Protein 4L8F (pdb70)

Structure (mmCIF, N/CA/C/O backbone):
data_4L8F
#
_entry.id   4L8F
#
_cell.length_a   53.3960
_cell.length_b   198.0980
_cell.length_c   65.1120
_cell.angle_alpha   90.0000
_cell.angle_beta   113.8160
_cell.angle_gamma   90.0000
#
_symmetry.space_group_name_H-M   'P 1 21 1'
#
loop_
_entity.id
_entity.type
_entity.pdbx_description
1 polymer 'Gamma-glutamyl hydrolase'
2 non-polymer METHOTREXATE
3 water water
#
loop_
_atom_site.group_PDB
_atom_site.id
_atom_site.type_symbol
_atom_site.label_atom_id
_atom_site.label_alt_id
_atom_site.label_comp_id
_atom_site.label_asym_id
_atom_site.label_entity_id
_atom_site.label_seq_id
_atom_site.pdbx_PDB_ins_code
_atom_site.Cartn_x
_atom_site.Cartn_y
_atom_site.Cartn_z
_atom_site.occupancy
_atom_site.B_iso_or_equiv
_atom_site.auth_seq_id
_atom_site.auth_comp_id
_atom_site.auth_asym_id
_atom_site.auth_atom_id
_atom_site.pdbx_PDB_model_num
ATOM 1 N N . LYS A 1 26 ? -1.465 11.094 22.953 1.00 36.87 5 LYS C N 1
ATOM 2 C CA . LYS A 1 26 ? -0.166 11.843 23.126 1.00 36.90 5 LYS C CA 1
ATOM 3 C C . LYS A 1 26 ? 1.070 10.910 23.152 1.00 34.86 5 LYS C C 1
ATOM 4 O O . LYS A 1 26 ? 1.102 9.926 23.905 1.00 35.17 5 LYS C O 1
ATOM 10 N N . THR A 1 27 ? 2.072 11.237 22.331 1.00 31.52 6 THR C N 1
ATOM 11 C CA . THR A 1 27 ? 3.218 10.330 22.029 1.00 29.04 6 THR C CA 1
ATOM 12 C C . THR A 1 27 ? 4.591 11.084 22.063 1.00 26.29 6 THR C C 1
ATOM 13 O O . THR A 1 27 ? 4.653 12.273 21.798 1.00 26.60 6 THR C O 1
ATOM 17 N N . ASN A 1 28 ? 5.655 10.407 22.442 1.00 21.41 7 ASN C N 1
ATOM 18 C CA . ASN A 1 28 ? 6.954 11.039 22.502 1.00 20.91 7 ASN C CA 1
ATOM 19 C C . ASN A 1 28 ? 7.786 10.550 21.308 1.00 20.00 7 ASN C C 1
ATOM 20 O O . ASN A 1 28 ? 8.206 9.377 21.257 1.00 19.78 7 ASN C O 1
ATOM 25 N N . GLU A 1 29 ? 8.029 11.428 20.334 1.00 20.66 8 GLU C N 1
ATOM 26 C CA . GLU A 1 29 ? 8.799 11.007 19.147 1.00 19.88 8 GLU C CA 1
ATOM 27 C C . GLU A 1 29 ? 10.292 11.299 19.263 1.00 18.79 8 GLU C C 1
ATOM 28 O O . GLU A 1 29 ? 11.021 11.150 18.305 1.00 19.77 8 GLU C O 1
ATOM 34 N N . ARG A 1 30 ? 10.760 11.628 20.459 1.00 16.85 9 ARG C N 1
ATOM 35 C CA . ARG A 1 30 ? 12.185 11.705 20.700 1.00 17.77 9 ARG C CA 1
ATOM 36 C C . ARG A 1 30 ? 12.603 10.852 21.932 1.00 15.80 9 ARG C C 1
ATOM 37 O O . ARG A 1 30 ? 13.243 11.345 22.818 1.00 17.03 9 ARG C O 1
ATOM 45 N N . PRO A 1 31 ? 12.286 9.544 21.939 1.00 14.50 10 PRO C N 1
ATOM 46 C CA . PRO A 1 31 ? 12.482 8.687 23.111 1.00 13.03 10 PRO C CA 1
ATOM 47 C C . PRO A 1 31 ? 13.971 8.523 23.391 1.00 12.79 10 PRO C C 1
ATOM 48 O O . PRO A 1 31 ? 14.764 8.486 22.444 1.00 13.63 10 PRO C O 1
ATOM 52 N N . ILE A 1 32 ? 14.331 8.530 24.683 1.00 10.92 11 ILE C N 1
ATOM 53 C CA . ILE A 1 32 ? 15.669 8.253 25.120 1.00 12.76 11 ILE C CA 1
ATOM 54 C C . ILE A 1 32 ? 15.581 7.088 26.104 1.00 12.10 11 ILE C C 1
ATOM 55 O O . ILE A 1 32 ? 14.759 7.101 27.036 1.00 14.81 11 ILE C O 1
ATOM 60 N N . ILE A 1 33 ? 16.367 6.055 25.857 1.00 11.44 12 ILE C N 1
ATOM 61 C CA . ILE A 1 33 ? 16.256 4.839 26.659 1.00 10.59 12 ILE C CA 1
ATOM 62 C C . ILE A 1 33 ? 17.608 4.623 27.360 1.00 12.51 12 ILE C C 1
ATOM 63 O O . ILE A 1 33 ? 18.644 4.795 26.733 1.00 11.28 12 ILE C O 1
ATOM 68 N N . GLY A 1 34 ? 17.572 4.261 28.647 1.00 11.75 13 GLY C N 1
ATOM 69 C CA . GLY A 1 34 ? 18.786 3.896 29.378 1.00 12.47 13 GLY C CA 1
ATOM 70 C C . GLY A 1 34 ? 19.252 2.461 29.122 1.00 13.54 13 GLY C C 1
ATOM 71 O O . GLY A 1 34 ? 18.455 1.550 28.991 1.00 12.26 13 GLY C O 1
ATOM 72 N N . VAL A 1 35 ? 20.574 2.257 29.087 1.00 12.44 14 VAL C N 1
ATOM 73 C CA . VAL A 1 35 ? 21.132 0.908 29.039 1.00 12.38 14 VAL C CA 1
ATOM 74 C C . VAL A 1 35 ? 22.089 0.827 30.214 1.00 13.53 14 VAL C C 1
ATOM 75 O O . VAL A 1 35 ? 23.029 1.666 30.359 1.00 12.50 14 VAL C O 1
ATOM 79 N N . LEU A 1 36 ? 21.874 -0.175 31.052 1.00 15.18 15 LEU C N 1
ATOM 80 C CA . LEU A 1 36 ? 22.715 -0.391 32.240 1.00 16.77 15 LEU C CA 1
ATOM 81 C C . LEU A 1 36 ? 24.092 -0.901 31.931 1.00 15.13 15 LEU C C 1
ATOM 82 O O . LEU A 1 36 ? 24.242 -1.897 31.271 1.00 14.72 15 LEU C O 1
ATOM 87 N N . ALA A 1 37 ? 25.091 -0.209 32.455 1.00 15.15 16 ALA C N 1
ATOM 88 C CA . ALA A 1 37 ? 26.494 -0.706 32.424 1.00 15.60 16 ALA C CA 1
ATOM 89 C C . ALA A 1 37 ? 26.645 -1.773 33.459 1.00 16.63 16 ALA C C 1
ATOM 90 O O . ALA A 1 37 ? 25.856 -1.868 34.450 1.00 16.35 16 ALA C O 1
ATOM 92 N N . GLN A 1 38 ? 27.641 -2.604 33.261 1.00 16.75 17 GLN C N 1
ATOM 93 C CA . GLN A 1 38 ? 27.918 -3.630 34.231 1.00 18.78 17 GLN C CA 1
ATOM 94 C C . GLN A 1 38 ? 29.382 -3.764 34.598 1.00 18.64 17 GLN C C 1
ATOM 95 O O . GLN A 1 38 ? 30.261 -3.438 33.806 1.00 17.96 17 GLN C O 1
ATOM 101 N N . ASP A 1 39 ? 29.586 -4.312 35.791 1.00 19.65 18 ASP C N 1
ATOM 102 C CA . ASP A 1 39 ? 30.862 -4.403 36.488 1.00 20.97 18 ASP C CA 1
ATOM 103 C C . ASP A 1 39 ? 31.890 -5.064 35.602 1.00 21.19 18 ASP C C 1
ATOM 104 O O . ASP A 1 39 ? 31.623 -6.149 35.072 1.00 22.55 18 ASP C O 1
ATOM 109 N N . VAL A 1 40 ? 33.058 -4.444 35.422 1.00 21.63 19 VAL C N 1
ATOM 110 C CA . VAL A 1 40 ? 34.124 -5.123 34.686 1.00 23.34 19 VAL C CA 1
ATOM 111 C C . VAL A 1 40 ? 34.821 -6.149 35.621 1.00 26.16 19 VAL C C 1
ATOM 112 O O . VAL A 1 40 ? 35.134 -5.827 36.790 1.00 26.81 19 VAL C O 1
ATOM 116 N N . PHE A 1 41 ? 35.054 -7.359 35.120 1.00 28.79 20 PHE C N 1
ATOM 117 C CA . PHE A 1 41 ? 35.662 -8.417 35.928 1.00 31.23 20 PHE C CA 1
ATOM 118 C C . PHE A 1 41 ? 36.959 -8.039 36.665 1.00 32.60 20 PHE C C 1
ATOM 119 O O . PHE A 1 41 ? 37.113 -8.330 37.861 1.00 35.38 20 PHE C O 1
ATOM 127 N N . ASP A 1 42 ? 37.896 -7.436 35.967 1.00 31.86 21 ASP C N 1
ATOM 128 C CA . ASP A 1 42 ? 39.168 -7.100 36.610 1.00 32.33 21 ASP C CA 1
ATOM 129 C C . ASP A 1 42 ? 39.255 -5.553 36.556 1.00 29.49 21 ASP C C 1
ATOM 130 O O . ASP A 1 42 ? 39.969 -5.016 35.704 1.00 28.32 21 ASP C O 1
ATOM 135 N N . PRO A 1 43 ? 38.508 -4.842 37.443 1.00 26.79 22 PRO C N 1
ATOM 136 C CA . PRO A 1 43 ? 38.250 -3.428 37.149 1.00 26.57 22 PRO C CA 1
ATOM 137 C C . PRO A 1 43 ? 39.462 -2.527 37.352 1.00 26.62 22 PRO C C 1
ATOM 138 O O . PRO A 1 43 ? 40.279 -2.790 38.235 1.00 26.74 22 PRO C O 1
ATOM 142 N N . LYS A 1 44 ? 39.555 -1.488 36.535 1.00 25.44 23 LYS C N 1
ATOM 143 C CA . LYS A 1 44 ? 40.523 -0.422 36.709 1.00 26.28 23 LYS C CA 1
ATOM 144 C C . LYS A 1 44 ? 39.850 0.951 36.625 1.00 25.52 23 LYS C C 1
ATOM 145 O O . LYS A 1 44 ? 38.707 1.062 36.143 1.00 24.86 23 LYS C O 1
ATOM 151 N N . PRO A 1 45 ? 40.568 2.024 37.029 1.00 25.28 24 PRO C N 1
ATOM 152 C CA . PRO A 1 45 ? 40.063 3.353 36.695 1.00 25.39 24 PRO C CA 1
ATOM 153 C C . PRO A 1 45 ? 39.840 3.521 35.183 1.00 26.10 24 PRO C C 1
ATOM 154 O O . PRO A 1 45 ? 40.607 2.965 34.361 1.00 25.05 24 PRO C O 1
ATOM 158 N N . ASP A 1 46 ? 38.774 4.252 34.836 1.00 26.12 25 ASP C N 1
ATOM 159 C CA . ASP A 1 46 ? 38.207 4.310 33.465 1.00 26.96 25 ASP C CA 1
ATOM 160 C C . ASP A 1 46 ? 37.852 2.966 32.849 1.00 26.18 25 ASP C C 1
ATOM 161 O O . ASP A 1 46 ? 37.660 2.845 31.633 1.00 27.00 25 ASP C O 1
ATOM 166 N N . ARG A 1 47 ? 37.784 1.939 33.676 1.00 25.49 26 ARG C N 1
ATOM 167 C CA . ARG A 1 47 ? 37.431 0.609 33.238 1.00 24.59 26 ARG C CA 1
ATOM 168 C C . ARG A 1 47 ? 36.751 -0.168 34.372 1.00 21.88 26 ARG C C 1
ATOM 169 O O . ARG A 1 47 ? 37.089 -1.314 34.652 1.00 21.70 26 ARG C O 1
ATOM 177 N N . ASN A 1 48 ? 35.798 0.477 35.015 1.00 20.42 27 ASN C N 1
ATOM 178 C CA . ASN A 1 48 ? 35.031 -0.096 36.134 1.00 19.95 27 ASN C CA 1
ATOM 179 C C . ASN A 1 48 ? 33.754 -0.838 35.690 1.00 20.05 27 ASN C C 1
ATOM 180 O O . ASN A 1 48 ? 33.281 -1.743 36.370 1.00 19.99 27 ASN C O 1
ATOM 185 N N . SER A 1 49 ? 33.204 -0.455 34.538 1.00 19.45 28 SER C N 1
ATOM 186 C CA . SER A 1 49 ? 31.954 -1.076 34.018 1.00 18.56 28 SER C CA 1
ATOM 187 C C . SER A 1 49 ? 32.030 -0.931 32.488 1.00 19.42 28 SER C C 1
ATOM 188 O O . SER A 1 49 ? 32.905 -0.205 31.965 1.00 18.81 28 SER C O 1
ATOM 191 N N . TYR A 1 50 ? 31.143 -1.635 31.780 1.00 18.27 29 TYR C N 1
ATOM 192 C CA . TYR A 1 50 ? 31.114 -1.608 30.322 1.00 16.83 29 TYR C CA 1
ATOM 193 C C . TYR A 1 50 ? 29.684 -1.808 29.807 1.00 16.18 29 TYR C C 1
ATOM 194 O O . TYR A 1 50 ? 28.799 -2.368 30.520 1.00 15.87 29 TYR C O 1
ATOM 203 N N . ILE A 1 51 ? 29.471 -1.397 28.571 1.00 14.75 30 ILE C N 1
ATOM 204 C CA . ILE A 1 51 ? 28.336 -1.738 27.743 1.00 14.42 30 ILE C CA 1
ATOM 205 C C . ILE A 1 51 ? 28.782 -2.169 26.318 1.00 13.21 30 ILE C C 1
ATOM 206 O O . ILE A 1 51 ? 29.441 -1.418 25.636 1.00 14.47 30 ILE C O 1
ATOM 211 N N . ALA A 1 52 ? 28.391 -3.357 25.896 1.00 12.83 31 ALA C N 1
ATOM 212 C CA . ALA A 1 52 ? 28.621 -3.787 24.553 1.00 12.88 31 ALA C CA 1
ATOM 213 C C . ALA A 1 52 ? 27.874 -2.900 23.613 1.00 13.87 31 ALA C C 1
ATOM 214 O O . ALA A 1 52 ? 26.679 -2.644 23.811 1.00 14.28 31 ALA C O 1
ATOM 216 N N . ALA A 1 53 ? 28.557 -2.426 22.581 1.00 14.40 32 ALA C N 1
ATOM 217 C CA . ALA A 1 53 ? 27.943 -1.437 21.659 1.00 14.19 32 ALA C CA 1
ATOM 218 C C . ALA A 1 53 ? 26.704 -1.990 20.902 1.00 13.30 32 ALA C C 1
ATOM 219 O O . ALA A 1 53 ? 25.832 -1.218 20.526 1.00 11.63 32 ALA C O 1
ATOM 221 N N . SER A 1 54 ? 26.622 -3.295 20.706 1.00 12.62 33 SER C N 1
ATOM 222 C CA . SER A 1 54 ? 25.484 -3.839 19.998 1.00 13.02 33 SER C CA 1
ATOM 223 C C . SER A 1 54 ? 24.130 -3.508 20.685 1.00 13.54 33 SER C C 1
ATOM 224 O O . SER A 1 54 ? 23.074 -3.435 20.004 1.00 13.24 33 SER C O 1
ATOM 227 N N . TYR A 1 55 ? 24.143 -3.304 22.005 1.00 11.64 34 TYR C N 1
ATOM 228 C CA . TYR A 1 55 ? 22.862 -2.938 22.708 1.00 13.41 34 TYR C CA 1
ATOM 229 C C . TYR A 1 55 ? 22.466 -1.490 22.402 1.00 13.50 34 TYR C C 1
ATOM 230 O O . TYR A 1 55 ? 21.239 -1.146 22.346 1.00 13.33 34 TYR C O 1
ATOM 239 N N . VAL A 1 56 ? 23.489 -0.640 22.199 1.00 13.84 35 VAL C N 1
ATOM 240 C CA . VAL A 1 56 ? 23.291 0.750 21.815 1.00 12.89 35 VAL C CA 1
ATOM 241 C C . VAL A 1 56 ? 22.737 0.732 20.396 1.00 14.63 35 VAL C C 1
ATOM 242 O O . VAL A 1 56 ? 21.701 1.382 20.127 1.00 13.90 35 VAL C O 1
ATOM 246 N N . LYS A 1 57 ? 23.401 -0.022 19.489 1.00 12.73 36 LYS C N 1
ATOM 247 C CA . LYS A 1 57 ? 22.970 -0.035 18.082 1.00 13.29 36 LYS C CA 1
ATOM 248 C C . LYS A 1 57 ? 21.532 -0.606 17.913 1.00 12.27 36 LYS C C 1
ATOM 249 O O . LYS A 1 57 ? 20.735 -0.143 17.076 1.00 11.69 36 LYS C O 1
ATOM 255 N N . PHE A 1 58 ? 21.242 -1.573 18.750 1.00 11.76 37 PHE C N 1
ATOM 256 C CA . PHE A 1 58 ? 19.909 -2.233 18.830 1.00 12.61 37 PHE C CA 1
ATOM 257 C C . PHE A 1 58 ? 18.799 -1.175 18.947 1.00 12.10 37 PHE C C 1
ATOM 258 O O . PHE A 1 58 ? 17.808 -1.095 18.170 1.00 11.99 37 PHE C O 1
ATOM 266 N N . LEU A 1 59 ? 18.992 -0.311 19.899 1.00 11.57 38 LEU C N 1
ATOM 267 C CA . LEU A 1 59 ? 17.989 0.713 20.209 1.00 12.20 38 LEU C CA 1
ATOM 268 C C . LEU A 1 59 ? 17.967 1.889 19.255 1.00 12.45 38 LEU C C 1
ATOM 269 O O . LEU A 1 59 ? 16.858 2.407 18.933 1.00 12.91 38 LEU C O 1
ATOM 274 N N . GLU A 1 60 ? 19.164 2.320 18.821 1.00 11.60 39 GLU C N 1
ATOM 275 C CA . GLU A 1 60 ? 19.289 3.442 17.871 1.00 11.03 39 GLU C CA 1
ATOM 276 C C . GLU A 1 60 ? 18.628 3.156 16.568 1.00 12.57 39 GLU C C 1
ATOM 277 O O . GLU A 1 60 ? 18.044 4.049 15.964 1.00 12.20 39 GLU C O 1
ATOM 283 N N . SER A 1 61 ? 18.735 1.911 16.112 1.00 12.09 40 SER C N 1
ATOM 284 C CA . SER A 1 61 ? 18.214 1.497 14.802 1.00 13.42 40 SER C CA 1
ATOM 285 C C . SER A 1 61 ? 16.689 1.600 14.758 1.00 11.81 40 SER C C 1
ATOM 286 O O . SER A 1 61 ? 16.086 1.793 13.710 1.00 12.42 40 SER C O 1
ATOM 289 N N . ALA A 1 62 ? 16.060 1.488 15.916 1.00 11.92 41 ALA C N 1
ATOM 290 C CA . ALA A 1 62 ? 14.600 1.624 15.996 1.00 13.53 41 ALA C CA 1
ATOM 291 C C . ALA A 1 62 ? 14.190 3.038 16.367 1.00 13.52 41 ALA C C 1
ATOM 292 O O . ALA A 1 62 ? 13.018 3.257 16.731 1.00 14.19 41 ALA C O 1
ATOM 294 N N . GLY A 1 63 ? 15.109 3.998 16.261 1.00 11.48 42 GLY C N 1
ATOM 295 C CA . GLY A 1 63 ? 14.710 5.396 16.382 1.00 12.10 42 GLY C CA 1
ATOM 296 C C . GLY A 1 63 ? 14.672 5.899 17.823 1.00 13.02 42 GLY C C 1
ATOM 297 O O . GLY A 1 63 ? 13.785 6.639 18.214 1.00 13.07 42 GLY C O 1
ATOM 298 N N . ALA A 1 64 ? 15.603 5.426 18.642 1.00 13.19 43 ALA C N 1
ATOM 299 C CA . ALA A 1 64 ? 15.763 5.960 19.967 1.00 12.35 43 ALA C CA 1
ATOM 300 C C . ALA A 1 64 ? 17.166 6.501 20.137 1.00 13.19 43 ALA C C 1
ATOM 301 O O . ALA A 1 64 ? 18.077 6.083 19.433 1.00 13.78 43 ALA C O 1
ATOM 303 N N . ARG A 1 65 ? 17.337 7.403 21.108 1.00 13.43 44 ARG C N 1
ATOM 304 C CA . ARG A 1 65 ? 18.671 7.732 21.600 1.00 13.27 44 ARG C CA 1
ATOM 305 C C . ARG A 1 65 ? 18.933 6.989 22.884 1.00 13.41 44 ARG C C 1
ATOM 306 O O . ARG A 1 65 ? 18.002 6.485 23.496 1.00 13.85 44 ARG C O 1
ATOM 314 N N . VAL A 1 66 ? 20.201 6.961 23.313 1.00 13.47 45 VAL C N 1
ATOM 315 C CA . VAL A 1 66 ? 20.613 6.079 24.376 1.00 13.02 45 VAL C CA 1
ATOM 316 C C . VAL A 1 66 ? 21.436 6.863 25.382 1.00 14.02 45 VAL C C 1
ATOM 317 O O . VAL A 1 66 ? 22.265 7.773 24.974 1.00 12.88 45 VAL C O 1
ATOM 321 N N . VAL A 1 67 ? 21.114 6.598 26.661 1.00 13.34 46 VAL C N 1
ATOM 322 C CA . VAL A 1 67 ? 21.944 7.107 27.792 1.00 15.60 46 VAL C CA 1
ATOM 323 C C . VAL A 1 67 ? 22.568 5.884 28.523 1.00 15.22 46 VAL C C 1
ATOM 324 O O . VAL A 1 67 ? 21.845 4.988 28.911 1.00 16.33 46 VAL C O 1
ATOM 328 N N . PRO A 1 68 ? 23.917 5.857 28.729 1.00 16.17 47 PRO C N 1
ATOM 329 C CA . PRO A 1 68 ? 24.447 4.785 29.557 1.00 15.55 47 PRO C CA 1
ATOM 330 C C . PRO A 1 68 ? 24.070 4.996 31.021 1.00 15.66 47 PRO C C 1
ATOM 331 O O . PRO A 1 68 ? 24.132 6.135 31.516 1.00 16.34 47 PRO C O 1
ATOM 335 N N . VAL A 1 69 ? 23.633 3.946 31.719 1.00 15.04 48 VAL C N 1
ATOM 336 C CA . VAL A 1 69 ? 23.370 4.093 33.142 1.00 15.50 48 VAL C CA 1
ATOM 337 C C . VAL A 1 69 ? 24.563 3.544 33.896 1.00 15.99 48 VAL C C 1
ATOM 338 O O . VAL A 1 69 ? 24.829 2.364 33.849 1.00 14.19 48 VAL C O 1
ATOM 342 N N . MET A 1 70 ? 25.227 4.420 34.630 1.00 16.97 49 MET C N 1
ATOM 343 C CA . MET A 1 70 ? 26.361 4.046 35.431 1.00 19.30 49 MET C CA 1
ATOM 344 C C . MET A 1 70 ? 26.058 3.197 36.649 1.00 19.82 49 MET C C 1
ATOM 345 O O . MET A 1 70 ? 25.049 3.302 37.290 1.00 20.30 49 MET C O 1
ATOM 350 N N . ILE A 1 71 ? 27.045 2.423 37.001 1.00 20.97 50 ILE C N 1
ATOM 351 C CA . ILE A 1 71 ? 27.002 1.552 38.121 1.00 25.40 50 ILE C CA 1
ATOM 352 C C . ILE A 1 71 ? 27.078 2.020 39.559 1.00 27.14 50 ILE C C 1
ATOM 353 O O . ILE A 1 71 ? 26.477 1.425 40.468 1.00 30.64 50 ILE C O 1
ATOM 358 N N . ASN A 1 72 ? 27.866 2.960 39.936 1.00 27.63 51 ASN C N 1
ATOM 359 C CA . ASN A 1 72 ? 27.828 2.860 41.463 1.00 28.13 51 ASN C CA 1
ATOM 360 C C . ASN A 1 72 ? 27.261 4.129 42.046 1.00 27.38 51 ASN C C 1
ATOM 361 O O . ASN A 1 72 ? 27.905 4.733 42.894 1.00 27.14 51 ASN C O 1
ATOM 366 N N . LYS A 1 73 ? 26.090 4.532 41.531 1.00 24.95 52 LYS C N 1
ATOM 367 C CA . LYS A 1 73 ? 25.458 5.825 41.829 1.00 24.64 52 LYS C CA 1
ATOM 368 C C . LYS A 1 73 ? 24.437 5.716 42.961 1.00 23.94 52 LYS C C 1
ATOM 369 O O . LYS A 1 73 ? 24.091 4.627 43.397 1.00 22.94 52 LYS C O 1
ATOM 375 N N . SER A 1 74 ? 23.961 6.870 43.411 1.00 24.22 53 SER C N 1
ATOM 376 C CA . SER A 1 74 ? 23.014 6.927 44.492 1.00 25.57 53 SER C CA 1
ATOM 377 C C . SER A 1 74 ? 21.574 6.813 44.014 1.00 25.73 53 SER C C 1
ATOM 378 O O . SER A 1 74 ? 21.253 7.114 42.860 1.00 24.42 53 SER C O 1
ATOM 381 N N . GLU A 1 75 ? 20.713 6.377 44.924 1.00 26.59 54 GLU C N 1
ATOM 382 C CA . GLU A 1 75 ? 19.289 6.370 44.697 1.00 27.99 54 GLU C CA 1
ATOM 383 C C . GLU A 1 75 ? 18.752 7.689 44.075 1.00 26.82 54 GLU C C 1
ATOM 384 O O . GLU A 1 75 ? 17.900 7.642 43.180 1.00 26.01 54 GLU C O 1
ATOM 390 N N . ASP A 1 76 ? 19.221 8.847 44.555 1.00 26.81 55 ASP C N 1
ATOM 391 C CA . ASP A 1 76 ? 18.712 10.146 44.021 1.00 27.81 55 ASP C CA 1
ATOM 392 C C . ASP A 1 76 ? 19.156 10.393 42.585 1.00 27.19 55 ASP C C 1
ATOM 393 O O . ASP A 1 76 ? 18.401 10.899 41.769 1.00 26.80 55 ASP C O 1
ATOM 398 N N . GLU A 1 77 ? 20.410 10.048 42.294 1.00 26.01 56 GLU C N 1
ATOM 399 C CA . GLU A 1 77 ? 20.960 10.232 40.970 1.00 25.33 56 GLU C CA 1
ATOM 400 C C . GLU A 1 77 ? 20.134 9.327 39.995 1.00 22.73 56 GLU C C 1
ATOM 401 O O . GLU A 1 77 ? 19.697 9.759 38.907 1.00 21.28 56 GLU C O 1
ATOM 407 N N . TYR A 1 78 ? 19.896 8.081 40.395 1.00 20.60 57 TYR C N 1
ATOM 408 C CA . TYR A 1 78 ? 19.093 7.197 39.510 1.00 19.83 57 TYR C CA 1
ATOM 409 C C . TYR A 1 78 ? 17.694 7.704 39.398 1.00 19.66 57 TYR C C 1
ATOM 410 O O . TYR A 1 78 ? 17.108 7.632 38.341 1.00 18.44 57 TYR C O 1
ATOM 419 N N . SER A 1 79 ? 17.134 8.187 40.503 1.00 21.33 58 SER C N 1
ATOM 420 C CA . SER A 1 79 ? 15.780 8.715 40.434 1.00 21.88 58 SER C CA 1
ATOM 421 C C . SER A 1 79 ? 15.670 9.909 39.445 1.00 21.62 58 SER C C 1
ATOM 422 O O . SER A 1 79 ? 14.700 9.964 38.620 1.00 21.06 58 SER C O 1
ATOM 425 N N . ARG A 1 80 ? 16.678 10.814 39.460 1.00 21.28 59 ARG C N 1
ATOM 426 C CA . ARG A 1 80 ? 16.701 11.982 38.526 1.00 21.54 59 ARG C CA 1
ATOM 427 C C . ARG A 1 80 ? 16.760 11.471 37.095 1.00 20.26 59 ARG C C 1
ATOM 428 O O . ARG A 1 80 ? 16.007 11.929 36.255 1.00 18.04 59 ARG C O 1
ATOM 436 N N . LEU A 1 81 ? 17.657 10.522 36.825 1.00 18.62 60 LEU C N 1
ATOM 437 C CA . LEU A 1 81 ? 17.792 9.965 35.459 1.00 18.09 60 LEU C CA 1
ATOM 438 C C . LEU A 1 81 ? 16.516 9.214 35.054 1.00 17.26 60 LEU C C 1
ATOM 439 O O . LEU A 1 81 ? 15.956 9.493 34.009 1.00 16.38 60 LEU C O 1
ATOM 444 N N . PHE A 1 82 ? 16.035 8.298 35.910 1.00 15.60 61 PHE C N 1
ATOM 445 C CA . PHE A 1 82 ? 14.746 7.649 35.653 1.00 15.42 61 PHE C CA 1
ATOM 446 C C . PHE A 1 82 ? 13.641 8.629 35.207 1.00 15.64 61 PHE C C 1
ATOM 447 O O . PHE A 1 82 ? 12.912 8.381 34.204 1.00 16.65 61 PHE C O 1
ATOM 455 N N . LYS A 1 83 ? 13.490 9.747 35.915 1.00 17.06 62 LYS C N 1
ATOM 456 C CA . LYS A 1 83 ? 12.433 10.711 35.565 1.00 18.31 62 LYS C CA 1
ATOM 457 C C . LYS A 1 83 ? 12.691 11.506 34.288 1.00 18.80 62 LYS C C 1
ATOM 458 O O . LYS A 1 83 ? 11.785 12.233 33.821 1.00 18.40 62 LYS C O 1
ATOM 464 N N . SER A 1 84 ? 13.906 11.353 33.728 1.00 17.28 63 SER C N 1
ATOM 465 C CA . SER A 1 84 ? 14.318 12.023 32.501 1.00 17.39 63 SER C CA 1
ATOM 466 C C . SER A 1 84 ? 14.177 11.141 31.238 1.00 17.08 63 SER C C 1
ATOM 467 O O . SER A 1 84 ? 14.037 11.678 30.162 1.00 17.56 63 SER C O 1
ATOM 470 N N . ILE A 1 85 ? 14.303 9.821 31.381 1.00 15.69 64 ILE C N 1
ATOM 471 C CA . ILE A 1 85 ? 14.381 8.935 30.216 1.00 14.69 64 ILE C CA 1
ATOM 472 C C . ILE A 1 85 ? 13.099 8.152 30.071 1.00 13.61 64 ILE C C 1
ATOM 473 O O . ILE A 1 85 ? 12.205 8.166 30.979 1.00 12.90 64 ILE C O 1
ATOM 478 N N . ASN A 1 86 ? 12.998 7.443 28.931 1.00 13.37 65 ASN C N 1
ATOM 479 C CA . ASN A 1 86 ? 11.714 6.906 28.528 1.00 12.84 65 ASN C CA 1
ATOM 480 C C . ASN A 1 86 ? 11.595 5.394 28.588 1.00 13.03 65 ASN C C 1
ATOM 481 O O . ASN A 1 86 ? 10.565 4.869 28.155 1.00 13.58 65 ASN C O 1
ATOM 486 N N . GLY A 1 87 ? 12.635 4.669 29.031 1.00 11.69 66 GLY C N 1
ATOM 487 C CA . GLY A 1 87 ? 12.555 3.230 29.059 1.00 12.31 66 GLY C CA 1
ATOM 488 C C . GLY A 1 87 ? 13.939 2.830 29.548 1.00 13.89 66 GLY C C 1
ATOM 489 O O . GLY A 1 87 ? 14.829 3.690 29.561 1.00 12.58 66 GLY C O 1
ATOM 490 N N . VAL A 1 88 ? 14.144 1.563 29.895 1.00 12.00 67 VAL C N 1
ATOM 491 C CA . VAL A 1 88 ? 15.468 1.098 30.310 1.00 13.41 67 VAL C CA 1
ATOM 492 C C . VAL A 1 88 ? 15.713 -0.356 29.911 1.00 13.01 67 VAL C C 1
ATOM 493 O O . VAL A 1 88 ? 14.821 -1.195 30.030 1.00 12.94 67 VAL C O 1
ATOM 497 N N . LEU A 1 89 ? 16.923 -0.655 29.440 1.00 12.51 68 LEU C N 1
ATOM 498 C CA . LEU A 1 89 ? 17.255 -2.010 29.067 1.00 11.07 68 LEU C CA 1
ATOM 499 C C . LEU A 1 89 ? 18.328 -2.546 30.005 1.00 12.41 68 LEU C C 1
ATOM 500 O O . LEU A 1 89 ? 19.334 -1.825 30.337 1.00 11.84 68 LEU C O 1
ATOM 505 N N . PHE A 1 90 ? 18.117 -3.793 30.440 1.00 11.82 69 PHE C N 1
ATOM 506 C CA . PHE A 1 90 ? 19.104 -4.548 31.213 1.00 13.19 69 PHE C CA 1
ATOM 507 C C . PHE A 1 90 ? 19.810 -5.575 30.299 1.00 13.85 69 PHE C C 1
ATOM 508 O O . PHE A 1 90 ? 19.205 -6.602 29.872 1.00 15.12 69 PHE C O 1
ATOM 516 N N . PRO A 1 91 ? 21.071 -5.314 29.969 1.00 13.34 70 PRO C N 1
ATOM 517 C CA . PRO A 1 91 ? 21.692 -6.144 28.949 1.00 14.97 70 PRO C CA 1
ATOM 518 C C . PRO A 1 91 ? 22.258 -7.467 29.497 1.00 16.04 70 PRO C C 1
ATOM 519 O O . PRO A 1 91 ? 22.306 -7.685 30.734 1.00 16.66 70 PRO C O 1
ATOM 523 N N . GLY A 1 92 ? 22.745 -8.310 28.598 1.00 15.76 71 GLY C N 1
ATOM 524 C CA . GLY A 1 92 ? 23.340 -9.588 28.998 1.00 17.87 71 GLY C CA 1
ATOM 525 C C . GLY A 1 92 ? 24.677 -9.292 29.638 1.00 18.90 71 GLY C C 1
ATOM 526 O O . GLY A 1 92 ? 25.118 -8.123 29.685 1.00 17.92 71 GLY C O 1
ATOM 527 N N . GLY A 1 93 ? 25.342 -10.366 30.050 1.00 20.09 72 GLY C N 1
ATOM 528 C CA . GLY A 1 93 ? 26.711 -10.323 30.538 1.00 22.18 72 GLY C CA 1
ATOM 529 C C . GLY A 1 93 ? 26.992 -11.417 31.548 1.00 23.90 72 GLY C C 1
ATOM 530 O O . GLY A 1 93 ? 26.206 -12.373 31.689 1.00 22.12 72 GLY C O 1
ATOM 531 N N . GLY A 1 94 ? 28.094 -11.264 32.279 1.00 25.65 73 GLY C N 1
ATOM 532 C CA . GLY A 1 94 ? 28.502 -12.310 33.215 1.00 28.24 73 GLY C CA 1
ATOM 533 C C . GLY A 1 94 ? 28.728 -11.911 34.662 1.00 30.10 73 GLY C C 1
ATOM 534 O O . GLY A 1 94 ? 29.529 -12.548 35.330 1.00 31.29 73 GLY C O 1
ATOM 535 N N . VAL A 1 95 ? 28.026 -10.893 35.177 1.00 29.41 74 VAL C N 1
ATOM 536 C CA . VAL A 1 95 ? 28.223 -10.476 36.575 1.00 28.89 74 VAL C CA 1
ATOM 537 C C . VAL A 1 95 ? 27.235 -11.179 37.520 1.00 29.17 74 VAL C C 1
ATOM 538 O O . VAL A 1 95 ? 26.329 -11.846 37.054 1.00 28.68 74 VAL C O 1
ATOM 542 N N . SER A 1 96 ? 27.429 -11.051 38.834 1.00 30.07 75 SER C N 1
ATOM 543 C CA . SER A 1 96 ? 26.500 -11.663 39.819 1.00 30.57 75 SER C CA 1
ATOM 544 C C . SER A 1 96 ? 25.081 -11.023 39.763 1.00 29.90 75 SER C C 1
ATOM 545 O O . SER A 1 96 ? 24.924 -9.802 39.695 1.00 29.02 75 SER C O 1
ATOM 548 N N . LEU A 1 97 ? 24.041 -11.839 39.755 1.00 30.47 76 LEU C N 1
ATOM 549 C CA . LEU A 1 97 ? 22.660 -11.277 39.906 1.00 31.15 76 LEU C CA 1
ATOM 550 C C . LEU A 1 97 ? 22.390 -10.736 41.323 1.00 31.76 76 LEU C C 1
ATOM 551 O O . LEU A 1 97 ? 21.390 -10.057 41.577 1.00 31.09 76 LEU C O 1
ATOM 556 N N . GLU A 1 98 ? 23.295 -11.029 42.252 1.00 32.53 77 GLU C N 1
ATOM 557 C CA . GLU A 1 98 ? 23.026 -10.699 43.645 1.00 34.15 77 GLU C CA 1
ATOM 558 C C . GLU A 1 98 ? 23.867 -9.561 44.158 1.00 33.38 77 GLU C C 1
ATOM 559 O O . GLU A 1 98 ? 23.366 -8.694 44.873 1.00 34.88 77 GLU C O 1
ATOM 565 N N . SER A 1 99 ? 25.137 -9.541 43.812 1.00 32.37 78 SER C N 1
ATOM 566 C CA . SER A 1 99 ? 26.037 -8.696 44.603 1.00 32.35 78 SER C CA 1
ATOM 567 C C . SER A 1 99 ? 26.757 -7.604 43.828 1.00 31.00 78 SER C C 1
ATOM 568 O O . SER A 1 99 ? 27.668 -6.964 44.373 1.00 31.14 78 SER C O 1
ATOM 571 N N . SER A 1 100 ? 26.332 -7.375 42.585 1.00 27.05 79 SER C N 1
ATOM 572 C CA . SER A 1 100 ? 27.077 -6.532 41.680 1.00 23.28 79 SER C CA 1
ATOM 573 C C . SER A 1 100 ? 26.448 -5.121 41.656 1.00 21.84 79 SER C C 1
ATOM 574 O O . SER A 1 100 ? 25.291 -4.945 42.039 1.00 20.70 79 SER C O 1
ATOM 577 N N . GLY A 1 101 ? 27.237 -4.102 41.314 1.00 19.56 80 GLY C N 1
ATOM 578 C CA . GLY A 1 101 ? 26.700 -2.764 41.042 1.00 17.47 80 GLY C CA 1
ATOM 579 C C . GLY A 1 101 ? 25.571 -2.867 39.981 1.00 17.47 80 GLY C C 1
ATOM 580 O O . GLY A 1 101 ? 24.557 -2.184 40.033 1.00 15.79 80 GLY C O 1
ATOM 581 N N . TYR A 1 102 ? 25.743 -3.739 39.012 1.00 16.82 81 TYR C N 1
ATOM 582 C CA . TYR A 1 102 ? 24.701 -3.889 37.977 1.00 16.81 81 TYR C CA 1
ATOM 583 C C . TYR A 1 102 ? 23.394 -4.354 38.602 1.00 17.59 81 TYR C C 1
ATOM 584 O O . TYR A 1 102 ? 22.328 -3.780 38.295 1.00 17.52 81 TYR C O 1
ATOM 593 N N . SER A 1 103 ? 23.453 -5.372 39.463 1.00 16.62 82 SER C N 1
ATOM 594 C CA . SER A 1 103 ? 22.197 -5.915 40.009 1.00 19.75 82 SER C CA 1
ATOM 595 C C . SER A 1 103 ? 21.519 -4.893 40.907 1.00 19.82 82 SER C C 1
ATOM 596 O O . SER A 1 103 ? 20.283 -4.755 40.938 1.00 17.08 82 SER C O 1
ATOM 599 N N . LYS A 1 104 ? 22.340 -4.122 41.595 1.00 19.68 83 LYS C N 1
ATOM 600 C CA . LYS A 1 104 ? 21.772 -3.154 42.509 1.00 20.55 83 LYS C CA 1
ATOM 601 C C . LYS A 1 104 ? 21.103 -2.035 41.716 1.00 20.26 83 LYS C C 1
ATOM 602 O O . LYS A 1 104 ? 19.958 -1.629 42.024 1.00 18.83 83 LYS C O 1
ATOM 608 N N . ALA A 1 105 ? 21.787 -1.540 40.681 1.00 19.19 84 ALA C N 1
ATOM 609 C CA . ALA A 1 105 ? 21.157 -0.462 39.882 1.00 18.23 84 ALA C CA 1
ATOM 610 C C . ALA A 1 105 ? 19.889 -0.951 39.141 1.00 17.63 84 ALA C C 1
ATOM 611 O O . ALA A 1 105 ? 18.905 -0.189 38.994 1.00 16.09 84 ALA C O 1
ATOM 613 N N . ALA A 1 106 ? 19.886 -2.208 38.716 1.00 16.88 85 ALA C N 1
ATOM 614 C CA . ALA A 1 106 ? 18.721 -2.751 38.008 1.00 18.24 85 ALA C CA 1
ATOM 615 C C . ALA A 1 106 ? 17.521 -2.867 38.964 1.00 17.58 85 ALA C C 1
ATOM 616 O O . ALA A 1 106 ? 16.361 -2.581 38.593 1.00 18.48 85 ALA C O 1
ATOM 618 N N . GLY A 1 107 ? 17.790 -3.237 40.214 1.00 16.70 86 GLY C N 1
ATOM 619 C CA . GLY A 1 107 ? 16.722 -3.343 41.222 1.00 16.57 86 GLY C CA 1
ATOM 620 C C . GLY A 1 107 ? 16.117 -1.988 41.503 1.00 15.63 86 GLY C C 1
ATOM 621 O O . GLY A 1 107 ? 14.924 -1.873 41.608 1.00 15.65 86 GLY C O 1
ATOM 622 N N . ILE A 1 108 ? 16.951 -0.947 41.607 1.00 15.28 87 ILE C N 1
ATOM 623 C CA . ILE A 1 108 ? 16.470 0.434 41.725 1.00 14.06 87 ILE C CA 1
ATOM 624 C C . ILE A 1 108 ? 15.574 0.838 40.536 1.00 14.74 87 ILE C C 1
ATOM 625 O O . ILE A 1 108 ? 14.417 1.275 40.764 1.00 14.28 87 ILE C O 1
ATOM 630 N N . PHE A 1 109 ? 16.030 0.623 39.288 1.00 11.34 88 PHE C N 1
ATOM 631 C CA . PHE A 1 109 ? 15.127 0.898 38.111 1.00 13.36 88 PHE C CA 1
ATOM 632 C C . PHE A 1 109 ? 13.842 0.104 38.062 1.00 12.64 88 PHE C C 1
ATOM 633 O O . PHE A 1 109 ? 12.804 0.633 37.655 1.00 14.53 88 PHE C O 1
ATOM 641 N N . TYR A 1 110 ? 13.926 -1.162 38.463 1.00 12.56 89 TYR C N 1
ATOM 642 C CA . TYR A 1 110 ? 12.780 -2.066 38.486 1.00 12.52 89 TYR C CA 1
ATOM 643 C C . TYR A 1 110 ? 11.730 -1.541 39.475 1.00 13.50 89 TYR C C 1
ATOM 644 O O . TYR A 1 110 ? 10.573 -1.429 39.104 1.00 12.22 89 TYR C O 1
ATOM 653 N N . ARG A 1 111 ? 12.128 -1.151 40.695 1.00 14.98 90 ARG C N 1
ATOM 654 C CA . ARG A 1 111 ? 11.084 -0.596 41.629 1.00 17.23 90 ARG C CA 1
ATOM 655 C C . ARG A 1 111 ? 10.551 0.728 41.142 1.00 15.58 90 ARG C C 1
ATOM 656 O O . ARG A 1 111 ? 9.378 1.043 41.375 1.00 14.15 90 ARG C O 1
ATOM 664 N N . LEU A 1 112 ? 11.429 1.587 40.599 1.00 15.78 91 LEU C N 1
ATOM 665 C CA . LEU A 1 112 ? 10.944 2.860 40.053 1.00 14.26 91 LEU C CA 1
ATOM 666 C C . LEU A 1 112 ? 9.944 2.641 38.952 1.00 13.89 91 LEU C C 1
ATOM 667 O O . LEU A 1 112 ? 8.971 3.380 38.832 1.00 15.04 91 LEU C O 1
ATOM 672 N N . ALA A 1 113 ? 10.188 1.659 38.104 1.00 13.38 92 ALA C N 1
ATOM 673 C CA . ALA A 1 113 ? 9.287 1.393 36.981 1.00 14.05 92 ALA C CA 1
ATOM 674 C C . ALA A 1 113 ? 7.923 0.860 37.440 1.00 14.01 92 ALA C C 1
ATOM 675 O O . ALA A 1 113 ? 6.867 1.246 36.893 1.00 15.66 92 ALA C O 1
ATOM 677 N N . LEU A 1 114 ? 7.945 -0.062 38.404 1.00 14.40 93 LEU C N 1
ATOM 678 C CA . LEU A 1 114 ? 6.681 -0.567 38.999 1.00 13.87 93 LEU C CA 1
ATOM 679 C C . LEU A 1 114 ? 5.890 0.573 39.653 1.00 14.60 93 LEU C C 1
ATOM 680 O O . LEU A 1 114 ? 4.664 0.647 39.485 1.00 14.76 93 LEU C O 1
ATOM 685 N N . GLU A 1 115 ? 6.591 1.464 40.395 1.00 14.49 94 GLU C N 1
ATOM 686 C CA . GLU A 1 115 ? 5.935 2.656 40.980 1.00 15.73 94 GLU C CA 1
ATOM 687 C C . GLU A 1 115 ? 5.223 3.495 39.885 1.00 15.96 94 GLU C C 1
ATOM 688 O O . GLU A 1 115 ? 3.997 3.751 39.980 1.00 16.13 94 GLU C O 1
ATOM 694 N N . ALA A 1 116 ? 5.979 3.912 38.867 1.00 16.11 95 ALA C N 1
ATOM 695 C CA . ALA A 1 116 ? 5.468 4.791 37.819 1.00 16.45 95 ALA C CA 1
ATOM 696 C C . ALA A 1 116 ? 4.304 4.147 37.096 1.00 16.72 95 ALA C C 1
ATOM 697 O O . ALA A 1 116 ? 3.269 4.815 36.826 1.00 16.82 95 ALA C O 1
ATOM 699 N N . ASN A 1 117 ? 4.462 2.870 36.749 1.00 16.29 96 ASN C N 1
ATOM 700 C CA . ASN A 1 117 ? 3.409 2.196 35.963 1.00 16.20 96 ASN C CA 1
ATOM 701 C C . ASN A 1 117 ? 2.168 2.076 36.811 1.00 17.09 96 ASN C C 1
ATOM 702 O O . ASN A 1 117 ? 1.053 2.255 36.368 1.00 16.86 96 ASN C O 1
ATOM 707 N N . SER A 1 118 ? 2.380 1.763 38.085 1.00 18.06 97 SER C N 1
ATOM 708 C CA . SER A 1 118 ? 1.278 1.602 39.027 1.00 20.29 97 SER C CA 1
ATOM 709 C C . SER A 1 118 ? 0.495 2.900 39.206 1.00 19.82 97 SER C C 1
ATOM 710 O O . SER A 1 118 ? -0.731 2.886 39.315 1.00 17.56 97 SER C O 1
ATOM 713 N N . ASN A 1 119 ? 1.212 4.018 39.237 1.00 19.82 98 ASN C N 1
ATOM 714 C CA . ASN A 1 119 ? 0.592 5.332 39.421 1.00 20.18 98 ASN C CA 1
ATOM 715 C C . ASN A 1 119 ? -0.133 5.743 38.148 1.00 21.50 98 ASN C C 1
ATOM 716 O O . ASN A 1 119 ? -0.987 6.632 38.165 1.00 22.00 98 ASN C O 1
ATOM 721 N N . GLY A 1 120 ? 0.229 5.126 37.020 1.00 22.28 99 GLY C N 1
ATOM 722 C CA . GLY A 1 120 ? -0.335 5.508 35.732 1.00 23.37 99 GLY C CA 1
ATOM 723 C C . GLY A 1 120 ? 0.577 6.169 34.720 1.00 23.09 99 GLY C C 1
ATOM 724 O O . GLY A 1 120 ? 0.102 6.632 33.700 1.00 22.90 99 GLY C O 1
ATOM 725 N N . ASP A 1 121 ? 1.863 6.220 34.988 1.00 23.70 100 ASP C N 1
ATOM 726 C CA . ASP A 1 121 ? 2.842 6.602 33.997 1.00 25.58 100 ASP C CA 1
ATOM 727 C C . ASP A 1 121 ? 3.498 5.376 33.322 1.00 25.71 100 ASP C C 1
ATOM 728 O O . ASP A 1 121 ? 4.080 4.550 33.978 1.00 27.41 100 ASP C O 1
ATOM 733 N N . TYR A 1 122 ? 3.431 5.298 32.015 1.00 22.49 101 TYR C N 1
ATOM 734 C CA . TYR A 1 122 ? 3.879 4.110 31.280 1.00 19.66 101 TYR C CA 1
ATOM 735 C C . TYR A 1 122 ? 5.401 4.155 31.139 1.00 18.71 101 TYR C C 1
ATOM 736 O O . TYR A 1 122 ? 5.929 5.132 30.632 1.00 18.05 101 TYR C O 1
ATOM 745 N N . PHE A 1 123 ? 6.097 3.111 31.587 1.00 17.45 102 PHE C N 1
ATOM 746 C CA . PHE A 1 123 ? 7.574 3.085 31.536 1.00 16.64 102 PHE C CA 1
ATOM 747 C C . PHE A 1 123 ? 8.036 1.653 31.326 1.00 15.70 102 PHE C C 1
ATOM 748 O O . PHE A 1 123 ? 7.839 0.812 32.212 1.00 16.38 102 PHE C O 1
ATOM 756 N N . PRO A 1 124 ? 8.631 1.364 30.154 1.00 14.63 103 PRO C N 1
ATOM 757 C CA . PRO A 1 124 ? 8.939 0.004 29.759 1.00 13.20 103 PRO C CA 1
ATOM 758 C C . PRO A 1 124 ? 10.350 -0.434 30.179 1.00 13.30 103 PRO C C 1
ATOM 759 O O . PRO A 1 124 ? 11.255 0.404 30.332 1.00 13.64 103 PRO C O 1
ATOM 763 N N . VAL A 1 125 ? 10.509 -1.724 30.384 1.00 12.65 104 VAL C N 1
ATOM 764 C CA . VAL A 1 125 ? 11.748 -2.312 30.857 1.00 12.62 104 VAL C CA 1
ATOM 765 C C . VAL A 1 125 ? 12.007 -3.535 29.969 1.00 14.46 104 VAL C C 1
ATOM 766 O O . VAL A 1 125 ? 11.072 -4.345 29.741 1.00 12.76 104 VAL C O 1
ATOM 770 N N . TRP A 1 126 ? 13.241 -3.677 29.460 1.00 13.50 105 TRP C N 1
ATOM 771 C CA . TRP A 1 126 ? 13.614 -4.835 28.686 1.00 14.10 105 TRP C CA 1
ATOM 772 C C . TRP A 1 126 ? 14.789 -5.557 29.351 1.00 15.40 105 TRP C C 1
ATOM 773 O O . TRP A 1 126 ? 15.772 -4.898 29.684 1.00 14.73 105 TRP C O 1
ATOM 784 N N . GLY A 1 127 ? 14.725 -6.897 29.450 1.00 14.04 106 GLY C N 1
ATOM 785 C CA . GLY A 1 127 ? 15.833 -7.680 29.996 1.00 15.27 106 GLY C CA 1
ATOM 786 C C . GLY A 1 127 ? 16.382 -8.635 28.956 1.00 16.79 106 GLY C C 1
ATOM 787 O O . GLY A 1 127 ? 15.607 -9.309 28.298 1.00 17.25 106 GLY C O 1
ATOM 788 N N . THR A 1 128 ? 17.711 -8.678 28.754 1.00 15.17 107 THR C N 1
ATOM 789 C CA . THR A 1 128 ? 18.273 -9.598 27.762 1.00 14.11 107 THR C CA 1
ATOM 790 C C . THR A 1 128 ? 19.282 -10.506 28.466 1.00 15.17 107 THR C C 1
ATOM 791 O O . THR A 1 128 ? 20.219 -10.000 29.095 1.00 15.40 107 THR C O 1
ATOM 795 N N . ALA A 1 129 ? 19.051 -11.826 28.394 1.00 16.27 108 ALA C N 1
ATOM 796 C CA . ALA A 1 129 ? 19.976 -12.843 28.928 1.00 17.56 108 ALA C CA 1
ATOM 797 C C . ALA A 1 129 ? 20.181 -12.636 30.412 1.00 17.87 108 ALA C C 1
ATOM 798 O O . ALA A 1 129 ? 19.255 -12.861 31.187 1.00 17.78 108 ALA C O 1
ATOM 800 N N . LEU A 1 130 ? 21.363 -12.164 30.825 1.00 18.45 109 LEU C N 1
ATOM 801 C CA . LEU A 1 130 ? 21.546 -11.804 32.238 1.00 19.55 109 LEU C CA 1
ATOM 802 C C . LEU A 1 130 ? 20.392 -10.939 32.730 1.00 17.48 109 LEU C C 1
ATOM 803 O O . LEU A 1 130 ? 19.936 -11.088 33.866 1.00 18.22 109 LEU C O 1
ATOM 808 N N . GLY A 1 131 ? 19.942 -10.018 31.896 1.00 17.43 110 GLY C N 1
ATOM 809 C CA . GLY A 1 131 ? 18.869 -9.101 32.285 1.00 15.03 110 GLY C CA 1
ATOM 810 C C . GLY A 1 131 ? 17.561 -9.867 32.492 1.00 15.06 110 GLY C C 1
ATOM 811 O O . GLY A 1 131 ? 16.748 -9.478 33.335 1.00 14.73 110 GLY C O 1
ATOM 812 N N . PHE A 1 132 ? 17.303 -10.866 31.645 1.00 16.08 111 PHE C N 1
ATOM 813 C CA . PHE A 1 132 ? 16.132 -11.779 31.826 1.00 15.89 111 PHE C CA 1
ATOM 814 C C . PHE A 1 132 ? 16.245 -12.532 33.156 1.00 16.20 111 PHE C C 1
ATOM 815 O O . PHE A 1 132 ? 15.301 -12.599 33.951 1.00 16.01 111 PHE C O 1
ATOM 823 N N . GLU A 1 133 ? 17.421 -13.108 33.413 1.00 17.23 112 GLU C N 1
ATOM 824 C CA . GLU A 1 133 ? 17.655 -13.812 34.663 1.00 16.72 112 GLU C CA 1
ATOM 825 C C . GLU A 1 133 ? 17.377 -12.927 35.868 1.00 18.26 112 GLU C C 1
ATOM 826 O O . GLU A 1 133 ? 16.635 -13.318 36.813 1.00 16.41 112 GLU C O 1
ATOM 832 N N . LEU A 1 134 ? 17.925 -11.709 35.829 1.00 17.46 113 LEU C N 1
ATOM 833 C CA . LEU A 1 134 ? 17.701 -10.732 36.881 1.00 19.11 113 LEU C CA 1
ATOM 834 C C . LEU A 1 134 ? 16.227 -10.487 37.160 1.00 17.91 113 LEU C C 1
ATOM 835 O O . LEU A 1 134 ? 15.794 -10.467 38.326 1.00 17.29 113 LEU C O 1
ATOM 840 N N . LEU A 1 135 ? 15.460 -10.244 36.104 1.00 16.44 114 LEU C N 1
ATOM 841 C CA . LEU A 1 135 ? 14.020 -10.080 36.294 1.00 14.30 114 LEU C CA 1
ATOM 842 C C . LEU A 1 135 ? 13.335 -11.282 36.979 1.00 15.08 114 LEU C C 1
ATOM 843 O O . LEU A 1 135 ? 12.439 -11.067 37.817 1.00 15.85 114 LEU C O 1
ATOM 848 N N . THR A 1 136 ? 13.718 -12.515 36.684 0.50 12.96 115 THR C N 1
ATOM 849 C CA . THR A 1 136 ? 13.101 -13.597 37.425 0.50 13.62 115 THR C CA 1
ATOM 850 C C . THR A 1 136 ? 13.383 -13.513 38.922 0.50 12.88 115 THR C C 1
ATOM 851 O O . THR A 1 136 ? 12.505 -13.750 39.726 0.50 10.84 115 THR C O 1
ATOM 855 N N . LEU A 1 137 ? 14.598 -13.086 39.272 1.00 14.74 116 LEU C N 1
ATOM 856 C CA . LEU A 1 137 ? 15.041 -12.894 40.659 1.00 16.04 116 LEU C CA 1
ATOM 857 C C . LEU A 1 137 ? 14.389 -11.668 41.301 1.00 16.86 116 LEU C C 1
ATOM 858 O O . LEU A 1 137 ? 13.927 -11.718 42.436 1.00 18.71 116 LEU C O 1
ATOM 863 N N . LEU A 1 138 ? 14.340 -10.552 40.580 1.00 17.96 117 LEU C N 1
ATOM 864 C CA . LEU A 1 138 ? 13.626 -9.374 41.069 1.00 18.89 117 LEU C CA 1
ATOM 865 C C . LEU A 1 138 ? 12.143 -9.565 41.290 1.00 20.50 117 LEU C C 1
ATOM 866 O O . LEU A 1 138 ? 11.570 -9.007 42.249 1.00 21.77 117 LEU C O 1
ATOM 871 N N . THR A 1 139 ? 11.474 -10.306 40.417 1.00 21.22 118 THR C N 1
ATOM 872 C CA . THR A 1 139 ? 10.064 -10.493 40.719 1.00 20.41 118 THR C CA 1
ATOM 873 C C . THR A 1 139 ? 9.689 -11.622 41.674 1.00 22.27 118 THR C C 1
ATOM 874 O O . THR A 1 139 ? 8.769 -11.439 42.489 1.00 20.87 118 THR C O 1
ATOM 878 N N . SER A 1 140 ? 10.400 -12.751 41.627 1.00 20.68 119 SER C N 1
ATOM 879 C CA . SER A 1 140 ? 10.036 -13.832 42.522 1.00 21.08 119 SER C CA 1
ATOM 880 C C . SER A 1 140 ? 10.700 -13.747 43.897 1.00 21.77 119 SER C C 1
ATOM 881 O O . SER A 1 140 ? 10.233 -14.402 44.821 1.00 23.26 119 SER C O 1
ATOM 884 N N . GLY A 1 141 ? 11.809 -13.039 44.036 1.00 21.31 120 GLY C N 1
ATOM 885 C CA . GLY A 1 141 ? 12.584 -13.145 45.287 1.00 22.53 120 GLY C CA 1
ATOM 886 C C . GLY A 1 141 ? 13.576 -14.297 45.355 1.00 23.30 120 GLY C C 1
ATOM 887 O O . GLY A 1 141 ? 14.367 -14.372 46.270 1.00 23.31 120 GLY C O 1
ATOM 888 N N . GLU A 1 142 ? 13.590 -15.180 44.369 1.00 23.50 121 GLU C N 1
ATOM 889 C CA . GLU A 1 142 ? 14.434 -16.382 44.471 1.00 25.44 121 GLU C CA 1
ATOM 890 C C . GLU A 1 142 ? 15.335 -16.576 43.242 1.00 25.23 121 GLU C C 1
ATOM 891 O O . GLU A 1 142 ? 14.972 -16.167 42.120 1.00 23.81 121 GLU C O 1
ATOM 897 N N . LEU A 1 143 ? 16.469 -17.236 43.461 1.00 26.01 122 LEU C N 1
ATOM 898 C CA . LEU A 1 143 ? 17.377 -17.630 42.362 1.00 28.03 122 LEU C CA 1
ATOM 899 C C . LEU A 1 143 ? 16.983 -19.056 41.915 1.00 27.87 122 LEU C C 1
ATOM 900 O O . LEU A 1 143 ? 17.183 -20.022 42.668 1.00 27.66 122 LEU C O 1
ATOM 905 N N . LEU A 1 144 ? 16.375 -19.154 40.727 1.00 25.83 123 LEU C N 1
ATOM 906 C CA . LEU A 1 144 ? 15.717 -20.383 40.267 1.00 25.83 123 LEU C CA 1
ATOM 907 C C . LEU A 1 144 ? 16.419 -21.005 39.022 1.00 24.90 123 LEU C C 1
ATOM 908 O O . LEU A 1 144 ? 15.800 -21.713 38.252 1.00 25.18 123 LEU C O 1
ATOM 913 N N . LEU A 1 145 ? 17.687 -20.679 38.817 1.00 23.71 124 LEU C N 1
ATOM 914 C CA . LEU A 1 145 ? 18.374 -20.951 37.551 1.00 24.19 124 LEU C CA 1
ATOM 915 C C . LEU A 1 145 ? 19.049 -22.306 37.644 1.00 24.92 124 LEU C C 1
ATOM 916 O O . LEU A 1 145 ? 19.494 -22.715 38.734 1.00 25.13 124 LEU C O 1
ATOM 921 N N . SER A 1 146 ? 19.078 -23.021 36.531 1.00 23.75 125 SER C N 1
ATOM 922 C CA . SER A 1 146 ? 19.788 -24.302 36.451 1.00 24.65 125 SER C CA 1
ATOM 923 C C . SER A 1 146 ? 20.560 -24.393 35.121 1.00 24.88 125 SER C C 1
ATOM 924 O O . SER A 1 146 ? 20.267 -23.637 34.189 1.00 23.42 125 SER C O 1
ATOM 927 N N . HIS A 1 147 ? 21.491 -25.352 35.032 1.00 24.85 126 HIS C N 1
ATOM 928 C CA . HIS A 1 147 ? 22.420 -25.437 33.921 1.00 25.34 126 HIS C CA 1
ATOM 929 C C . HIS A 1 147 ? 21.777 -25.956 32.651 1.00 24.18 126 HIS C C 1
ATOM 930 O O . HIS A 1 147 ? 21.016 -26.924 32.684 1.00 24.42 126 HIS C O 1
ATOM 937 N N . THR A 1 148 ? 22.046 -25.286 31.526 1.00 23.14 127 THR C N 1
ATOM 938 C CA . THR A 1 148 ? 21.581 -25.732 30.233 1.00 22.26 127 THR C CA 1
ATOM 939 C C . THR A 1 148 ? 22.753 -25.640 29.285 1.00 22.21 127 THR C C 1
ATOM 940 O O . THR A 1 148 ? 23.649 -24.836 29.492 1.00 21.31 127 THR C O 1
ATOM 944 N N . ASN A 1 149 ? 22.760 -26.515 28.282 1.00 21.68 128 ASN C N 1
ATOM 945 C CA . ASN A 1 149 ? 23.843 -26.543 27.294 1.00 22.42 128 ASN C CA 1
ATOM 946 C C . ASN A 1 149 ? 23.594 -25.525 26.171 1.00 20.68 128 ASN C C 1
ATOM 947 O O . ASN A 1 149 ? 23.244 -25.881 25.044 1.00 19.67 128 ASN C O 1
ATOM 952 N N . THR A 1 150 ? 23.733 -24.234 26.500 1.00 19.49 129 THR C N 1
ATOM 953 C CA . THR A 1 150 ? 23.225 -23.174 25.614 1.00 19.73 129 THR C CA 1
ATOM 954 C C . THR A 1 150 ? 24.255 -22.066 25.470 1.00 18.50 129 THR C C 1
ATOM 955 O O . THR A 1 150 ? 23.937 -20.871 25.208 1.00 17.35 129 THR C O 1
ATOM 959 N N . SER A 1 151 ? 25.505 -22.473 25.628 1.00 17.27 130 SER C N 1
ATOM 960 C CA . SER A 1 151 ? 26.630 -21.553 25.580 1.00 18.14 130 SER C CA 1
ATOM 961 C C . SER A 1 151 ? 27.180 -21.414 24.150 1.00 18.09 130 SER C C 1
ATOM 962 O O . SER A 1 151 ? 28.218 -22.007 23.832 1.00 18.50 130 SER C O 1
ATOM 965 N N . GLY A 1 152 ? 26.477 -20.650 23.298 1.00 17.16 131 GLY C N 1
ATOM 966 C CA . GLY A 1 152 ? 26.835 -20.499 21.881 1.00 17.38 131 GLY C CA 1
ATOM 967 C C . GLY A 1 152 ? 26.109 -21.409 20.871 1.00 16.60 131 GLY C C 1
ATOM 968 O O . GLY A 1 152 ? 26.738 -22.195 20.155 1.00 16.74 131 GLY C O 1
ATOM 969 N N . ILE A 1 153 ? 24.797 -21.284 20.800 1.00 16.23 132 ILE C N 1
ATOM 970 C CA . ILE A 1 153 ? 23.982 -22.123 19.950 1.00 17.73 132 ILE C CA 1
ATOM 971 C C . ILE A 1 153 ? 22.870 -21.213 19.369 1.00 16.84 132 ILE C C 1
ATOM 972 O O . ILE A 1 153 ? 22.464 -20.242 20.025 1.00 18.21 132 ILE C O 1
ATOM 977 N N . ALA A 1 154 ? 22.423 -21.469 18.155 1.00 15.87 133 ALA C N 1
ATOM 978 C CA . ALA A 1 154 ? 21.340 -20.662 17.554 1.00 16.89 133 ALA C CA 1
ATOM 979 C C . ALA A 1 154 ? 20.088 -21.542 17.562 1.00 17.10 133 ALA C C 1
ATOM 980 O O . ALA A 1 154 ? 20.197 -22.708 17.273 1.00 13.73 133 ALA C O 1
ATOM 982 N N . LEU A 1 155 ? 18.927 -21.007 17.937 1.00 15.24 134 LEU C N 1
ATOM 983 C CA . LEU A 1 155 ? 17.705 -21.849 18.057 1.00 17.09 134 LEU C CA 1
ATOM 984 C C . LEU A 1 155 ? 16.530 -21.165 17.398 1.00 17.53 134 LEU C C 1
ATOM 985 O O . LEU A 1 155 ? 16.531 -19.942 17.237 1.00 18.14 134 LEU C O 1
ATOM 990 N N . PRO A 1 156 ? 15.508 -21.928 17.041 1.00 18.14 135 PRO C N 1
ATOM 991 C CA . PRO A 1 156 ? 14.256 -21.301 16.679 1.00 18.14 135 PRO C CA 1
ATOM 992 C C . PRO A 1 156 ? 13.537 -20.952 17.968 1.00 18.08 135 PRO C C 1
ATOM 993 O O . PRO A 1 156 ? 14.096 -21.172 19.016 1.00 18.02 135 PRO C O 1
ATOM 997 N N . LEU A 1 157 ? 12.349 -20.372 17.910 1.00 17.32 136 LEU C N 1
ATOM 998 C CA . LEU A 1 157 ? 11.566 -20.174 19.141 1.00 18.99 136 LEU C CA 1
ATOM 999 C C . LEU A 1 157 ? 10.424 -21.195 19.115 1.00 19.63 136 LEU C C 1
ATOM 1000 O O . LEU A 1 157 ? 9.711 -21.265 18.099 1.00 20.57 136 LEU C O 1
ATOM 1005 N N . ASP A 1 158 ? 10.197 -21.877 20.233 1.00 20.03 137 ASP C N 1
ATOM 1006 C CA . ASP A 1 158 ? 9.044 -22.764 20.335 1.00 21.12 137 ASP C CA 1
ATOM 1007 C C . ASP A 1 158 ? 7.973 -21.969 21.071 1.00 21.21 137 ASP C C 1
ATOM 1008 O O . ASP A 1 158 ? 7.958 -21.858 22.292 1.00 21.44 137 ASP C O 1
ATOM 1013 N N . PHE A 1 159 ? 7.107 -21.397 20.291 1.00 21.07 138 PHE C N 1
ATOM 1014 C CA . PHE A 1 159 ? 6.186 -20.455 20.800 1.00 23.36 138 PHE C CA 1
ATOM 1015 C C . PHE A 1 159 ? 5.185 -21.211 21.649 1.00 24.55 138 PHE C C 1
ATOM 1016 O O . PHE A 1 159 ? 4.846 -22.392 21.362 1.00 25.14 138 PHE C O 1
ATOM 1024 N N . THR A 1 160 ? 4.722 -20.529 22.684 1.00 24.75 139 THR C N 1
ATOM 1025 C CA . THR A 1 160 ? 3.702 -21.098 23.536 1.00 24.99 139 THR C CA 1
ATOM 1026 C C . THR A 1 160 ? 2.330 -20.837 22.962 1.00 26.00 139 THR C C 1
ATOM 1027 O O . THR A 1 160 ? 2.155 -20.098 22.004 1.00 24.64 139 THR C O 1
ATOM 1031 N N . GLU A 1 161 ? 1.340 -21.436 23.631 1.00 28.25 140 GLU C N 1
ATOM 1032 C CA . GLU A 1 161 ? -0.056 -21.225 23.323 1.00 30.12 140 GLU C CA 1
ATOM 1033 C C . GLU A 1 161 ? -0.531 -19.765 23.519 1.00 30.72 140 GLU C C 1
ATOM 1034 O O . GLU A 1 161 ? -1.467 -19.330 22.847 1.00 31.80 140 GLU C O 1
ATOM 1040 N N . ASP A 1 162 ? 0.176 -18.999 24.375 1.00 30.74 141 ASP C N 1
ATOM 1041 C CA . ASP A 1 162 ? -0.138 -17.573 24.621 1.00 30.44 141 ASP C CA 1
ATOM 1042 C C . ASP A 1 162 ? 0.492 -16.546 23.649 1.00 29.73 141 ASP C C 1
ATOM 1043 O O . ASP A 1 162 ? 0.191 -15.336 23.770 1.00 27.96 141 ASP C O 1
ATOM 1048 N N . VAL A 1 163 ? 1.322 -16.981 22.691 1.00 29.20 142 VAL C N 1
ATOM 1049 C CA . VAL A 1 163 ? 1.864 -16.019 21.684 1.00 29.72 142 VAL C CA 1
ATOM 1050 C C . VAL A 1 163 ? 0.781 -15.303 20.888 1.00 30.00 142 VAL C C 1
ATOM 1051 O O . VAL A 1 163 ? 0.968 -14.171 20.453 1.00 27.90 142 VAL C O 1
ATOM 1055 N N . LYS A 1 164 ? -0.364 -15.969 20.719 1.00 30.67 143 LYS C N 1
ATOM 1056 C CA . LYS A 1 164 ? -1.463 -15.440 19.894 1.00 32.56 143 LYS C CA 1
ATOM 1057 C C . LYS A 1 164 ? -1.860 -13.987 20.133 1.00 31.78 143 LYS C C 1
ATOM 1058 O O . LYS A 1 164 ? -1.837 -13.125 19.208 1.00 32.86 143 LYS C O 1
ATOM 1064 N N . GLY A 1 165 ? -2.265 -13.695 21.353 1.00 30.14 144 GLY C N 1
ATOM 1065 C CA . GLY A 1 165 ? -2.684 -12.315 21.600 1.00 28.32 144 GLY C CA 1
ATOM 1066 C C . GLY A 1 165 ? -1.606 -11.467 22.250 1.00 26.86 144 GLY C C 1
ATOM 1067 O O . GLY A 1 165 ? -1.921 -10.431 22.783 1.00 26.58 144 GLY C O 1
ATOM 1068 N N . SER A 1 166 ? -0.337 -11.889 22.172 1.00 24.56 145 SER C N 1
ATOM 1069 C CA . SER A 1 166 ? 0.738 -11.249 22.957 1.00 22.27 145 SER C CA 1
ATOM 1070 C C . SER A 1 166 ? 0.877 -9.753 22.599 1.00 20.71 145 SER C C 1
ATOM 1071 O O . SER A 1 166 ? 0.412 -9.284 21.559 1.00 20.50 145 SER C O 1
ATOM 1074 N N . ARG A 1 167 ? 1.580 -9.002 23.422 1.00 18.10 146 ARG C N 1
ATOM 1075 C CA . ARG A 1 167 ? 1.878 -7.626 23.008 1.00 17.54 146 ARG C CA 1
ATOM 1076 C C . ARG A 1 167 ? 3.177 -7.592 22.155 1.00 17.71 146 ARG C C 1
ATOM 1077 O O . ARG A 1 167 ? 3.256 -6.902 21.134 1.00 17.86 146 ARG C O 1
ATOM 1085 N N . LEU A 1 168 ? 4.190 -8.330 22.599 1.00 17.11 147 LEU C N 1
ATOM 1086 C CA . LEU A 1 168 ? 5.532 -8.212 22.005 1.00 17.06 147 LEU C CA 1
ATOM 1087 C C . LEU A 1 168 ? 5.441 -8.470 20.527 1.00 16.39 147 LEU C C 1
ATOM 1088 O O . LEU A 1 168 ? 5.889 -7.682 19.732 1.00 14.51 147 LEU C O 1
ATOM 1093 N N . PHE A 1 169 ? 4.807 -9.576 20.142 1.00 17.36 148 PHE C N 1
ATOM 1094 C CA . PHE A 1 169 ? 4.849 -10.006 18.737 1.00 18.13 148 PHE C CA 1
ATOM 1095 C C . PHE A 1 169 ? 3.659 -9.527 17.895 1.00 19.23 148 PHE C C 1
ATOM 1096 O O . PHE A 1 169 ? 3.517 -9.890 16.725 1.00 19.51 148 PHE C O 1
ATOM 1104 N N . LYS A 1 170 ? 2.807 -8.690 18.477 1.00 20.84 149 LYS C N 1
ATOM 1105 C CA . LYS A 1 170 ? 1.600 -8.223 17.788 1.00 22.82 149 LYS C CA 1
ATOM 1106 C C . LYS A 1 170 ? 1.850 -7.540 16.434 1.00 24.03 149 LYS C C 1
ATOM 1107 O O . LYS A 1 170 ? 1.012 -7.605 15.534 1.00 24.41 149 LYS C O 1
ATOM 1113 N N . GLU A 1 171 ? 3.002 -6.889 16.303 1.00 23.80 150 GLU C N 1
ATOM 1114 C CA . GLU A 1 171 ? 3.310 -6.114 15.104 1.00 24.12 150 GLU C CA 1
ATOM 1115 C C . GLU A 1 171 ? 4.373 -6.754 14.209 1.00 23.06 150 GLU C C 1
ATOM 1116 O O . GLU A 1 171 ? 4.954 -6.084 13.356 1.00 22.96 150 GLU C O 1
ATOM 1122 N N . PHE A 1 172 ? 4.622 -8.045 14.400 1.00 20.81 151 PHE C N 1
ATOM 1123 C CA . PHE A 1 172 ? 5.576 -8.756 13.569 1.00 19.25 151 PHE C CA 1
ATOM 1124 C C . PHE A 1 172 ? 4.840 -9.261 12.338 1.00 19.37 151 PHE C C 1
ATOM 1125 O O . PHE A 1 172 ? 3.727 -9.756 12.488 1.00 17.96 151 PHE C O 1
ATOM 1133 N N . PRO A 1 173 ? 5.474 -9.183 11.144 1.00 18.88 152 PRO C N 1
ATOM 1134 C CA . PRO A 1 173 ? 4.890 -9.838 9.956 1.00 19.74 152 PRO C CA 1
ATOM 1135 C C . PRO A 1 173 ? 4.731 -11.327 10.183 1.00 19.79 152 PRO C C 1
ATOM 1136 O O . PRO A 1 173 ? 5.582 -11.984 10.787 1.00 17.54 152 PRO C O 1
ATOM 1140 N N . GLU A 1 174 ? 3.641 -11.860 9.641 1.00 19.58 153 GLU C N 1
ATOM 1141 C CA . GLU A 1 174 ? 3.359 -13.276 9.645 1.00 20.45 153 GLU C CA 1
ATOM 1142 C C . GLU A 1 174 ? 4.533 -14.129 9.159 1.00 20.20 153 GLU C C 1
ATOM 1143 O O . GLU A 1 174 ? 4.949 -15.112 9.843 1.00 19.02 153 GLU C O 1
ATOM 1149 N N . GLU A 1 175 ? 5.111 -13.756 8.012 1.00 19.59 154 GLU C N 1
ATOM 1150 C CA . GLU A 1 175 ? 6.209 -14.534 7.481 1.00 21.81 154 GLU C CA 1
ATOM 1151 C C . GLU A 1 175 ? 7.385 -14.589 8.460 1.00 20.47 154 GLU C C 1
ATOM 1152 O O . GLU A 1 175 ? 8.067 -15.601 8.553 1.00 20.06 154 GLU C O 1
ATOM 1158 N N . LEU A 1 176 ? 7.613 -13.487 9.175 1.00 19.82 155 LEU C N 1
ATOM 1159 C CA . LEU A 1 176 ? 8.707 -13.449 10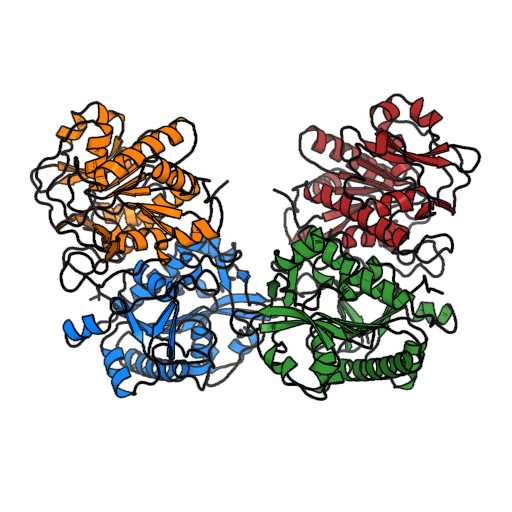.180 1.00 18.98 155 LEU C CA 1
ATOM 1160 C C . LEU A 1 176 ? 8.383 -14.354 11.366 1.00 18.62 155 LEU C C 1
ATOM 1161 O O . LEU A 1 176 ? 9.250 -15.088 11.828 1.00 19.00 155 LEU C O 1
ATOM 1166 N N . MET A 1 177 ? 7.131 -14.339 11.838 1.00 19.05 156 MET C N 1
ATOM 1167 C CA . MET A 1 177 ? 6.685 -15.265 12.871 1.00 19.22 156 MET C CA 1
ATOM 1168 C C . MET A 1 177 ? 6.915 -16.756 12.463 1.00 18.81 156 MET C C 1
ATOM 1169 O O . MET A 1 177 ? 7.367 -17.586 13.267 1.00 17.15 156 MET C O 1
ATOM 1174 N N . LYS A 1 178 ? 6.635 -17.075 11.211 1.00 20.29 157 LYS C N 1
ATOM 1175 C CA . LYS A 1 178 ? 6.809 -18.449 10.745 1.00 21.54 157 LYS C CA 1
ATOM 1176 C C . LYS A 1 178 ? 8.303 -18.732 10.666 1.00 20.50 157 LYS C C 1
ATOM 1177 O O . LYS A 1 178 ? 8.741 -19.818 11.035 1.00 19.43 157 LYS C O 1
ATOM 1183 N N . SER A 1 179 ? 9.106 -17.765 10.228 1.00 19.60 158 SER C N 1
ATOM 1184 C CA . SER A 1 179 ? 10.587 -18.028 10.218 1.00 19.56 158 SER C CA 1
ATOM 1185 C C . SER A 1 179 ? 11.160 -18.222 11.598 1.00 17.83 158 SER C C 1
ATOM 1186 O O . SER A 1 179 ? 11.987 -19.082 11.786 1.00 17.51 158 SER C O 1
ATOM 1189 N N . LEU A 1 180 ? 10.676 -17.470 12.578 1.00 17.24 159 LEU C N 1
ATOM 1190 C CA . LEU A 1 180 ? 11.173 -17.593 13.975 1.00 16.96 159 LEU C CA 1
ATOM 1191 C C . LEU A 1 180 ? 10.900 -18.977 14.591 1.00 17.41 159 LEU C C 1
ATOM 1192 O O . LEU A 1 180 ? 11.756 -19.543 15.290 1.00 17.77 159 LEU C O 1
ATOM 1197 N N . ALA A 1 181 ? 9.700 -19.516 14.293 1.00 17.98 160 ALA C N 1
ATOM 1198 C CA . ALA A 1 181 ? 9.287 -20.857 14.729 1.00 18.45 160 ALA C CA 1
ATOM 1199 C C . ALA A 1 181 ? 10.108 -21.976 14.094 1.00 19.19 160 ALA C C 1
ATOM 1200 O O . ALA A 1 181 ? 10.225 -23.050 14.688 1.00 18.87 160 ALA C O 1
ATOM 1202 N N . THR A 1 182 ? 10.621 -21.767 12.878 1.00 19.41 161 THR C N 1
ATOM 1203 C CA . THR A 1 182 ? 11.239 -22.897 12.167 1.00 20.58 161 THR C CA 1
ATOM 1204 C C . THR A 1 182 ? 12.715 -22.743 11.783 1.00 20.71 161 THR C C 1
ATOM 1205 O O . THR A 1 182 ? 13.327 -23.721 11.325 1.00 21.11 161 THR C O 1
ATOM 1209 N N . GLU A 1 183 ? 13.286 -21.559 11.958 1.00 19.18 162 GLU C N 1
ATOM 1210 C CA . GLU A 1 183 ? 14.698 -21.339 11.574 1.00 20.14 162 GLU C CA 1
ATOM 1211 C C . GLU A 1 183 ? 15.544 -20.938 12.789 1.00 19.49 162 GLU C C 1
ATOM 1212 O O . GLU A 1 183 ? 15.015 -20.324 13.708 1.00 18.46 162 GLU C O 1
ATOM 1218 N N . PRO A 1 184 ? 16.851 -21.269 12.784 1.00 19.75 163 PRO C N 1
ATOM 1219 C CA . PRO A 1 184 ? 17.639 -21.012 13.979 1.00 19.03 163 PRO C CA 1
ATOM 1220 C C . PRO A 1 184 ? 17.992 -19.513 14.014 1.00 18.43 163 PRO C C 1
ATOM 1221 O O . PRO A 1 184 ? 19.104 -19.136 13.634 1.00 17.66 163 PRO C O 1
ATOM 1225 N N . LEU A 1 185 ? 17.040 -18.653 14.427 1.00 15.68 164 LEU C N 1
ATOM 1226 C CA . LEU A 1 185 ? 17.240 -17.212 14.343 1.00 15.95 164 LEU C CA 1
ATOM 1227 C C . LEU A 1 185 ? 17.692 -16.541 15.626 1.00 15.91 164 LEU C C 1
ATOM 1228 O O . LEU A 1 185 ? 17.965 -15.327 15.598 1.00 16.43 164 LEU C O 1
ATOM 1233 N N . THR A 1 186 ? 17.721 -17.287 16.755 1.00 16.04 165 THR C N 1
ATOM 1234 C CA . THR A 1 186 ? 17.990 -16.658 18.064 1.00 14.63 165 THR C CA 1
ATOM 1235 C C . THR A 1 186 ? 19.284 -17.171 18.651 1.00 15.29 165 THR C C 1
ATOM 1236 O O . THR A 1 186 ? 19.475 -18.381 18.726 1.00 15.16 165 THR C O 1
ATOM 1240 N N . GLU A 1 187 ? 20.164 -16.243 19.036 1.00 14.71 166 GLU C N 1
ATOM 1241 C CA . GLU A 1 187 ? 21.485 -16.550 19.625 1.00 15.64 166 GLU C CA 1
ATOM 1242 C C . GLU A 1 187 ? 21.349 -16.733 21.111 1.00 15.69 166 GLU C C 1
ATOM 1243 O O . GLU A 1 187 ? 20.829 -15.836 21.815 1.00 15.87 166 GLU C O 1
ATOM 1249 N N . ASN A 1 188 ? 21.811 -17.885 21.586 1.00 15.07 167 ASN C N 1
ATOM 1250 C CA . ASN A 1 188 ? 21.858 -18.261 22.983 1.00 15.11 167 ASN C CA 1
ATOM 1251 C C . ASN A 1 188 ? 23.327 -18.359 23.394 1.00 16.34 167 ASN C C 1
ATOM 1252 O O . ASN A 1 188 ? 24.114 -19.105 22.749 1.00 15.53 167 ASN C O 1
ATOM 1257 N N . SER A 1 189 ? 23.710 -17.593 24.408 1.00 16.94 168 SER C N 1
ATOM 1258 C CA . SER A 1 189 ? 24.991 -17.781 25.102 1.00 20.27 168 SER C CA 1
ATOM 1259 C C . SER A 1 189 ? 24.843 -17.609 26.594 1.00 19.13 168 SER C C 1
ATOM 1260 O O . SER A 1 189 ? 25.171 -16.584 27.171 1.00 20.47 168 SER C O 1
ATOM 1263 N N . HIS A 1 190 ? 24.299 -18.615 27.216 1.00 18.70 169 HIS C N 1
ATOM 1264 C CA . HIS A 1 190 ? 23.980 -18.548 28.617 1.00 18.28 169 HIS C CA 1
ATOM 1265 C C . HIS A 1 190 ? 24.200 -19.941 29.168 1.00 19.29 169 HIS C C 1
ATOM 1266 O O . HIS A 1 190 ? 23.786 -20.924 28.530 1.00 19.22 169 HIS C O 1
ATOM 1273 N N . GLN A 1 191 ? 24.915 -20.020 30.291 1.00 19.47 170 GLN C N 1
ATOM 1274 C CA . GLN A 1 191 ? 25.151 -21.287 30.962 1.00 22.32 170 GLN C CA 1
ATOM 1275 C C . GLN A 1 191 ? 23.985 -21.642 31.903 1.00 22.71 170 GLN C C 1
ATOM 1276 O O . GLN A 1 191 ? 23.874 -22.774 32.328 1.00 23.57 170 GLN C O 1
ATOM 1282 N N . TRP A 1 192 ? 23.137 -20.668 32.233 1.00 23.39 171 TRP C N 1
ATOM 1283 C CA . TRP A 1 192 ? 21.959 -20.851 33.086 1.00 24.49 171 TRP C CA 1
ATOM 1284 C C . TRP A 1 192 ? 20.655 -20.602 32.342 1.00 23.96 171 TRP C C 1
ATOM 1285 O O . TRP A 1 192 ? 20.639 -19.823 31.394 1.00 23.45 171 TRP C O 1
ATOM 1296 N N . SER A 1 193 ? 19.586 -21.278 32.749 1.00 21.97 172 SER C N 1
ATOM 1297 C CA . SER A 1 193 ? 18.216 -20.926 32.326 1.00 22.44 172 SER C CA 1
ATOM 1298 C C . SER A 1 193 ? 17.239 -21.136 33.512 1.00 21.56 172 SER C C 1
ATOM 1299 O O . SER A 1 193 ? 17.657 -21.580 34.576 1.00 21.44 172 SER C O 1
ATOM 1302 N N . ILE A 1 194 ? 15.966 -20.825 33.291 1.00 21.47 173 ILE C N 1
ATOM 1303 C CA . ILE A 1 194 ? 14.891 -21.137 34.208 1.00 21.56 173 ILE C CA 1
ATOM 1304 C C . ILE A 1 194 ? 14.047 -22.122 33.435 1.00 20.19 173 ILE C C 1
ATOM 1305 O O . ILE A 1 194 ? 13.446 -21.764 32.412 1.00 17.25 173 ILE C O 1
ATOM 1310 N N . THR A 1 195 ? 14.014 -23.377 33.901 1.00 19.74 174 THR C N 1
ATOM 1311 C CA . THR A 1 195 ? 13.190 -24.364 33.248 1.00 19.82 174 THR C CA 1
ATOM 1312 C C . THR A 1 195 ? 11.760 -23.959 33.328 1.00 19.99 174 THR C C 1
ATOM 1313 O O . THR A 1 195 ? 11.383 -23.208 34.231 1.00 19.08 174 THR C O 1
ATOM 1317 N N . THR A 1 196 ? 10.959 -24.420 32.376 1.00 20.42 175 THR C N 1
ATOM 1318 C CA . THR A 1 196 ? 9.533 -24.204 32.446 1.00 21.62 175 THR C CA 1
ATOM 1319 C C . THR A 1 196 ? 8.923 -24.830 33.697 1.00 23.32 175 THR C C 1
ATOM 1320 O O . THR A 1 196 ? 7.894 -24.356 34.224 1.00 23.32 175 THR C O 1
ATOM 1324 N N . GLU A 1 197 ? 9.530 -25.910 34.152 1.00 24.34 176 GLU C N 1
ATOM 1325 C CA . GLU A 1 197 ? 9.052 -26.577 35.375 1.00 26.66 176 GLU C CA 1
ATOM 1326 C C . GLU A 1 197 ? 9.313 -25.701 36.595 1.00 24.59 176 GLU C C 1
ATOM 1327 O O . GLU A 1 197 ? 8.429 -25.529 37.449 1.00 24.09 176 GLU C O 1
ATOM 1333 N N . ASN A 1 198 ? 10.520 -25.161 36.709 1.00 23.00 177 ASN C N 1
ATOM 1334 C CA . ASN A 1 198 ? 10.787 -24.307 37.844 1.00 22.28 177 ASN C CA 1
ATOM 1335 C C . ASN A 1 198 ? 9.959 -23.032 37.763 1.00 22.63 177 ASN C C 1
ATOM 1336 O O . ASN A 1 198 ? 9.522 -22.523 38.783 1.00 22.45 177 ASN C O 1
ATOM 1341 N N . PHE A 1 199 ? 9.748 -22.510 36.553 1.00 22.21 178 PHE C N 1
ATOM 1342 C CA . PHE A 1 199 ? 8.965 -21.289 36.376 1.00 22.58 178 PHE C CA 1
ATOM 1343 C C . PHE A 1 199 ? 7.531 -21.551 36.836 1.00 22.21 178 PHE C C 1
ATOM 1344 O O . PHE A 1 199 ? 6.989 -20.773 37.648 1.00 23.26 178 PHE C O 1
ATOM 1352 N N . THR A 1 200 ? 6.920 -22.610 36.324 0.50 20.46 179 THR C N 1
ATOM 1353 C CA . THR A 1 200 ? 5.520 -22.898 36.622 0.50 20.99 179 THR C CA 1
ATOM 1354 C C . THR A 1 200 ? 5.242 -23.251 38.068 0.50 20.18 179 THR C C 1
ATOM 1355 O O . THR A 1 200 ? 4.166 -23.010 38.550 0.50 20.18 179 THR C O 1
ATOM 1359 N N . ALA A 1 201 ? 6.232 -23.796 38.757 1.00 21.00 180 ALA C N 1
ATOM 1360 C CA . ALA A 1 201 ? 6.140 -24.146 40.180 1.00 21.96 180 ALA C CA 1
ATOM 1361 C C . ALA A 1 201 ? 6.219 -22.844 41.025 1.00 23.16 180 ALA C C 1
ATOM 1362 O O . ALA A 1 201 ? 5.755 -22.800 42.141 1.00 23.34 180 ALA C O 1
ATOM 1364 N N . ASN A 1 202 ? 6.801 -21.783 40.476 1.00 22.42 181 ASN C N 1
ATOM 1365 C CA . ASN A 1 202 ? 6.864 -20.545 41.224 1.00 22.34 181 ASN C CA 1
ATOM 1366 C C . ASN A 1 202 ? 5.604 -19.680 41.093 1.00 23.13 181 ASN C C 1
ATOM 1367 O O . ASN A 1 202 ? 5.289 -19.141 40.003 1.00 23.06 181 ASN C O 1
ATOM 1372 N N . LYS A 1 203 ? 4.853 -19.570 42.204 1.00 22.09 182 LYS C N 1
ATOM 1373 C CA . LYS A 1 203 ? 3.570 -18.859 42.155 1.00 23.10 182 LYS C CA 1
ATOM 1374 C C . LYS A 1 203 ? 3.758 -17.417 41.682 1.00 21.07 182 LYS C C 1
ATOM 1375 O O . LYS A 1 203 ? 2.991 -16.892 40.885 1.00 21.24 182 LYS C O 1
ATOM 1381 N N . LYS A 1 204 ? 4.783 -16.759 42.196 1.00 19.89 183 LYS C N 1
ATOM 1382 C CA . LYS A 1 204 ? 4.923 -15.349 41.857 1.00 19.16 183 LYS C CA 1
ATOM 1383 C C . LYS A 1 204 ? 5.204 -15.140 40.364 1.00 18.25 183 LYS C C 1
ATOM 1384 O O . LYS A 1 204 ? 4.599 -14.278 39.751 1.00 18.20 183 LYS C O 1
ATOM 1390 N N . LEU A 1 205 ? 6.132 -15.900 39.791 1.00 18.80 184 LEU C N 1
ATOM 1391 C CA . LEU A 1 205 ? 6.434 -15.714 38.370 1.00 18.59 184 LEU C CA 1
ATOM 1392 C C . LEU A 1 205 ? 5.269 -16.139 37.485 1.00 18.61 184 LEU C C 1
ATOM 1393 O O . LEU A 1 205 ? 4.941 -15.468 36.530 1.00 19.40 184 LEU C O 1
ATOM 1398 N N . LYS A 1 206 ? 4.649 -17.275 37.789 1.00 19.16 185 LYS C N 1
ATOM 1399 C CA . LYS A 1 206 ? 3.493 -17.728 37.002 1.00 19.79 185 LYS C CA 1
ATOM 1400 C C . LYS A 1 206 ? 2.426 -16.635 36.959 1.00 19.99 185 LYS C C 1
ATOM 1401 O O . LYS A 1 206 ? 1.790 -16.408 35.920 1.00 21.36 185 LYS C O 1
ATOM 1407 N N . LYS A 1 207 ? 2.216 -15.917 38.059 1.00 19.17 186 LYS C N 1
ATOM 1408 C CA . LYS A 1 207 ? 1.159 -14.884 38.028 1.00 20.15 186 LYS C CA 1
ATOM 1409 C C . LYS A 1 207 ? 1.606 -13.598 37.311 1.00 19.53 186 LYS C C 1
ATOM 1410 O O . LYS A 1 207 ? 0.790 -12.867 36.715 1.00 19.43 186 LYS C O 1
ATOM 1416 N N . PHE A 1 208 ? 2.889 -13.283 37.455 1.00 18.72 187 PHE C N 1
ATOM 1417 C CA . PHE A 1 208 ? 3.444 -11.996 36.942 1.00 17.72 187 PHE C CA 1
ATOM 1418 C C . PHE A 1 208 ? 3.739 -11.968 35.414 1.00 16.89 187 PHE C C 1
ATOM 1419 O O . PHE A 1 208 ? 3.542 -10.939 34.743 1.00 17.15 187 PHE C O 1
ATOM 1427 N N . TYR A 1 209 ? 4.227 -13.091 34.877 1.00 16.55 188 TYR C N 1
ATOM 1428 C CA . TYR A 1 209 ? 4.716 -13.170 33.515 1.00 16.86 188 TYR C CA 1
ATOM 1429 C C . TYR A 1 209 ? 3.976 -14.159 32.622 1.00 17.58 188 TYR C C 1
ATOM 1430 O O . TYR A 1 209 ? 3.815 -15.338 32.973 1.00 18.68 188 TYR C O 1
ATOM 1439 N N . ARG A 1 210 ? 3.577 -13.682 31.443 1.00 18.66 189 ARG C N 1
ATOM 1440 C CA . ARG A 1 210 ? 3.109 -14.533 30.353 1.00 18.10 189 ARG C CA 1
ATOM 1441 C C . ARG A 1 210 ? 4.350 -15.068 29.569 1.00 17.88 189 ARG C C 1
ATOM 1442 O O . ARG A 1 210 ? 5.124 -14.280 28.990 1.00 15.61 189 ARG C O 1
ATOM 1450 N N . VAL A 1 211 ? 4.532 -16.385 29.546 1.00 16.58 190 VAL C N 1
ATOM 1451 C CA . VAL A 1 211 ? 5.676 -16.983 28.780 1.00 18.04 190 VAL C CA 1
ATOM 1452 C C . VAL A 1 211 ? 5.260 -17.019 27.309 1.00 18.36 190 VAL C C 1
ATOM 1453 O O . VAL A 1 211 ? 4.163 -17.517 27.012 1.00 17.12 190 VAL C O 1
ATOM 1457 N N . LEU A 1 212 ? 6.082 -16.457 26.404 1.00 15.71 191 LEU C N 1
ATOM 1458 C CA . LEU A 1 212 ? 5.744 -16.419 24.997 1.00 16.30 191 LEU C CA 1
ATOM 1459 C C . LEU A 1 212 ? 6.489 -17.506 24.199 1.00 17.10 191 LEU C C 1
ATOM 1460 O O . LEU A 1 212 ? 5.972 -18.019 23.212 1.00 18.16 191 LEU C O 1
ATOM 1465 N N . SER A 1 213 ? 7.697 -17.881 24.624 1.00 16.38 192 SER C N 1
ATOM 1466 C CA . SER A 1 213 ? 8.374 -18.990 23.972 1.00 16.87 192 SER C CA 1
ATOM 1467 C C . SER A 1 213 ? 9.239 -19.772 24.958 1.00 15.82 192 SER C C 1
ATOM 1468 O O . SER A 1 213 ? 9.673 -19.253 26.018 1.00 14.14 192 SER C O 1
ATOM 1471 N N . THR A 1 214 ? 9.495 -21.021 24.585 1.00 16.90 193 THR C N 1
ATOM 1472 C CA . THR A 1 214 ? 10.332 -21.894 25.364 1.00 18.72 193 THR C CA 1
ATOM 1473 C C . THR A 1 214 ? 11.357 -22.472 24.397 1.00 18.50 193 THR C C 1
ATOM 1474 O O . THR A 1 214 ? 11.299 -22.242 23.203 1.00 18.75 193 THR C O 1
ATOM 1478 N N . ASN A 1 215 ? 12.314 -23.212 24.920 1.00 19.72 194 ASN C N 1
ATOM 1479 C CA . ASN A 1 215 ? 13.306 -23.866 24.084 1.00 21.30 194 ASN C CA 1
ATOM 1480 C C . ASN A 1 215 ? 13.847 -25.041 24.900 1.00 22.05 194 ASN C C 1
ATOM 1481 O O . ASN A 1 215 ? 13.578 -25.160 26.115 1.00 21.99 194 ASN C O 1
ATOM 1486 N N . THR A 1 216 ? 14.615 -25.917 24.251 1.00 23.46 195 THR C N 1
ATOM 1487 C CA . THR A 1 216 ? 15.232 -27.036 24.935 1.00 23.34 195 THR C CA 1
ATOM 1488 C C . THR A 1 216 ? 16.679 -27.253 24.531 1.00 23.98 195 THR C C 1
ATOM 1489 O O . THR A 1 216 ? 17.048 -27.051 23.390 1.00 23.78 195 THR C O 1
ATOM 1493 N N . ASP A 1 217 ? 17.512 -27.649 25.457 1.00 25.49 196 ASP C N 1
ATOM 1494 C CA . ASP A 1 217 ? 18.853 -28.075 25.046 1.00 26.97 196 ASP C CA 1
ATOM 1495 C C . ASP A 1 217 ? 18.885 -29.603 24.807 1.00 28.94 196 ASP C C 1
ATOM 1496 O O . ASP A 1 217 ? 19.968 -30.201 24.673 1.00 28.57 196 ASP C O 1
ATOM 1501 N N . GLY A 1 218 ? 17.703 -30.233 24.805 1.00 30.14 197 GLY C N 1
ATOM 1502 C CA . GLY A 1 218 ? 17.615 -31.705 24.633 1.00 31.77 197 GLY C CA 1
ATOM 1503 C C . GLY A 1 218 ? 17.360 -32.453 25.932 1.00 32.30 197 GLY C C 1
ATOM 1504 O O . GLY A 1 218 ? 16.965 -33.619 25.928 1.00 33.00 197 GLY C O 1
ATOM 1505 N N . TYR A 1 219 ? 17.613 -31.773 27.046 1.00 32.19 198 TYR C N 1
ATOM 1506 C CA . TYR A 1 219 ? 17.506 -32.351 28.359 1.00 32.07 198 TYR C CA 1
ATOM 1507 C C . TYR A 1 219 ? 16.533 -31.569 29.241 1.00 31.78 198 TYR C C 1
ATOM 1508 O O . TYR A 1 219 ? 15.815 -32.173 30.019 1.00 31.31 198 TYR C O 1
ATOM 1517 N N . ASN A 1 220 ? 16.532 -30.232 29.119 1.00 29.95 199 ASN C N 1
ATOM 1518 C CA . ASN A 1 220 ? 15.698 -29.363 29.950 1.00 29.13 199 ASN C CA 1
ATOM 1519 C C . ASN A 1 220 ? 15.008 -28.271 29.145 1.00 26.58 199 ASN C C 1
ATOM 1520 O O . ASN A 1 220 ? 15.645 -27.572 28.375 1.00 26.74 199 ASN C O 1
ATOM 1525 N N . LYS A 1 221 ? 13.701 -28.186 29.277 1.00 24.58 200 LYS C N 1
ATOM 1526 C CA . LYS A 1 221 ? 12.931 -27.211 28.562 1.00 24.01 200 LYS C CA 1
ATOM 1527 C C . LYS A 1 221 ? 12.899 -25.925 29.422 1.00 23.64 200 LYS C C 1
ATOM 1528 O O . LYS A 1 221 ? 12.493 -25.992 30.601 1.00 23.65 200 LYS C O 1
ATOM 1534 N N . PHE A 1 222 ? 13.297 -24.773 28.839 1.00 21.45 201 PHE C N 1
ATOM 1535 C CA . PHE A 1 222 ? 13.468 -23.506 29.601 1.00 18.25 201 PHE C CA 1
ATOM 1536 C C . PHE A 1 222 ? 12.655 -22.330 29.000 1.00 17.14 201 PHE C C 1
ATOM 1537 O O . PHE A 1 222 ? 12.195 -22.426 27.874 1.00 16.93 201 PHE C O 1
ATOM 1545 N N . VAL A 1 223 ? 12.444 -21.269 29.754 0.50 14.51 202 VAL C N 1
ATOM 1546 C CA . VAL A 1 223 ? 11.723 -20.127 29.230 0.50 13.19 202 VAL C CA 1
ATOM 1547 C C . VAL A 1 223 ? 12.690 -19.311 28.412 0.50 11.79 202 VAL C C 1
ATOM 1548 O O . VAL A 1 223 ? 13.784 -19.031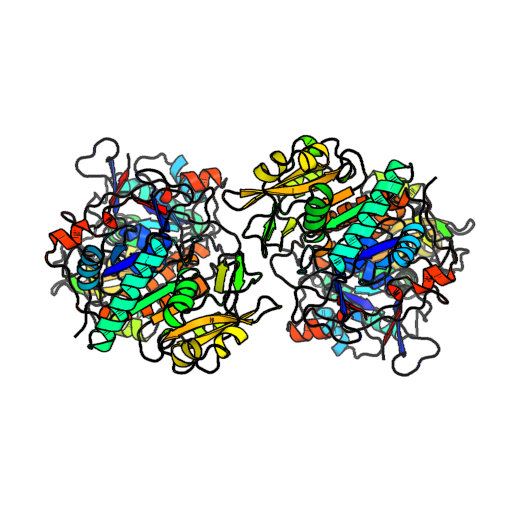 28.846 0.50 6.02 202 VAL C O 1
ATOM 1552 N N . SER A 1 224 ? 12.281 -18.951 27.207 1.00 14.30 203 SER C N 1
ATOM 1553 C CA . SER A 1 224 ? 13.187 -18.142 26.320 1.00 16.54 203 SER C CA 1
ATOM 1554 C C . SER A 1 224 ? 12.672 -16.701 26.049 1.00 17.44 203 SER C C 1
ATOM 1555 O O . SER A 1 224 ? 13.498 -15.773 25.839 1.00 17.36 203 SER C O 1
ATOM 1558 N N . THR A 1 225 ? 11.339 -16.493 26.056 1.00 16.12 204 THR C N 1
ATOM 1559 C CA . THR A 1 225 ? 10.782 -15.128 25.844 1.00 16.07 204 THR C CA 1
ATOM 1560 C C . THR A 1 225 ? 9.562 -14.947 26.750 1.00 16.87 204 THR C C 1
ATOM 1561 O O . THR A 1 225 ? 8.719 -15.868 26.831 1.00 16.90 204 THR C O 1
ATOM 1565 N N . MET A 1 226 ? 9.432 -13.803 27.424 1.00 16.18 205 MET C N 1
ATOM 1566 C CA . MET A 1 226 ? 8.278 -13.583 28.335 1.00 15.19 205 MET C CA 1
ATOM 1567 C C . MET A 1 226 ? 7.917 -12.095 28.404 1.00 16.25 205 MET C C 1
ATOM 1568 O O . MET A 1 226 ? 8.728 -11.201 28.029 1.00 16.16 205 MET C O 1
ATOM 1573 N N . GLU A 1 227 ? 6.688 -11.810 28.824 1.00 15.43 206 GLU C N 1
ATOM 1574 C CA . GLU A 1 227 ? 6.302 -10.430 29.022 1.00 15.04 206 GLU C CA 1
ATOM 1575 C C . GLU A 1 227 ? 5.381 -10.363 30.244 1.00 16.07 206 GLU C C 1
ATOM 1576 O O . GLU A 1 227 ? 4.582 -11.307 30.474 1.00 15.16 206 GLU C O 1
ATOM 1582 N N . ALA A 1 228 ? 5.458 -9.274 31.031 1.00 15.07 207 ALA C N 1
ATOM 1583 C CA . ALA A 1 228 ? 4.534 -9.168 32.198 1.00 15.18 207 ALA C CA 1
ATOM 1584 C C . ALA A 1 228 ? 3.065 -9.015 31.741 1.00 15.67 207 ALA C C 1
ATOM 1585 O O . ALA A 1 228 ? 2.785 -8.322 30.796 1.00 15.00 207 ALA C O 1
ATOM 1587 N N . TYR A 1 229 ? 2.143 -9.688 32.422 1.00 17.38 208 TYR C N 1
ATOM 1588 C CA . TYR A 1 229 ? 0.721 -9.469 32.160 1.00 18.50 208 TYR C CA 1
ATOM 1589 C C . TYR A 1 229 ? 0.330 -8.038 32.355 1.00 18.72 208 TYR C C 1
ATOM 1590 O O . TYR A 1 229 ? -0.384 -7.498 31.511 1.00 18.52 208 TYR C O 1
ATOM 1599 N N . ASP A 1 230 ? 0.774 -7.431 33.462 1.00 18.26 209 ASP C N 1
ATOM 1600 C CA . ASP A 1 230 ? 0.147 -6.163 33.889 1.00 19.98 209 ASP C CA 1
ATOM 1601 C C . ASP A 1 230 ? 1.090 -4.961 33.805 1.00 19.70 209 ASP C C 1
ATOM 1602 O O . ASP A 1 230 ? 0.711 -3.861 34.238 1.00 20.18 209 ASP C O 1
ATOM 1607 N N . PHE A 1 231 ? 2.312 -5.196 33.305 1.00 18.04 210 PHE C N 1
ATOM 1608 C CA . PHE A 1 231 ? 3.342 -4.171 33.168 1.00 16.73 210 PHE C CA 1
ATOM 1609 C C . PHE A 1 231 ? 4.068 -4.267 31.815 1.00 15.58 210 PHE C C 1
ATOM 1610 O O . PHE A 1 231 ? 4.109 -5.361 31.233 1.00 14.96 210 PHE C O 1
ATOM 1618 N N . PRO A 1 232 ? 4.641 -3.144 31.333 1.00 14.94 211 PRO C N 1
ATOM 1619 C CA . PRO A 1 232 ? 5.415 -3.206 30.073 1.00 14.76 211 PRO C CA 1
ATOM 1620 C C . PRO A 1 232 ? 6.853 -3.643 30.330 1.00 15.10 211 PRO C C 1
ATOM 1621 O O . PRO A 1 232 ? 7.795 -2.861 30.217 1.00 14.21 211 PRO C O 1
ATOM 1625 N N . ILE A 1 233 ? 6.967 -4.901 30.747 1.00 14.84 212 ILE C N 1
ATOM 1626 C CA . ILE A 1 233 ? 8.219 -5.513 31.087 1.00 15.61 212 ILE C CA 1
ATOM 1627 C C . ILE A 1 233 ? 8.368 -6.698 30.145 1.00 15.83 212 ILE C C 1
ATOM 1628 O O . ILE A 1 233 ? 7.497 -7.599 30.121 1.00 14.43 212 ILE C O 1
ATOM 1633 N N . TYR A 1 234 ? 9.455 -6.688 29.365 1.00 14.21 213 TYR C N 1
ATOM 1634 C CA . TYR A 1 234 ? 9.720 -7.685 28.280 1.00 14.40 213 TYR C CA 1
ATOM 1635 C C . TYR A 1 234 ? 11.088 -8.300 28.489 1.00 15.07 213 TYR C C 1
ATOM 1636 O O . TYR A 1 234 ? 12.018 -7.617 28.921 1.00 14.47 213 TYR C O 1
ATOM 1645 N N . ALA A 1 235 ? 11.213 -9.616 28.240 1.00 13.92 214 ALA C N 1
ATOM 1646 C CA . ALA A 1 235 ? 12.534 -10.243 28.457 1.00 12.80 214 ALA C CA 1
ATOM 1647 C C . ALA A 1 235 ? 12.751 -11.472 27.526 1.00 14.30 214 ALA C C 1
ATOM 1648 O O . ALA A 1 235 ? 11.790 -12.235 27.227 1.00 12.07 214 ALA C O 1
ATOM 1650 N N . THR A 1 236 ? 13.997 -11.618 27.067 1.00 14.52 215 THR C N 1
ATOM 1651 C CA . THR A 1 236 ? 14.455 -12.709 26.216 1.00 13.80 215 THR C CA 1
ATOM 1652 C C . THR A 1 236 ? 15.691 -13.334 26.877 1.00 14.22 215 THR C C 1
ATOM 1653 O O . THR A 1 236 ? 16.617 -12.623 27.360 1.00 13.53 215 THR C O 1
ATOM 1657 N N . GLN A 1 237 ? 15.726 -14.669 26.917 1.00 13.97 216 GLN C N 1
ATOM 1658 C CA . GLN A 1 237 ? 16.945 -15.381 27.346 1.00 13.68 216 GLN C CA 1
ATOM 1659 C C . GLN A 1 237 ? 18.070 -15.323 26.283 1.00 13.33 216 GLN C C 1
ATOM 1660 O O . GLN A 1 237 ? 19.272 -15.470 26.600 1.00 15.29 216 GLN C O 1
ATOM 1666 N N . TRP A 1 238 ? 17.659 -15.104 25.041 1.00 14.30 217 TRP C N 1
ATOM 1667 C CA . TRP A 1 238 ? 18.501 -15.024 23.857 1.00 14.00 217 TRP C CA 1
ATOM 1668 C C . TRP A 1 238 ? 18.821 -13.535 23.584 1.00 14.19 217 TRP C C 1
ATOM 1669 O O . TRP A 1 238 ? 18.289 -12.652 24.286 1.00 15.56 217 TRP C O 1
ATOM 1680 N N . HIS A 1 239 ? 19.645 -13.287 22.562 1.00 12.44 218 HIS C N 1
ATOM 1681 C CA . HIS A 1 239 ? 20.232 -11.980 22.244 1.00 13.84 218 HIS C CA 1
ATOM 1682 C C . HIS A 1 239 ? 19.776 -11.401 20.925 1.00 13.46 218 HIS C C 1
ATOM 1683 O O . HIS A 1 239 ? 20.516 -11.526 19.909 1.00 15.07 218 HIS C O 1
ATOM 1690 N N . PRO A 1 240 ? 18.603 -10.713 20.898 1.00 13.67 219 PRO C N 1
ATOM 1691 C CA . PRO A 1 240 ? 18.151 -10.191 19.599 1.00 14.30 219 PRO C CA 1
ATOM 1692 C C . PRO A 1 240 ? 19.185 -9.225 18.932 1.00 15.30 219 PRO C C 1
ATOM 1693 O O . PRO A 1 240 ? 19.266 -9.176 17.705 1.00 17.26 219 PRO C O 1
ATOM 1697 N N . GLU A 1 241 ? 19.993 -8.522 19.723 1.00 13.80 220 GLU C N 1
ATOM 1698 C CA . GLU A 1 241 ? 20.844 -7.444 19.201 1.00 13.28 220 GLU C CA 1
ATOM 1699 C C . GLU A 1 241 ? 22.050 -7.981 18.426 1.00 12.88 220 GLU C C 1
ATOM 1700 O O . GLU A 1 241 ? 22.691 -7.244 17.611 1.00 13.85 220 GLU C O 1
ATOM 1706 N N . LYS A 1 242 ? 22.369 -9.264 18.629 1.00 12.06 221 LYS C N 1
ATOM 1707 C CA . LYS A 1 242 ? 23.563 -9.883 17.926 1.00 12.39 221 LYS C CA 1
ATOM 1708 C C . LYS A 1 242 ? 23.474 -10.069 16.427 1.00 11.82 221 LYS C C 1
ATOM 1709 O O . LYS A 1 242 ? 24.478 -9.918 15.686 1.00 12.07 221 LYS C O 1
ATOM 1715 N N . ASN A 1 243 ? 22.259 -10.336 15.934 1.00 12.44 222 ASN C N 1
ATOM 1716 C CA . ASN A 1 243 ? 22.162 -10.799 14.542 1.00 12.44 222 ASN C CA 1
ATOM 1717 C C . ASN A 1 243 ? 22.650 -9.748 13.577 1.00 12.43 222 ASN C C 1
ATOM 1718 O O . ASN A 1 243 ? 23.295 -10.070 12.571 1.00 13.01 222 ASN C O 1
ATOM 1723 N N . ALA A 1 244 ? 22.290 -8.484 13.828 1.00 12.13 223 ALA C N 1
ATOM 1724 C CA . ALA A 1 244 ? 22.673 -7.446 12.875 1.00 12.49 223 ALA C CA 1
ATOM 1725 C C . ALA A 1 244 ? 24.067 -6.877 13.137 1.00 12.26 223 ALA C C 1
ATOM 1726 O O . ALA A 1 244 ? 24.647 -6.213 12.262 1.00 12.43 223 ALA C O 1
ATOM 1728 N N . PHE A 1 245 ? 24.528 -7.024 14.371 1.00 12.46 224 PHE C N 1
ATOM 1729 C CA . PHE A 1 245 ? 25.597 -6.130 14.875 1.00 14.25 224 PHE C CA 1
ATOM 1730 C C . PHE A 1 245 ? 26.854 -6.810 15.353 1.00 14.23 224 PHE C C 1
ATOM 1731 O O . PHE A 1 245 ? 27.832 -6.122 15.512 1.00 15.97 224 PHE C O 1
ATOM 1739 N N . GLU A 1 246 ? 26.815 -8.125 15.602 1.00 14.12 225 GLU C N 1
ATOM 1740 C CA . GLU A 1 246 ? 27.995 -8.869 16.090 1.00 14.61 225 GLU C CA 1
ATOM 1741 C C . GLU A 1 246 ? 28.440 -9.912 15.079 1.00 15.43 225 GLU C C 1
ATOM 1742 O O . GLU A 1 246 ? 27.629 -10.674 14.566 1.00 15.96 225 GLU C O 1
ATOM 1748 N N . TRP A 1 247 ? 29.740 -9.925 14.770 1.00 15.09 226 TRP C N 1
ATOM 1749 C CA . TRP A 1 247 ? 30.241 -10.765 13.700 1.00 15.77 226 TRP C CA 1
ATOM 1750 C C . TRP A 1 247 ? 31.438 -11.607 14.191 1.00 16.18 226 TRP C C 1
ATOM 1751 O O . TRP A 1 247 ? 32.271 -11.997 13.396 1.00 16.23 226 TRP C O 1
ATOM 1762 N N . THR A 1 248 ? 31.486 -11.871 15.484 1.00 16.82 227 THR C N 1
ATOM 1763 C CA . THR A 1 248 ? 32.696 -12.385 16.143 1.00 17.42 227 THR C CA 1
ATOM 1764 C C . THR A 1 248 ? 32.678 -13.949 16.211 1.00 18.88 227 THR C C 1
ATOM 1765 O O . THR A 1 248 ? 33.714 -14.580 16.497 1.00 18.63 227 THR C O 1
ATOM 1769 N N . ARG A 1 249 ? 31.497 -14.560 16.036 1.00 17.32 228 ARG C N 1
ATOM 1770 C CA . ARG A 1 249 ? 31.318 -15.984 16.391 1.00 16.85 228 ARG C CA 1
ATOM 1771 C C . ARG A 1 249 ? 30.459 -16.634 15.308 1.00 17.38 228 ARG C C 1
ATOM 1772 O O . ARG A 1 249 ? 29.538 -15.998 14.772 1.00 16.64 228 ARG C O 1
ATOM 1780 N N . PRO A 1 250 ? 30.771 -17.891 14.961 1.00 18.79 229 PRO C N 1
ATOM 1781 C CA . PRO A 1 250 ? 30.116 -18.624 13.864 1.00 19.58 229 PRO C CA 1
ATOM 1782 C C . PRO A 1 250 ? 28.705 -19.053 14.165 1.00 20.61 229 PRO C C 1
ATOM 1783 O O . PRO A 1 250 ? 27.985 -19.439 13.255 1.00 23.42 229 PRO C O 1
ATOM 1787 N N . TYR A 1 251 ? 28.270 -18.992 15.408 1.00 20.26 230 TYR C N 1
ATOM 1788 C CA . TYR A 1 251 ? 26.892 -19.400 15.663 1.00 19.70 230 TYR C CA 1
ATOM 1789 C C . TYR A 1 251 ? 25.896 -18.209 15.720 1.00 19.54 230 TYR C C 1
ATOM 1790 O O . TYR A 1 251 ? 24.713 -18.392 16.012 1.00 22.03 230 TYR C O 1
ATOM 1799 N N . ILE A 1 252 ? 26.341 -16.996 15.419 1.00 17.48 231 ILE C N 1
ATOM 1800 C CA . ILE A 1 252 ? 25.404 -15.869 15.404 1.00 14.79 231 ILE C CA 1
ATOM 1801 C C . ILE A 1 252 ? 24.571 -15.876 14.118 1.00 15.19 231 ILE C C 1
ATOM 1802 O O . ILE A 1 252 ? 25.137 -15.860 13.025 1.00 15.90 231 ILE C O 1
ATOM 1807 N N . PRO A 1 253 ? 23.240 -15.904 14.226 1.00 14.38 232 PRO C N 1
ATOM 1808 C CA . PRO A 1 253 ? 22.428 -15.949 12.993 1.00 16.10 232 PRO C CA 1
ATOM 1809 C C . PRO A 1 253 ? 22.591 -14.671 12.163 1.00 16.15 232 PRO C C 1
ATOM 1810 O O . PRO A 1 253 ? 22.465 -13.568 12.719 1.00 17.16 232 PRO C O 1
ATOM 1814 N N . HIS A 1 254 ? 22.796 -14.805 10.861 1.00 14.51 233 HIS C N 1
ATOM 1815 C CA . HIS A 1 254 ? 22.865 -13.603 10.032 1.00 15.57 233 HIS C CA 1
ATOM 1816 C C . HIS A 1 254 ? 22.063 -13.697 8.743 1.00 14.15 233 HIS C C 1
ATOM 1817 O O . HIS A 1 254 ? 22.314 -12.929 7.809 1.00 13.89 233 HIS C O 1
ATOM 1824 N N . THR A 1 255 ? 21.111 -14.626 8.663 1.00 14.95 234 THR C N 1
ATOM 1825 C CA . THR A 1 255 ? 20.241 -14.694 7.500 1.00 15.19 234 THR C CA 1
ATOM 1826 C C . THR A 1 255 ? 19.355 -13.448 7.413 1.00 15.66 234 THR C C 1
ATOM 1827 O O . THR A 1 255 ? 19.183 -12.731 8.394 1.00 14.34 234 THR C O 1
ATOM 1831 N N . PRO A 1 256 ? 18.763 -13.189 6.233 1.00 14.76 235 PRO C N 1
ATOM 1832 C CA . PRO A 1 256 ? 17.887 -12.049 6.176 1.00 15.29 235 PRO C CA 1
ATOM 1833 C C . PRO A 1 256 ? 16.780 -11.986 7.206 1.00 13.46 235 PRO C C 1
ATOM 1834 O O . PRO A 1 256 ? 16.530 -10.882 7.734 1.00 12.31 235 PRO C O 1
ATOM 1838 N N . SER A 1 257 ? 16.152 -13.101 7.570 1.00 13.42 236 SER C N 1
ATOM 1839 C CA . SER A 1 257 ? 15.112 -13.009 8.598 1.00 14.45 236 SER C CA 1
ATOM 1840 C C . SER A 1 257 ? 15.703 -12.853 9.985 1.00 14.06 236 SER C C 1
ATOM 1841 O O . SER A 1 257 ? 15.083 -12.226 10.811 1.00 12.86 236 SER C O 1
ATOM 1844 N N . ALA A 1 258 ? 16.886 -13.391 10.251 1.00 11.77 237 ALA C N 1
ATOM 1845 C CA . ALA A 1 258 ? 17.587 -13.011 11.492 1.00 13.38 237 ALA C CA 1
ATOM 1846 C C . ALA A 1 258 ? 17.790 -11.477 11.653 1.00 12.93 237 ALA C C 1
ATOM 1847 O O . ALA A 1 258 ? 17.630 -10.917 12.764 1.00 14.06 237 ALA C O 1
ATOM 1849 N N . ILE A 1 259 ? 18.131 -10.812 10.562 1.00 13.33 238 ILE C N 1
ATOM 1850 C CA . ILE A 1 259 ? 18.270 -9.346 10.544 1.00 14.39 238 ILE C CA 1
ATOM 1851 C C . ILE A 1 259 ? 16.932 -8.645 10.854 1.00 13.44 238 ILE C C 1
ATOM 1852 O O . ILE A 1 259 ? 16.855 -7.710 11.677 1.00 11.08 238 ILE C O 1
ATOM 1857 N N . LYS A 1 260 ? 15.863 -9.051 10.176 1.00 13.73 239 LYS C N 1
ATOM 1858 C CA . LYS A 1 260 ? 14.564 -8.462 10.495 1.00 14.33 239 LYS C CA 1
ATOM 1859 C C . LYS A 1 260 ? 14.117 -8.778 11.923 1.00 14.09 239 LYS C C 1
ATOM 1860 O O . LYS A 1 260 ? 13.537 -7.940 12.590 1.00 13.51 239 LYS C O 1
ATOM 1866 N N . THR A 1 261 ? 14.397 -9.975 12.431 1.00 14.76 240 THR C N 1
ATOM 1867 C CA . THR A 1 261 ? 14.175 -10.213 13.865 1.00 14.23 240 THR C CA 1
ATOM 1868 C C . THR A 1 261 ? 14.778 -9.096 14.752 1.00 14.57 240 THR C C 1
ATOM 1869 O O . THR A 1 261 ? 14.079 -8.515 15.619 1.00 13.72 240 THR C O 1
ATOM 1873 N N . THR A 1 262 ? 16.035 -8.746 14.545 1.00 14.56 241 THR C N 1
ATOM 1874 C CA . THR A 1 262 ? 16.597 -7.711 15.456 1.00 15.33 241 THR C CA 1
ATOM 1875 C C . THR A 1 262 ? 15.890 -6.354 15.276 1.00 14.99 241 THR C C 1
ATOM 1876 O O . THR A 1 262 ? 15.578 -5.653 16.285 1.00 13.79 241 THR C O 1
ATOM 1880 N N . PHE A 1 263 ? 15.514 -6.039 14.043 1.00 12.74 242 PHE C N 1
ATOM 1881 C CA . PHE A 1 263 ? 14.786 -4.770 13.862 1.00 13.56 242 PHE C CA 1
ATOM 1882 C C . PHE A 1 263 ? 13.402 -4.797 14.530 1.00 12.84 242 PHE C C 1
ATOM 1883 O O . PHE A 1 263 ? 13.081 -3.883 15.259 1.00 14.29 242 PHE C O 1
ATOM 1891 N N . TYR A 1 264 ? 12.604 -5.828 14.274 1.00 13.82 243 TYR C N 1
ATOM 1892 C CA . TYR A 1 264 ? 11.237 -5.939 14.865 1.00 12.75 243 TYR C CA 1
ATOM 1893 C C . TYR A 1 264 ? 11.213 -6.024 16.390 1.00 12.07 243 TYR C C 1
ATOM 1894 O O . TYR A 1 264 ? 10.298 -5.474 17.063 1.00 13.03 243 TYR C O 1
ATOM 1903 N N . MET A 1 265 ? 12.202 -6.695 16.979 1.00 12.39 244 MET C N 1
ATOM 1904 C CA . MET A 1 265 ? 12.292 -6.762 18.465 1.00 12.07 244 MET C CA 1
ATOM 1905 C C . MET A 1 265 ? 12.517 -5.357 18.990 1.00 13.00 244 MET C C 1
ATOM 1906 O O . MET A 1 265 ? 11.793 -4.887 19.910 1.00 13.58 244 MET C O 1
ATOM 1911 N N . ALA A 1 266 ? 13.472 -4.651 18.404 1.00 10.98 245 ALA C N 1
ATOM 1912 C CA . ALA A 1 266 ? 13.770 -3.294 18.957 1.00 10.88 245 ALA C CA 1
ATOM 1913 C C . ALA A 1 266 ? 12.639 -2.327 18.621 1.00 10.87 245 ALA C C 1
ATOM 1914 O O . ALA A 1 266 ? 12.302 -1.462 19.413 1.00 11.02 245 ALA C O 1
ATOM 1916 N N . ASN A 1 267 ? 12.060 -2.471 17.445 1.00 10.69 246 ASN C N 1
ATOM 1917 C CA . ASN A 1 267 ? 10.924 -1.617 17.059 1.00 12.91 246 ASN C CA 1
ATOM 1918 C C . ASN A 1 267 ? 9.766 -1.679 18.047 1.00 11.75 246 ASN C C 1
ATOM 1919 O O . ASN A 1 267 ? 9.159 -0.655 18.400 1.00 13.19 246 ASN C O 1
ATOM 1924 N N . PHE A 1 268 ? 9.439 -2.858 18.508 1.00 12.57 247 PHE C N 1
ATOM 1925 C CA . PHE A 1 268 ? 8.412 -2.977 19.498 1.00 12.94 247 PHE C CA 1
ATOM 1926 C C . PHE A 1 268 ? 8.788 -2.210 20.760 1.00 14.12 247 PHE C C 1
ATOM 1927 O O . PHE A 1 268 ? 7.989 -1.418 21.289 1.00 15.01 247 PHE C O 1
ATOM 1935 N N . PHE A 1 269 ? 9.980 -2.471 21.288 1.00 12.86 248 PHE C N 1
ATOM 1936 C CA . PHE A 1 269 ? 10.363 -1.854 22.549 1.00 13.25 248 PHE C CA 1
ATOM 1937 C C . PHE A 1 269 ? 10.391 -0.327 22.449 1.00 12.25 248 PHE C C 1
ATOM 1938 O O . PHE A 1 269 ? 9.968 0.374 23.365 1.00 13.45 248 PHE C O 1
ATOM 1946 N N . VAL A 1 270 ? 10.961 0.219 21.385 1.00 11.93 249 VAL C N 1
ATOM 1947 C CA . VAL A 1 270 ? 11.065 1.689 21.293 1.00 10.37 249 VAL C CA 1
ATOM 1948 C C . VAL A 1 270 ? 9.667 2.272 21.126 1.00 10.31 249 VAL C C 1
ATOM 1949 O O . VAL A 1 270 ? 9.379 3.408 21.632 1.00 9.36 249 VAL C O 1
ATOM 1953 N N . ASN A 1 271 ? 8.777 1.544 20.449 0.50 6.26 250 ASN C N 1
ATOM 1954 C CA . ASN A 1 271 ? 7.405 2.019 20.353 0.50 6.06 250 ASN C CA 1
ATOM 1955 C C . ASN A 1 271 ? 6.763 2.001 21.744 0.50 6.42 250 ASN C C 1
ATOM 1956 O O . ASN A 1 271 ? 5.896 2.783 22.072 0.50 4.18 250 ASN C O 1
ATOM 1961 N N . GLU A 1 272 ? 7.239 1.124 22.614 1.00 10.03 251 GLU C N 1
ATOM 1962 C CA . GLU A 1 272 ? 6.806 1.208 24.039 1.00 11.84 251 GLU C CA 1
ATOM 1963 C C . GLU A 1 272 ? 7.263 2.485 24.724 1.00 12.07 251 GLU C C 1
ATOM 1964 O O . GLU A 1 272 ? 6.487 3.107 25.501 1.00 12.94 251 GLU C O 1
ATOM 1970 N N . ALA A 1 273 ? 8.554 2.784 24.574 1.00 12.52 252 ALA C N 1
ATOM 1971 C CA . ALA A 1 273 ? 9.183 4.018 25.110 1.00 11.46 252 ALA C CA 1
ATOM 1972 C C . ALA A 1 273 ? 8.500 5.290 24.617 1.00 12.16 252 ALA C C 1
ATOM 1973 O O . ALA A 1 273 ? 8.437 6.302 25.345 1.00 13.19 252 ALA C O 1
ATOM 1975 N N . ARG A 1 274 ? 7.963 5.258 23.397 1.00 13.66 253 ARG C N 1
ATOM 1976 C CA . ARG A 1 274 ? 7.267 6.425 22.873 1.00 12.97 253 ARG C CA 1
ATOM 1977 C C . ARG A 1 274 ? 5.982 6.677 23.584 1.00 13.49 253 ARG C C 1
ATOM 1978 O O . ARG A 1 274 ? 5.360 7.749 23.375 1.00 15.47 253 ARG C O 1
ATOM 1986 N N . LYS A 1 275 ? 5.545 5.754 24.420 1.00 13.86 254 LYS C N 1
ATOM 1987 C CA . LYS A 1 275 ? 4.346 6.026 25.247 1.00 14.75 254 LYS C CA 1
ATOM 1988 C C . LYS A 1 275 ? 4.713 6.775 26.507 1.00 16.06 254 LYS C C 1
ATOM 1989 O O . LYS A 1 275 ? 3.829 7.221 27.250 1.00 15.83 254 LYS C O 1
ATOM 1995 N N . ASN A 1 276 ? 6.021 6.906 26.777 1.00 15.02 255 ASN C N 1
ATOM 1996 C CA . ASN A 1 276 ? 6.458 7.591 27.989 1.00 15.96 255 ASN C CA 1
ATOM 1997 C C . ASN A 1 276 ? 6.834 9.055 27.662 1.00 16.64 255 ASN C C 1
ATOM 1998 O O . ASN A 1 276 ? 7.505 9.305 26.673 1.00 15.97 255 ASN C O 1
ATOM 2003 N N . LEU A 1 277 ? 6.392 9.999 28.492 1.00 16.67 256 LEU C N 1
ATOM 2004 C CA . LEU A 1 277 ? 6.568 11.435 28.230 1.00 17.25 256 LEU C CA 1
ATOM 2005 C C . LEU A 1 277 ? 7.565 12.100 29.197 1.00 18.37 256 LEU C C 1
ATOM 2006 O O . LEU A 1 277 ? 7.595 13.304 29.271 1.00 19.96 256 LEU C O 1
ATOM 2011 N N . HIS A 1 278 ? 8.372 11.357 29.936 1.00 16.57 257 HIS C N 1
ATOM 2012 C CA . HIS A 1 278 ? 9.462 12.008 30.690 1.00 18.03 257 HIS C CA 1
ATOM 2013 C C . HIS A 1 278 ? 10.347 12.800 29.769 1.00 18.67 257 HIS C C 1
ATOM 2014 O O . HIS A 1 278 ? 10.553 12.413 28.591 1.00 18.44 257 HIS C O 1
ATOM 2021 N N . SER A 1 279 ? 10.919 13.901 30.263 1.00 19.56 258 SER C N 1
ATOM 2022 C CA . SER A 1 279 ? 12.051 14.522 29.545 1.00 20.64 258 SER C CA 1
ATOM 2023 C C . SER A 1 279 ? 13.085 15.030 30.546 1.00 20.26 258 SER C C 1
ATOM 2024 O O . SER A 1 279 ? 12.793 15.086 31.750 1.00 19.35 258 SER C O 1
ATOM 2027 N N . PHE A 1 280 ? 14.291 15.305 30.064 1.00 20.03 259 PHE C N 1
ATOM 2028 C CA . PHE A 1 280 ? 15.324 16.009 30.836 1.00 22.13 259 PHE C CA 1
ATOM 2029 C C . PHE A 1 280 ? 14.933 17.468 31.162 1.00 23.85 259 PHE C C 1
ATOM 2030 O O . PHE A 1 280 ? 14.133 18.094 30.446 1.00 24.45 259 PHE C O 1
ATOM 2038 N N . ALA A 1 281 ? 15.492 17.991 32.252 1.00 25.89 260 ALA C N 1
ATOM 2039 C CA . ALA A 1 281 ? 15.141 19.326 32.747 1.00 27.61 260 ALA C CA 1
ATOM 2040 C C . ALA A 1 281 ? 15.521 20.395 31.708 1.00 29.60 260 ALA C C 1
ATOM 2041 O O . ALA A 1 281 ? 14.786 21.374 31.499 1.00 29.02 260 ALA C O 1
ATOM 2043 N N . SER A 1 282 ? 16.665 20.167 31.044 1.00 29.99 261 SER C N 1
ATOM 2044 C CA . SER A 1 282 ? 17.230 21.078 30.050 1.00 30.18 261 SER C CA 1
ATOM 2045 C C . SER A 1 282 ? 17.916 20.279 28.931 1.00 30.17 261 SER C C 1
ATOM 2046 O O . SER A 1 282 ? 18.374 19.176 29.171 1.00 29.83 261 SER C O 1
ATOM 2049 N N . THR A 1 283 ? 17.966 20.847 27.722 1.00 30.66 262 THR C N 1
ATOM 2050 C CA . THR A 1 283 ? 18.685 20.253 26.585 1.00 31.56 262 THR C CA 1
ATOM 2051 C C . THR A 1 283 ? 20.151 20.074 26.902 1.00 30.76 262 THR C C 1
ATOM 2052 O O . THR A 1 283 ? 20.769 19.115 26.441 1.00 30.67 262 THR C O 1
ATOM 2056 N N . GLU A 1 284 ? 20.698 20.959 27.732 1.00 29.84 263 GLU C N 1
ATOM 2057 C CA . GLU A 1 284 ? 22.077 20.838 28.175 1.00 29.87 263 GLU C CA 1
ATOM 2058 C C . GLU A 1 284 ? 22.297 19.594 28.999 1.00 27.92 263 GLU C C 1
ATOM 2059 O O . GLU A 1 284 ? 23.252 18.874 28.810 1.00 25.46 263 GLU C O 1
ATOM 2065 N N . GLU A 1 285 ? 21.412 19.327 29.937 1.00 27.49 264 GLU C N 1
ATOM 2066 C CA . GLU A 1 285 ? 21.665 18.137 30.740 1.00 27.11 264 GLU C CA 1
ATOM 2067 C C . GLU A 1 285 ? 21.401 16.858 29.908 1.00 24.03 264 GLU C C 1
ATOM 2068 O O . GLU A 1 285 ? 22.165 15.883 30.002 1.00 21.41 264 GLU C O 1
ATOM 2074 N N . GLU A 1 286 ? 20.402 16.935 29.029 1.00 22.08 265 GLU C N 1
ATOM 2075 C CA . GLU A 1 286 ? 20.147 15.841 28.078 1.00 21.09 265 GLU C CA 1
ATOM 2076 C C . GLU A 1 286 ? 21.439 15.549 27.265 1.00 21.64 265 GLU C C 1
ATOM 2077 O O . GLU A 1 286 ? 21.906 14.405 27.205 1.00 19.79 265 GLU C O 1
ATOM 2083 N N . GLU A 1 287 ? 22.037 16.603 26.693 1.00 21.81 266 GLU C N 1
ATOM 2084 C CA . GLU A 1 287 ? 23.259 16.470 25.891 1.00 24.04 266 GLU C CA 1
ATOM 2085 C C . GLU A 1 287 ? 24.449 15.858 26.620 1.00 23.97 266 GLU C C 1
ATOM 2086 O O . GLU A 1 287 ? 25.169 15.063 26.029 1.00 25.14 266 GLU C O 1
ATOM 2092 N N . LYS A 1 288 ? 24.639 16.167 27.896 1.00 23.17 267 LYS C N 1
ATOM 2093 C CA . LYS A 1 288 ? 25.733 15.545 28.636 1.00 23.78 267 LYS C CA 1
ATOM 2094 C C . LYS A 1 288 ? 25.527 14.074 28.984 1.00 22.32 267 LYS C C 1
ATOM 2095 O O . LYS A 1 288 ? 26.487 13.343 29.249 1.00 21.85 267 LYS C O 1
ATOM 2101 N N . ALA A 1 289 ? 24.272 13.636 29.029 1.00 20.20 268 ALA C N 1
ATOM 2102 C CA . ALA A 1 289 ? 24.001 12.249 29.488 1.00 18.98 268 ALA C CA 1
ATOM 2103 C C . ALA A 1 289 ? 24.105 11.285 28.323 1.00 17.30 268 ALA C C 1
ATOM 2104 O O . ALA A 1 289 ? 24.231 10.083 28.544 1.00 17.03 268 ALA C O 1
ATOM 2106 N N . LEU A 1 290 ? 23.945 11.778 27.084 1.00 17.88 269 LEU C N 1
ATOM 2107 C CA . LEU A 1 290 ? 23.828 10.867 25.927 1.00 16.54 269 LEU C CA 1
ATOM 2108 C C . LEU A 1 290 ? 25.081 10.038 25.694 1.00 16.25 269 LEU C C 1
ATOM 2109 O O . LEU A 1 290 ? 26.187 10.502 25.958 1.00 16.42 269 LEU C O 1
ATOM 2114 N N . ILE A 1 291 ? 24.887 8.820 25.173 1.00 14.65 270 ILE C N 1
ATOM 2115 C CA . ILE A 1 291 ? 25.967 7.922 24.717 1.00 15.13 270 ILE C CA 1
ATOM 2116 C C . ILE A 1 291 ? 27.003 8.567 23.788 1.00 14.41 270 ILE C C 1
ATOM 2117 O O . ILE A 1 291 ? 28.146 8.142 23.776 1.00 14.19 270 ILE C O 1
ATOM 2122 N N . TYR A 1 292 ? 26.596 9.575 23.015 1.00 14.19 271 TYR C N 1
ATOM 2123 C CA . TYR A 1 292 ? 27.464 10.288 22.063 1.00 14.71 271 TYR C CA 1
ATOM 2124 C C . TYR A 1 292 ? 28.707 10.918 22.726 1.00 16.10 271 TYR C C 1
ATOM 2125 O O . TYR A 1 292 ? 29.678 11.190 22.040 1.00 16.73 271 TYR C O 1
ATOM 2134 N N . ASN A 1 293 ? 28.661 11.085 24.042 1.00 16.83 272 ASN C N 1
ATOM 2135 C CA . ASN A 1 293 ? 29.814 11.516 24.850 1.00 18.36 272 ASN C CA 1
ATOM 2136 C C . ASN A 1 293 ? 30.934 10.512 25.067 1.00 18.84 272 ASN C C 1
ATOM 2137 O O . ASN A 1 293 ? 31.985 10.905 25.590 1.00 20.17 272 ASN C O 1
ATOM 2142 N N . TYR A 1 294 ? 30.725 9.255 24.678 1.00 16.04 273 TYR C N 1
ATOM 2143 C CA . TYR A 1 294 ? 31.637 8.163 25.038 1.00 17.43 273 TYR C CA 1
ATOM 2144 C C . TYR A 1 294 ? 32.103 7.508 23.771 1.00 17.84 273 TYR C C 1
ATOM 2145 O O . TYR A 1 294 ? 31.323 7.512 22.788 1.00 17.83 273 TYR C O 1
ATOM 2154 N N . LYS A 1 295 ? 33.347 7.055 23.726 0.50 14.34 274 LYS C N 1
ATOM 2155 C CA . LYS A 1 295 ? 33.866 6.396 22.548 0.50 15.24 274 LYS C CA 1
ATOM 2156 C C . LYS A 1 295 ? 34.157 4.961 22.950 0.50 14.67 274 LYS C C 1
ATOM 2157 O O . LYS A 1 295 ? 34.798 4.750 23.978 0.50 12.34 274 LYS C O 1
ATOM 2163 N N . PRO A 1 296 ? 33.678 3.980 22.159 1.00 15.11 275 PRO C N 1
ATOM 2164 C CA . PRO A 1 296 ? 33.910 2.585 22.488 1.00 16.30 275 PRO C CA 1
ATOM 2165 C C . PRO A 1 296 ? 35.269 2.078 21.952 1.00 17.75 275 PRO C C 1
ATOM 2166 O O . PRO A 1 296 ? 35.860 2.725 21.084 1.00 21.83 275 PRO C O 1
ATOM 2170 N N . GLU A 1 297 ? 35.806 1.004 22.482 0.50 15.49 276 GLU C N 1
ATOM 2171 C CA . GLU A 1 297 ? 37.030 0.441 21.978 0.50 13.88 276 GLU C CA 1
ATOM 2172 C C . GLU A 1 297 ? 36.742 -0.680 21.017 0.50 12.00 276 GLU C C 1
ATOM 2173 O O . GLU A 1 297 ? 35.792 -1.370 21.172 0.50 7.61 276 GLU C O 1
ATOM 2179 N N . TYR A 1 298 ? 37.608 -0.851 20.060 1.00 12.96 277 TYR C N 1
ATOM 2180 C CA . TYR A 1 298 ? 37.573 -2.047 19.184 1.00 15.19 277 TYR C CA 1
ATOM 2181 C C . TYR A 1 298 ? 38.015 -3.318 19.891 1.00 17.13 277 TYR C C 1
ATOM 2182 O O . TYR A 1 298 ? 39.218 -3.528 20.083 1.00 17.58 277 TYR C O 1
ATOM 2191 N N . THR A 1 299 ? 37.063 -4.191 20.218 1.00 17.73 278 THR C N 1
ATOM 2192 C CA . THR A 1 299 ? 37.337 -5.380 21.059 1.00 17.55 278 THR C CA 1
ATOM 2193 C C . THR A 1 299 ? 37.119 -6.667 20.283 1.00 18.92 278 THR C C 1
ATOM 2194 O O . THR A 1 299 ? 37.398 -7.761 20.782 1.00 18.78 278 THR C O 1
ATOM 2198 N N . GLY A 1 300 ? 36.663 -6.540 19.044 1.00 19.90 279 GLY C N 1
ATOM 2199 C CA . GLY A 1 300 ? 36.263 -7.677 18.244 1.00 20.45 279 GLY C CA 1
ATOM 2200 C C . GLY A 1 300 ? 37.330 -8.646 17.747 1.00 22.31 279 GLY C C 1
ATOM 2201 O O . GLY A 1 300 ? 36.986 -9.703 17.272 1.00 21.64 279 GLY C O 1
ATOM 2202 N N . ILE A 1 301 ? 38.617 -8.307 17.815 0.50 22.34 280 ILE C N 1
ATOM 2203 C CA . ILE A 1 301 ? 39.623 -9.306 17.426 0.50 24.74 280 ILE C CA 1
ATOM 2204 C C . ILE A 1 301 ? 39.586 -10.517 18.361 0.50 23.34 280 ILE C C 1
ATOM 2205 O O . ILE A 1 301 ? 39.743 -11.635 17.925 0.50 22.24 280 ILE C O 1
ATOM 2210 N N . GLN A 1 302 ? 39.320 -10.283 19.637 1.00 23.32 281 GLN C N 1
ATOM 2211 C CA . GLN A 1 302 ? 39.222 -11.365 20.602 1.00 24.34 281 GLN C CA 1
ATOM 2212 C C . GLN A 1 302 ? 37.827 -11.545 21.274 1.00 24.83 281 GLN C C 1
ATOM 2213 O O . GLN A 1 302 ? 37.337 -12.664 21.392 1.00 26.81 281 GLN C O 1
ATOM 2219 N N . SER A 1 303 ? 37.232 -10.453 21.749 1.00 22.10 282 SER C N 1
ATOM 2220 C CA . SER A 1 303 ? 35.967 -10.466 22.508 1.00 21.03 282 SER C CA 1
ATOM 2221 C C . SER A 1 303 ? 34.767 -10.982 21.684 1.00 18.10 282 SER C C 1
ATOM 2222 O O . SER A 1 303 ? 34.798 -10.941 20.466 1.00 16.39 282 SER C O 1
ATOM 2225 N N . ALA A 1 304 ? 33.708 -11.400 22.360 0.50 16.40 283 ALA C N 1
ATOM 2226 C CA . ALA A 1 304 ? 32.446 -11.682 21.710 0.50 13.99 283 ALA C CA 1
ATOM 2227 C C . ALA A 1 304 ? 31.835 -10.388 21.167 0.50 13.47 283 ALA C C 1
ATOM 2228 O O . ALA A 1 304 ? 30.940 -10.414 20.354 0.50 8.43 283 ALA C O 1
ATOM 2230 N N . PHE A 1 305 ? 32.323 -9.245 21.641 1.00 14.36 284 PHE C N 1
ATOM 2231 C CA . PHE A 1 305 ? 31.746 -7.976 21.210 1.00 15.45 284 PHE C CA 1
ATOM 2232 C C . PHE A 1 305 ? 32.651 -7.237 20.256 1.00 15.51 284 PHE C C 1
ATOM 2233 O O . PHE A 1 305 ? 33.846 -6.977 20.585 1.00 14.93 284 PHE C O 1
ATOM 2241 N N . GLU A 1 306 ? 32.088 -6.801 19.122 1.00 13.02 285 GLU C N 1
ATOM 2242 C CA . GLU A 1 306 ? 32.920 -6.064 18.165 1.00 14.07 285 GLU C CA 1
ATOM 2243 C C . GLU A 1 306 ? 33.491 -4.807 18.807 1.00 14.94 285 GLU C C 1
ATOM 2244 O O . GLU A 1 306 ? 34.669 -4.463 18.607 1.00 15.29 285 GLU C O 1
ATOM 2250 N N . GLN A 1 307 ? 32.598 -4.089 19.487 1.00 13.63 286 GLN C N 1
ATOM 2251 C CA . GLN A 1 307 ? 32.906 -2.832 20.141 1.00 14.44 286 GLN C CA 1
ATOM 2252 C C . GLN A 1 307 ? 32.293 -2.757 21.511 1.00 15.63 286 GLN C C 1
ATOM 2253 O O . GLN A 1 307 ? 31.098 -3.185 21.749 1.00 14.96 286 GLN C O 1
ATOM 2259 N N . THR A 1 308 ? 33.090 -2.167 22.410 1.00 15.78 287 THR C N 1
ATOM 2260 C CA . THR A 1 308 ? 32.657 -2.037 23.806 1.00 15.61 287 THR C CA 1
ATOM 2261 C C . THR A 1 308 ? 32.989 -0.716 24.468 1.00 14.88 287 THR C C 1
ATOM 2262 O O . THR A 1 308 ? 34.133 -0.172 24.343 1.00 13.26 287 THR C O 1
ATOM 2266 N N . TYR A 1 309 ? 31.960 -0.138 25.090 1.00 12.80 288 TYR C N 1
ATOM 2267 C CA . TYR A 1 309 ? 32.105 1.103 25.815 1.00 13.84 288 TYR C CA 1
ATOM 2268 C C . TYR A 1 309 ? 32.579 0.748 27.231 1.00 15.39 288 TYR C C 1
ATOM 2269 O O . TYR A 1 309 ? 31.916 -0.053 27.920 1.00 14.11 288 TYR C O 1
ATOM 2278 N N . PHE A 1 310 ? 33.674 1.378 27.659 1.00 14.93 289 PHE C N 1
ATOM 2279 C CA . PHE A 1 310 ? 34.179 1.249 29.038 1.00 16.46 289 PHE C CA 1
ATOM 2280 C C . PHE A 1 310 ? 33.993 2.587 29.759 1.00 17.12 289 PHE C C 1
ATOM 2281 O O . PHE A 1 310 ? 34.201 3.672 29.177 1.00 16.57 289 PHE C O 1
ATOM 2289 N N . PHE A 1 311 ? 33.602 2.508 31.025 1.00 17.97 290 PHE C N 1
ATOM 2290 C CA . PHE A 1 311 ? 33.337 3.696 31.841 1.00 18.98 290 PHE C CA 1
ATOM 2291 C C . PHE A 1 311 ? 34.142 3.675 33.122 1.00 20.52 290 PHE C C 1
ATOM 2292 O O . PHE A 1 311 ? 34.336 2.619 33.676 1.00 21.27 290 PHE C O 1
ATOM 2300 N N . ASN A 1 312 ? 34.586 4.850 33.587 1.00 23.61 291 ASN C N 1
ATOM 2301 C CA . ASN A 1 312 ? 35.040 5.034 34.987 1.00 25.28 291 ASN C CA 1
ATOM 2302 C C . ASN A 1 312 ? 33.876 4.783 35.943 1.00 27.39 291 ASN C C 1
ATOM 2303 O O . ASN A 1 312 ? 34.068 4.264 37.051 1.00 27.93 291 ASN C O 1
ATOM 2309 N N . LYS B 1 26 ? 24.785 -19.295 -4.289 1.00 36.54 5 LYS D N 1
ATOM 2310 C CA . LYS B 1 26 ? 25.639 -18.781 -3.148 1.00 37.05 5 LYS D CA 1
ATOM 2311 C C . LYS B 1 26 ? 25.258 -17.320 -2.836 1.00 35.28 5 LYS D C 1
ATOM 2312 O O . LYS B 1 26 ? 25.142 -16.523 -3.764 1.00 35.91 5 LYS D O 1
ATOM 2318 N N . THR B 1 27 ? 25.025 -16.976 -1.565 1.00 32.69 6 THR D N 1
ATOM 2319 C CA . THR B 1 27 ? 25.045 -15.556 -1.146 1.00 29.92 6 THR D CA 1
ATOM 2320 C C . THR B 1 27 ? 26.161 -15.377 -0.121 1.00 27.13 6 THR D C 1
ATOM 2321 O O . THR B 1 27 ? 26.760 -16.349 0.376 1.00 26.67 6 THR D O 1
ATOM 2325 N N . ASN B 1 28 ? 26.437 -14.134 0.201 1.00 23.20 7 ASN D N 1
ATOM 2326 C CA . ASN B 1 28 ? 27.488 -13.784 1.132 1.00 21.37 7 ASN D CA 1
ATOM 2327 C C . ASN B 1 28 ? 26.741 -13.319 2.370 1.00 21.47 7 ASN D C 1
ATOM 2328 O O . ASN B 1 28 ? 26.088 -12.257 2.318 1.00 21.01 7 ASN D O 1
ATOM 2333 N N . GLU B 1 29 ? 26.887 -14.026 3.494 1.00 20.73 8 GLU D N 1
ATOM 2334 C CA . GLU B 1 29 ? 26.168 -13.617 4.746 1.00 21.20 8 GLU D CA 1
ATOM 2335 C C . GLU B 1 29 ? 26.972 -12.746 5.703 1.00 19.67 8 GLU D C 1
ATOM 2336 O O . GLU B 1 29 ? 26.513 -12.419 6.800 1.00 19.25 8 GLU D O 1
ATOM 2342 N N . ARG B 1 30 ? 28.139 -12.322 5.222 1.00 19.08 9 ARG D N 1
ATOM 2343 C CA . ARG B 1 30 ? 28.980 -11.403 5.928 1.00 17.80 9 ARG D CA 1
ATOM 2344 C C . ARG B 1 30 ? 29.310 -10.197 5.047 1.00 16.45 9 ARG D C 1
ATOM 2345 O O . ARG B 1 30 ? 30.457 -9.864 4.917 1.00 14.99 9 ARG D O 1
ATOM 2353 N N . PRO B 1 31 ? 28.288 -9.478 4.490 1.00 15.01 10 PRO D N 1
ATOM 2354 C CA . PRO B 1 31 ? 28.672 -8.359 3.611 1.00 13.54 10 PRO D CA 1
ATOM 2355 C C . PRO B 1 31 ? 29.392 -7.182 4.263 1.00 12.54 10 PRO D C 1
ATOM 2356 O O . PRO B 1 31 ? 29.103 -6.774 5.397 1.00 13.14 10 PRO D O 1
ATOM 2360 N N . ILE B 1 32 ? 30.338 -6.633 3.512 1.00 13.05 11 ILE D N 1
ATOM 2361 C CA . ILE B 1 32 ? 31.076 -5.449 3.918 1.00 12.58 11 ILE D CA 1
ATOM 2362 C C . ILE B 1 32 ? 30.891 -4.376 2.886 1.00 12.85 11 ILE D C 1
ATOM 2363 O O . ILE B 1 32 ? 31.161 -4.611 1.741 1.00 15.61 11 ILE D O 1
ATOM 2368 N N . ILE B 1 33 ? 30.432 -3.198 3.295 1.00 11.09 12 ILE D N 1
ATOM 2369 C CA . ILE B 1 33 ? 30.140 -2.133 2.336 1.00 12.05 12 ILE D CA 1
ATOM 2370 C C . ILE B 1 33 ? 31.046 -0.938 2.626 1.00 12.57 12 ILE D C 1
ATOM 2371 O O . ILE B 1 33 ? 31.243 -0.588 3.785 1.00 12.27 12 ILE D O 1
ATOM 2376 N N . GLY B 1 34 ? 31.583 -0.318 1.587 1.00 12.11 13 GLY D N 1
ATOM 2377 C CA . GLY B 1 34 ? 32.422 0.860 1.804 1.00 13.53 13 GLY D CA 1
ATOM 2378 C C . GLY B 1 34 ? 31.558 2.113 1.825 1.00 13.39 13 GLY D C 1
ATOM 2379 O O . GLY B 1 34 ? 30.485 2.198 1.112 1.00 11.84 13 GLY D O 1
ATOM 2380 N N . VAL B 1 35 ? 31.995 3.095 2.614 1.00 11.01 14 VAL D N 1
ATOM 2381 C CA . VAL B 1 35 ? 31.281 4.396 2.581 1.00 11.50 14 VAL D CA 1
ATOM 2382 C C . VAL B 1 35 ? 32.359 5.442 2.298 1.00 13.11 14 VAL D C 1
ATOM 2383 O O . VAL B 1 35 ? 33.375 5.466 2.993 1.00 11.53 14 VAL D O 1
ATOM 2387 N N . LEU B 1 36 ? 32.153 6.243 1.247 1.00 14.28 15 LEU D N 1
ATOM 2388 C CA . LEU B 1 36 ? 33.136 7.254 0.850 1.00 15.36 15 LEU D CA 1
ATOM 2389 C C . LEU B 1 36 ? 33.224 8.396 1.850 1.00 14.84 15 LEU D C 1
ATOM 2390 O O . LEU B 1 36 ? 32.184 9.032 2.164 1.00 14.29 15 LEU D O 1
ATOM 2395 N N . ALA B 1 37 ? 34.469 8.671 2.311 1.00 13.82 16 ALA D N 1
ATOM 2396 C CA . ALA B 1 37 ? 34.794 9.869 3.094 1.00 13.46 16 ALA D CA 1
ATOM 2397 C C . ALA B 1 37 ? 34.873 11.086 2.147 1.00 14.30 16 ALA D C 1
ATOM 2398 O O . ALA B 1 37 ? 35.032 10.904 0.930 1.00 13.97 16 ALA D O 1
ATOM 2400 N N . GLN B 1 38 ? 34.752 12.277 2.693 1.00 14.18 17 GLN D N 1
ATOM 2401 C CA . GLN B 1 38 ? 34.601 13.530 1.987 1.00 16.83 17 GLN D CA 1
ATOM 2402 C C . GLN B 1 38 ? 35.573 14.592 2.495 1.00 16.80 17 GLN D C 1
ATOM 2403 O O . GLN B 1 38 ? 35.770 14.679 3.658 1.00 14.75 17 GLN D O 1
ATOM 2409 N N . ASP B 1 39 ? 36.120 15.401 1.595 1.00 18.36 18 ASP D N 1
ATOM 2410 C CA . ASP B 1 39 ? 37.101 16.439 1.978 1.00 18.33 18 ASP D CA 1
ATOM 2411 C C . ASP B 1 39 ? 36.504 17.403 3.018 1.00 18.66 18 ASP D C 1
ATOM 2412 O O . ASP B 1 39 ? 35.397 17.916 2.805 1.00 17.59 18 ASP D O 1
ATOM 2417 N N . VAL B 1 40 ? 37.264 17.689 4.092 1.00 18.44 19 VAL D N 1
ATOM 2418 C CA . VAL B 1 40 ? 36.912 18.677 5.118 1.00 20.61 19 VAL D CA 1
ATOM 2419 C C . VAL B 1 40 ? 37.282 20.105 4.604 1.00 23.74 19 VAL D C 1
ATOM 2420 O O . VAL B 1 40 ? 38.378 20.307 4.055 1.00 23.90 19 VAL D O 1
ATOM 2424 N N . PHE B 1 41 ? 36.358 21.058 4.714 1.00 25.50 20 PHE D N 1
ATOM 2425 C CA . PHE B 1 41 ? 36.577 22.372 4.103 1.00 29.00 20 PHE D CA 1
ATOM 2426 C C . PHE B 1 41 ? 37.843 23.170 4.490 1.00 30.53 20 PHE D C 1
ATOM 2427 O O . PHE B 1 41 ? 38.408 23.900 3.675 1.00 32.67 20 PHE D O 1
ATOM 2435 N N . ASP B 1 42 ? 38.314 23.009 5.690 1.00 30.53 21 ASP D N 1
ATOM 2436 C CA . ASP B 1 42 ? 39.553 23.687 6.032 1.00 33.22 21 ASP D CA 1
ATOM 2437 C C . ASP B 1 42 ? 40.318 22.609 6.787 1.00 31.84 21 ASP D C 1
ATOM 2438 O O . ASP B 1 42 ? 40.255 22.540 8.012 1.00 31.84 21 ASP D O 1
ATOM 2443 N N . PRO B 1 43 ? 40.976 21.715 6.023 1.00 31.44 22 PRO D N 1
ATOM 2444 C CA . PRO B 1 43 ? 41.498 20.415 6.488 1.00 31.58 22 PRO D CA 1
ATOM 2445 C C . PRO B 1 43 ? 42.712 20.602 7.394 1.00 32.70 22 PRO D C 1
ATOM 2446 O O . PRO B 1 43 ? 43.495 21.544 7.174 1.00 32.65 22 PRO D O 1
ATOM 2450 N N . LYS B 1 44 ? 42.861 19.731 8.389 1.00 32.87 23 LYS D N 1
ATOM 2451 C CA . LYS B 1 44 ? 44.074 19.709 9.232 1.00 33.98 23 LYS D CA 1
ATOM 2452 C C . LYS B 1 44 ? 44.476 18.261 9.479 1.00 33.94 23 LYS D C 1
ATOM 2453 O O . LYS B 1 44 ? 43.643 17.354 9.254 1.00 32.71 23 LYS D O 1
ATOM 2459 N N . PRO B 1 45 ? 45.734 18.010 9.956 1.00 33.39 24 PRO D N 1
ATOM 2460 C CA . PRO B 1 45 ? 46.089 16.601 10.160 1.00 32.95 24 PRO D CA 1
ATOM 2461 C C . PRO B 1 45 ? 45.042 15.886 11.042 1.00 31.98 24 PRO D C 1
ATOM 2462 O O . PRO B 1 45 ? 44.452 16.515 11.926 1.00 31.60 24 PRO D O 1
ATOM 2466 N N . ASP B 1 46 ? 44.792 14.604 10.768 1.00 31.15 25 ASP D N 1
ATOM 2467 C CA . ASP B 1 46 ? 43.663 13.862 11.404 1.00 29.89 25 ASP D CA 1
ATOM 2468 C C . ASP B 1 46 ? 42.281 14.456 11.149 1.00 28.37 25 ASP D C 1
ATOM 2469 O O . ASP B 1 46 ? 41.269 14.014 11.753 1.00 27.26 25 ASP D O 1
ATOM 2474 N N . ARG B 1 47 ? 42.222 15.423 10.226 1.00 26.16 26 ARG D N 1
ATOM 2475 C CA . ARG B 1 47 ? 40.967 16.090 9.960 1.00 24.03 26 ARG D CA 1
ATOM 2476 C C . ARG B 1 47 ? 40.954 16.573 8.512 1.00 21.01 26 ARG D C 1
ATOM 2477 O O . ARG B 1 47 ? 40.580 17.692 8.236 1.00 20.21 26 ARG D O 1
ATOM 2485 N N . ASN B 1 48 ? 41.398 15.712 7.624 1.00 18.95 27 ASN D N 1
ATOM 2486 C CA . ASN B 1 48 ? 41.362 15.922 6.185 1.00 20.18 27 ASN D CA 1
ATOM 2487 C C . ASN B 1 48 ? 40.077 15.474 5.468 1.00 18.42 27 ASN D C 1
ATOM 2488 O O . ASN B 1 48 ? 39.691 16.009 4.385 1.00 18.00 27 ASN D O 1
ATOM 2493 N N . SER B 1 49 ? 39.405 14.482 6.044 1.00 18.13 28 SER D N 1
ATOM 2494 C CA . SER B 1 49 ? 38.114 14.060 5.451 1.00 16.69 28 SER D CA 1
ATOM 2495 C C . SER B 1 49 ? 37.170 13.596 6.541 1.00 16.98 28 SER D C 1
ATOM 2496 O O . SER B 1 49 ? 37.572 13.511 7.711 1.00 15.97 28 SER D O 1
ATOM 2499 N N . TYR B 1 50 ? 35.911 13.300 6.162 1.00 14.84 29 TYR D N 1
ATOM 2500 C CA . TYR B 1 50 ? 34.942 12.896 7.176 1.00 15.27 29 TYR D CA 1
ATOM 2501 C C . TYR B 1 50 ? 33.861 11.984 6.629 1.00 12.99 29 TYR D C 1
ATOM 2502 O O . TYR B 1 50 ? 33.610 11.970 5.449 1.00 13.19 29 TYR D O 1
ATOM 2511 N N . ILE B 1 51 ? 33.264 11.213 7.540 1.00 14.75 30 ILE D N 1
ATOM 2512 C CA . ILE B 1 51 ? 31.964 10.507 7.292 1.00 12.17 30 ILE D CA 1
ATOM 2513 C C . ILE B 1 51 ? 31.010 10.731 8.456 1.00 12.73 30 ILE D C 1
ATOM 2514 O O . ILE B 1 51 ? 31.376 10.529 9.632 1.00 11.11 30 ILE D O 1
ATOM 2519 N N . ALA B 1 52 ? 29.778 11.163 8.158 1.00 12.24 31 ALA D N 1
ATOM 2520 C CA . ALA B 1 52 ? 28.789 11.334 9.182 1.00 11.31 31 ALA D CA 1
ATOM 2521 C C . ALA B 1 52 ? 28.370 9.930 9.660 1.00 12.62 31 ALA D C 1
ATOM 2522 O O . ALA B 1 52 ? 28.126 9.065 8.810 1.00 12.66 31 ALA D O 1
ATOM 2524 N N . ALA B 1 53 ? 28.223 9.715 10.973 1.00 13.19 32 ALA D N 1
ATOM 2525 C CA . ALA B 1 53 ? 28.074 8.343 11.525 1.00 13.19 32 ALA D CA 1
ATOM 2526 C C . ALA B 1 53 ? 26.746 7.766 11.095 1.00 13.68 32 ALA D C 1
ATOM 2527 O O . ALA B 1 53 ? 26.622 6.580 11.054 1.00 14.74 32 ALA D O 1
ATOM 2529 N N . SER B 1 54 ? 25.788 8.594 10.732 1.00 12.49 33 SER D N 1
ATOM 2530 C CA . SER B 1 54 ? 24.427 8.073 10.377 1.00 13.69 33 SER D CA 1
ATOM 2531 C C . SER B 1 54 ? 24.506 7.181 9.160 1.00 13.35 33 SER D C 1
ATOM 2532 O O . SER B 1 54 ? 23.657 6.311 8.997 1.00 14.75 33 SER D O 1
ATOM 2535 N N . TYR B 1 55 ? 25.478 7.417 8.263 1.00 11.61 34 TYR D N 1
ATOM 2536 C CA . TYR B 1 55 ? 25.598 6.536 7.087 1.00 11.40 34 TYR D CA 1
ATOM 2537 C C . TYR B 1 55 ? 26.126 5.188 7.478 1.00 10.98 34 TYR D C 1
ATOM 2538 O O . TYR B 1 55 ? 25.813 4.170 6.825 1.00 11.85 34 TYR D O 1
ATOM 2547 N N . VAL B 1 56 ? 26.985 5.165 8.494 1.00 9.98 35 VAL D N 1
ATOM 2548 C CA . VAL B 1 56 ? 27.531 3.919 8.991 1.00 9.65 35 VAL D CA 1
ATOM 2549 C C . VAL B 1 56 ? 26.407 3.112 9.695 1.00 11.51 35 VAL D C 1
ATOM 2550 O O . VAL B 1 56 ? 26.196 1.867 9.449 1.00 11.93 35 VAL D O 1
ATOM 2554 N N . LYS B 1 57 ? 25.636 3.824 10.529 1.00 10.42 36 LYS D N 1
ATOM 2555 C CA . LYS B 1 57 ? 24.605 3.172 11.344 1.00 11.96 36 LYS D CA 1
ATOM 2556 C C . LYS B 1 57 ? 23.535 2.601 10.400 1.00 12.17 36 LYS D C 1
ATOM 2557 O O . LYS B 1 57 ? 23.038 1.500 10.617 1.00 15.01 36 LYS D O 1
ATOM 2563 N N . PHE B 1 58 ? 23.225 3.338 9.355 1.00 11.90 37 PHE D N 1
ATOM 2564 C CA . PHE B 1 58 ? 22.236 2.917 8.294 1.00 11.42 37 PHE D CA 1
ATOM 2565 C C . PHE B 1 58 ? 22.517 1.501 7.744 1.00 12.39 37 PHE D C 1
ATOM 2566 O O . PHE B 1 58 ? 21.649 0.637 7.693 1.00 12.70 37 PHE D O 1
ATOM 2574 N N . LEU B 1 59 ? 23.759 1.270 7.368 1.00 11.32 38 LEU D N 1
ATOM 2575 C CA . LEU B 1 59 ? 24.227 -0.011 6.826 1.00 12.63 38 LEU D CA 1
ATOM 2576 C C . LEU B 1 59 ? 24.320 -1.124 7.853 1.00 12.41 38 LEU D C 1
ATOM 2577 O O . LEU B 1 59 ? 23.914 -2.272 7.563 1.00 13.26 38 LEU D O 1
ATOM 2582 N N . GLU B 1 60 ? 24.856 -0.812 9.047 1.00 12.75 39 GLU D N 1
ATOM 2583 C CA . GLU B 1 60 ? 25.051 -1.813 10.068 1.00 11.68 39 GLU D CA 1
ATOM 2584 C C . GLU B 1 60 ? 23.728 -2.387 10.517 1.00 11.29 39 GLU D C 1
ATOM 2585 O O . GLU B 1 60 ? 23.587 -3.582 10.787 1.00 10.77 39 GLU D O 1
ATOM 2591 N N . SER B 1 61 ? 22.741 -1.527 10.581 1.00 12.12 40 SER D N 1
ATOM 2592 C CA . SER B 1 61 ? 21.434 -1.911 11.048 1.00 13.67 40 SER D CA 1
ATOM 2593 C C . SER B 1 61 ? 20.734 -2.929 10.116 1.00 12.85 40 SER D C 1
ATOM 2594 O O . SER B 1 61 ? 19.831 -3.664 10.538 1.00 14.82 40 SER D O 1
ATOM 2597 N N . ALA B 1 62 ? 21.120 -2.988 8.848 1.00 11.20 41 ALA D N 1
ATOM 2598 C CA . ALA B 1 62 ? 20.555 -4.020 7.943 1.00 11.35 41 ALA D CA 1
ATOM 2599 C C . ALA B 1 62 ? 21.495 -5.238 7.825 1.00 12.38 41 ALA D C 1
ATOM 2600 O O . ALA B 1 62 ? 21.314 -6.112 6.952 1.00 13.10 41 ALA D O 1
ATOM 2602 N N . GLY B 1 63 ? 22.516 -5.274 8.694 1.00 12.03 42 GLY D N 1
ATOM 2603 C CA . GLY B 1 63 ? 23.399 -6.433 8.879 1.00 11.56 42 GLY D CA 1
ATOM 2604 C C . GLY B 1 63 ? 24.573 -6.428 7.939 1.00 12.33 42 GLY D C 1
ATOM 2605 O O . GLY B 1 63 ? 24.893 -7.467 7.311 1.00 12.31 42 GLY D O 1
ATOM 2606 N N . ALA B 1 64 ? 25.200 -5.261 7.792 1.00 13.07 43 ALA D N 1
ATOM 2607 C CA . ALA B 1 64 ? 26.438 -5.184 7.028 1.00 13.34 43 ALA D CA 1
ATOM 2608 C C . ALA B 1 64 ? 27.518 -4.597 7.948 1.00 13.30 43 ALA D C 1
ATOM 2609 O O . ALA B 1 64 ? 27.198 -3.949 8.943 1.00 13.82 43 ALA D O 1
ATOM 2611 N N . ARG B 1 65 ? 28.786 -4.872 7.633 1.00 12.30 44 ARG D N 1
ATOM 2612 C CA . ARG B 1 65 ? 29.878 -4.157 8.287 1.00 12.79 44 ARG D CA 1
ATOM 2613 C C . ARG B 1 65 ? 30.272 -3.086 7.334 1.00 12.32 44 ARG D C 1
ATOM 2614 O O . ARG B 1 65 ? 29.951 -3.218 6.158 1.00 11.51 44 ARG D O 1
ATOM 2622 N N . VAL B 1 66 ? 31.008 -2.075 7.814 1.00 11.20 45 VAL D N 1
ATOM 2623 C CA . VAL B 1 66 ? 31.369 -0.948 6.988 1.00 12.31 45 VAL D CA 1
ATOM 2624 C C . VAL B 1 66 ? 32.872 -0.703 7.012 1.00 13.77 45 VAL D C 1
ATOM 2625 O O . VAL B 1 66 ? 33.549 -0.870 8.082 1.00 13.95 45 VAL D O 1
ATOM 2629 N N . VAL B 1 67 ? 33.402 -0.371 5.822 1.00 14.72 46 VAL D N 1
ATOM 2630 C CA . VAL B 1 67 ? 34.735 0.144 5.660 1.00 14.29 46 VAL D CA 1
ATOM 2631 C C . VAL B 1 67 ? 34.671 1.614 5.205 1.00 13.75 46 VAL D C 1
ATOM 2632 O O . VAL B 1 67 ? 33.972 1.925 4.222 1.00 14.22 46 VAL D O 1
ATOM 2636 N N . PRO B 1 68 ? 35.434 2.524 5.892 1.00 12.38 47 PRO D N 1
ATOM 2637 C CA . PRO B 1 68 ? 35.550 3.857 5.324 1.00 12.73 47 PRO D CA 1
ATOM 2638 C C . PRO B 1 68 ? 36.464 3.851 4.081 1.00 14.06 47 PRO D C 1
ATOM 2639 O O . PRO B 1 68 ? 37.521 3.214 4.112 1.00 15.41 47 PRO D O 1
ATOM 2643 N N . VAL B 1 69 ? 36.062 4.519 2.996 1.00 14.78 48 VAL D N 1
ATOM 2644 C CA . VAL B 1 69 ? 36.900 4.620 1.801 1.00 14.26 48 VAL D CA 1
ATOM 2645 C C . VAL B 1 69 ? 37.581 6.009 1.834 1.00 16.65 48 VAL D C 1
ATOM 2646 O O . VAL B 1 69 ? 36.930 7.065 1.694 1.00 14.03 48 VAL D O 1
ATOM 2650 N N . MET B 1 70 ? 38.894 5.996 2.071 1.00 16.92 49 MET D N 1
ATOM 2651 C CA . MET B 1 70 ? 39.624 7.266 2.248 1.00 17.86 49 MET D CA 1
ATOM 2652 C C . MET B 1 70 ? 39.673 8.026 0.970 1.00 17.88 49 MET D C 1
ATOM 2653 O O . MET B 1 70 ? 39.577 7.456 -0.078 1.00 18.28 49 MET D O 1
ATOM 2658 N N . ILE B 1 71 ? 39.845 9.324 1.081 1.00 18.52 50 ILE D N 1
ATOM 2659 C CA . ILE B 1 71 ? 39.979 10.165 -0.047 1.00 22.15 50 ILE D CA 1
ATOM 2660 C C . ILE B 1 71 ? 41.350 10.278 -0.700 1.00 24.12 50 ILE D C 1
ATOM 2661 O O . ILE B 1 71 ? 41.450 10.625 -1.918 1.00 25.90 50 ILE D O 1
ATOM 2666 N N . ASN B 1 72 ? 42.486 10.144 -0.091 1.00 24.06 51 ASN D N 1
ATOM 2667 C CA . ASN B 1 72 ? 43.409 10.602 -1.255 1.00 28.49 51 ASN D CA 1
ATOM 2668 C C . ASN B 1 72 ? 44.298 9.521 -1.812 1.00 28.02 51 ASN D C 1
ATOM 2669 O O . ASN B 1 72 ? 45.484 9.694 -1.931 1.00 29.04 51 ASN D O 1
ATOM 2674 N N . LYS B 1 73 ? 43.696 8.377 -2.118 1.00 27.77 52 LYS D N 1
ATOM 2675 C CA . LYS B 1 73 ? 44.481 7.162 -2.315 1.00 27.28 52 LYS D CA 1
ATOM 2676 C C . LYS B 1 73 ? 44.825 6.887 -3.771 1.00 26.62 52 LYS D C 1
ATOM 2677 O O . LYS B 1 73 ? 44.334 7.543 -4.663 1.00 24.95 52 LYS D O 1
ATOM 2683 N N . SER B 1 74 ? 45.655 5.882 -4.001 1.00 27.05 53 SER D N 1
ATOM 2684 C CA . SER B 1 74 ? 46.009 5.546 -5.342 1.00 28.30 53 SER D CA 1
ATOM 2685 C C . SER B 1 74 ? 44.933 4.690 -6.002 1.00 28.76 53 SER D C 1
ATOM 2686 O O . SER B 1 74 ? 44.103 4.078 -5.338 1.00 27.24 53 SER D O 1
ATOM 2689 N N . GLU B 1 75 ? 44.981 4.658 -7.328 1.00 29.58 54 GLU D N 1
ATOM 2690 C CA . GLU B 1 75 ? 44.134 3.807 -8.147 1.00 30.56 54 GLU D CA 1
ATOM 2691 C C . GLU B 1 75 ? 44.258 2.327 -7.794 1.00 30.59 54 GLU D C 1
ATOM 2692 O O . GLU B 1 75 ? 43.260 1.592 -7.802 1.00 30.24 54 GLU D O 1
ATOM 2698 N N . ASP B 1 76 ? 45.483 1.900 -7.493 1.00 29.61 55 ASP D N 1
ATOM 2699 C CA . ASP B 1 76 ? 45.768 0.507 -7.113 1.00 29.05 55 ASP D CA 1
ATOM 2700 C C . ASP B 1 76 ? 45.182 0.192 -5.725 1.00 27.00 55 ASP D C 1
ATOM 2701 O O . ASP B 1 76 ? 44.725 -0.910 -5.500 1.00 26.31 55 ASP D O 1
ATOM 2706 N N . GLU B 1 77 ? 45.245 1.142 -4.795 1.00 24.94 56 GLU D N 1
ATOM 2707 C CA . GLU B 1 77 ? 44.681 0.914 -3.475 1.00 25.01 56 GLU D CA 1
ATOM 2708 C C . GLU B 1 77 ? 43.140 0.801 -3.602 1.00 22.55 56 GLU D C 1
ATOM 2709 O O . GLU B 1 77 ? 42.516 -0.055 -2.969 1.00 22.76 56 GLU D O 1
ATOM 2715 N N . TYR B 1 78 ? 42.539 1.638 -4.430 1.00 20.27 57 TYR D N 1
ATOM 2716 C CA . TYR B 1 78 ? 41.069 1.560 -4.568 1.00 19.21 57 TYR D CA 1
ATOM 2717 C C . TYR B 1 78 ? 40.666 0.260 -5.240 1.00 19.27 57 TYR D C 1
ATOM 2718 O O . TYR B 1 78 ? 39.643 -0.337 -4.891 1.00 19.18 57 TYR D O 1
ATOM 2727 N N . SER B 1 79 ? 41.450 -0.172 -6.241 1.00 19.38 58 SER D N 1
ATOM 2728 C CA . SER B 1 79 ? 41.211 -1.450 -6.869 1.00 19.72 58 SER D CA 1
ATOM 2729 C C . SER B 1 79 ? 41.190 -2.607 -5.872 1.00 18.62 58 SER D C 1
ATOM 2730 O O . SER B 1 79 ? 40.304 -3.468 -5.928 1.00 16.47 58 SER D O 1
ATOM 2733 N N . ARG B 1 80 ? 42.213 -2.639 -5.007 1.00 19.79 59 ARG D N 1
ATOM 2734 C CA . ARG B 1 80 ? 42.389 -3.655 -3.994 1.00 20.50 59 ARG D CA 1
ATOM 2735 C C . ARG B 1 80 ? 41.250 -3.655 -2.982 1.00 20.34 59 ARG D C 1
ATOM 2736 O O . ARG B 1 80 ? 40.738 -4.755 -2.617 1.00 19.29 59 ARG D O 1
ATOM 2744 N N . LEU B 1 81 ? 40.834 -2.451 -2.558 1.00 18.95 60 LEU D N 1
ATOM 2745 C CA . LEU B 1 81 ? 39.678 -2.316 -1.638 1.00 18.98 60 LEU D CA 1
ATOM 2746 C C . LEU B 1 81 ? 38.400 -2.779 -2.369 1.00 17.49 60 LEU D C 1
ATOM 2747 O O . LEU B 1 81 ? 37.648 -3.582 -1.854 1.00 16.91 60 LEU D O 1
ATOM 2752 N N . PHE B 1 82 ? 38.148 -2.217 -3.543 1.00 18.30 61 PHE D N 1
ATOM 2753 C CA . PHE B 1 82 ? 36.955 -2.583 -4.348 1.00 18.32 61 PHE D CA 1
ATOM 2754 C C . PHE B 1 82 ? 36.801 -4.095 -4.478 1.00 19.27 61 PHE D C 1
ATOM 2755 O O . PHE B 1 82 ? 35.689 -4.630 -4.296 1.00 18.65 61 PHE D O 1
ATOM 2763 N N . LYS B 1 83 ? 37.906 -4.773 -4.815 1.00 18.25 62 LYS D N 1
ATOM 2764 C CA . LYS B 1 83 ? 37.932 -6.228 -4.953 1.00 19.36 62 LYS D CA 1
ATOM 2765 C C . LYS B 1 83 ? 37.768 -6.986 -3.612 1.00 19.48 62 LYS D C 1
ATOM 2766 O O . LYS B 1 83 ? 37.595 -8.181 -3.614 1.00 17.88 62 LYS D O 1
ATOM 2772 N N . SER B 1 84 ? 37.829 -6.282 -2.495 1.00 17.90 63 SER D N 1
ATOM 2773 C CA . SER B 1 84 ? 37.640 -6.906 -1.185 1.00 18.36 63 SER D CA 1
ATOM 2774 C C . SER B 1 84 ? 36.240 -6.746 -0.582 1.00 17.10 63 SER D C 1
ATOM 2775 O O . SER B 1 84 ? 35.831 -7.592 0.198 1.00 17.51 63 SER D O 1
ATOM 2778 N N . ILE B 1 85 ? 35.503 -5.718 -1.000 1.00 15.36 64 ILE D N 1
ATOM 2779 C CA . ILE B 1 85 ? 34.236 -5.335 -0.352 1.00 14.44 64 ILE D CA 1
ATOM 2780 C C . ILE B 1 85 ? 33.064 -5.639 -1.295 1.00 12.64 64 ILE D C 1
ATOM 2781 O O . ILE B 1 85 ? 33.255 -6.015 -2.431 1.00 12.17 64 ILE D O 1
ATOM 2786 N N . ASN B 1 86 ? 31.838 -5.514 -0.777 1.00 12.41 65 ASN D N 1
ATOM 2787 C CA . ASN B 1 86 ? 30.670 -6.125 -1.406 1.00 11.69 65 ASN D CA 1
ATOM 2788 C C . ASN B 1 86 ? 29.703 -5.060 -1.896 1.00 12.03 65 ASN D C 1
ATOM 2789 O O . ASN B 1 86 ? 28.690 -5.356 -2.497 1.00 12.78 65 ASN D O 1
ATOM 2794 N N . GLY B 1 87 ? 30.007 -3.777 -1.650 1.00 11.57 66 GLY D N 1
ATOM 2795 C CA . GLY B 1 87 ? 29.230 -2.702 -2.311 1.00 11.22 66 GLY D CA 1
ATOM 2796 C C . GLY B 1 87 ? 29.778 -1.366 -1.900 1.00 11.92 66 GLY D C 1
ATOM 2797 O O . GLY B 1 87 ? 30.780 -1.296 -1.108 1.00 11.79 66 GLY D O 1
ATOM 2798 N N . VAL B 1 88 ? 29.198 -0.287 -2.422 1.00 12.83 67 VAL D N 1
ATOM 2799 C CA . VAL B 1 88 ? 29.667 1.046 -1.938 1.00 11.90 67 VAL D CA 1
ATOM 2800 C C . VAL B 1 88 ? 28.548 2.032 -1.893 1.00 12.34 67 VAL D C 1
ATOM 2801 O O . VAL B 1 88 ? 27.623 2.003 -2.741 1.00 11.01 67 VAL D O 1
ATOM 2805 N N . LEU B 1 89 ? 28.685 2.947 -0.940 1.00 12.49 68 LEU D N 1
ATOM 2806 C CA . LEU B 1 89 ? 27.746 4.074 -0.842 1.00 12.45 68 LEU D CA 1
ATOM 2807 C C . LEU B 1 89 ? 28.446 5.431 -0.989 1.00 12.46 68 LEU D C 1
ATOM 2808 O O . LEU B 1 89 ? 29.510 5.674 -0.374 1.00 13.42 68 LEU D O 1
ATOM 2813 N N . PHE B 1 90 ? 27.820 6.329 -1.728 1.00 10.11 69 PHE D N 1
ATOM 2814 C CA . PHE B 1 90 ? 28.303 7.678 -1.895 1.00 11.90 69 PHE D CA 1
ATOM 2815 C C . PHE B 1 90 ? 27.360 8.594 -1.076 1.00 11.27 69 PHE D C 1
ATOM 2816 O O . PHE B 1 90 ? 26.192 8.818 -1.512 1.00 12.72 69 PHE D O 1
ATOM 2824 N N . PRO B 1 91 ? 27.817 9.078 0.082 1.00 10.70 70 PRO D N 1
ATOM 2825 C CA . PRO B 1 91 ? 26.958 9.882 0.981 1.00 11.21 70 PRO D CA 1
ATOM 2826 C C . PRO B 1 91 ? 26.648 11.322 0.514 1.00 11.13 70 PRO D C 1
ATOM 2827 O O . PRO B 1 91 ? 27.289 11.840 -0.404 1.00 13.00 70 PRO D O 1
ATOM 2831 N N . GLY B 1 92 ? 25.733 11.987 1.213 1.00 11.45 71 GLY D N 1
ATOM 2832 C CA . GLY B 1 92 ? 25.481 13.406 0.952 1.00 11.42 71 GLY D CA 1
ATOM 2833 C C . GLY B 1 92 ? 26.625 14.221 1.545 1.00 12.94 71 GLY D C 1
ATOM 2834 O O . GLY B 1 92 ? 27.589 13.662 2.116 1.00 12.86 71 GLY D O 1
ATOM 2835 N N . GLY B 1 93 ? 26.509 15.552 1.446 1.00 14.15 72 GLY D N 1
ATOM 2836 C CA . GLY B 1 93 ? 27.563 16.466 1.936 1.00 16.58 72 GLY D CA 1
ATOM 2837 C C . GLY B 1 93 ? 27.578 17.722 1.078 1.00 18.14 72 GLY D C 1
ATOM 2838 O O . GLY B 1 93 ? 26.606 18.015 0.394 1.00 18.00 72 GLY D O 1
ATOM 2839 N N . GLY B 1 94 ? 28.689 18.459 1.108 1.00 19.31 73 GLY D N 1
ATOM 2840 C CA . GLY B 1 94 ? 28.743 19.808 0.543 1.00 19.95 73 GLY D CA 1
ATOM 2841 C C . GLY B 1 94 ? 29.964 19.996 -0.340 1.00 20.67 73 GLY D C 1
ATOM 2842 O O . GLY B 1 94 ? 30.300 21.089 -0.719 1.00 22.32 73 GLY D O 1
ATOM 2843 N N . VAL B 1 95 ? 30.643 18.921 -0.652 1.00 19.80 74 VAL D N 1
ATOM 2844 C CA . VAL B 1 95 ? 31.931 18.966 -1.341 1.00 20.25 74 VAL D CA 1
ATOM 2845 C C . VAL B 1 95 ? 31.735 19.172 -2.880 1.00 21.10 74 VAL D C 1
ATOM 2846 O O . VAL B 1 95 ? 30.586 19.040 -3.381 1.00 19.10 74 VAL D O 1
ATOM 2850 N N . SER B 1 96 ? 32.797 19.494 -3.644 1.00 19.55 75 SER D N 1
ATOM 2851 C CA . SER B 1 96 ? 32.616 19.675 -5.087 1.00 21.53 75 SER D CA 1
ATOM 2852 C C . SER B 1 96 ? 32.285 18.330 -5.820 1.00 21.32 75 SER D C 1
ATOM 2853 O O . SER B 1 96 ? 32.896 17.286 -5.519 1.00 20.42 75 SER D O 1
ATOM 2856 N N . LEU B 1 97 ? 31.357 18.389 -6.777 1.00 20.72 76 LEU D N 1
ATOM 2857 C CA . LEU B 1 97 ? 30.995 17.244 -7.614 1.00 21.98 76 LEU D CA 1
ATOM 2858 C C . LEU B 1 97 ? 32.039 16.988 -8.678 1.00 23.04 76 LEU D C 1
ATOM 2859 O O . LEU B 1 97 ? 32.016 15.928 -9.324 1.00 23.01 76 LEU D O 1
ATOM 2864 N N . GLU B 1 98 ? 32.942 17.951 -8.875 1.00 23.71 77 GLU D N 1
ATOM 2865 C CA . GLU B 1 98 ? 33.872 17.894 -10.015 1.00 25.45 77 GLU D CA 1
ATOM 2866 C C . GLU B 1 98 ? 35.313 17.910 -9.606 1.00 25.99 77 GLU D C 1
ATOM 2867 O O . GLU B 1 98 ? 36.136 17.369 -10.298 1.00 28.06 77 GLU D O 1
ATOM 2873 N N . SER B 1 99 ? 35.670 18.548 -8.507 1.00 25.71 78 SER D N 1
ATOM 2874 C CA . SER B 1 99 ? 37.092 18.661 -8.250 1.00 26.43 78 SER D CA 1
ATOM 2875 C C . SER B 1 99 ? 37.579 18.155 -6.872 1.00 24.96 78 SER D C 1
ATOM 2876 O O . SER B 1 99 ? 38.736 18.336 -6.525 1.00 26.68 78 SER D O 1
ATOM 2879 N N . SER B 1 100 ? 36.728 17.473 -6.115 1.00 23.63 79 SER D N 1
ATOM 2880 C CA . SER B 1 100 ? 37.076 17.040 -4.749 1.00 21.04 79 SER D CA 1
ATOM 2881 C C . SER B 1 100 ? 37.717 15.657 -4.776 1.00 20.06 79 SER D C 1
ATOM 2882 O O . SER B 1 100 ? 37.585 14.908 -5.781 1.00 19.45 79 SER D O 1
ATOM 2885 N N . GLY B 1 101 ? 38.401 15.284 -3.688 1.00 17.61 80 GLY D N 1
ATOM 2886 C CA . GLY B 1 101 ? 38.906 13.923 -3.545 1.00 15.65 80 GLY D CA 1
ATOM 2887 C C . GLY B 1 101 ? 37.726 12.909 -3.550 1.00 16.63 80 GLY D C 1
ATOM 2888 O O . GLY B 1 101 ? 37.846 11.758 -4.057 1.00 15.02 80 GLY D O 1
ATOM 2889 N N . TYR B 1 102 ? 36.592 13.332 -2.980 1.00 16.12 81 TYR D N 1
ATOM 2890 C CA . TYR B 1 102 ? 35.394 12.500 -2.942 1.00 17.73 81 TYR D CA 1
ATOM 2891 C C . TYR B 1 102 ? 34.932 12.206 -4.367 1.00 18.46 81 TYR D C 1
ATOM 2892 O O . TYR B 1 102 ? 34.725 11.024 -4.723 1.00 17.85 81 TYR D O 1
ATOM 2901 N N . SER B 1 103 ? 34.774 13.259 -5.180 1.00 18.23 82 SER D N 1
ATOM 2902 C CA . SER B 1 103 ? 34.284 13.079 -6.555 1.00 19.03 82 SER D CA 1
ATOM 2903 C C . SER B 1 103 ? 35.247 12.164 -7.331 1.00 19.29 82 SER D C 1
ATOM 2904 O O . SER B 1 103 ? 34.791 11.294 -8.110 1.00 18.86 82 SER D O 1
ATOM 2907 N N . LYS B 1 104 ? 36.558 12.297 -7.080 1.00 18.65 83 LYS D N 1
ATOM 2908 C CA . LYS B 1 104 ? 37.554 11.435 -7.743 1.00 19.38 83 LYS D CA 1
ATOM 2909 C C . LYS B 1 104 ? 37.465 9.962 -7.370 1.00 17.86 83 LYS D C 1
ATOM 2910 O O . LYS B 1 104 ? 37.418 9.132 -8.239 1.00 16.42 83 LYS D O 1
ATOM 2916 N N . ALA B 1 105 ? 37.455 9.657 -6.071 1.00 17.79 84 ALA D N 1
ATOM 2917 C CA . ALA B 1 105 ? 37.279 8.310 -5.560 1.00 16.36 84 ALA D CA 1
ATOM 2918 C C . ALA B 1 105 ? 35.951 7.714 -6.084 1.00 16.84 84 ALA D C 1
ATOM 2919 O O . ALA B 1 105 ? 35.906 6.538 -6.466 1.00 17.40 84 ALA D O 1
ATOM 2921 N N . ALA B 1 106 ? 34.869 8.486 -5.991 1.00 16.71 85 ALA D N 1
ATOM 2922 C CA . ALA B 1 106 ? 33.565 8.008 -6.478 1.00 17.03 85 ALA D CA 1
ATOM 2923 C C . ALA B 1 106 ? 33.619 7.627 -7.950 1.00 17.27 85 ALA D C 1
ATOM 2924 O O . ALA B 1 106 ? 33.068 6.582 -8.349 1.00 18.34 85 ALA D O 1
ATOM 2926 N N . GLY B 1 107 ? 34.307 8.439 -8.764 1.00 17.32 86 GLY D N 1
ATOM 2927 C CA . GLY B 1 107 ? 34.421 8.137 -10.188 1.00 17.45 86 GLY D CA 1
ATOM 2928 C C . GLY B 1 107 ? 35.157 6.815 -10.401 1.00 17.42 86 GLY D C 1
ATOM 2929 O O . GLY B 1 107 ? 34.814 6.056 -11.305 1.00 17.35 86 GLY D O 1
ATOM 2930 N N . ILE B 1 108 ? 36.213 6.569 -9.610 1.00 15.23 87 ILE D N 1
ATOM 2931 C CA . ILE B 1 108 ? 36.954 5.318 -9.690 1.00 14.97 87 ILE D CA 1
ATOM 2932 C C . ILE B 1 108 ? 36.078 4.133 -9.301 1.00 15.60 87 ILE D C 1
ATOM 2933 O O . ILE B 1 108 ? 36.003 3.151 -10.041 1.00 16.24 87 ILE D O 1
ATOM 2938 N N . PHE B 1 109 ? 35.323 4.258 -8.204 1.00 14.16 88 PHE D N 1
ATOM 2939 C CA . PHE B 1 109 ? 34.432 3.153 -7.820 1.00 14.82 88 PHE D CA 1
ATOM 2940 C C . PHE B 1 109 ? 33.324 2.923 -8.864 1.00 13.51 88 PHE D C 1
ATOM 2941 O O . PHE B 1 109 ? 32.908 1.783 -9.151 1.00 13.92 88 PHE D O 1
ATOM 2949 N N . TYR B 1 110 ? 32.821 4.022 -9.397 1.00 13.73 89 TYR D N 1
ATOM 2950 C CA . TYR B 1 110 ? 31.749 3.952 -10.413 1.00 13.86 89 TYR D CA 1
ATOM 2951 C C . TYR B 1 110 ? 32.240 3.131 -11.614 1.00 14.71 89 TYR D C 1
ATOM 2952 O O . TYR B 1 110 ? 31.564 2.233 -12.085 1.00 15.07 89 TYR D O 1
ATOM 2961 N N . ARG B 1 111 ? 33.419 3.478 -12.115 1.00 12.69 90 ARG D N 1
ATOM 2962 C CA . ARG B 1 111 ? 33.983 2.790 -13.229 1.00 15.41 90 ARG D CA 1
ATOM 2963 C C . ARG B 1 111 ? 34.282 1.308 -12.888 1.00 15.46 90 ARG D C 1
ATOM 2964 O O . ARG B 1 111 ? 33.993 0.400 -13.719 1.00 15.22 90 ARG D O 1
ATOM 2972 N N . LEU B 1 112 ? 34.882 1.040 -11.706 1.00 13.29 91 LEU D N 1
ATOM 2973 C CA . LEU B 1 112 ? 35.110 -0.363 -11.256 1.00 12.74 91 LEU D CA 1
ATOM 2974 C C . LEU B 1 112 ? 33.787 -1.137 -11.150 1.00 12.46 91 LEU D C 1
ATOM 2975 O O . LEU B 1 112 ? 33.691 -2.299 -11.519 1.00 11.77 91 LEU D O 1
ATOM 2980 N N . ALA B 1 113 ? 32.772 -0.501 -10.591 1.00 12.84 92 ALA D N 1
ATOM 2981 C CA . ALA B 1 113 ? 31.407 -1.148 -10.529 1.00 13.11 92 ALA D CA 1
ATOM 2982 C C . ALA B 1 113 ? 30.826 -1.448 -11.895 1.00 13.53 92 ALA D C 1
ATOM 2983 O O . ALA B 1 113 ? 30.197 -2.515 -12.100 1.00 12.69 92 ALA D O 1
ATOM 2985 N N . LEU B 1 114 ? 30.977 -0.527 -12.840 1.00 14.83 93 LEU D N 1
ATOM 2986 C CA . LEU B 1 114 ? 30.364 -0.762 -14.194 1.00 15.79 93 LEU D CA 1
ATOM 2987 C C . LEU B 1 114 ? 31.077 -1.937 -14.880 1.00 16.18 93 LEU D C 1
ATOM 2988 O O . LEU B 1 114 ? 30.469 -2.768 -15.566 1.00 13.69 93 LEU D O 1
ATOM 2993 N N . GLU B 1 115 ? 32.389 -1.993 -14.666 1.00 15.23 94 GLU D N 1
ATOM 2994 C CA . GLU B 1 115 ? 33.200 -3.119 -15.190 1.00 15.38 94 GLU D CA 1
ATOM 2995 C C . GLU B 1 115 ? 32.811 -4.452 -14.595 1.00 15.16 94 GLU D C 1
ATOM 2996 O O . GLU B 1 115 ? 32.516 -5.462 -15.337 1.00 16.40 94 GLU D O 1
ATOM 3002 N N . ALA B 1 116 ? 32.792 -4.512 -13.267 1.00 15.10 95 ALA D N 1
ATOM 3003 C CA . ALA B 1 116 ? 32.437 -5.784 -12.588 1.00 15.18 95 ALA D CA 1
ATOM 3004 C C . ALA B 1 116 ? 31.026 -6.277 -13.032 1.00 14.40 95 ALA D C 1
ATOM 3005 O O . ALA B 1 116 ? 30.796 -7.459 -13.274 1.00 14.85 95 ALA D O 1
ATOM 3007 N N . ASN B 1 117 ? 30.076 -5.380 -13.100 1.00 14.96 96 ASN D N 1
ATOM 3008 C CA . ASN B 1 117 ? 28.714 -5.826 -13.345 1.00 14.92 96 ASN D CA 1
ATOM 3009 C C . ASN B 1 117 ? 28.651 -6.269 -14.792 1.00 16.11 96 ASN D C 1
ATOM 3010 O O . ASN B 1 117 ? 28.045 -7.288 -15.098 1.00 14.24 96 ASN D O 1
ATOM 3015 N N . SER B 1 118 ? 29.299 -5.505 -15.683 1.00 16.07 97 SER D N 1
ATOM 3016 C CA . SER B 1 118 ? 29.309 -5.850 -17.120 1.00 16.68 97 SER D CA 1
ATOM 3017 C C . SER B 1 118 ? 29.915 -7.214 -17.338 1.00 16.43 97 SER D C 1
ATOM 3018 O O . SER B 1 118 ? 29.486 -7.956 -18.250 1.00 16.89 97 SER D O 1
ATOM 3021 N N . ASN B 1 119 ? 30.905 -7.566 -16.520 1.00 17.17 98 ASN D N 1
ATOM 3022 C CA . ASN B 1 119 ? 31.625 -8.837 -16.732 1.00 18.84 98 ASN D CA 1
ATOM 3023 C C . ASN B 1 119 ? 30.785 -10.001 -16.203 1.00 20.43 98 ASN D C 1
ATOM 3024 O O . ASN B 1 119 ? 31.089 -11.159 -16.483 1.00 21.67 98 ASN D O 1
ATOM 3029 N N . GLY B 1 120 ? 29.753 -9.697 -15.408 1.00 21.61 99 GLY D N 1
ATOM 3030 C CA . GLY B 1 120 ? 28.936 -10.733 -14.708 1.00 22.84 99 GLY D CA 1
ATOM 3031 C C . GLY B 1 120 ? 29.086 -10.896 -13.178 1.00 23.93 99 GLY D C 1
ATOM 3032 O O . GLY B 1 120 ? 28.509 -11.804 -12.585 1.00 24.53 99 GLY D O 1
ATOM 3033 N N . ASP B 1 121 ? 29.887 -10.057 -12.533 1.00 22.80 100 ASP D N 1
ATOM 3034 C CA . ASP B 1 121 ? 29.872 -10.024 -11.094 1.00 24.18 100 ASP D CA 1
ATOM 3035 C C . ASP B 1 121 ? 28.619 -9.160 -10.744 1.00 23.38 100 ASP D C 1
ATOM 3036 O O . ASP B 1 121 ? 27.884 -8.678 -11.646 1.00 26.92 100 ASP D O 1
ATOM 3041 N N . TYR B 1 122 ? 28.319 -9.029 -9.494 1.00 18.79 101 TYR D N 1
ATOM 3042 C CA . TYR B 1 122 ? 27.223 -8.168 -9.059 1.00 18.46 101 TYR D CA 1
ATOM 3043 C C . TYR B 1 122 ? 27.865 -7.297 -7.996 1.00 14.48 101 TYR D C 1
ATOM 3044 O O . TYR B 1 122 ? 28.485 -7.836 -7.103 1.00 16.54 101 TYR D O 1
ATOM 3053 N N . PHE B 1 123 ? 27.827 -5.989 -8.197 1.00 13.43 102 PHE D N 1
ATOM 3054 C CA . PHE B 1 123 ? 28.390 -5.026 -7.238 1.00 12.04 102 PHE D CA 1
ATOM 3055 C C . PHE B 1 123 ? 27.543 -3.758 -7.108 1.00 10.58 102 PHE D C 1
ATOM 3056 O O . PHE B 1 123 ? 27.458 -3.010 -8.072 1.00 11.80 102 PHE D O 1
ATOM 3064 N N . PRO B 1 124 ? 26.859 -3.562 -5.933 1.00 10.23 103 PRO D N 1
ATOM 3065 C CA . PRO B 1 124 ? 25.819 -2.527 -5.938 1.00 10.02 103 PRO D CA 1
ATOM 3066 C C . PRO B 1 124 ? 26.416 -1.186 -5.491 1.00 11.23 103 PRO D C 1
ATOM 3067 O O . PRO B 1 124 ? 27.408 -1.122 -4.678 1.00 10.30 103 PRO D O 1
ATOM 3071 N N . VAL B 1 125 ? 25.809 -0.148 -5.998 1.00 11.31 104 VAL D N 1
ATOM 3072 C CA . VAL B 1 125 ? 26.212 1.204 -5.705 1.00 12.43 104 VAL D CA 1
ATOM 3073 C C . VAL B 1 125 ? 24.986 1.997 -5.216 1.00 13.68 104 VAL D C 1
ATOM 3074 O O . VAL B 1 125 ? 23.925 1.978 -5.865 1.00 13.33 104 VAL D O 1
ATOM 3078 N N . TRP B 1 126 ? 25.151 2.676 -4.081 1.00 11.85 105 TRP D N 1
ATOM 3079 C CA . TRP B 1 126 ? 24.112 3.542 -3.547 1.00 12.89 105 TRP D CA 1
ATOM 3080 C C . TRP B 1 126 ? 24.589 5.014 -3.494 1.00 14.27 105 TRP D C 1
ATOM 3081 O O . TRP B 1 126 ? 25.654 5.276 -2.910 1.00 13.76 105 TRP D O 1
ATOM 3092 N N . GLY B 1 127 ? 23.790 5.945 -4.042 1.00 11.70 106 GLY D N 1
ATOM 3093 C CA . GLY B 1 127 ? 24.043 7.364 -3.899 1.00 12.29 106 GLY D CA 1
ATOM 3094 C C . GLY B 1 127 ? 22.941 8.094 -3.112 1.00 13.34 106 GLY D C 1
ATOM 3095 O O . GLY B 1 127 ? 21.733 8.010 -3.447 1.00 13.40 106 GLY D O 1
ATOM 3096 N N . THR B 1 128 ? 23.355 8.841 -2.089 1.00 11.63 107 THR D N 1
ATOM 3097 C CA . THR B 1 128 ? 22.426 9.674 -1.299 1.00 12.70 107 THR D CA 1
ATOM 3098 C C . THR B 1 128 ? 22.724 11.151 -1.459 1.00 13.31 107 THR D C 1
ATOM 3099 O O . THR B 1 128 ? 23.833 11.610 -1.077 1.00 13.58 107 THR D O 1
ATOM 3103 N N . ALA B 1 129 ? 21.724 11.882 -1.977 1.00 13.20 108 ALA D N 1
ATOM 3104 C CA . ALA B 1 129 ? 21.712 13.380 -1.954 1.00 13.19 108 ALA D CA 1
ATOM 3105 C C . ALA B 1 129 ? 22.862 13.933 -2.796 1.00 12.72 108 ALA D C 1
ATOM 3106 O O . ALA B 1 129 ? 22.792 13.840 -3.987 1.00 13.45 108 ALA D O 1
ATOM 3108 N N . LEU B 1 130 ? 23.959 14.427 -2.198 1.00 12.89 109 LEU D N 1
ATOM 3109 C CA . LEU B 1 130 ? 25.150 14.783 -3.005 1.00 13.43 109 LEU D CA 1
ATOM 3110 C C . LEU B 1 130 ? 25.551 13.593 -3.876 1.00 13.44 109 LEU D C 1
ATOM 3111 O O . LEU B 1 130 ? 25.907 13.776 -5.040 1.00 14.39 109 LEU D O 1
ATOM 3116 N N . GLY B 1 131 ? 25.571 12.393 -3.282 1.00 12.89 110 GLY D N 1
ATOM 3117 C CA . GLY B 1 131 ? 25.884 11.164 -4.023 1.00 11.39 110 GLY D CA 1
ATOM 3118 C C . GLY B 1 131 ? 24.918 10.847 -5.183 1.00 12.42 110 GLY D C 1
ATOM 3119 O O . GLY B 1 131 ? 25.377 10.410 -6.257 1.00 11.81 110 GLY D O 1
ATOM 3120 N N . PHE B 1 132 ? 23.611 11.080 -5.015 1.00 10.92 111 PHE D N 1
ATOM 3121 C CA . PHE B 1 132 ? 22.650 11.039 -6.138 1.00 11.88 111 PHE D CA 1
ATOM 3122 C C . PHE B 1 132 ? 23.020 12.062 -7.247 1.00 14.40 111 PHE D C 1
ATOM 3123 O O . PHE B 1 132 ? 23.057 11.741 -8.455 1.00 13.38 111 PHE D O 1
ATOM 3131 N N . GLU B 1 133 ? 23.360 13.288 -6.838 1.00 14.51 112 GLU D N 1
ATOM 3132 C CA . GLU B 1 133 ? 23.745 14.326 -7.796 1.00 14.62 112 GLU D CA 1
ATOM 3133 C C . GLU B 1 133 ? 25.006 13.927 -8.548 1.00 14.38 112 GLU D C 1
ATOM 3134 O O . GLU B 1 133 ? 25.153 14.123 -9.761 1.00 13.49 112 GLU D O 1
ATOM 3140 N N . LEU B 1 134 ? 25.947 13.350 -7.826 1.00 15.42 113 LEU D N 1
ATOM 3141 C CA . LEU B 1 134 ? 27.192 12.913 -8.444 1.00 15.73 113 LEU D CA 1
ATOM 3142 C C . LEU B 1 134 ? 26.899 11.868 -9.512 1.00 16.07 113 LEU D C 1
ATOM 3143 O O . LEU B 1 134 ? 27.574 11.817 -10.540 1.00 15.50 113 LEU D O 1
ATOM 3148 N N . LEU B 1 135 ? 25.980 10.944 -9.214 1.00 14.09 114 LEU D N 1
ATOM 3149 C CA . LEU B 1 135 ? 25.639 9.885 -10.178 1.00 13.58 114 LEU D CA 1
ATOM 3150 C C . LEU B 1 135 ? 25.040 10.452 -11.461 1.00 12.69 114 LEU D C 1
ATOM 3151 O O . LEU B 1 135 ? 25.388 9.949 -12.556 1.00 14.80 114 LEU D O 1
ATOM 3156 N N . THR B 1 136 ? 24.188 11.471 -11.375 0.50 10.21 115 THR D N 1
ATOM 3157 C CA . THR B 1 136 ? 23.678 12.102 -12.603 0.50 10.19 115 THR D CA 1
ATOM 3158 C C . THR B 1 136 ? 24.790 12.636 -13.490 0.50 9.51 115 THR D C 1
ATOM 3159 O O . THR B 1 136 ? 24.735 12.594 -14.685 0.50 6.40 115 THR D O 1
ATOM 3163 N N . LEU B 1 137 ? 25.862 13.060 -12.866 1.00 12.65 116 LEU D N 1
ATOM 3164 C CA . LEU B 1 137 ? 27.070 13.616 -13.574 1.00 13.09 116 LEU D CA 1
ATOM 3165 C C . LEU B 1 137 ? 28.010 12.526 -14.019 1.00 13.37 116 LEU D C 1
ATOM 3166 O O . LEU B 1 137 ? 28.580 12.592 -15.117 1.00 15.39 116 LEU D O 1
ATOM 3171 N N . LEU B 1 138 ? 28.193 11.505 -13.194 1.00 13.42 117 LEU D N 1
ATOM 3172 C CA . LEU B 1 138 ? 28.967 10.353 -13.609 1.00 13.52 117 LEU D CA 1
ATOM 3173 C C . LEU B 1 138 ? 28.330 9.692 -14.848 1.00 16.40 117 LEU D C 1
ATOM 3174 O O . LEU B 1 138 ? 29.022 9.303 -15.787 1.00 16.12 117 LEU D O 1
ATOM 3179 N N . THR B 1 139 ? 27.017 9.554 -14.853 1.00 16.19 118 THR D N 1
ATOM 3180 C CA . THR B 1 139 ? 26.453 8.935 -16.044 1.00 17.30 118 THR D CA 1
ATOM 3181 C C . THR B 1 139 ? 26.227 9.814 -17.278 1.00 18.58 118 THR D C 1
ATOM 3182 O O . THR B 1 139 ? 26.534 9.357 -18.391 1.00 19.09 118 THR D O 1
ATOM 3186 N N . SER B 1 140 ? 25.786 11.060 -17.111 1.00 18.30 119 SER D N 1
ATOM 3187 C CA . SER B 1 140 ? 25.451 11.920 -18.287 1.00 18.00 119 SER D CA 1
ATOM 3188 C C . SER B 1 140 ? 26.666 12.690 -18.808 1.00 18.81 119 SER D C 1
ATOM 3189 O O . SER B 1 140 ? 26.644 13.156 -19.955 1.00 17.56 119 SER D O 1
ATOM 3192 N N . GLY B 1 141 ? 27.701 12.815 -17.961 1.00 18.89 120 GLY D N 1
ATOM 3193 C CA . GLY B 1 141 ? 28.872 13.647 -18.265 1.00 19.27 120 GLY D CA 1
ATOM 3194 C C . GLY B 1 141 ? 28.575 15.129 -18.130 1.00 20.61 120 GLY D C 1
ATOM 3195 O O . GLY B 1 141 ? 29.387 15.939 -18.522 1.00 21.13 120 GLY D O 1
ATOM 3196 N N . GLU B 1 142 ? 27.415 15.520 -17.604 1.00 21.91 121 GLU D N 1
ATOM 3197 C CA . GLU B 1 142 ? 27.032 16.953 -17.529 1.00 23.19 121 GLU D CA 1
ATOM 3198 C C . GLU B 1 142 ? 26.399 17.305 -16.157 1.00 24.58 121 GLU D C 1
ATOM 3199 O O . GLU B 1 142 ? 25.858 16.397 -15.476 1.00 24.81 121 GLU D O 1
ATOM 3205 N N . LEU B 1 143 ? 26.447 18.591 -15.751 1.00 24.17 122 LEU D N 1
ATOM 3206 C CA . LEU B 1 143 ? 25.783 19.049 -14.525 1.00 24.44 122 LEU D CA 1
ATOM 3207 C C . LEU B 1 143 ? 24.494 19.604 -14.930 1.00 23.11 122 LEU D C 1
ATOM 3208 O O . LEU B 1 143 ? 24.488 20.601 -15.650 1.00 23.17 122 LEU D O 1
ATOM 3213 N N . LEU B 1 144 ? 23.404 19.011 -14.475 1.00 19.85 123 LEU D N 1
ATOM 3214 C CA . LEU B 1 144 ? 22.105 19.457 -14.957 1.00 20.53 123 LEU D CA 1
ATOM 3215 C C . LEU B 1 144 ? 21.195 19.914 -13.803 1.00 19.64 123 LEU D C 1
ATOM 3216 O O . LEU B 1 144 ? 19.972 19.867 -13.910 1.00 21.88 123 LEU D O 1
ATOM 3221 N N . LEU B 1 145 ? 21.795 20.367 -12.715 1.00 19.54 124 LEU D N 1
ATOM 3222 C CA . LEU B 1 145 ? 21.035 20.643 -11.495 1.00 21.02 124 LEU D CA 1
ATOM 3223 C C . LEU B 1 145 ? 20.459 22.040 -11.508 1.00 21.43 124 LEU D C 1
ATOM 3224 O O . LEU B 1 145 ? 21.078 22.919 -12.072 1.00 19.87 124 LEU D O 1
ATOM 3229 N N . SER B 1 146 ? 19.308 22.222 -10.855 1.00 20.81 125 SER D N 1
ATOM 3230 C CA . SER B 1 146 ? 18.589 23.498 -10.757 1.00 22.41 125 SER D CA 1
ATOM 3231 C C . SER B 1 146 ? 18.283 23.748 -9.284 1.00 20.97 125 SER D C 1
ATOM 3232 O O . SER B 1 146 ? 18.052 22.780 -8.540 1.00 18.36 125 SER D O 1
ATOM 3235 N N . HIS B 1 147 ? 18.174 25.023 -8.892 1.00 19.75 126 HIS D N 1
ATOM 3236 C CA . HIS B 1 147 ? 17.836 25.326 -7.502 1.00 20.01 126 HIS D CA 1
ATOM 3237 C C . HIS B 1 147 ? 16.410 24.950 -7.126 1.00 18.91 126 HIS D C 1
ATOM 3238 O O . HIS B 1 147 ? 15.437 25.218 -7.867 1.00 18.12 126 HIS D O 1
ATOM 3245 N N . THR B 1 148 ? 16.279 24.336 -5.962 1.00 16.54 127 THR D N 1
ATOM 3246 C CA . THR B 1 148 ? 14.979 23.984 -5.411 1.00 16.97 127 THR D CA 1
ATOM 3247 C C . THR B 1 148 ? 14.963 24.400 -3.954 1.00 16.56 127 THR D C 1
ATOM 3248 O O . THR B 1 148 ? 15.986 24.353 -3.271 1.00 16.41 127 THR D O 1
ATOM 3252 N N . ASN B 1 149 ? 13.784 24.768 -3.497 1.00 15.19 128 ASN D N 1
ATOM 3253 C CA . ASN B 1 149 ? 13.584 25.265 -2.162 1.00 15.41 128 ASN D CA 1
ATOM 3254 C C . ASN B 1 149 ? 13.316 24.090 -1.232 1.00 15.56 128 ASN D C 1
ATOM 3255 O O . ASN B 1 149 ? 12.198 23.915 -0.683 1.00 16.68 128 ASN D O 1
ATOM 3260 N N . THR B 1 150 ? 14.355 23.269 -1.078 1.00 15.87 129 THR D N 1
ATOM 3261 C CA . THR B 1 150 ? 14.282 22.004 -0.385 1.00 14.74 129 THR D CA 1
ATOM 3262 C C . THR B 1 150 ? 15.470 21.819 0.592 1.00 14.67 129 THR D C 1
ATOM 3263 O O . THR B 1 150 ? 15.823 20.682 0.904 1.00 13.79 129 THR D O 1
ATOM 3267 N N . SER B 1 151 ? 16.053 22.912 1.109 1.00 14.48 130 SER D N 1
ATOM 3268 C CA . SER B 1 151 ? 17.254 22.761 1.960 1.00 16.07 130 SER D CA 1
ATOM 3269 C C . SER B 1 151 ? 16.979 22.170 3.369 1.00 16.60 130 SER D C 1
ATOM 3270 O O . SER B 1 151 ? 17.922 21.843 4.109 1.00 16.82 130 SER D O 1
ATOM 3273 N N . GLY B 1 152 ? 15.706 22.107 3.798 1.00 15.74 131 GLY D N 1
ATOM 3274 C CA . GLY B 1 152 ? 15.388 21.388 5.040 1.00 16.79 131 GLY D CA 1
ATOM 3275 C C . GLY B 1 152 ? 13.909 21.153 5.156 1.00 16.64 131 GLY D C 1
ATOM 3276 O O . GLY B 1 152 ? 13.214 22.004 5.722 1.00 16.08 131 GLY D O 1
ATOM 3277 N N . ILE B 1 153 ? 13.391 20.060 4.570 1.00 17.23 132 ILE D N 1
ATOM 3278 C CA . ILE B 1 153 ? 11.912 19.831 4.615 1.00 16.60 132 ILE D CA 1
ATOM 3279 C C . ILE B 1 153 ? 11.673 18.357 4.563 1.00 14.94 132 ILE D C 1
ATOM 3280 O O . ILE B 1 153 ? 12.392 17.616 3.845 1.00 13.18 132 ILE D O 1
ATOM 3285 N N . ALA B 1 154 ? 10.584 17.933 5.234 1.00 14.90 133 ALA D N 1
ATOM 3286 C CA . ALA B 1 154 ? 10.095 16.541 5.195 1.00 14.04 133 ALA D CA 1
ATOM 3287 C C . ALA B 1 154 ? 9.019 16.401 4.123 1.00 15.17 133 ALA D C 1
ATOM 3288 O O . ALA B 1 154 ? 8.082 17.187 4.122 1.00 13.24 133 ALA D O 1
ATOM 3290 N N . LEU B 1 155 ? 9.130 15.399 3.245 1.00 14.24 134 LEU D N 1
ATOM 3291 C CA . LEU B 1 155 ? 8.187 15.273 2.091 1.00 13.89 134 LEU D CA 1
ATOM 3292 C C . LEU B 1 155 ? 7.772 13.826 1.947 1.00 15.25 134 LEU D C 1
ATOM 3293 O O . LEU B 1 155 ? 8.558 12.926 2.319 1.00 13.50 134 LEU D O 1
ATOM 3298 N N . PRO B 1 156 ? 6.579 13.582 1.356 1.00 15.58 135 PRO D N 1
ATOM 3299 C CA . PRO B 1 156 ? 6.192 12.236 1.000 1.00 16.88 135 PRO D CA 1
ATOM 3300 C C . PRO B 1 156 ? 6.960 11.860 -0.247 1.00 17.67 135 PRO D C 1
ATOM 3301 O O . PRO B 1 156 ? 7.839 12.608 -0.628 1.00 19.83 135 PRO D O 1
ATOM 3305 N N . LEU B 1 157 ? 6.709 10.699 -0.846 1.00 16.77 136 LEU D N 1
ATOM 3306 C CA . LEU B 1 157 ? 7.248 10.479 -2.181 1.00 17.59 136 LEU D CA 1
ATOM 3307 C C . LEU B 1 157 ? 6.076 10.379 -3.161 1.00 18.43 136 LEU D C 1
ATOM 3308 O O . LEU B 1 157 ? 5.090 9.700 -2.885 1.00 18.93 136 LEU D O 1
ATOM 3313 N N . ASP B 1 158 ? 6.214 11.022 -4.300 1.00 17.72 137 ASP D N 1
ATOM 3314 C CA . ASP B 1 158 ? 5.222 10.883 -5.386 1.00 17.35 137 ASP D CA 1
ATOM 3315 C C . ASP B 1 158 ? 5.696 9.817 -6.370 1.00 16.48 137 ASP D C 1
ATOM 3316 O O . ASP B 1 158 ? 6.478 10.115 -7.276 1.00 14.81 137 ASP D O 1
ATOM 3321 N N . PHE B 1 159 ? 5.257 8.571 -6.158 1.00 16.25 138 PHE D N 1
ATOM 3322 C CA . PHE B 1 159 ? 5.737 7.415 -6.936 1.00 18.60 138 PHE D CA 1
ATOM 3323 C C . PHE B 1 159 ? 5.316 7.564 -8.386 1.00 20.43 138 PHE D C 1
ATOM 3324 O O . PHE B 1 159 ? 4.249 8.166 -8.686 1.00 18.72 138 PHE D O 1
ATOM 3332 N N . THR B 1 160 ? 6.157 7.077 -9.283 1.00 20.27 139 THR D N 1
ATOM 3333 C CA . THR B 1 160 ? 5.817 7.062 -10.697 1.00 21.96 139 THR D CA 1
ATOM 3334 C C . THR B 1 160 ? 5.076 5.731 -10.910 1.00 23.54 139 THR D C 1
ATOM 3335 O O . THR B 1 160 ? 5.169 4.840 -10.050 1.00 23.14 139 THR D O 1
ATOM 3339 N N . GLU B 1 161 ? 4.420 5.554 -12.038 1.00 26.49 140 GLU D N 1
ATOM 3340 C CA . GLU B 1 161 ? 3.843 4.267 -12.405 1.00 30.38 140 GLU D CA 1
ATOM 3341 C C . GLU B 1 161 ? 4.903 3.173 -12.374 1.00 30.84 140 GLU D C 1
ATOM 3342 O O . GLU B 1 161 ? 4.627 2.067 -12.056 1.00 32.05 140 GLU D O 1
ATOM 3348 N N . ASP B 1 162 ? 6.134 3.539 -12.647 1.00 31.45 141 ASP D N 1
ATOM 3349 C CA . ASP B 1 162 ? 7.243 2.597 -12.755 1.00 32.04 141 ASP D CA 1
ATOM 3350 C C . ASP B 1 162 ? 7.634 1.985 -11.422 1.00 30.43 141 ASP D C 1
ATOM 3351 O O . ASP B 1 162 ? 8.486 1.077 -11.360 1.00 28.33 141 ASP D O 1
ATOM 3356 N N . VAL B 1 163 ? 7.026 2.455 -10.337 1.00 29.31 142 VAL D N 1
ATOM 3357 C CA . VAL B 1 163 ? 7.384 1.864 -9.057 1.00 28.64 142 VAL D CA 1
ATOM 3358 C C . VAL B 1 163 ? 6.938 0.433 -8.916 1.00 28.92 142 VAL D C 1
ATOM 3359 O O . VAL B 1 163 ? 7.587 -0.325 -8.169 1.00 26.24 142 VAL D O 1
ATOM 3363 N N . LYS B 1 164 ? 5.886 0.055 -9.668 1.00 29.78 143 LYS D N 1
ATOM 3364 C CA . LYS B 1 164 ? 5.333 -1.334 -9.575 1.00 31.48 143 LYS D CA 1
ATOM 3365 C C . LYS B 1 164 ? 6.340 -2.436 -9.950 1.00 30.62 143 LYS D C 1
ATOM 3366 O O . LYS B 1 164 ? 6.568 -3.396 -9.185 1.00 30.85 143 LYS D O 1
ATOM 3372 N N . GLY B 1 165 ? 6.949 -2.316 -11.118 1.00 29.99 144 GLY D N 1
ATOM 3373 C CA . GLY B 1 165 ? 7.977 -3.317 -11.477 1.00 30.45 144 GLY D CA 1
ATOM 3374 C C . GLY B 1 165 ? 9.272 -3.266 -10.622 1.00 28.58 144 GLY D C 1
ATOM 3375 O O . GLY B 1 165 ? 10.092 -4.195 -10.702 1.00 30.86 144 GLY D O 1
ATOM 3376 N N . SER B 1 166 ? 9.423 -2.257 -9.759 1.00 25.17 145 SER D N 1
ATOM 3377 C CA . SER B 1 166 ? 10.754 -1.805 -9.356 1.00 22.31 145 SER D CA 1
ATOM 3378 C C . SER B 1 166 ? 11.537 -2.796 -8.505 1.00 22.28 145 SER D C 1
ATOM 3379 O O . SER B 1 166 ? 10.942 -3.575 -7.746 1.00 21.37 145 SER D O 1
ATOM 3382 N N . ARG B 1 167 ? 12.884 -2.711 -8.547 1.00 19.79 146 ARG D N 1
ATOM 3383 C CA . ARG B 1 167 ? 13.682 -3.552 -7.637 1.00 18.32 146 ARG D CA 1
ATOM 3384 C C . ARG B 1 167 ? 13.701 -3.036 -6.215 1.00 17.08 146 ARG D C 1
ATOM 3385 O O . ARG B 1 167 ? 13.486 -3.799 -5.267 1.00 16.53 146 ARG D O 1
ATOM 3393 N N . LEU B 1 168 ? 13.934 -1.725 -6.058 1.00 16.45 147 LEU D N 1
ATOM 3394 C CA . LEU B 1 168 ? 14.154 -1.113 -4.736 1.00 15.76 147 LEU D CA 1
ATOM 3395 C C . LEU B 1 168 ? 13.003 -1.369 -3.764 1.00 14.82 147 LEU D C 1
ATOM 3396 O O . LEU B 1 168 ? 13.210 -1.683 -2.610 1.00 13.04 147 LEU D O 1
ATOM 3401 N N . PHE B 1 169 ? 11.787 -1.200 -4.236 1.00 15.10 148 PHE D N 1
ATOM 3402 C CA . PHE B 1 169 ? 10.668 -1.243 -3.321 1.00 16.65 148 PHE D CA 1
ATOM 3403 C C . PHE B 1 169 ? 10.021 -2.602 -3.285 1.00 18.35 148 PHE D C 1
ATOM 3404 O O . PHE B 1 169 ? 9.003 -2.730 -2.668 1.00 18.99 148 PHE D O 1
ATOM 3412 N N . LYS B 1 170 ? 10.608 -3.591 -3.929 1.00 18.85 149 LYS D N 1
ATOM 3413 C CA . LYS B 1 170 ? 9.898 -4.889 -4.084 1.00 21.56 149 LYS D CA 1
ATOM 3414 C C . LYS B 1 170 ? 9.476 -5.543 -2.766 1.00 20.94 149 LYS D C 1
ATOM 3415 O O . LYS B 1 170 ? 8.376 -6.052 -2.680 1.00 21.72 149 LYS D O 1
ATOM 3421 N N . GLU B 1 171 ? 10.346 -5.523 -1.762 1.00 20.19 150 GLU D N 1
ATOM 3422 C CA . GLU B 1 171 ? 10.071 -6.095 -0.437 1.00 21.98 150 GLU D CA 1
ATOM 3423 C C . GLU B 1 171 ? 9.462 -5.126 0.579 1.00 20.49 150 GLU D C 1
ATOM 3424 O O . GLU B 1 171 ? 9.320 -5.492 1.741 1.00 21.23 150 GLU D O 1
ATOM 3430 N N . PHE B 1 172 ? 9.098 -3.901 0.200 1.00 19.11 151 PHE D N 1
ATOM 3431 C CA . PHE B 1 172 ? 8.485 -2.991 1.198 1.00 18.58 151 PHE D CA 1
ATOM 3432 C C . PHE B 1 172 ? 7.054 -3.455 1.518 1.00 19.43 151 PHE D C 1
ATOM 3433 O O . PHE B 1 172 ? 6.291 -3.712 0.586 1.00 18.64 151 PHE D O 1
ATOM 3441 N N . PRO B 1 173 ? 6.673 -3.465 2.802 1.00 19.18 152 PRO D N 1
ATOM 3442 C CA . PRO B 1 173 ? 5.275 -3.759 3.140 1.00 20.02 152 PRO D CA 1
ATOM 3443 C C . PRO B 1 173 ? 4.319 -2.799 2.426 1.00 20.58 152 PRO D C 1
ATOM 3444 O O . PRO B 1 173 ? 4.611 -1.609 2.248 1.00 18.35 152 PRO D O 1
ATOM 3448 N N . GLU B 1 174 ? 3.209 -3.335 1.958 1.00 21.09 153 GLU D N 1
ATOM 3449 C CA . GLU B 1 174 ? 2.183 -2.518 1.275 1.00 22.76 153 GLU D CA 1
ATOM 3450 C C . GLU B 1 174 ? 1.740 -1.293 2.112 1.00 22.70 153 GLU D C 1
ATOM 3451 O O . GLU B 1 174 ? 1.546 -0.195 1.584 1.00 23.16 153 GLU D O 1
ATOM 3457 N N . GLU B 1 175 ? 1.580 -1.459 3.421 1.00 22.86 154 GLU D N 1
ATOM 3458 C CA . GLU B 1 175 ? 1.177 -0.314 4.233 1.00 22.80 154 GLU D CA 1
ATOM 3459 C C . GLU B 1 175 ? 2.273 0.740 4.264 1.00 21.11 154 GLU D C 1
ATOM 3460 O O . GLU B 1 175 ? 1.986 1.955 4.295 1.00 20.78 154 GLU D O 1
ATOM 3466 N N . LEU B 1 176 ? 3.520 0.271 4.254 1.00 19.90 155 LEU D N 1
ATOM 3467 C CA . LEU B 1 176 ? 4.646 1.227 4.276 1.00 19.05 155 LEU D CA 1
ATOM 3468 C C . LEU B 1 176 ? 4.692 2.045 2.989 1.00 17.98 155 LEU D C 1
ATOM 3469 O O . LEU B 1 176 ? 4.936 3.260 3.009 1.00 18.11 155 LEU D O 1
ATOM 3474 N N . MET B 1 177 ? 4.414 1.401 1.871 1.00 17.88 156 MET D N 1
ATOM 3475 C CA . MET B 1 177 ? 4.323 2.110 0.562 1.00 16.59 156 MET D CA 1
ATOM 3476 C C . MET B 1 177 ? 3.196 3.174 0.540 1.00 16.43 156 MET D C 1
ATOM 3477 O O . MET B 1 177 ? 3.364 4.272 0.017 1.00 14.77 156 MET D O 1
ATOM 3482 N N . LYS B 1 178 ? 2.056 2.841 1.143 1.00 17.45 157 LYS D N 1
ATOM 3483 C CA . LYS B 1 178 ? 0.944 3.816 1.256 1.00 17.58 157 LYS D CA 1
ATOM 3484 C C . LYS B 1 178 ? 1.348 4.955 2.168 1.00 17.03 157 LYS D C 1
ATOM 3485 O O . LYS B 1 178 ? 1.073 6.125 1.851 1.00 18.48 157 LYS D O 1
ATOM 3491 N N . SER B 1 179 ? 1.995 4.650 3.301 0.50 11.33 158 SER D N 1
ATOM 3492 C CA . SER B 1 179 ? 2.480 5.728 4.144 0.50 9.30 158 SER D CA 1
ATOM 3493 C C . SER B 1 179 ? 3.506 6.669 3.471 0.50 8.48 158 SER D C 1
ATOM 3494 O O . SER B 1 179 ? 3.402 7.862 3.654 0.50 5.97 158 SER D O 1
ATOM 3497 N N . LEU B 1 180 ? 4.496 6.137 2.730 1.00 11.27 159 LEU D N 1
ATOM 3498 C CA . LEU B 1 180 ? 5.482 6.968 1.985 1.00 13.15 159 LEU D CA 1
ATOM 3499 C C . LEU B 1 180 ? 4.808 7.911 0.966 1.00 14.57 159 LEU D C 1
ATOM 3500 O O . LEU B 1 180 ? 5.269 9.050 0.741 1.00 15.36 159 LEU D O 1
ATOM 3505 N N . ALA B 1 181 ? 3.732 7.423 0.332 1.00 15.52 160 ALA D N 1
ATOM 3506 C CA . ALA B 1 181 ? 2.948 8.228 -0.620 1.00 16.66 160 ALA D CA 1
ATOM 3507 C C . ALA B 1 181 ? 2.207 9.408 0.008 1.00 19.63 160 ALA D C 1
ATOM 3508 O O . ALA B 1 181 ? 1.992 10.438 -0.671 1.00 20.29 160 ALA D O 1
ATOM 3510 N N . THR B 1 182 ? 1.800 9.277 1.281 1.00 21.06 161 THR D N 1
ATOM 3511 C CA . THR B 1 182 ? 0.886 10.276 1.891 1.00 22.80 161 THR D CA 1
ATOM 3512 C C . THR B 1 182 ? 1.436 10.998 3.149 1.00 23.02 161 THR D C 1
ATOM 3513 O O . THR B 1 182 ? 0.799 11.884 3.692 1.00 23.79 161 THR D O 1
ATOM 3517 N N . GLU B 1 183 ? 2.587 10.591 3.651 1.00 21.15 162 GLU D N 1
ATOM 3518 C CA . GLU B 1 183 ? 3.067 11.179 4.902 1.00 20.88 162 GLU D CA 1
ATOM 3519 C C . GLU B 1 183 ? 4.474 11.749 4.703 1.00 20.29 162 GLU D C 1
ATOM 3520 O O . GLU B 1 183 ? 5.234 11.196 3.906 1.00 18.63 162 GLU D O 1
ATOM 3526 N N . PRO B 1 184 ? 4.843 12.801 5.462 1.00 19.52 163 PRO D N 1
ATOM 3527 C CA . PRO B 1 184 ? 6.158 13.396 5.198 1.00 19.63 163 PRO D CA 1
ATOM 3528 C C . PRO B 1 184 ? 7.319 12.577 5.807 1.00 18.13 163 PRO D C 1
ATOM 3529 O O . PRO B 1 184 ? 7.883 12.991 6.814 1.00 18.87 163 PRO D O 1
ATOM 3533 N N . LEU B 1 185 ? 7.699 11.468 5.171 1.00 16.50 164 LEU D N 1
ATOM 3534 C CA . LEU B 1 185 ? 8.645 10.508 5.799 1.00 16.02 164 LEU D CA 1
ATOM 3535 C C . LEU B 1 185 ? 10.065 10.653 5.309 1.00 15.97 164 LEU D C 1
ATOM 3536 O O . LEU B 1 185 ? 10.954 9.902 5.779 1.00 15.30 164 LEU D O 1
ATOM 3541 N N . THR B 1 186 ? 10.286 11.551 4.337 1.00 15.84 165 THR D N 1
ATOM 3542 C CA . THR B 1 186 ? 11.599 11.610 3.660 1.00 17.11 165 THR D CA 1
ATOM 3543 C C . THR B 1 186 ? 12.279 12.943 3.893 1.00 16.75 165 THR D C 1
ATOM 3544 O O . THR B 1 186 ? 11.638 13.987 3.668 1.00 15.87 165 THR D O 1
ATOM 3548 N N . GLU B 1 187 ? 13.518 12.886 4.429 1.00 14.52 166 GLU D N 1
ATOM 3549 C CA . GLU B 1 187 ? 14.261 14.090 4.787 1.00 14.08 166 GLU D CA 1
ATOM 3550 C C . GLU B 1 187 ? 14.971 14.686 3.578 1.00 14.04 166 GLU D C 1
ATOM 3551 O O . GLU B 1 187 ? 15.848 14.036 2.966 1.00 13.01 166 GLU D O 1
ATOM 3557 N N . ASN B 1 188 ? 14.556 15.896 3.182 1.00 13.32 167 ASN D N 1
ATOM 3558 C CA . ASN B 1 188 ? 15.190 16.630 2.089 1.00 13.82 167 ASN D CA 1
ATOM 3559 C C . ASN B 1 188 ? 15.996 17.739 2.711 1.00 13.75 167 ASN D C 1
ATOM 3560 O O . ASN B 1 188 ? 15.454 18.562 3.472 1.00 13.37 167 ASN D O 1
ATOM 3565 N N . SER B 1 189 ? 17.258 17.806 2.327 1.00 13.58 168 SER D N 1
ATOM 3566 C CA . SER B 1 189 ? 18.130 18.877 2.773 1.00 14.89 168 SER D CA 1
ATOM 3567 C C . SER B 1 189 ? 19.108 19.161 1.636 1.00 15.84 168 SER D C 1
ATOM 3568 O O . SER B 1 189 ? 20.338 18.954 1.754 1.00 18.40 168 SER D O 1
ATOM 3571 N N . HIS B 1 190 ? 18.554 19.624 0.521 1.00 13.79 169 HIS D N 1
ATOM 3572 C CA . HIS B 1 190 ? 19.331 19.869 -0.705 1.00 14.85 169 HIS D CA 1
ATOM 3573 C C . HIS B 1 190 ? 18.885 21.171 -1.323 1.00 16.41 169 HIS D C 1
ATOM 3574 O O . HIS B 1 190 ? 17.666 21.463 -1.416 1.00 17.39 169 HIS D O 1
ATOM 3581 N N . GLN B 1 191 ? 19.849 21.955 -1.766 1.00 17.59 170 GLN D N 1
ATOM 3582 C CA . GLN B 1 191 ? 19.509 23.212 -2.467 1.00 20.62 170 GLN D CA 1
ATOM 3583 C C . GLN B 1 191 ? 19.396 23.018 -3.980 1.00 19.55 170 GLN D C 1
ATOM 3584 O O . GLN B 1 191 ? 18.919 23.918 -4.687 1.00 19.33 170 GLN D O 1
ATOM 3590 N N . TRP B 1 192 ? 19.888 21.871 -4.473 1.00 19.96 171 TRP D N 1
ATOM 3591 C CA . TRP B 1 192 ? 19.886 21.532 -5.903 1.00 19.05 171 TRP D CA 1
ATOM 3592 C C . TRP B 1 192 ? 19.117 20.253 -6.104 1.00 18.87 171 TRP D C 1
ATOM 3593 O O . TRP B 1 192 ? 19.091 19.399 -5.184 1.00 20.03 171 TRP D O 1
ATOM 3604 N N . SER B 1 193 ? 18.593 20.094 -7.319 1.00 16.66 172 SER D N 1
ATOM 3605 C CA . SER B 1 193 ? 17.862 18.895 -7.772 1.00 17.44 172 SER D CA 1
ATOM 3606 C C . SER B 1 193 ? 17.955 18.779 -9.317 1.00 17.62 172 SER D C 1
ATOM 3607 O O . SER B 1 193 ? 18.316 19.768 -9.964 1.00 17.23 172 SER D O 1
ATOM 3610 N N . ILE B 1 194 ? 17.579 17.644 -9.935 1.00 16.75 173 ILE D N 1
ATOM 3611 C CA . ILE B 1 194 ? 17.421 17.700 -11.394 1.00 17.77 173 ILE D CA 1
ATOM 3612 C C . ILE B 1 194 ? 15.943 17.598 -11.619 1.00 17.01 173 ILE D C 1
ATOM 3613 O O . ILE B 1 194 ? 15.299 16.664 -11.114 1.00 15.47 173 ILE D O 1
ATOM 3618 N N . THR B 1 195 ? 15.393 18.545 -12.356 1.00 17.13 174 THR D N 1
ATOM 3619 C CA . THR B 1 195 ? 13.969 18.502 -12.631 1.00 17.61 174 THR D CA 1
ATOM 3620 C C . THR B 1 195 ? 13.662 17.312 -13.520 1.00 18.55 174 THR D C 1
ATOM 3621 O O . THR B 1 195 ? 14.504 16.850 -14.286 1.00 18.31 174 THR D O 1
ATOM 3625 N N . THR B 1 196 ? 12.457 16.780 -13.420 1.00 20.95 175 THR D N 1
ATOM 3626 C CA . THR B 1 196 ? 12.054 15.681 -14.297 1.00 21.97 175 THR D CA 1
ATOM 3627 C C . THR B 1 196 ? 12.179 16.016 -15.780 1.00 22.33 175 THR D C 1
ATOM 3628 O O . THR B 1 196 ? 12.515 15.157 -16.588 1.00 22.35 175 THR D O 1
ATOM 3632 N N . GLU B 1 197 ? 11.860 17.263 -16.133 1.00 23.09 176 GLU D N 1
ATOM 3633 C CA . GLU B 1 197 ? 12.068 17.772 -17.495 1.00 23.44 176 GLU D CA 1
ATOM 3634 C C . GLU B 1 197 ? 13.537 17.725 -17.965 1.00 21.43 176 GLU D C 1
ATOM 3635 O O . GLU B 1 197 ? 13.775 17.247 -19.033 1.00 20.34 176 GLU D O 1
ATOM 3641 N N . ASN B 1 198 ? 14.513 18.207 -17.185 1.00 20.91 177 ASN D N 1
ATOM 3642 C CA . ASN B 1 198 ? 15.931 18.117 -17.590 1.00 20.02 177 ASN D CA 1
ATOM 3643 C C . ASN B 1 198 ? 16.473 16.694 -17.611 1.00 19.43 177 ASN D C 1
ATOM 3644 O O . ASN B 1 198 ? 17.390 16.390 -18.411 1.00 19.38 177 ASN D O 1
ATOM 3649 N N . PHE B 1 199 ? 15.969 15.847 -16.704 1.00 19.52 178 PHE D N 1
ATOM 3650 C CA . PHE B 1 199 ? 16.354 14.433 -16.640 1.00 19.50 178 PHE D CA 1
ATOM 3651 C C . PHE B 1 199 ? 15.915 13.764 -17.963 1.00 20.24 178 PHE D C 1
ATOM 3652 O O . PHE B 1 199 ? 16.710 13.135 -18.664 1.00 20.59 178 PHE D O 1
ATOM 3660 N N . THR B 1 200 ? 14.629 13.927 -18.273 1.00 20.68 179 THR D N 1
ATOM 3661 C CA . THR B 1 200 ? 14.012 13.390 -19.486 1.00 22.64 179 THR D CA 1
ATOM 3662 C C . THR B 1 200 ? 14.664 13.869 -20.797 1.00 22.01 179 THR D C 1
ATOM 3663 O O . THR B 1 200 ? 14.815 13.049 -21.708 1.00 22.07 179 THR D O 1
ATOM 3667 N N . ALA B 1 201 ? 15.054 15.152 -20.865 1.00 20.50 180 ALA D N 1
ATOM 3668 C CA . ALA B 1 201 ? 15.675 15.710 -22.080 1.00 20.66 180 ALA D CA 1
ATOM 3669 C C . ALA B 1 201 ? 17.090 15.238 -22.229 1.00 21.63 180 ALA D C 1
ATOM 3670 O O . ALA B 1 201 ? 17.680 15.404 -23.329 1.00 21.56 180 ALA D O 1
ATOM 3672 N N . ASN B 1 202 ? 17.684 14.717 -21.137 1.00 19.47 181 ASN D N 1
ATOM 3673 C CA . ASN B 1 202 ? 19.009 14.092 -21.253 1.00 20.64 181 ASN D CA 1
ATOM 3674 C C . ASN B 1 202 ? 18.955 12.619 -21.742 1.00 20.22 181 ASN D C 1
ATOM 3675 O O . ASN B 1 202 ? 18.474 11.731 -21.049 1.00 18.73 181 ASN D O 1
ATOM 3680 N N . LYS B 1 203 ? 19.422 12.367 -22.963 1.00 21.78 182 LYS D N 1
ATOM 3681 C CA . LYS B 1 203 ? 19.313 11.023 -23.555 1.00 21.48 182 LYS D CA 1
ATOM 3682 C C . LYS B 1 203 ? 20.035 10.006 -22.706 1.00 19.59 182 LYS D C 1
ATOM 3683 O O . LYS B 1 203 ? 19.486 8.942 -22.477 1.00 19.75 182 LYS D O 1
ATOM 3689 N N . LYS B 1 204 ? 21.249 10.315 -22.220 1.00 17.24 183 LYS D N 1
ATOM 3690 C CA . LYS B 1 204 ? 21.981 9.310 -21.425 1.00 15.86 183 LYS D CA 1
ATOM 3691 C C . LYS B 1 204 ? 21.221 8.955 -20.134 1.00 14.94 183 LYS D C 1
ATOM 3692 O O . LYS B 1 204 ? 21.073 7.778 -19.774 1.00 14.76 183 LYS D O 1
ATOM 3698 N N . LEU B 1 205 ? 20.721 9.978 -19.432 1.00 16.44 184 LEU D N 1
ATOM 3699 C CA . LEU B 1 205 ? 20.034 9.692 -18.154 1.00 15.67 184 LEU D CA 1
ATOM 3700 C C . LEU B 1 205 ? 18.762 8.913 -18.429 1.00 15.61 184 LEU D C 1
ATOM 3701 O O . LEU B 1 205 ? 18.450 7.975 -17.711 1.00 13.55 184 LEU D O 1
ATOM 3706 N N . LYS B 1 206 ? 18.008 9.358 -19.445 1.00 15.07 185 LYS D N 1
ATOM 3707 C CA . LYS B 1 206 ? 16.678 8.737 -19.760 1.00 16.02 185 LYS D CA 1
ATOM 3708 C C . LYS B 1 206 ? 16.864 7.242 -20.064 1.00 16.46 185 LYS D C 1
ATOM 3709 O O . LYS B 1 206 ? 16.060 6.338 -19.659 1.00 14.11 185 LYS D O 1
ATOM 3715 N N . LYS B 1 207 ? 17.941 6.960 -20.789 1.00 15.63 186 LYS D N 1
ATOM 3716 C CA . LYS B 1 207 ? 18.246 5.573 -21.165 1.00 18.93 186 LYS D CA 1
ATOM 3717 C C . LYS B 1 207 ? 18.861 4.746 -20.002 1.00 18.03 186 LYS D C 1
ATOM 3718 O O . LYS B 1 207 ? 18.644 3.564 -19.924 1.00 19.34 186 LYS D O 1
ATOM 3724 N N . PHE B 1 208 ? 19.549 5.374 -19.059 1.00 16.93 187 PHE D N 1
ATOM 3725 C CA . PHE B 1 208 ? 20.236 4.608 -18.016 1.00 15.41 187 PHE D CA 1
ATOM 3726 C C . PHE B 1 208 ? 19.414 4.366 -16.742 1.00 14.96 187 PHE D C 1
ATOM 3727 O O . PHE B 1 208 ? 19.603 3.346 -16.074 1.00 14.89 187 PHE D O 1
ATOM 3735 N N . TYR B 1 209 ? 18.595 5.340 -16.332 1.00 14.45 188 TYR D N 1
ATOM 3736 C CA . TYR B 1 209 ? 17.886 5.285 -15.021 1.00 14.86 188 TYR D CA 1
ATOM 3737 C C . TYR B 1 209 ? 16.363 5.221 -15.092 1.00 15.61 188 TYR D C 1
ATOM 3738 O O . TYR B 1 209 ? 15.756 5.998 -15.778 1.00 14.70 188 TYR D O 1
ATOM 3747 N N . ARG B 1 210 ? 15.781 4.322 -14.330 1.00 16.78 189 ARG D N 1
ATOM 3748 C CA . ARG B 1 210 ? 14.347 4.282 -14.087 1.00 17.69 189 ARG D CA 1
ATOM 3749 C C . ARG B 1 210 ? 13.962 5.263 -12.945 1.00 18.34 189 ARG D C 1
ATOM 3750 O O . ARG B 1 210 ? 14.438 5.120 -11.801 1.00 16.36 189 ARG D O 1
ATOM 3758 N N . VAL B 1 211 ? 13.089 6.238 -13.206 1.00 17.61 190 VAL D N 1
ATOM 3759 C CA . VAL B 1 211 ? 12.714 7.158 -12.132 1.00 16.79 190 VAL D CA 1
ATOM 3760 C C . VAL B 1 211 ? 11.591 6.497 -11.329 1.00 16.82 190 VAL D C 1
ATOM 3761 O O . VAL B 1 211 ? 10.532 6.181 -11.888 1.00 15.87 190 VAL D O 1
ATOM 3765 N N . LEU B 1 212 ? 11.795 6.351 -10.016 1.00 14.60 191 LEU D N 1
ATOM 3766 C CA . LEU B 1 212 ? 10.811 5.717 -9.128 1.00 14.27 191 LEU D CA 1
ATOM 3767 C C . LEU B 1 212 ? 9.890 6.660 -8.363 1.00 14.71 191 LEU D C 1
ATOM 3768 O O . LEU B 1 212 ? 8.750 6.306 -8.049 1.00 14.45 191 LEU D O 1
ATOM 3773 N N . SER B 1 213 ? 10.385 7.845 -8.007 1.00 14.17 192 SER D N 1
ATOM 3774 C CA . SER B 1 213 ? 9.556 8.859 -7.342 1.00 13.44 192 SER D CA 1
ATOM 3775 C C . SER B 1 213 ? 10.032 10.223 -7.780 1.00 14.43 192 SER D C 1
ATOM 3776 O O . SER B 1 213 ? 11.183 10.376 -8.239 1.00 13.79 192 SER D O 1
ATOM 3779 N N . THR B 1 214 ? 9.145 11.200 -7.679 1.00 14.64 193 THR D N 1
ATOM 3780 C CA . THR B 1 214 ? 9.450 12.584 -7.916 1.00 14.55 193 THR D CA 1
ATOM 3781 C C . THR B 1 214 ? 8.953 13.368 -6.734 1.00 14.90 193 THR D C 1
ATOM 3782 O O . THR B 1 214 ? 8.242 12.840 -5.869 1.00 16.25 193 THR D O 1
ATOM 3786 N N . ASN B 1 215 ? 9.246 14.663 -6.681 1.00 15.75 194 ASN D N 1
ATOM 3787 C CA . ASN B 1 215 ? 8.631 15.497 -5.647 1.00 16.13 194 ASN D CA 1
ATOM 3788 C C . ASN B 1 215 ? 8.530 16.896 -6.218 1.00 16.34 194 ASN D C 1
ATOM 3789 O O . ASN B 1 215 ? 9.150 17.173 -7.224 1.00 16.35 194 ASN D O 1
ATOM 3794 N N . THR B 1 216 ? 7.790 17.783 -5.571 1.00 17.56 195 THR D N 1
ATOM 3795 C CA . THR B 1 216 ? 7.846 19.182 -5.987 1.00 19.53 195 THR D CA 1
ATOM 3796 C C . THR B 1 216 ? 8.228 20.140 -4.827 1.00 19.97 195 THR D C 1
ATOM 3797 O O . THR B 1 216 ? 8.025 19.827 -3.646 1.00 19.32 195 THR D O 1
ATOM 3801 N N . ASP B 1 217 ? 8.858 21.266 -5.160 1.00 20.65 196 ASP D N 1
ATOM 3802 C CA . ASP B 1 217 ? 9.088 22.305 -4.131 1.00 23.45 196 ASP D CA 1
ATOM 3803 C C . ASP B 1 217 ? 7.987 23.370 -4.253 1.00 24.84 196 ASP D C 1
ATOM 3804 O O . ASP B 1 217 ? 8.079 24.433 -3.659 1.00 25.40 196 ASP D O 1
ATOM 3809 N N . GLY B 1 218 ? 6.975 23.098 -5.059 1.00 25.72 197 GLY D N 1
ATOM 3810 C CA . GLY B 1 218 ? 5.892 24.043 -5.223 1.00 27.54 197 GLY D CA 1
ATOM 3811 C C . GLY B 1 218 ? 5.991 24.665 -6.590 1.00 27.72 197 GLY D C 1
ATOM 3812 O O . GLY B 1 218 ? 4.986 25.154 -7.105 1.00 28.56 197 GLY D O 1
ATOM 3813 N N . TYR B 1 219 ? 7.197 24.641 -7.179 1.00 27.55 198 TYR D N 1
ATOM 3814 C CA . TYR B 1 219 ? 7.453 25.260 -8.485 1.00 27.11 198 TYR D CA 1
ATOM 3815 C C . TYR B 1 219 ? 8.093 24.312 -9.474 1.00 26.36 198 TYR D C 1
ATOM 3816 O O . TYR B 1 219 ? 7.762 24.344 -10.660 1.00 25.09 198 TYR D O 1
ATOM 3825 N N . ASN B 1 220 ? 8.983 23.453 -8.978 1.00 24.47 199 ASN D N 1
ATOM 3826 C CA . ASN B 1 220 ? 9.736 22.516 -9.816 1.00 25.67 199 ASN D CA 1
ATOM 3827 C C . ASN B 1 220 ? 9.512 21.065 -9.410 1.00 24.52 199 ASN D C 1
ATOM 3828 O O . ASN B 1 220 ? 9.540 20.745 -8.233 1.00 25.39 199 ASN D O 1
ATOM 3833 N N . LYS B 1 221 ? 9.334 20.199 -10.384 1.00 22.78 200 LYS D N 1
ATOM 3834 C CA . LYS B 1 221 ? 9.132 18.788 -10.113 1.00 21.53 200 LYS D CA 1
ATOM 3835 C C . LYS B 1 221 ? 10.486 18.175 -10.439 1.00 20.28 200 LYS D C 1
ATOM 3836 O O . LYS B 1 221 ? 11.060 18.414 -11.500 1.00 19.83 200 LYS D O 1
ATOM 3842 N N . PHE B 1 222 ? 10.988 17.406 -9.489 1.00 18.99 201 PHE D N 1
ATOM 3843 C CA . PHE B 1 222 ? 12.329 16.853 -9.553 1.00 16.54 201 PHE D CA 1
ATOM 3844 C C . PHE B 1 222 ? 12.335 15.372 -9.224 1.00 15.41 201 PHE D C 1
ATOM 3845 O O . PHE B 1 222 ? 11.414 14.822 -8.605 1.00 16.28 201 PHE D O 1
ATOM 3853 N N . VAL B 1 223 ? 13.383 14.694 -9.646 1.00 15.52 202 VAL D N 1
ATOM 3854 C CA . VAL B 1 223 ? 13.509 13.264 -9.346 1.00 14.90 202 VAL D CA 1
ATOM 3855 C C . VAL B 1 223 ? 13.979 13.083 -7.934 1.00 15.10 202 VAL D C 1
ATOM 3856 O O . VAL B 1 223 ? 14.995 13.658 -7.557 1.00 15.46 202 VAL D O 1
ATOM 3860 N N . SER B 1 224 ? 13.258 12.266 -7.150 1.00 14.82 203 SER D N 1
ATOM 3861 C CA . SER B 1 224 ? 13.677 11.987 -5.787 1.00 14.45 203 SER D CA 1
ATOM 3862 C C . SER B 1 224 ? 14.253 10.576 -5.561 1.00 13.75 203 SER D C 1
ATOM 3863 O O . SER B 1 224 ? 15.083 10.404 -4.687 1.00 13.59 203 SER D O 1
ATOM 3866 N N . THR B 1 225 ? 13.833 9.583 -6.334 1.00 13.43 204 THR D N 1
ATOM 3867 C CA . THR B 1 225 ? 14.393 8.222 -6.168 1.00 13.25 204 THR D CA 1
ATOM 3868 C C . THR B 1 225 ? 14.556 7.597 -7.544 1.00 14.71 204 THR D C 1
ATOM 3869 O O . THR B 1 225 ? 13.643 7.698 -8.415 1.00 15.44 204 THR D O 1
ATOM 3873 N N . MET B 1 226 ? 15.684 6.935 -7.777 1.00 14.04 205 MET D N 1
ATOM 3874 C CA . MET B 1 226 ? 15.875 6.253 -9.056 1.00 14.63 205 MET D CA 1
ATOM 3875 C C . MET B 1 226 ? 16.709 5.016 -8.896 1.00 14.38 205 MET D C 1
ATOM 3876 O O . MET B 1 226 ? 17.410 4.867 -7.885 1.00 15.01 205 MET D O 1
ATOM 3881 N N . GLU B 1 227 ? 16.632 4.125 -9.900 1.00 14.68 206 GLU D N 1
ATOM 3882 C CA . GLU B 1 227 ? 17.505 2.944 -9.993 1.00 15.35 206 GLU D CA 1
ATOM 3883 C C . GLU B 1 227 ? 17.873 2.685 -11.469 1.00 15.62 206 GLU D C 1
ATOM 3884 O O . GLU B 1 227 ? 17.043 2.965 -12.401 1.00 15.02 206 GLU D O 1
ATOM 3890 N N . ALA B 1 228 ? 19.092 2.191 -11.697 1.00 13.81 207 ALA D N 1
ATOM 3891 C CA . ALA B 1 228 ? 19.531 1.932 -13.060 1.00 14.75 207 ALA D CA 1
ATOM 3892 C C . ALA B 1 228 ? 18.804 0.716 -13.652 1.00 14.98 207 ALA D C 1
ATOM 3893 O O . ALA B 1 228 ? 18.565 -0.268 -12.926 1.00 14.37 207 ALA D O 1
ATOM 3895 N N . TYR B 1 229 ? 18.361 0.820 -14.917 1.00 16.88 208 TYR D N 1
ATOM 3896 C CA . TYR B 1 229 ? 17.706 -0.326 -15.604 1.00 17.82 208 TYR D CA 1
ATOM 3897 C C . TYR B 1 229 ? 18.567 -1.590 -15.580 1.00 17.97 208 TYR D C 1
ATOM 3898 O O . TYR B 1 229 ? 18.072 -2.673 -15.298 1.00 18.25 208 TYR D O 1
ATOM 3907 N N . ASP B 1 230 ? 19.843 -1.440 -15.883 1.00 16.42 209 ASP D N 1
ATOM 3908 C CA . ASP B 1 230 ? 20.715 -2.595 -16.212 1.00 17.61 209 ASP D CA 1
ATOM 3909 C C . ASP B 1 230 ? 21.843 -2.833 -15.239 1.00 16.92 209 ASP D C 1
ATOM 3910 O O . ASP B 1 230 ? 22.689 -3.737 -15.459 1.00 17.11 209 ASP D O 1
ATOM 3915 N N . PHE B 1 231 ? 21.853 -2.034 -14.176 1.00 13.92 210 PHE D N 1
ATOM 3916 C CA . PHE B 1 231 ? 22.891 -2.118 -13.118 1.00 14.70 210 PHE D CA 1
ATOM 3917 C C . PHE B 1 231 ? 22.281 -1.970 -11.735 1.00 14.40 210 PHE D C 1
ATOM 3918 O O . PHE B 1 231 ? 21.270 -1.257 -11.589 1.00 16.03 210 PHE D O 1
ATOM 3926 N N . PRO B 1 232 ? 22.893 -2.596 -10.725 1.00 13.68 211 PRO D N 1
ATOM 3927 C CA . PRO B 1 232 ? 22.434 -2.354 -9.320 1.00 13.22 211 PRO D CA 1
ATOM 3928 C C . PRO B 1 232 ? 22.987 -1.005 -8.759 1.00 13.64 211 PRO D C 1
ATOM 3929 O O . PRO B 1 232 ? 23.768 -1.009 -7.799 1.00 13.24 211 PRO D O 1
ATOM 3933 N N . ILE B 1 233 ? 22.523 0.126 -9.319 1.00 14.11 212 ILE D N 1
ATOM 3934 C CA . ILE B 1 233 ? 22.912 1.467 -8.886 1.00 12.97 212 ILE D CA 1
ATOM 3935 C C . ILE B 1 233 ? 21.560 2.097 -8.504 1.00 14.16 212 ILE D C 1
ATOM 3936 O O . ILE B 1 233 ? 20.578 2.033 -9.320 1.00 12.32 212 ILE D O 1
ATOM 3941 N N . TYR B 1 234 ? 21.495 2.598 -7.262 1.00 12.64 213 TYR D N 1
ATOM 3942 C CA . TYR B 1 234 ? 20.278 3.134 -6.622 1.00 14.44 213 TYR D CA 1
ATOM 3943 C C . TYR B 1 234 ? 20.593 4.458 -6.053 1.00 14.71 213 TYR D C 1
ATOM 3944 O O . TYR B 1 234 ? 21.666 4.632 -5.435 1.00 16.27 213 TYR D O 1
ATOM 3953 N N . ALA B 1 235 ? 19.691 5.416 -6.206 1.00 13.02 214 ALA D N 1
ATOM 3954 C CA . ALA B 1 235 ? 19.987 6.705 -5.662 1.00 13.15 214 ALA D CA 1
ATOM 3955 C C . ALA B 1 235 ? 18.738 7.442 -5.172 1.00 14.04 214 ALA D C 1
ATOM 3956 O O . ALA B 1 235 ? 17.612 7.280 -5.750 1.00 13.87 214 ALA D O 1
ATOM 3958 N N . THR B 1 236 ? 18.908 8.145 -4.045 1.00 12.96 215 THR D N 1
ATOM 3959 C CA . THR B 1 236 ? 17.847 8.991 -3.504 1.00 12.93 215 THR D CA 1
ATOM 3960 C C . THR B 1 236 ? 18.355 10.430 -3.334 1.00 12.70 215 THR D C 1
ATOM 3961 O O . THR B 1 236 ? 19.455 10.660 -2.831 1.00 12.33 215 THR D O 1
ATOM 3965 N N . GLN B 1 237 ? 17.517 11.391 -3.712 1.00 12.33 216 GLN D N 1
ATOM 3966 C CA . GLN B 1 237 ? 17.858 12.792 -3.544 1.00 12.80 216 GLN D CA 1
ATOM 3967 C C . GLN B 1 237 ? 17.740 13.148 -2.058 1.00 12.60 216 GLN D C 1
ATOM 3968 O O . GLN B 1 237 ? 18.426 14.047 -1.560 1.00 15.60 216 GLN D O 1
ATOM 3974 N N . TRP B 1 238 ? 16.908 12.395 -1.348 1.00 12.61 217 TRP D N 1
ATOM 3975 C CA . TRP B 1 238 ? 16.598 12.551 0.069 1.00 12.38 217 TRP D CA 1
ATOM 3976 C C . TRP B 1 238 ? 17.488 11.650 0.948 1.00 13.29 217 TRP D C 1
ATOM 3977 O O . TRP B 1 238 ? 18.279 10.822 0.381 1.00 14.84 217 TRP D O 1
ATOM 3988 N N . HIS B 1 239 ? 17.420 11.815 2.278 1.00 10.85 218 HIS D N 1
ATOM 3989 C CA . HIS B 1 239 ? 18.374 11.112 3.186 1.00 12.92 218 HIS D CA 1
ATOM 3990 C C . HIS B 1 239 ? 17.711 9.997 4.016 1.00 12.13 218 HIS D C 1
ATOM 3991 O O . HIS B 1 239 ? 17.184 10.262 5.117 1.00 13.50 218 HIS D O 1
ATOM 3998 N N . PRO B 1 240 ? 17.683 8.756 3.500 1.00 13.44 219 PRO D N 1
ATOM 3999 C CA . PRO B 1 240 ? 16.970 7.738 4.288 1.00 13.24 219 PRO D CA 1
ATOM 4000 C C . PRO B 1 240 ? 17.632 7.492 5.671 1.00 13.17 219 PRO D C 1
ATOM 4001 O O . PRO B 1 240 ? 16.917 7.135 6.618 1.00 15.12 219 PRO D O 1
ATOM 4005 N N . GLU B 1 241 ? 18.959 7.690 5.800 1.00 11.88 220 GLU D N 1
ATOM 4006 C CA . GLU B 1 241 ? 19.645 7.419 7.097 1.00 11.69 220 GLU D CA 1
ATOM 4007 C C . GLU B 1 241 ? 19.247 8.391 8.226 1.00 12.58 220 GLU D C 1
ATOM 4008 O O . GLU B 1 241 ? 19.490 8.104 9.433 1.00 11.34 220 GLU D O 1
ATOM 4014 N N . LYS B 1 242 ? 18.659 9.558 7.889 1.00 12.22 221 LYS D N 1
ATOM 4015 C CA . LYS B 1 242 ? 18.436 10.538 8.965 1.00 12.52 221 LYS D CA 1
ATOM 4016 C C . LYS B 1 242 ? 17.326 10.153 9.945 1.00 12.62 221 LYS D C 1
ATOM 4017 O O . LYS B 1 242 ? 17.426 10.455 11.178 1.00 12.87 221 LYS D O 1
ATOM 4023 N N . ASN B 1 243 ? 16.312 9.434 9.462 1.00 10.55 222 ASN D N 1
ATOM 4024 C CA . ASN B 1 243 ? 15.127 9.283 10.309 1.00 13.01 222 ASN D CA 1
ATOM 4025 C C . ASN B 1 243 ? 15.381 8.590 11.640 1.00 13.23 222 ASN D C 1
ATOM 4026 O O . ASN B 1 243 ? 14.879 8.991 12.695 1.00 15.19 222 ASN D O 1
ATOM 4031 N N . ALA B 1 244 ? 16.187 7.542 11.613 1.00 13.93 223 ALA D N 1
ATOM 4032 C CA . ALA B 1 244 ? 16.423 6.830 12.825 1.00 13.41 223 ALA D CA 1
ATOM 4033 C C . ALA B 1 244 ? 17.638 7.355 13.603 1.00 12.30 223 ALA D C 1
ATOM 4034 O O . ALA B 1 244 ? 17.759 7.100 14.791 1.00 11.37 223 ALA D O 1
ATOM 4036 N N . PHE B 1 245 ? 18.564 8.004 12.921 1.00 13.22 224 PHE D N 1
ATOM 4037 C CA . PHE B 1 245 ? 19.854 8.317 13.565 1.00 13.10 224 PHE D CA 1
ATOM 4038 C C . PHE B 1 245 ? 20.262 9.742 13.755 1.00 13.90 224 PHE D C 1
ATOM 4039 O O . PHE B 1 245 ? 21.301 10.002 14.475 1.00 14.91 224 PHE D O 1
ATOM 4047 N N . GLU B 1 246 ? 19.528 10.685 13.182 1.00 13.06 225 GLU D N 1
ATOM 4048 C CA . GLU B 1 246 ? 19.897 12.098 13.312 1.00 14.26 225 GLU D CA 1
ATOM 4049 C C . GLU B 1 246 ? 18.804 12.886 14.020 1.00 14.47 225 GLU D C 1
ATOM 4050 O O . GLU B 1 246 ? 17.621 12.803 13.657 1.00 15.62 225 GLU D O 1
ATOM 4056 N N . TRP B 1 247 ? 19.202 13.636 15.042 1.00 13.88 226 TRP D N 1
ATOM 4057 C CA . TRP B 1 247 ? 18.210 14.296 15.923 1.00 14.41 226 TRP D CA 1
ATOM 4058 C C . TRP B 1 247 ? 18.390 15.824 16.054 1.00 15.40 226 TRP D C 1
ATOM 4059 O O . TRP B 1 247 ? 17.858 16.462 16.992 1.00 15.49 226 TRP D O 1
ATOM 4070 N N . THR B 1 248 ? 19.099 16.396 15.087 1.00 16.75 227 THR D N 1
ATOM 4071 C CA . THR B 1 248 ? 19.582 17.779 15.172 1.00 17.25 227 THR D CA 1
ATOM 4072 C C . THR B 1 248 ? 18.656 18.823 14.560 1.00 19.36 227 THR D C 1
ATOM 4073 O O . THR B 1 248 ? 18.927 20.030 14.722 1.00 20.25 227 THR D O 1
ATOM 4077 N N . ARG B 1 249 ? 17.597 18.411 13.857 1.00 18.42 228 ARG D N 1
ATOM 4078 C CA . ARG B 1 249 ? 16.780 19.407 13.188 1.00 18.73 228 ARG D CA 1
ATOM 4079 C C . ARG B 1 249 ? 15.349 18.990 13.315 1.00 20.36 228 ARG D C 1
ATOM 4080 O O . ARG B 1 249 ? 15.067 17.828 13.257 1.00 18.97 228 ARG D O 1
ATOM 4088 N N . PRO B 1 250 ? 14.437 19.946 13.544 1.00 22.11 229 PRO D N 1
ATOM 4089 C CA . PRO B 1 250 ? 13.063 19.572 13.899 1.00 22.92 229 PRO D CA 1
ATOM 4090 C C . PRO B 1 250 ? 12.254 19.023 12.730 1.00 23.67 229 PRO D C 1
ATOM 4091 O O . PRO B 1 250 ? 11.147 18.530 12.942 1.00 25.35 229 PRO D O 1
ATOM 4095 N N . TYR B 1 251 ? 12.788 19.097 11.516 1.00 22.92 230 TYR D N 1
ATOM 4096 C CA . TYR B 1 251 ? 12.077 18.636 10.326 1.00 24.03 230 TYR D CA 1
ATOM 4097 C C . TYR B 1 251 ? 12.352 17.141 10.070 1.00 23.45 230 TYR D C 1
ATOM 4098 O O . TYR B 1 251 ? 11.612 16.543 9.292 1.00 25.99 230 TYR D O 1
ATOM 4107 N N . ILE B 1 252 ? 13.383 16.556 10.702 1.00 18.95 231 ILE D N 1
ATOM 4108 C CA . ILE B 1 252 ? 13.773 15.177 10.394 1.00 16.00 231 ILE D CA 1
ATOM 4109 C C . ILE B 1 252 ? 12.646 14.244 10.834 1.00 13.98 231 ILE D C 1
ATOM 4110 O O . ILE B 1 252 ? 12.281 14.252 12.012 1.00 14.32 231 ILE D O 1
ATOM 4115 N N . PRO B 1 253 ? 12.090 13.441 9.925 1.00 12.99 232 PRO D N 1
ATOM 4116 C CA . PRO B 1 253 ? 10.920 12.619 10.322 1.00 12.66 232 PRO D CA 1
ATOM 4117 C C . PRO B 1 253 ? 11.337 11.514 11.285 1.00 12.05 232 PRO D C 1
ATOM 4118 O O . PRO B 1 253 ? 12.339 10.857 11.052 1.00 12.61 232 PRO D O 1
ATOM 4122 N N . HIS B 1 254 ? 10.572 11.301 12.327 1.00 12.85 233 HIS D N 1
ATOM 4123 C CA . HIS B 1 254 ? 10.873 10.316 13.352 1.00 14.00 233 HIS D CA 1
ATOM 4124 C C . HIS B 1 254 ? 9.639 9.508 13.750 1.00 16.14 233 HIS D C 1
ATOM 4125 O O . HIS B 1 254 ? 9.636 8.850 14.809 1.00 15.97 233 HIS D O 1
ATOM 4132 N N . THR B 1 255 ? 8.569 9.558 12.934 1.00 16.81 234 THR D N 1
ATOM 4133 C CA . THR B 1 255 ? 7.407 8.752 13.277 1.00 16.34 234 THR D CA 1
ATOM 4134 C C . THR B 1 255 ? 7.727 7.261 13.124 1.00 16.88 234 THR D C 1
ATOM 4135 O O . THR B 1 255 ? 8.708 6.882 12.462 1.00 18.77 234 THR D O 1
ATOM 4139 N N . PRO B 1 256 ? 6.868 6.375 13.673 1.00 17.50 235 PRO D N 1
ATOM 4140 C CA . PRO B 1 256 ? 7.214 4.963 13.491 1.00 16.68 235 PRO D CA 1
ATOM 4141 C C . PRO B 1 256 ? 7.364 4.535 12.026 1.00 16.17 235 PRO D C 1
ATOM 4142 O O . PRO B 1 256 ? 8.281 3.780 11.716 1.00 12.41 235 PRO D O 1
ATOM 4146 N N . SER B 1 257 ? 6.497 5.012 11.104 1.00 14.52 236 SER D N 1
ATOM 4147 C CA . SER B 1 257 ? 6.728 4.574 9.762 1.00 16.38 236 SER D CA 1
ATOM 4148 C C . SER B 1 257 ? 7.994 5.246 9.099 1.00 14.71 236 SER D C 1
ATOM 4149 O O . SER B 1 257 ? 8.618 4.666 8.246 1.00 13.90 236 SER D O 1
ATOM 4152 N N . ALA B 1 258 ? 8.414 6.417 9.556 1.00 14.06 237 ALA D N 1
ATOM 4153 C CA . ALA B 1 258 ? 9.689 7.001 9.098 1.00 13.89 237 ALA D CA 1
ATOM 4154 C C . ALA B 1 258 ? 10.852 6.070 9.526 1.00 12.52 237 ALA D C 1
ATOM 4155 O O . ALA B 1 258 ? 11.811 5.881 8.783 1.00 14.52 237 ALA D O 1
ATOM 4157 N N . ILE B 1 259 ? 10.736 5.458 10.699 1.00 12.87 238 ILE D N 1
ATOM 4158 C CA . ILE B 1 259 ? 11.806 4.552 11.215 1.00 13.75 238 ILE D CA 1
ATOM 4159 C C . ILE B 1 259 ? 11.877 3.299 10.376 1.00 14.22 238 ILE D C 1
ATOM 4160 O O . ILE B 1 259 ? 12.968 2.808 10.008 1.00 12.76 238 ILE D O 1
ATOM 4165 N N . LYS B 1 260 ? 10.685 2.792 9.990 1.00 14.32 239 LYS D N 1
ATOM 4166 C CA . LYS B 1 260 ? 10.631 1.608 9.117 1.00 14.19 239 LYS D CA 1
ATOM 4167 C C . LYS B 1 260 ? 11.156 1.896 7.728 1.00 13.97 239 LYS D C 1
ATOM 4168 O O . LYS B 1 260 ? 11.755 1.019 7.103 1.00 14.83 239 LYS D O 1
ATOM 4174 N N . THR B 1 261 ? 10.953 3.109 7.226 1.00 12.72 240 THR D N 1
ATOM 4175 C CA . THR B 1 261 ? 11.491 3.502 5.946 1.00 13.32 240 THR D CA 1
ATOM 4176 C C . THR B 1 261 ? 12.985 3.408 6.026 1.00 12.99 240 THR D C 1
ATOM 4177 O O . THR B 1 261 ? 13.614 2.817 5.162 1.00 13.10 240 THR D O 1
ATOM 4181 N N . THR B 1 262 ? 13.581 3.936 7.074 1.00 13.50 241 THR D N 1
ATOM 4182 C CA . THR B 1 262 ? 15.025 3.807 7.037 1.00 14.95 241 THR D CA 1
ATOM 4183 C C . THR B 1 262 ? 15.528 2.352 7.038 1.00 13.61 241 THR D C 1
ATOM 4184 O O . THR B 1 262 ? 16.465 2.008 6.287 1.00 13.88 241 THR D O 1
ATOM 4188 N N . PHE B 1 263 ? 14.886 1.489 7.812 1.00 13.71 242 PHE D N 1
ATOM 4189 C CA . PHE B 1 263 ? 15.300 0.084 7.811 1.00 13.27 242 PHE D CA 1
ATOM 4190 C C . PHE B 1 263 ? 15.066 -0.631 6.456 1.00 12.53 242 PHE D C 1
ATOM 4191 O O . PHE B 1 263 ? 15.967 -1.305 5.947 1.00 12.41 242 PHE D O 1
ATOM 4199 N N . TYR B 1 264 ? 13.871 -0.472 5.839 1.00 9.96 243 TYR D N 1
ATOM 4200 C CA . TYR B 1 264 ? 13.590 -1.132 4.559 1.00 9.71 243 TYR D CA 1
ATOM 4201 C C . TYR B 1 264 ? 14.449 -0.654 3.421 1.00 9.71 243 TYR D C 1
ATOM 4202 O O . TYR B 1 264 ? 14.882 -1.471 2.604 1.00 8.98 243 TYR D O 1
ATOM 4211 N N . MET B 1 265 ? 14.792 0.630 3.426 1.00 10.08 244 MET D N 1
ATOM 4212 C CA . MET B 1 265 ? 15.753 1.143 2.452 1.00 12.32 244 MET D CA 1
ATOM 4213 C C . MET B 1 265 ? 17.115 0.450 2.619 1.00 12.59 244 MET D C 1
ATOM 4214 O O . MET B 1 265 ? 17.729 -0.022 1.625 1.00 13.54 244 MET D O 1
ATOM 4219 N N . ALA B 1 266 ? 17.628 0.425 3.853 1.00 12.57 245 ALA D N 1
ATOM 4220 C CA . ALA B 1 266 ? 18.952 -0.207 4.077 1.00 11.67 245 ALA D CA 1
ATOM 4221 C C . ALA B 1 266 ? 18.929 -1.716 3.805 1.00 12.17 245 ALA D C 1
ATOM 4222 O O . ALA B 1 266 ? 19.863 -2.317 3.237 1.00 10.77 245 ALA D O 1
ATOM 4224 N N . ASN B 1 267 ? 17.862 -2.347 4.266 1.00 12.46 246 ASN D N 1
ATOM 4225 C CA . ASN B 1 267 ? 17.696 -3.812 4.088 1.00 13.40 246 ASN D CA 1
ATOM 4226 C C . ASN B 1 267 ? 17.771 -4.167 2.621 1.00 14.13 246 ASN D C 1
ATOM 4227 O O . ASN B 1 267 ? 18.429 -5.161 2.261 1.00 13.92 246 ASN D O 1
ATOM 4232 N N . PHE B 1 268 ? 17.116 -3.385 1.739 1.00 13.35 247 PHE D N 1
ATOM 4233 C CA . PHE B 1 268 ? 17.218 -3.653 0.312 1.00 13.32 247 PHE D CA 1
ATOM 4234 C C . PHE B 1 268 ? 18.688 -3.547 -0.158 1.00 13.20 247 PHE D C 1
ATOM 4235 O O . PHE B 1 268 ? 19.182 -4.388 -0.912 1.00 14.57 247 PHE D O 1
ATOM 4243 N N . PHE B 1 269 ? 19.353 -2.468 0.202 1.00 12.32 248 PHE D N 1
ATOM 4244 C CA . PHE B 1 269 ? 20.691 -2.291 -0.343 1.00 11.10 248 PHE D CA 1
ATOM 4245 C C . PHE B 1 269 ? 21.622 -3.403 0.159 1.00 10.35 248 PHE D C 1
ATOM 4246 O O . PHE B 1 269 ? 22.417 -3.946 -0.607 1.00 10.66 248 PHE D O 1
ATOM 4254 N N . VAL B 1 270 ? 21.577 -3.711 1.453 1.00 9.10 249 VAL D N 1
ATOM 4255 C CA . VAL B 1 270 ? 22.522 -4.741 1.982 1.00 10.02 249 VAL D CA 1
ATOM 4256 C C . VAL B 1 270 ? 22.167 -6.154 1.391 1.00 10.88 249 VAL D C 1
ATOM 4257 O O . VAL B 1 270 ? 23.104 -6.955 1.111 1.00 10.99 249 VAL D O 1
ATOM 4261 N N . ASN B 1 271 ? 20.867 -6.457 1.201 0.50 5.89 250 ASN D N 1
ATOM 4262 C CA . ASN B 1 271 ? 20.503 -7.614 0.378 0.50 7.06 250 ASN D CA 1
ATOM 4263 C C . ASN B 1 271 ? 21.115 -7.625 -1.046 0.50 7.46 250 ASN D C 1
ATOM 4264 O O . ASN B 1 271 ? 21.427 -8.670 -1.581 0.50 5.49 250 ASN D O 1
ATOM 4269 N N . GLU B 1 272 ? 21.330 -6.463 -1.658 1.00 12.41 251 GLU D N 1
ATOM 4270 C CA . GLU B 1 272 ? 22.051 -6.436 -2.975 1.00 13.00 251 GLU D CA 1
ATOM 4271 C C . GLU B 1 272 ? 23.498 -6.818 -2.726 1.00 14.23 251 GLU D C 1
ATOM 4272 O O . GLU B 1 272 ? 24.099 -7.581 -3.491 1.00 15.67 251 GLU D O 1
ATOM 4278 N N . ALA B 1 273 ? 24.083 -6.313 -1.652 1.00 14.46 252 ALA D N 1
ATOM 4279 C CA . ALA B 1 273 ? 25.490 -6.590 -1.385 1.00 14.05 252 ALA D CA 1
ATOM 4280 C C . ALA B 1 273 ? 25.761 -8.070 -1.082 1.00 14.95 252 ALA D C 1
ATOM 4281 O O . ALA B 1 273 ? 26.882 -8.583 -1.307 1.00 14.02 252 ALA D O 1
ATOM 4283 N N . ARG B 1 274 ? 24.751 -8.757 -0.524 1.00 14.19 253 ARG D N 1
ATOM 4284 C CA . ARG B 1 274 ? 24.828 -10.200 -0.289 1.00 14.60 253 ARG D CA 1
ATOM 4285 C C . ARG B 1 274 ? 24.919 -11.027 -1.579 1.00 14.98 253 ARG D C 1
ATOM 4286 O O . ARG B 1 274 ? 25.211 -12.246 -1.493 1.00 16.45 253 ARG D O 1
ATOM 4294 N N . LYS B 1 275 ? 24.689 -10.388 -2.737 1.00 14.42 254 LYS D N 1
ATOM 4295 C CA . LYS B 1 275 ? 24.863 -11.040 -4.032 1.00 16.27 254 LYS D CA 1
ATOM 4296 C C . LYS B 1 275 ? 26.323 -10.965 -4.524 1.00 16.50 254 LYS D C 1
ATOM 4297 O O . LYS B 1 275 ? 26.662 -11.577 -5.525 1.00 16.11 254 LYS D O 1
ATOM 4303 N N . ASN B 1 276 ? 27.153 -10.224 -3.805 1.00 14.30 255 ASN D N 1
ATOM 4304 C CA . ASN B 1 276 ? 28.542 -10.065 -4.202 1.00 15.46 255 ASN D CA 1
ATOM 4305 C C . ASN B 1 276 ? 29.432 -10.931 -3.340 1.00 15.21 255 ASN D C 1
ATOM 4306 O O . ASN B 1 276 ? 29.296 -10.901 -2.140 1.00 14.47 255 ASN D O 1
ATOM 4311 N N . LEU B 1 277 ? 30.364 -11.635 -3.953 1.00 16.20 256 LEU D N 1
ATOM 4312 C CA . LEU B 1 277 ? 31.165 -12.592 -3.221 1.00 17.35 256 LEU D CA 1
ATOM 4313 C C . LEU B 1 277 ? 32.622 -12.236 -2.959 1.00 18.92 256 LEU D C 1
ATOM 4314 O O . LEU B 1 277 ? 33.396 -13.112 -2.504 1.00 17.92 256 LEU D O 1
ATOM 4319 N N . HIS B 1 278 ? 32.992 -10.968 -3.172 1.00 17.44 257 HIS D N 1
ATOM 4320 C CA . HIS B 1 278 ? 34.331 -10.520 -2.886 1.00 18.39 257 HIS D CA 1
ATOM 4321 C C . HIS B 1 278 ? 34.642 -10.807 -1.422 1.00 18.19 257 HIS D C 1
ATOM 4322 O O . HIS B 1 278 ? 33.733 -10.814 -0.585 1.00 18.39 257 HIS D O 1
ATOM 4329 N N . SER B 1 279 ? 35.924 -11.031 -1.091 1.00 18.84 258 SER D N 1
ATOM 4330 C CA . SER B 1 279 ? 36.349 -11.076 0.311 1.00 19.39 258 SER D CA 1
ATOM 4331 C C . SER B 1 279 ? 37.738 -10.437 0.417 1.00 20.33 258 SER D C 1
ATOM 4332 O O . SER B 1 279 ? 38.451 -10.392 -0.584 1.00 19.98 258 SER D O 1
ATOM 4335 N N . PHE B 1 280 ? 38.150 -9.993 1.610 1.00 18.97 259 PHE D N 1
ATOM 4336 C CA . PHE B 1 280 ? 39.507 -9.547 1.810 1.00 20.60 259 PHE D CA 1
ATOM 4337 C C . PHE B 1 280 ? 40.488 -10.700 1.669 1.00 22.57 259 PHE D C 1
ATOM 4338 O O . PHE B 1 280 ? 40.151 -11.800 1.979 1.00 21.50 259 PHE D O 1
ATOM 4346 N N . ALA B 1 281 ? 41.716 -10.404 1.244 1.00 25.76 260 ALA D N 1
ATOM 4347 C CA . ALA B 1 281 ? 42.770 -11.432 1.126 1.00 27.71 260 ALA D CA 1
ATOM 4348 C C . ALA B 1 281 ? 43.065 -12.135 2.443 1.00 28.39 260 ALA D C 1
ATOM 4349 O O . ALA B 1 281 ? 43.407 -13.311 2.441 1.00 29.62 260 ALA D O 1
ATOM 4351 N N . SER B 1 282 ? 42.969 -11.424 3.562 1.00 28.63 261 SER D N 1
ATOM 4352 C CA . SER B 1 282 ? 43.147 -12.042 4.879 1.00 28.75 261 SER D CA 1
ATOM 4353 C C . SER B 1 282 ? 42.242 -11.417 5.975 1.00 29.31 261 SER D C 1
ATOM 4354 O O . SER B 1 282 ? 41.819 -10.262 5.841 1.00 28.78 261 SER D O 1
ATOM 4357 N N . THR B 1 283 ? 41.929 -12.162 7.044 1.00 29.32 262 THR D N 1
ATOM 4358 C CA . THR B 1 283 ? 41.142 -11.560 8.123 1.00 30.65 262 THR D CA 1
ATOM 4359 C C . THR B 1 283 ? 41.941 -10.422 8.795 1.00 29.99 262 THR D C 1
ATOM 4360 O O . THR B 1 283 ? 41.360 -9.438 9.183 1.00 27.99 262 THR D O 1
ATOM 4364 N N . GLU B 1 284 ? 43.275 -10.503 8.844 1.00 29.59 263 GLU D N 1
ATOM 4365 C CA . GLU B 1 284 ? 44.021 -9.397 9.472 1.00 29.48 263 GLU D CA 1
ATOM 4366 C C . GLU B 1 284 ? 43.836 -8.109 8.685 1.00 27.85 263 GLU D C 1
ATOM 4367 O O . GLU B 1 284 ? 43.705 -7.048 9.285 1.00 28.05 263 GLU D O 1
ATOM 4373 N N . GLU B 1 285 ? 43.822 -8.218 7.361 1.00 26.05 264 GLU D N 1
ATOM 4374 C CA . GLU B 1 285 ? 43.608 -7.086 6.482 1.00 25.80 264 GLU D CA 1
ATOM 4375 C C . GLU B 1 285 ? 42.153 -6.584 6.590 1.00 24.02 264 GLU D C 1
ATOM 4376 O O . GLU B 1 285 ? 41.893 -5.370 6.619 1.00 23.41 264 GLU D O 1
ATOM 4382 N N . GLU B 1 286 ? 41.216 -7.513 6.657 1.00 21.42 265 GLU D N 1
ATOM 4383 C CA . GLU B 1 286 ? 39.838 -7.108 6.905 1.00 21.05 265 GLU D CA 1
ATOM 4384 C C . GLU B 1 286 ? 39.700 -6.299 8.204 1.00 21.33 265 GLU D C 1
ATOM 4385 O O . GLU B 1 286 ? 39.202 -5.155 8.179 1.00 20.27 265 GLU D O 1
ATOM 4391 N N . GLU B 1 287 ? 40.165 -6.877 9.311 1.00 20.78 266 GLU D N 1
ATOM 4392 C CA . GLU B 1 287 ? 40.162 -6.244 10.624 1.00 22.35 266 GLU D CA 1
ATOM 4393 C C . GLU B 1 287 ? 40.732 -4.835 10.663 1.00 22.84 266 GLU D C 1
ATOM 4394 O O . GLU B 1 287 ? 40.159 -3.947 11.369 1.00 21.72 266 GLU D O 1
ATOM 4400 N N . LYS B 1 288 ? 41.815 -4.592 9.913 1.00 22.35 267 LYS D N 1
ATOM 4401 C CA . LYS B 1 288 ? 42.418 -3.240 9.867 1.00 23.23 267 LYS D CA 1
ATOM 4402 C C . LYS B 1 288 ? 41.617 -2.192 9.061 1.00 22.48 267 LYS D C 1
ATOM 4403 O O . LYS B 1 288 ? 41.703 -0.986 9.321 1.00 22.12 267 LYS D O 1
ATOM 4409 N N . ALA B 1 289 ? 40.836 -2.660 8.102 1.00 19.81 268 ALA D N 1
ATOM 4410 C CA . ALA B 1 289 ? 40.050 -1.760 7.278 1.00 19.53 268 ALA D CA 1
ATOM 4411 C C . ALA B 1 289 ? 38.707 -1.365 7.908 1.00 18.79 268 ALA D C 1
ATOM 4412 O O . ALA B 1 289 ? 38.120 -0.351 7.550 1.00 19.52 268 ALA D O 1
ATOM 4414 N N . LEU B 1 290 ? 38.199 -2.153 8.835 1.00 17.54 269 LEU D N 1
ATOM 4415 C CA . LEU B 1 290 ? 36.824 -1.901 9.318 1.00 16.59 269 LEU D CA 1
ATOM 4416 C C . LEU B 1 290 ? 36.656 -0.562 10.041 1.00 16.24 269 LEU D C 1
ATOM 4417 O O . LEU B 1 290 ? 37.595 -0.021 10.707 1.00 14.04 269 LEU D O 1
ATOM 4422 N N . ILE B 1 291 ? 35.441 -0.009 9.934 1.00 15.14 270 ILE D N 1
ATOM 4423 C CA . ILE B 1 291 ? 35.152 1.254 10.640 1.00 14.16 270 ILE D CA 1
ATOM 4424 C C . ILE B 1 291 ? 35.383 1.191 12.168 1.00 13.95 270 ILE D C 1
ATOM 4425 O O . ILE B 1 291 ? 35.669 2.226 12.809 1.00 13.36 270 ILE D O 1
ATOM 4430 N N . TYR B 1 292 ? 35.270 -0.003 12.752 1.00 15.19 271 TYR D N 1
ATOM 4431 C CA . TYR B 1 292 ? 35.579 -0.219 14.177 1.00 15.24 271 TYR D CA 1
ATOM 4432 C C . TYR B 1 292 ? 36.916 0.386 14.689 1.00 16.90 271 TYR D C 1
ATOM 4433 O O . TYR B 1 292 ? 37.067 0.680 15.882 1.00 15.03 271 TYR D O 1
ATOM 4442 N N . ASN B 1 293 ? 37.885 0.484 13.778 1.00 16.92 272 ASN D N 1
ATOM 4443 C CA . ASN B 1 293 ? 39.193 1.075 14.111 1.00 19.47 272 ASN D CA 1
ATOM 4444 C C . ASN B 1 293 ? 39.151 2.543 14.322 1.00 19.80 272 ASN D C 1
ATOM 4445 O O . ASN B 1 293 ? 40.173 3.133 14.719 1.00 23.36 272 ASN D O 1
ATOM 4450 N N . TYR B 1 294 ? 38.008 3.171 14.067 1.00 19.57 273 TYR D N 1
ATOM 4451 C CA . TYR B 1 294 ? 37.921 4.631 14.183 1.00 19.49 273 TYR D CA 1
ATOM 4452 C C . TYR B 1 294 ? 36.874 5.053 15.206 1.00 20.51 273 TYR D C 1
ATOM 4453 O O . TYR B 1 294 ? 35.891 4.338 15.428 1.00 18.67 273 TYR D O 1
ATOM 4462 N N . LYS B 1 295 ? 37.093 6.206 15.850 1.00 20.16 274 LYS D N 1
ATOM 4463 C CA . LYS B 1 295 ? 36.186 6.653 16.880 1.00 20.88 274 LYS D CA 1
ATOM 4464 C C . LYS B 1 295 ? 35.583 7.974 16.429 1.00 21.43 274 LYS D C 1
ATOM 4465 O O . LYS B 1 295 ? 36.323 8.884 16.055 1.00 21.15 274 LYS D O 1
ATOM 4471 N N . PRO B 1 296 ? 34.228 8.081 16.425 1.00 20.90 275 PRO D N 1
ATOM 4472 C CA . PRO B 1 296 ? 33.626 9.336 15.937 1.00 21.03 275 PRO D CA 1
ATOM 4473 C C . PRO B 1 296 ? 33.663 10.447 17.030 1.00 20.18 275 PRO D C 1
ATOM 4474 O O . PRO B 1 296 ? 33.874 10.131 18.185 1.00 22.38 275 PRO D O 1
ATOM 4478 N N . GLU B 1 297 ? 33.482 11.703 16.657 1.00 18.43 276 GLU D N 1
ATOM 4479 C CA . GLU B 1 297 ? 33.430 12.859 17.558 1.00 18.95 276 GLU D CA 1
ATOM 4480 C C . GLU B 1 297 ? 31.987 13.241 17.711 1.00 18.29 276 GLU D C 1
ATOM 4481 O O . GLU B 1 297 ? 31.229 13.136 16.753 1.00 16.65 276 GLU D O 1
ATOM 4487 N N . TYR B 1 298 ? 31.627 13.766 18.886 1.00 18.24 277 TYR D N 1
ATOM 4488 C CA . TYR B 1 298 ? 30.266 14.270 19.158 1.00 16.20 277 TYR D CA 1
ATOM 4489 C C . TYR B 1 298 ? 30.153 15.652 18.518 1.00 17.31 277 TYR D C 1
ATOM 4490 O O . TYR B 1 298 ? 30.776 16.604 18.966 1.00 15.62 277 TYR D O 1
ATOM 4499 N N . THR B 1 299 ? 29.369 15.761 17.456 1.00 15.77 278 THR D N 1
ATOM 4500 C CA . THR B 1 299 ? 29.269 17.015 16.731 1.00 17.70 278 THR D CA 1
ATOM 4501 C C . THR B 1 299 ? 27.856 17.570 16.756 1.00 18.84 278 THR D C 1
ATOM 4502 O O . THR B 1 299 ? 27.581 18.548 16.088 1.00 18.05 278 THR D O 1
ATOM 4506 N N . GLY B 1 300 ? 26.970 16.945 17.536 1.00 20.10 279 GLY D N 1
ATOM 4507 C CA . GLY B 1 300 ? 25.541 17.241 17.464 1.00 22.34 279 GLY D CA 1
ATOM 4508 C C . GLY B 1 300 ? 25.073 18.527 18.109 1.00 24.70 279 GLY D C 1
ATOM 4509 O O . GLY B 1 300 ? 23.971 19.030 17.744 1.00 25.54 279 GLY D O 1
ATOM 4510 N N . ILE B 1 301 ? 25.855 19.069 19.048 0.50 24.38 280 ILE D N 1
ATOM 4511 C CA . ILE B 1 301 ? 25.491 20.352 19.674 0.50 26.03 280 ILE D CA 1
ATOM 4512 C C . ILE B 1 301 ? 25.463 21.438 18.648 0.50 25.88 280 ILE D C 1
ATOM 4513 O O . ILE B 1 301 ? 24.630 22.313 18.703 0.50 25.29 280 ILE D O 1
ATOM 4518 N N . GLN B 1 302 ? 26.406 21.383 17.719 1.00 27.32 281 GLN D N 1
ATOM 4519 C CA . GLN B 1 302 ? 26.557 22.460 16.746 1.00 29.10 281 GLN D CA 1
ATOM 4520 C C . GLN B 1 302 ? 26.251 22.141 15.285 1.00 28.59 281 GLN D C 1
ATOM 4521 O O . GLN B 1 302 ? 25.679 22.998 14.624 1.00 30.67 281 GLN D O 1
ATOM 4527 N N . SER B 1 303 ? 26.565 20.926 14.789 1.00 26.21 282 SER D N 1
ATOM 4528 C CA . SER B 1 303 ? 26.546 20.636 13.310 1.00 23.03 282 SER D CA 1
ATOM 4529 C C . SER B 1 303 ? 25.278 19.821 12.928 1.00 19.17 282 SER D C 1
ATOM 4530 O O . SER B 1 303 ? 24.541 19.460 13.839 1.00 19.04 282 SER D O 1
ATOM 4533 N N . ALA B 1 304 ? 25.051 19.519 11.647 0.50 15.04 283 ALA D N 1
ATOM 4534 C CA . ALA B 1 304 ? 23.884 18.690 11.207 0.50 13.73 283 ALA D CA 1
ATOM 4535 C C . ALA B 1 304 ? 23.888 17.222 11.700 0.50 11.32 283 ALA D C 1
ATOM 4536 O O . ALA B 1 304 ? 22.901 16.498 11.685 0.50 6.13 283 ALA D O 1
ATOM 4538 N N . PHE B 1 305 ? 25.055 16.781 12.095 1.00 13.02 284 PHE D N 1
ATOM 4539 C CA . PHE B 1 305 ? 25.309 15.353 12.429 1.00 14.10 284 PHE D CA 1
ATOM 4540 C C . PHE B 1 305 ? 25.553 15.169 13.911 1.00 14.32 284 PHE D C 1
ATOM 4541 O O . PHE B 1 305 ? 26.435 15.865 14.482 1.00 13.78 284 PHE D O 1
ATOM 4549 N N . GLU B 1 306 ? 24.849 14.208 14.554 1.00 14.12 285 GLU D N 1
ATOM 4550 C CA . GLU B 1 306 ? 25.152 13.921 15.966 1.00 14.21 285 GLU D CA 1
ATOM 4551 C C . GLU B 1 306 ? 26.611 13.492 16.184 1.00 14.57 285 GLU D C 1
ATOM 4552 O O . GLU B 1 306 ? 27.243 13.947 17.136 1.00 14.71 285 GLU D O 1
ATOM 4558 N N . GLN B 1 307 ? 27.140 12.643 15.282 1.00 12.83 286 GLN D N 1
ATOM 4559 C CA . GLN B 1 307 ? 28.519 12.126 15.440 1.00 14.21 286 GLN D CA 1
ATOM 4560 C C . GLN B 1 307 ? 29.172 12.134 14.096 1.00 14.29 286 GLN D C 1
ATOM 4561 O O . GLN B 1 307 ? 28.519 11.917 13.063 1.00 13.74 286 GLN D O 1
ATOM 4567 N N . THR B 1 308 ? 30.470 12.402 14.085 1.00 14.00 287 THR D N 1
ATOM 4568 C CA . THR B 1 308 ? 31.182 12.382 12.812 1.00 13.28 287 THR D CA 1
ATOM 4569 C C . THR B 1 308 ? 32.513 11.712 12.939 1.00 13.82 287 THR D C 1
ATOM 4570 O O . THR B 1 308 ? 33.212 11.955 13.920 1.00 13.89 287 THR D O 1
ATOM 4574 N N . TYR B 1 309 ? 32.844 10.848 11.981 1.00 13.80 288 TYR D N 1
ATOM 4575 C CA . TYR B 1 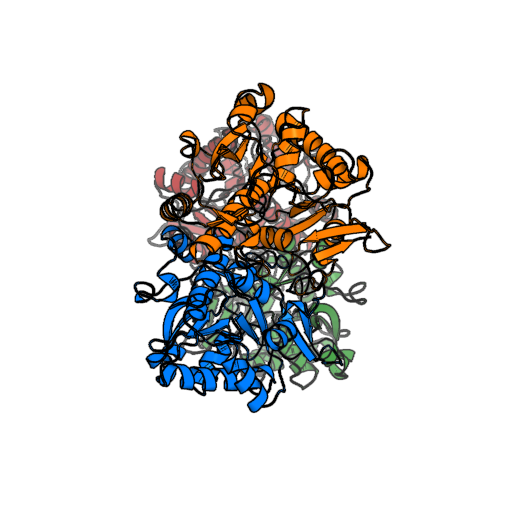309 ? 34.167 10.266 11.925 1.00 14.20 288 TYR D CA 1
ATOM 4576 C C . TYR B 1 309 ? 35.056 11.232 11.135 1.00 15.68 288 TYR D C 1
ATOM 4577 O O . TYR B 1 309 ? 34.700 11.584 10.014 1.00 15.47 288 TYR D O 1
ATOM 4586 N N . PHE B 1 310 ? 36.193 11.651 11.720 1.00 16.03 289 PHE D N 1
ATOM 4587 C CA . PHE B 1 310 ? 37.189 12.426 10.982 1.00 16.15 289 PHE D CA 1
ATOM 4588 C C . PHE B 1 310 ? 38.421 11.547 10.735 1.00 17.44 289 PHE D C 1
ATOM 4589 O O . PHE B 1 310 ? 38.802 10.727 11.596 1.00 17.55 289 PHE D O 1
ATOM 4597 N N . PHE B 1 311 ? 39.014 11.710 9.553 1.00 17.04 290 PHE D N 1
ATOM 4598 C CA . PHE B 1 311 ? 40.140 10.886 9.136 1.00 18.44 290 PHE D CA 1
ATOM 4599 C C . PHE B 1 311 ? 41.316 11.781 8.740 1.00 19.90 290 PHE D C 1
ATOM 4600 O O . PHE B 1 311 ? 41.117 12.903 8.242 1.00 18.38 290 PHE D O 1
ATOM 4608 N N . ASN B 1 312 ? 42.533 11.282 8.983 1.00 22.36 291 ASN D N 1
ATOM 4609 C CA . ASN B 1 312 ? 43.737 11.834 8.336 1.00 24.87 291 ASN D CA 1
ATOM 4610 C C . ASN B 1 312 ? 43.725 11.416 6.891 1.00 27.29 291 ASN D C 1
ATOM 4611 O O . ASN B 1 312 ? 44.118 12.161 5.963 1.00 28.07 291 ASN D O 1
ATOM 4617 N N . LYS C 1 26 ? 31.179 -28.413 -6.572 1.00 35.17 5 LYS B N 1
ATOM 4618 C CA . LYS C 1 26 ? 29.863 -28.657 -5.900 1.00 35.90 5 LYS B CA 1
ATOM 4619 C C . LYS C 1 26 ? 29.714 -30.125 -5.433 1.00 34.08 5 LYS B C 1
ATOM 4620 O O . LYS C 1 26 ? 29.797 -31.026 -6.244 1.00 33.91 5 LYS B O 1
ATOM 4626 N N . THR C 1 27 ? 29.472 -30.348 -4.143 1.00 31.56 6 THR B N 1
ATOM 4627 C CA . THR C 1 27 ? 29.597 -31.690 -3.564 1.00 28.86 6 THR B CA 1
ATOM 4628 C C . THR C 1 27 ? 28.445 -31.884 -2.614 1.00 27.63 6 THR B C 1
ATOM 4629 O O . THR C 1 27 ? 27.893 -30.906 -2.085 1.00 27.09 6 THR B O 1
ATOM 4633 N N . ASN C 1 28 ? 28.122 -33.140 -2.330 1.00 23.72 7 ASN B N 1
ATOM 4634 C CA . ASN C 1 28 ? 27.088 -33.430 -1.377 1.00 21.56 7 ASN B CA 1
ATOM 4635 C C . ASN C 1 28 ? 27.817 -33.924 -0.120 1.00 21.06 7 ASN B C 1
ATOM 4636 O O . ASN C 1 28 ? 28.357 -35.027 -0.136 1.00 19.55 7 ASN B O 1
ATOM 4641 N N . GLU C 1 29 ? 27.850 -33.122 0.950 1.00 19.74 8 GLU B N 1
ATOM 4642 C CA . GLU C 1 29 ? 28.475 -33.619 2.209 1.00 21.72 8 GLU B CA 1
ATOM 4643 C C . GLU C 1 29 ? 27.531 -34.366 3.148 1.00 19.86 8 GLU B C 1
ATOM 4644 O O . GLU C 1 29 ? 27.909 -34.710 4.275 1.00 19.05 8 GLU B O 1
ATOM 4650 N N . ARG C 1 30 ? 26.327 -34.687 2.661 1.00 18.87 9 ARG B N 1
ATOM 4651 C CA . ARG C 1 30 ? 25.454 -35.610 3.411 1.00 17.62 9 ARG B CA 1
ATOM 4652 C C . ARG C 1 30 ? 25.090 -36.872 2.564 1.00 16.10 9 ARG B C 1
ATOM 4653 O O . ARG C 1 30 ? 23.915 -37.164 2.403 1.00 15.84 9 ARG B O 1
ATOM 4661 N N . PRO C 1 31 ? 26.089 -37.621 2.024 1.00 14.91 10 PRO B N 1
ATOM 4662 C CA . PRO C 1 31 ? 25.725 -38.726 1.124 1.00 12.71 10 PRO B CA 1
ATOM 4663 C C . PRO C 1 31 ? 25.048 -39.867 1.845 1.00 13.46 10 PRO B C 1
ATOM 4664 O O . PRO C 1 31 ? 25.395 -40.213 2.992 1.00 14.29 10 PRO B O 1
ATOM 4668 N N . ILE C 1 32 ? 24.066 -40.462 1.163 1.00 13.16 11 ILE B N 1
ATOM 4669 C CA . ILE C 1 32 ? 23.328 -41.607 1.648 1.00 11.56 11 ILE B CA 1
ATOM 4670 C C . ILE C 1 32 ? 23.415 -42.699 0.576 1.00 12.26 11 ILE B C 1
ATOM 4671 O O . ILE C 1 32 ? 23.077 -42.468 -0.582 1.00 12.84 11 ILE B O 1
ATOM 4676 N N . ILE C 1 33 ? 23.825 -43.905 0.947 1.00 12.57 12 ILE B N 1
ATOM 4677 C CA . ILE C 1 33 ? 24.040 -44.942 -0.045 1.00 13.02 12 ILE B CA 1
ATOM 4678 C C . ILE C 1 33 ? 23.163 -46.139 0.262 1.00 14.20 12 ILE B C 1
ATOM 4679 O O . ILE C 1 33 ? 23.017 -46.520 1.443 1.00 13.15 12 ILE B O 1
ATOM 4684 N N . GLY C 1 34 ? 22.553 -46.720 -0.783 1.00 14.12 13 GLY B N 1
ATOM 4685 C CA . GLY C 1 34 ? 21.712 -47.902 -0.577 1.00 13.80 13 GLY B CA 1
ATOM 4686 C C . GLY C 1 34 ? 22.549 -49.193 -0.504 1.00 14.50 13 GLY B C 1
ATOM 4687 O O . GLY C 1 34 ? 23.555 -49.330 -1.177 1.00 14.69 13 GLY B O 1
ATOM 4688 N N . VAL C 1 35 ? 22.153 -50.135 0.350 1.00 14.16 14 VAL B N 1
ATOM 4689 C CA . VAL C 1 35 ? 22.771 -51.459 0.372 1.00 11.98 14 VAL B CA 1
ATOM 4690 C C . VAL C 1 35 ? 21.637 -52.438 0.070 1.00 12.85 14 VAL B C 1
ATOM 4691 O O . VAL C 1 35 ? 20.571 -52.388 0.724 1.00 13.65 14 VAL B O 1
ATOM 4695 N N . LEU C 1 36 ? 21.818 -53.279 -0.949 1.00 13.19 15 LEU B N 1
ATOM 4696 C CA . LEU C 1 36 ? 20.777 -54.230 -1.335 1.00 14.44 15 LEU B CA 1
ATOM 4697 C C . LEU C 1 36 ? 20.730 -55.378 -0.371 1.00 13.58 15 LEU B C 1
ATOM 4698 O O . LEU C 1 36 ? 21.753 -56.078 -0.185 1.00 13.19 15 LEU B O 1
ATOM 4703 N N . ALA C 1 37 ? 19.522 -55.623 0.121 1.00 13.19 16 ALA B N 1
ATOM 4704 C CA . ALA C 1 37 ? 19.174 -56.826 0.877 1.00 13.84 16 ALA B CA 1
ATOM 4705 C C . ALA C 1 37 ? 19.048 -58.013 -0.095 1.00 15.60 16 ALA B C 1
ATOM 4706 O O . ALA C 1 37 ? 18.840 -57.831 -1.299 1.00 14.26 16 ALA B O 1
ATOM 4708 N N . GLN C 1 38 ? 19.153 -59.228 0.423 1.00 16.30 17 GLN B N 1
ATOM 4709 C CA . GLN C 1 38 ? 19.032 -60.389 -0.428 1.00 17.25 17 GLN B CA 1
ATOM 4710 C C . GLN C 1 38 ? 18.239 -61.507 0.258 1.00 17.76 17 GLN B C 1
ATOM 4711 O O . GLN C 1 38 ? 18.216 -61.594 1.492 1.00 16.52 17 GLN B O 1
ATOM 4717 N N . ASP C 1 39 ? 17.636 -62.367 -0.583 1.00 18.27 18 ASP B N 1
ATOM 4718 C CA . ASP C 1 39 ? 16.713 -63.418 -0.160 1.00 19.59 18 ASP B CA 1
ATOM 4719 C C . ASP C 1 39 ? 17.316 -64.339 0.916 1.00 19.75 18 ASP B C 1
ATOM 4720 O O . ASP C 1 39 ? 18.442 -64.845 0.752 1.00 18.32 18 ASP B O 1
ATOM 4725 N N . VAL C 1 40 ? 16.554 -64.513 2.005 1.00 19.44 19 VAL B N 1
ATOM 4726 C CA . VAL C 1 40 ? 16.835 -65.518 3.045 1.00 21.18 19 VAL B CA 1
ATOM 4727 C C . VAL C 1 40 ? 16.386 -66.850 2.472 1.00 23.43 19 VAL B C 1
ATOM 4728 O O . VAL C 1 40 ? 15.315 -66.929 1.873 1.00 23.78 19 VAL B O 1
ATOM 4732 N N . PHE C 1 41 ? 17.168 -67.887 2.711 1.00 25.54 20 PHE B N 1
ATOM 4733 C CA . PHE C 1 41 ? 16.884 -69.197 2.125 1.00 29.56 20 PHE B CA 1
ATOM 4734 C C . PHE C 1 41 ? 15.679 -69.976 2.650 1.00 31.06 20 PHE B C 1
ATOM 4735 O O . PHE C 1 41 ? 14.979 -70.652 1.885 1.00 32.42 20 PHE B O 1
ATOM 4743 N N . ASP C 1 42 ? 15.430 -69.888 3.931 1.00 31.99 21 ASP B N 1
ATOM 4744 C CA . ASP C 1 42 ? 14.267 -70.546 4.475 1.00 33.64 21 ASP B CA 1
ATOM 4745 C C . ASP C 1 42 ? 13.453 -69.377 5.028 1.00 32.86 21 ASP B C 1
ATOM 4746 O O . ASP C 1 42 ? 13.507 -69.075 6.221 1.00 32.76 21 ASP B O 1
ATOM 4751 N N . PRO C 1 43 ? 12.756 -68.667 4.133 1.00 32.76 22 PRO B N 1
ATOM 4752 C CA . PRO C 1 43 ? 12.227 -67.372 4.526 1.00 32.84 22 PRO B CA 1
ATOM 4753 C C . PRO C 1 43 ? 10.993 -67.471 5.427 1.00 33.92 22 PRO B C 1
ATOM 4754 O O . PRO C 1 43 ? 10.203 -68.412 5.298 1.00 34.63 22 PRO B O 1
ATOM 4758 N N . LYS C 1 44 ? 10.842 -66.501 6.325 1.00 34.61 23 LYS B N 1
ATOM 4759 C CA . LYS C 1 44 ? 9.694 -66.414 7.244 1.00 35.06 23 LYS B CA 1
ATOM 4760 C C . LYS C 1 44 ? 9.352 -64.922 7.408 1.00 34.58 23 LYS B C 1
ATOM 4761 O O . LYS C 1 44 ? 10.190 -64.072 7.062 1.00 33.25 23 LYS B O 1
ATOM 4767 N N . PRO C 1 45 ? 8.119 -64.594 7.904 1.00 34.01 24 PRO B N 1
ATOM 4768 C CA . PRO C 1 45 ? 7.751 -63.197 8.183 1.00 33.38 24 PRO B CA 1
ATOM 4769 C C . PRO C 1 45 ? 8.806 -62.542 9.065 1.00 32.51 24 PRO B C 1
ATOM 4770 O O . PRO C 1 45 ? 9.331 -63.167 9.991 1.00 31.74 24 PRO B O 1
ATOM 4774 N N . ASP C 1 46 ? 9.127 -61.300 8.752 1.00 31.41 25 ASP B N 1
ATOM 4775 C CA . ASP C 1 46 ? 10.216 -60.572 9.416 1.00 30.99 25 ASP B CA 1
ATOM 4776 C C . ASP C 1 46 ? 11.590 -61.166 9.189 1.00 28.38 25 ASP B C 1
ATOM 4777 O O . ASP C 1 46 ? 12.573 -60.714 9.806 1.00 27.92 25 ASP B O 1
ATOM 4782 N N . ARG C 1 47 ? 11.658 -62.150 8.292 1.00 25.20 26 ARG B N 1
ATOM 4783 C CA . ARG C 1 47 ? 12.921 -62.744 7.912 1.00 23.40 26 ARG B CA 1
ATOM 4784 C C . ARG C 1 47 ? 12.902 -63.228 6.446 1.00 21.31 26 ARG B C 1
ATOM 4785 O O . ARG C 1 47 ? 13.174 -64.395 6.159 1.00 19.87 26 ARG B O 1
ATOM 4793 N N . ASN C 1 48 ? 12.470 -62.344 5.536 1.00 19.82 27 ASN B N 1
ATOM 4794 C CA . ASN C 1 48 ? 12.463 -62.623 4.082 1.00 18.67 27 ASN B CA 1
ATOM 4795 C C . ASN C 1 48 ? 13.763 -62.235 3.354 1.00 17.55 27 ASN B C 1
ATOM 4796 O O . ASN C 1 48 ? 14.104 -62.836 2.330 1.00 15.96 27 ASN B O 1
ATOM 4801 N N . SER C 1 49 ? 14.480 -61.256 3.912 1.00 14.84 28 SER B N 1
ATOM 4802 C CA . SER C 1 49 ? 15.755 -60.847 3.311 1.00 14.10 28 SER B CA 1
ATOM 4803 C C . SER C 1 49 ? 16.696 -60.419 4.471 1.00 14.14 28 SER B C 1
ATOM 4804 O O . SER C 1 49 ? 16.267 -60.295 5.643 1.00 13.78 28 SER B O 1
ATOM 4807 N N . TYR C 1 50 ? 17.949 -60.198 4.132 1.00 12.43 29 TYR B N 1
ATOM 4808 C CA . TYR C 1 50 ? 18.945 -59.801 5.137 1.00 12.98 29 TYR B CA 1
ATOM 4809 C C . TYR C 1 50 ? 20.025 -58.900 4.492 1.00 12.54 29 TYR B C 1
ATOM 4810 O O . TYR C 1 50 ? 20.235 -58.945 3.271 1.00 12.38 29 TYR B O 1
ATOM 4819 N N . ILE C 1 51 ? 20.667 -58.077 5.350 1.00 13.95 30 ILE B N 1
ATOM 4820 C CA . ILE C 1 51 ? 21.957 -57.425 5.056 1.00 11.80 30 ILE B CA 1
ATOM 4821 C C . ILE C 1 51 ? 22.942 -57.700 6.236 1.00 12.18 30 ILE B C 1
ATOM 4822 O O . ILE C 1 51 ? 22.585 -57.464 7.353 1.00 11.83 30 ILE B O 1
ATOM 4827 N N . ALA C 1 52 ? 24.147 -58.224 5.977 1.00 11.85 31 ALA B N 1
ATOM 4828 C CA . ALA C 1 52 ? 25.185 -58.349 7.064 1.00 11.33 31 ALA B CA 1
ATOM 4829 C C . ALA C 1 52 ? 25.579 -56.946 7.487 1.00 10.93 31 ALA B C 1
ATOM 4830 O O . ALA C 1 52 ? 25.857 -56.102 6.626 1.00 12.99 31 ALA B O 1
ATOM 4832 N N . ALA C 1 53 ? 25.621 -56.696 8.788 1.00 11.78 32 ALA B N 1
ATOM 4833 C CA . ALA C 1 53 ? 25.926 -55.363 9.314 1.00 12.91 32 ALA B CA 1
ATOM 4834 C C . ALA C 1 53 ? 27.288 -54.839 8.895 1.00 12.41 32 ALA B C 1
ATOM 4835 O O . ALA C 1 53 ? 27.456 -53.620 8.792 1.00 13.88 32 ALA B O 1
ATOM 4837 N N . SER C 1 54 ? 28.252 -55.724 8.616 1.00 11.99 33 SER B N 1
ATOM 4838 C CA . SER C 1 54 ? 29.535 -55.252 8.124 1.00 11.40 33 SER B CA 1
ATOM 4839 C C . SER C 1 54 ? 29.482 -54.368 6.874 1.00 11.33 33 SER B C 1
ATOM 4840 O O . SER C 1 54 ? 30.314 -53.464 6.736 1.00 12.39 33 SER B O 1
ATOM 4843 N N . TYR C 1 55 ? 28.516 -54.591 5.949 1.00 10.35 34 TYR B N 1
ATOM 4844 C CA . TYR C 1 55 ? 28.384 -53.649 4.826 1.00 10.73 34 TYR B CA 1
ATOM 4845 C C . TYR C 1 55 ? 27.924 -52.259 5.241 1.00 10.75 34 TYR B C 1
ATOM 4846 O O . TYR C 1 55 ? 28.248 -51.272 4.554 1.00 13.05 34 TYR B O 1
ATOM 4855 N N . VAL C 1 56 ? 27.084 -52.189 6.274 1.00 11.66 35 VAL B N 1
ATOM 4856 C CA . VAL C 1 56 ? 26.522 -50.895 6.752 1.00 11.09 35 VAL B CA 1
ATOM 4857 C C . VAL C 1 56 ? 27.698 -50.139 7.427 1.00 11.63 35 VAL B C 1
ATOM 4858 O O . VAL C 1 56 ? 27.936 -48.944 7.208 1.00 11.95 35 VAL B O 1
ATOM 4862 N N . LYS C 1 57 ? 28.462 -50.888 8.211 1.00 11.66 36 LYS B N 1
ATOM 4863 C CA . LYS C 1 57 ? 29.557 -50.317 8.965 1.00 11.38 36 LYS B CA 1
ATOM 4864 C C . LYS C 1 57 ? 30.629 -49.831 8.053 1.00 10.39 36 LYS B C 1
ATOM 4865 O O . LYS C 1 57 ? 31.221 -48.818 8.312 1.00 12.32 36 LYS B O 1
ATOM 4871 N N . PHE C 1 58 ? 30.943 -50.603 7.019 1.00 11.66 37 PHE B N 1
ATOM 4872 C CA . PHE C 1 58 ? 31.909 -50.198 5.968 1.00 10.93 37 PHE B CA 1
ATOM 4873 C C . PHE C 1 58 ? 31.646 -48.780 5.452 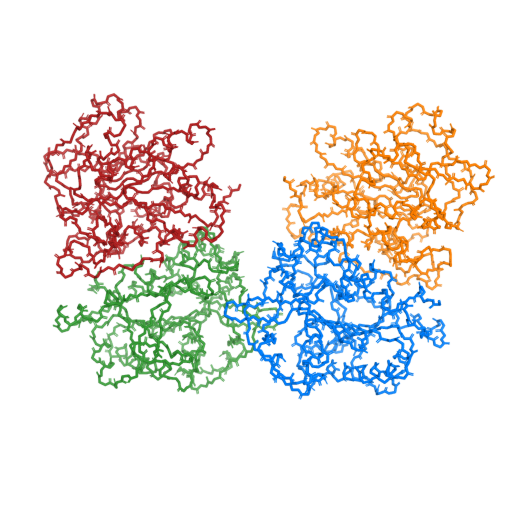1.00 13.11 37 PHE B C 1
ATOM 4874 O O . PHE C 1 58 ? 32.571 -47.897 5.347 1.00 11.76 37 PHE B O 1
ATOM 4882 N N . LEU C 1 59 ? 30.376 -48.546 5.101 1.00 11.43 38 LEU B N 1
ATOM 4883 C CA . LEU C 1 59 ? 29.986 -47.256 4.526 1.00 13.22 38 LEU B CA 1
ATOM 4884 C C . LEU C 1 59 ? 29.901 -46.135 5.547 1.00 12.07 38 LEU B C 1
ATOM 4885 O O . LEU C 1 59 ? 30.325 -45.028 5.246 1.00 13.46 38 LEU B O 1
ATOM 4890 N N . GLU C 1 60 ? 29.364 -46.387 6.763 1.00 12.83 39 GLU B N 1
ATOM 4891 C CA . GLU C 1 60 ? 29.186 -45.305 7.750 1.00 12.30 39 GLU B CA 1
ATOM 4892 C C . GLU C 1 60 ? 30.559 -44.797 8.166 1.00 12.43 39 GLU B C 1
ATOM 4893 O O . GLU C 1 60 ? 30.757 -43.615 8.372 1.00 11.15 39 GLU B O 1
ATOM 4899 N N . SER C 1 61 ? 31.518 -45.703 8.236 1.00 11.62 40 SER B N 1
ATOM 4900 C CA . SER C 1 61 ? 32.846 -45.325 8.684 1.00 14.57 40 SER B CA 1
ATOM 4901 C C . SER C 1 61 ? 33.529 -44.328 7.706 1.00 14.23 40 SER B C 1
ATOM 4902 O O . SER C 1 61 ? 34.354 -43.502 8.106 1.00 15.74 40 SER B O 1
ATOM 4905 N N . ALA C 1 62 ? 33.138 -44.346 6.441 1.00 12.57 41 ALA B N 1
ATOM 4906 C CA . ALA C 1 62 ? 33.685 -43.391 5.500 1.00 12.33 41 ALA B CA 1
ATOM 4907 C C . ALA C 1 62 ? 32.790 -42.124 5.362 1.00 11.58 41 ALA B C 1
ATOM 4908 O O . ALA C 1 62 ? 32.966 -41.301 4.456 1.00 12.59 41 ALA B O 1
ATOM 4910 N N . GLY C 1 63 ? 31.874 -41.951 6.308 1.00 11.56 42 GLY B N 1
ATOM 4911 C CA . GLY C 1 63 ? 31.100 -40.729 6.376 1.00 11.44 42 GLY B CA 1
ATOM 4912 C C . GLY C 1 63 ? 29.885 -40.783 5.441 1.00 11.78 42 GLY B C 1
ATOM 4913 O O . GLY C 1 63 ? 29.470 -39.742 4.908 1.00 12.62 42 GLY B O 1
ATOM 4914 N N . ALA C 1 64 ? 29.281 -41.965 5.269 1.00 11.73 43 ALA B N 1
ATOM 4915 C CA . ALA C 1 64 ? 27.959 -41.999 4.593 1.00 13.31 43 ALA B CA 1
ATOM 4916 C C . ALA C 1 64 ? 26.881 -42.477 5.603 1.00 13.33 43 ALA B C 1
ATOM 4917 O O . ALA C 1 64 ? 27.200 -43.059 6.637 1.00 13.83 43 ALA B O 1
ATOM 4919 N N . ARG C 1 65 ? 25.616 -42.195 5.316 1.00 12.27 44 ARG B N 1
ATOM 4920 C CA . ARG C 1 65 ? 24.503 -42.875 5.950 1.00 13.05 44 ARG B CA 1
ATOM 4921 C C . ARG C 1 65 ? 24.000 -43.949 4.997 1.00 13.06 44 ARG B C 1
ATOM 4922 O O . ARG C 1 65 ? 24.316 -43.886 3.823 1.00 12.92 44 ARG B O 1
ATOM 4930 N N . VAL C 1 66 ? 23.224 -44.928 5.495 1.00 13.17 45 VAL B N 1
ATOM 4931 C CA . VAL C 1 66 ? 22.897 -46.103 4.704 1.00 13.05 45 VAL B CA 1
ATOM 4932 C C . VAL C 1 66 ? 21.367 -46.272 4.703 1.00 13.53 45 VAL B C 1
ATOM 4933 O O . VAL C 1 66 ? 20.724 -46.058 5.757 1.00 13.34 45 VAL B O 1
ATOM 4937 N N . VAL C 1 67 ? 20.838 -46.648 3.531 1.00 12.34 46 VAL B N 1
ATOM 4938 C CA . VAL C 1 67 ? 19.472 -47.090 3.413 1.00 13.94 46 VAL B CA 1
ATOM 4939 C C . VAL C 1 67 ? 19.490 -48.548 2.936 1.00 12.67 46 VAL B C 1
ATOM 4940 O O . VAL C 1 67 ? 20.167 -48.860 1.936 1.00 12.81 46 VAL B O 1
ATOM 4944 N N . PRO C 1 68 ? 18.761 -49.452 3.634 1.00 12.29 47 PRO B N 1
ATOM 4945 C CA . PRO C 1 68 ? 18.631 -50.812 3.100 1.00 12.25 47 PRO B CA 1
ATOM 4946 C C . PRO C 1 68 ? 17.670 -50.824 1.908 1.00 14.73 47 PRO B C 1
ATOM 4947 O O . PRO C 1 68 ? 16.626 -50.208 1.970 1.00 14.35 47 PRO B O 1
ATOM 4951 N N . VAL C 1 69 ? 18.068 -51.484 0.828 1.00 16.11 48 VAL B N 1
ATOM 4952 C CA . VAL C 1 69 ? 17.230 -51.584 -0.381 1.00 16.30 48 VAL B CA 1
ATOM 4953 C C . VAL C 1 69 ? 16.492 -52.953 -0.307 1.00 17.23 48 VAL B C 1
ATOM 4954 O O . VAL C 1 69 ? 17.109 -54.021 -0.425 1.00 16.94 48 VAL B O 1
ATOM 4958 N N . MET C 1 70 ? 15.168 -52.886 -0.102 1.00 16.69 49 MET B N 1
ATOM 4959 C CA . MET C 1 70 ? 14.374 -54.105 0.063 1.00 18.58 49 MET B CA 1
ATOM 4960 C C . MET C 1 70 ? 14.261 -54.855 -1.248 1.00 20.20 49 MET B C 1
ATOM 4961 O O . MET C 1 70 ? 14.363 -54.305 -2.339 1.00 19.89 49 MET B O 1
ATOM 4966 N N . ILE C 1 71 ? 14.027 -56.126 -1.118 1.00 20.69 50 ILE B N 1
ATOM 4967 C CA . ILE C 1 71 ? 13.885 -56.983 -2.222 1.00 24.10 50 ILE B CA 1
ATOM 4968 C C . ILE C 1 71 ? 12.532 -57.100 -2.955 1.00 25.05 50 ILE B C 1
ATOM 4969 O O . ILE C 1 71 ? 12.458 -57.479 -4.134 1.00 27.09 50 ILE B O 1
ATOM 4974 N N . ASN C 1 72 ? 11.389 -56.966 -2.396 1.00 25.90 51 ASN B N 1
ATOM 4975 C CA . ASN C 1 72 ? 10.457 -57.429 -3.550 1.00 27.31 51 ASN B CA 1
ATOM 4976 C C . ASN C 1 72 ? 9.591 -56.341 -4.086 1.00 26.89 51 ASN B C 1
ATOM 4977 O O . ASN C 1 72 ? 8.401 -56.537 -4.287 1.00 27.66 51 ASN B O 1
ATOM 4982 N N . LYS C 1 73 ? 10.228 -55.185 -4.299 1.00 25.90 52 LYS B N 1
ATOM 4983 C CA . LYS C 1 73 ? 9.516 -53.921 -4.522 1.00 26.35 52 LYS B CA 1
ATOM 4984 C C . LYS C 1 73 ? 9.201 -53.667 -5.988 1.00 25.21 52 LYS B C 1
ATOM 4985 O O . LYS C 1 73 ? 9.731 -54.338 -6.867 1.00 24.72 52 LYS B O 1
ATOM 4991 N N . SER C 1 74 ? 8.382 -52.661 -6.275 1.00 24.91 53 SER B N 1
ATOM 4992 C CA . SER C 1 74 ? 8.044 -52.376 -7.688 1.00 24.94 53 SER B CA 1
ATOM 4993 C C . SER C 1 74 ? 9.098 -51.512 -8.356 1.00 25.02 53 SER B C 1
ATOM 4994 O O . SER C 1 74 ? 9.835 -50.800 -7.677 1.00 23.09 53 SER B O 1
ATOM 4997 N N . GLU C 1 75 ? 9.129 -51.538 -9.687 1.00 25.50 54 GLU B N 1
ATOM 4998 C CA . GLU C 1 75 ? 9.959 -50.611 -10.464 1.00 26.21 54 GLU B CA 1
ATOM 4999 C C . GLU C 1 75 ? 9.784 -49.121 -10.049 1.00 26.28 54 GLU B C 1
ATOM 5000 O O . GLU C 1 75 ? 10.771 -48.380 -10.015 1.00 26.08 54 GLU B O 1
ATOM 5006 N N . ASP C 1 76 ? 8.572 -48.671 -9.705 1.00 24.65 55 ASP B N 1
ATOM 5007 C CA . ASP C 1 76 ? 8.375 -47.252 -9.380 1.00 23.53 55 ASP B CA 1
ATOM 5008 C C . ASP C 1 76 ? 8.987 -46.943 -8.009 1.00 22.11 55 ASP B C 1
ATOM 5009 O O . ASP C 1 76 ? 9.531 -45.842 -7.752 1.00 21.54 55 ASP B O 1
ATOM 5014 N N . GLU C 1 77 ? 8.832 -47.894 -7.110 1.00 19.75 56 GLU B N 1
ATOM 5015 C CA . GLU C 1 77 ? 9.389 -47.753 -5.808 1.00 20.78 56 GLU B CA 1
ATOM 5016 C C . GLU C 1 77 ? 10.937 -47.707 -5.946 1.00 18.32 56 GLU B C 1
ATOM 5017 O O . GLU C 1 77 ? 11.563 -46.863 -5.332 1.00 19.71 56 GLU B O 1
ATOM 5023 N N . TYR C 1 78 ? 11.540 -48.568 -6.750 1.00 17.95 57 TYR B N 1
ATOM 5024 C CA . TYR C 1 78 ? 13.008 -48.493 -6.913 1.00 18.29 57 TYR B CA 1
ATOM 5025 C C . TYR C 1 78 ? 13.440 -47.172 -7.554 1.00 18.60 57 TYR B C 1
ATOM 5026 O O . TYR C 1 78 ? 14.442 -46.569 -7.132 1.00 17.05 57 TYR B O 1
ATOM 5035 N N . SER C 1 79 ? 12.688 -46.723 -8.580 1.00 18.60 58 SER B N 1
ATOM 5036 C CA . SER C 1 79 ? 12.936 -45.394 -9.161 1.00 19.52 58 SER B CA 1
ATOM 5037 C C . SER C 1 79 ? 12.927 -44.296 -8.155 1.00 18.60 58 SER B C 1
ATOM 5038 O O . SER C 1 79 ? 13.755 -43.391 -8.262 1.00 17.98 58 SER B O 1
ATOM 5041 N N . ARG C 1 80 ? 11.955 -44.311 -7.226 1.00 19.50 59 ARG B N 1
ATOM 5042 C CA . ARG C 1 80 ? 11.824 -43.216 -6.262 1.00 19.35 59 ARG B CA 1
ATOM 5043 C C . ARG C 1 80 ? 13.030 -43.198 -5.307 1.00 18.98 59 ARG B C 1
ATOM 5044 O O . ARG C 1 80 ? 13.592 -42.127 -4.971 1.00 17.38 59 ARG B O 1
ATOM 5052 N N . LEU C 1 81 ? 13.415 -44.386 -4.885 1.00 18.16 60 LEU B N 1
ATOM 5053 C CA . LEU C 1 81 ? 14.563 -44.535 -3.990 1.00 19.43 60 LEU B CA 1
ATOM 5054 C C . LEU C 1 81 ? 15.844 -44.126 -4.720 1.00 17.78 60 LEU B C 1
ATOM 5055 O O . LEU C 1 81 ? 16.612 -43.341 -4.225 1.00 19.91 60 LEU B O 1
ATOM 5060 N N . PHE C 1 82 ? 16.077 -44.735 -5.877 1.00 18.35 61 PHE B N 1
ATOM 5061 C CA . PHE C 1 82 ? 17.243 -44.427 -6.717 1.00 16.71 61 PHE B CA 1
ATOM 5062 C C . PHE C 1 82 ? 17.419 -42.897 -6.837 1.00 17.55 61 PHE B C 1
ATOM 5063 O O . PHE C 1 82 ? 18.555 -42.349 -6.659 1.00 16.04 61 PHE B O 1
ATOM 5071 N N . LYS C 1 83 ? 16.310 -42.177 -7.096 1.00 16.69 62 LYS B N 1
ATOM 5072 C CA . LYS C 1 83 ? 16.406 -40.721 -7.240 1.00 16.01 62 LYS B CA 1
ATOM 5073 C C . LYS C 1 83 ? 16.619 -39.948 -5.978 1.00 14.74 62 LYS B C 1
ATOM 5074 O O . LYS C 1 83 ? 16.823 -38.737 -6.002 1.00 14.27 62 LYS B O 1
ATOM 5080 N N . SER C 1 84 ? 16.570 -40.630 -4.863 1.00 13.81 63 SER B N 1
ATOM 5081 C CA . SER C 1 84 ? 16.724 -39.980 -3.603 1.00 15.28 63 SER B CA 1
ATOM 5082 C C . SER C 1 84 ? 18.125 -40.259 -2.996 1.00 15.36 63 SER B C 1
ATOM 5083 O O . SER C 1 84 ? 18.608 -39.464 -2.140 1.00 16.61 63 SER B O 1
ATOM 5086 N N . ILE C 1 85 ? 18.748 -41.359 -3.404 1.00 14.47 64 ILE B N 1
ATOM 5087 C CA . ILE C 1 85 ? 20.044 -41.785 -2.740 1.00 15.60 64 ILE B CA 1
ATOM 5088 C C . ILE C 1 85 ? 21.208 -41.476 -3.679 1.00 15.22 64 ILE B C 1
ATOM 5089 O O . ILE C 1 85 ? 20.980 -41.098 -4.831 1.00 13.90 64 ILE B O 1
ATOM 5094 N N . ASN C 1 86 ? 22.445 -41.672 -3.197 1.00 14.18 65 ASN B N 1
ATOM 5095 C CA . ASN C 1 86 ? 23.617 -41.084 -3.848 1.00 13.31 65 ASN B CA 1
ATOM 5096 C C . ASN C 1 86 ? 24.587 -42.143 -4.324 1.00 11.65 65 ASN B C 1
ATOM 5097 O O . ASN C 1 86 ? 25.596 -41.824 -4.947 1.00 13.12 65 ASN B O 1
ATOM 5102 N N . GLY C 1 87 ? 24.260 -43.412 -4.115 1.00 11.52 66 GLY B N 1
ATOM 5103 C CA . GLY C 1 87 ? 25.048 -44.523 -4.661 1.00 11.23 66 GLY B CA 1
ATOM 5104 C C . GLY C 1 87 ? 24.414 -45.822 -4.228 1.00 10.94 66 GLY B C 1
ATOM 5105 O O . GLY C 1 87 ? 23.484 -45.794 -3.463 1.00 11.85 66 GLY B O 1
ATOM 5106 N N . VAL C 1 88 ? 24.907 -46.959 -4.690 1.00 11.19 67 VAL B N 1
ATOM 5107 C CA . VAL C 1 88 ? 24.373 -48.227 -4.224 1.00 10.69 67 VAL B CA 1
ATOM 5108 C C . VAL C 1 88 ? 25.481 -49.232 -4.196 1.00 11.69 67 VAL B C 1
ATOM 5109 O O . VAL C 1 88 ? 26.324 -49.298 -5.115 1.00 10.05 67 VAL B O 1
ATOM 5113 N N . LEU C 1 89 ? 25.383 -50.126 -3.219 1.00 12.78 68 LEU B N 1
ATOM 5114 C CA . LEU C 1 89 ? 26.340 -51.228 -3.106 1.00 11.56 68 LEU B CA 1
ATOM 5115 C C . LEU C 1 89 ? 25.569 -52.574 -3.222 1.00 11.51 68 LEU B C 1
ATOM 5116 O O . LEU C 1 89 ? 24.529 -52.729 -2.592 1.00 11.79 68 LEU B O 1
ATOM 5121 N N . PHE C 1 90 ? 26.077 -53.496 -4.046 1.00 12.19 69 PHE B N 1
ATOM 5122 C CA . PHE C 1 90 ? 25.614 -54.889 -4.151 1.00 12.92 69 PHE B CA 1
ATOM 5123 C C . PHE C 1 90 ? 26.566 -55.802 -3.322 1.00 13.52 69 PHE B C 1
ATOM 5124 O O . PHE C 1 90 ? 27.711 -56.073 -3.745 1.00 13.84 69 PHE B O 1
ATOM 5132 N N . PRO C 1 91 ? 26.094 -56.277 -2.159 1.00 13.85 70 PRO B N 1
ATOM 5133 C CA . PRO C 1 91 ? 26.953 -57.060 -1.263 1.00 13.76 70 PRO B CA 1
ATOM 5134 C C . PRO C 1 91 ? 27.172 -58.494 -1.703 1.00 13.77 70 PRO B C 1
ATOM 5135 O O . PRO C 1 91 ? 26.594 -58.947 -2.710 1.00 11.74 70 PRO B O 1
ATOM 5139 N N . GLY C 1 92 ? 28.022 -59.197 -0.937 1.00 13.55 71 GLY B N 1
ATOM 5140 C CA . GLY C 1 92 ? 28.291 -60.597 -1.202 1.00 14.64 71 GLY B CA 1
ATOM 5141 C C . GLY C 1 92 ? 27.131 -61.406 -0.626 1.00 16.33 71 GLY B C 1
ATOM 5142 O O . GLY C 1 92 ? 26.185 -60.847 -0.061 1.00 16.58 71 GLY B O 1
ATOM 5143 N N . GLY C 1 93 ? 27.211 -62.722 -0.781 1.00 17.36 72 GLY B N 1
ATOM 5144 C CA . GLY C 1 93 ? 26.172 -63.605 -0.284 1.00 16.68 72 GLY B CA 1
ATOM 5145 C C . GLY C 1 93 ? 26.045 -64.815 -1.139 1.00 15.77 72 GLY B C 1
ATOM 5146 O O . GLY C 1 93 ? 26.965 -65.159 -1.912 1.00 16.96 72 GLY B O 1
ATOM 5147 N N . GLY C 1 94 ? 24.926 -65.515 -1.009 1.00 15.22 73 GLY B N 1
ATOM 5148 C CA . GLY C 1 94 ? 24.887 -66.845 -1.663 1.00 17.78 73 GLY B CA 1
ATOM 5149 C C . GLY C 1 94 ? 23.661 -67.072 -2.524 1.00 19.35 73 GLY B C 1
ATOM 5150 O O . GLY C 1 94 ? 23.357 -68.200 -2.870 1.00 19.83 73 GLY B O 1
ATOM 5151 N N . VAL C 1 95 ? 22.965 -66.007 -2.870 1.00 19.47 74 VAL B N 1
ATOM 5152 C CA . VAL C 1 95 ? 21.678 -66.104 -3.579 1.00 20.28 74 VAL B CA 1
ATOM 5153 C C . VAL C 1 95 ? 21.919 -66.269 -5.077 1.00 21.55 74 VAL B C 1
ATOM 5154 O O . VAL C 1 95 ? 22.991 -65.951 -5.563 1.00 21.11 74 VAL B O 1
ATOM 5158 N N . SER C 1 96 ? 20.924 -66.754 -5.833 1.00 22.50 75 SER B N 1
ATOM 5159 C CA . SER C 1 96 ? 21.097 -66.945 -7.298 1.00 23.30 75 SER B CA 1
ATOM 5160 C C . SER C 1 96 ? 21.461 -65.611 -8.054 1.00 22.03 75 SER B C 1
ATOM 5161 O O . SER C 1 96 ? 20.948 -64.537 -7.723 1.00 22.17 75 SER B O 1
ATOM 5164 N N . LEU C 1 97 ? 22.354 -65.681 -9.041 1.00 21.78 76 LEU B N 1
ATOM 5165 C CA . LEU C 1 97 ? 22.715 -64.512 -9.840 1.00 22.32 76 LEU B CA 1
ATOM 5166 C C . LEU C 1 97 ? 21.637 -64.214 -10.903 1.00 23.35 76 LEU B C 1
ATOM 5167 O O . LEU C 1 97 ? 21.638 -63.143 -11.518 1.00 22.18 76 LEU B O 1
ATOM 5172 N N . GLU C 1 98 ? 20.684 -65.136 -11.045 1.00 24.76 77 GLU B N 1
ATOM 5173 C CA . GLU C 1 98 ? 19.670 -65.076 -12.098 1.00 26.59 77 GLU B CA 1
ATOM 5174 C C . GLU C 1 98 ? 18.223 -65.036 -11.655 1.00 27.16 77 GLU B C 1
ATOM 5175 O O . GLU C 1 98 ? 17.405 -64.367 -12.296 1.00 28.05 77 GLU B O 1
ATOM 5181 N N . SER C 1 99 ? 17.863 -65.756 -10.599 1.00 26.89 78 SER B N 1
ATOM 5182 C CA . SER C 1 99 ? 16.443 -65.750 -10.236 1.00 28.16 78 SER B CA 1
ATOM 5183 C C . SER C 1 99 ? 16.034 -65.199 -8.875 1.00 26.68 78 SER B C 1
ATOM 5184 O O . SER C 1 99 ? 14.902 -65.406 -8.488 1.00 25.80 78 SER B O 1
ATOM 5187 N N . SER C 1 100 ? 16.914 -64.469 -8.179 1.00 24.28 79 SER B N 1
ATOM 5188 C CA . SER C 1 100 ? 16.578 -63.983 -6.821 1.00 20.80 79 SER B CA 1
ATOM 5189 C C . SER C 1 100 ? 15.956 -62.598 -6.857 1.00 19.50 79 SER B C 1
ATOM 5190 O O . SER C 1 100 ? 16.060 -61.858 -7.851 1.00 18.09 79 SER B O 1
ATOM 5193 N N . GLY C 1 101 ? 15.296 -62.237 -5.761 1.00 16.97 80 GLY B N 1
ATOM 5194 C CA . GLY C 1 101 ? 14.879 -60.866 -5.615 1.00 16.34 80 GLY B CA 1
ATOM 5195 C C . GLY C 1 101 ? 16.087 -59.904 -5.646 1.00 15.26 80 GLY B C 1
ATOM 5196 O O . GLY C 1 101 ? 15.991 -58.755 -6.080 1.00 12.86 80 GLY B O 1
ATOM 5197 N N . TYR C 1 102 ? 17.194 -60.360 -5.086 1.00 14.88 81 TYR B N 1
ATOM 5198 C CA . TYR C 1 102 ? 18.432 -59.591 -5.125 1.00 15.75 81 TYR B CA 1
ATOM 5199 C C . TYR C 1 102 ? 18.889 -59.290 -6.572 1.00 13.67 81 TYR B C 1
ATOM 5200 O O . TYR C 1 102 ? 19.185 -58.133 -6.939 1.00 13.31 81 TYR B O 1
ATOM 5209 N N . SER C 1 103 ? 18.960 -60.323 -7.409 1.00 15.69 82 SER B N 1
ATOM 5210 C CA . SER C 1 103 ? 19.527 -60.122 -8.734 1.00 17.28 82 SER B CA 1
ATOM 5211 C C . SER C 1 103 ? 18.568 -59.250 -9.541 1.00 17.61 82 SER B C 1
ATOM 5212 O O . SER C 1 103 ? 19.013 -58.455 -10.356 1.00 16.24 82 SER B O 1
ATOM 5215 N N . LYS C 1 104 ? 17.269 -59.325 -9.260 1.00 18.61 83 LYS B N 1
ATOM 5216 C CA . LYS C 1 104 ? 16.317 -58.451 -9.970 1.00 19.82 83 LYS B CA 1
ATOM 5217 C C . LYS C 1 104 ? 16.421 -57.003 -9.571 1.00 17.98 83 LYS B C 1
ATOM 5218 O O . LYS C 1 104 ? 16.448 -56.136 -10.439 1.00 17.52 83 LYS B O 1
ATOM 5224 N N . ALA C 1 105 ? 16.445 -56.742 -8.264 1.00 17.05 84 ALA B N 1
ATOM 5225 C CA . ALA C 1 105 ? 16.631 -55.394 -7.793 1.00 15.98 84 ALA B CA 1
ATOM 5226 C C . ALA C 1 105 ? 17.956 -54.838 -8.299 1.00 15.70 84 ALA B C 1
ATOM 5227 O O . ALA C 1 105 ? 18.003 -53.693 -8.720 1.00 15.52 84 ALA B O 1
ATOM 5229 N N . ALA C 1 106 ? 19.011 -55.656 -8.294 1.00 16.28 85 ALA B N 1
ATOM 5230 C CA . ALA C 1 106 ? 20.319 -55.194 -8.775 1.00 16.46 85 ALA B CA 1
ATOM 5231 C C . ALA C 1 106 ? 20.280 -54.779 -10.258 1.00 16.99 85 ALA B C 1
ATOM 5232 O O . ALA C 1 106 ? 20.882 -53.772 -10.617 1.00 15.83 85 ALA B O 1
ATOM 5234 N N . GLY C 1 107 ? 19.535 -55.536 -11.079 1.00 16.02 86 GLY B N 1
ATOM 5235 C CA . GLY C 1 107 ? 19.390 -55.274 -12.492 1.00 15.85 86 GLY B CA 1
ATOM 5236 C C . GLY C 1 107 ? 18.735 -53.936 -12.715 1.00 15.93 86 GLY B C 1
ATOM 5237 O O . GLY C 1 107 ? 19.138 -53.173 -13.618 1.00 16.58 86 GLY B O 1
ATOM 5238 N N . ILE C 1 108 ? 17.716 -53.648 -11.907 1.00 15.02 87 ILE B N 1
ATOM 5239 C CA . ILE C 1 108 ? 16.973 -52.385 -11.987 1.00 14.76 87 ILE B CA 1
ATOM 5240 C C . ILE C 1 108 ? 17.871 -51.203 -11.624 1.00 14.22 87 ILE B C 1
ATOM 5241 O O . ILE C 1 108 ? 17.926 -50.222 -12.352 1.00 11.56 87 ILE B O 1
ATOM 5246 N N . PHE C 1 109 ? 18.593 -51.318 -10.514 1.00 12.47 88 PHE B N 1
ATOM 5247 C CA . PHE C 1 109 ? 19.565 -50.284 -10.164 1.00 13.51 88 PHE B CA 1
ATOM 5248 C C . PHE C 1 109 ? 20.678 -50.076 -11.144 1.00 12.44 88 PHE B C 1
ATOM 5249 O O . PHE C 1 109 ? 21.070 -48.925 -11.349 1.00 14.20 88 PHE B O 1
ATOM 5257 N N . TYR C 1 110 ? 21.172 -51.154 -11.742 1.00 12.80 89 TYR B N 1
ATOM 5258 C CA . TYR C 1 110 ? 22.237 -51.085 -12.750 1.00 12.99 89 TYR B CA 1
ATOM 5259 C C . TYR C 1 110 ? 21.754 -50.322 -13.987 1.00 14.45 89 TYR B C 1
ATOM 5260 O O . TYR C 1 110 ? 22.460 -49.441 -14.521 1.00 12.50 89 TYR B O 1
ATOM 5269 N N . ARG C 1 111 ? 20.526 -50.638 -14.425 1.00 12.05 90 ARG B N 1
ATOM 5270 C CA . ARG C 1 111 ? 19.950 -49.985 -15.601 1.00 13.24 90 ARG B CA 1
ATOM 5271 C C . ARG C 1 111 ? 19.659 -48.500 -15.325 1.00 11.86 90 ARG B C 1
ATOM 5272 O O . ARG C 1 111 ? 19.894 -47.625 -16.133 1.00 12.54 90 ARG B O 1
ATOM 5280 N N . LEU C 1 112 ? 19.154 -48.192 -14.143 1.00 12.88 91 LEU B N 1
ATOM 5281 C CA . LEU C 1 112 ? 18.958 -46.802 -13.775 1.00 13.11 91 LEU B CA 1
ATOM 5282 C C . LEU C 1 112 ? 20.270 -46.044 -13.654 1.00 12.68 91 LEU B C 1
ATOM 5283 O O . LEU C 1 112 ? 20.315 -44.851 -13.902 1.00 10.65 91 LEU B O 1
ATOM 5288 N N . ALA C 1 113 ? 21.310 -46.727 -13.208 1.00 12.50 92 ALA B N 1
ATOM 5289 C CA . ALA C 1 113 ? 22.611 -46.050 -13.011 1.00 13.14 92 ALA B CA 1
ATOM 5290 C C . ALA C 1 113 ? 23.257 -45.767 -14.364 1.00 13.47 92 ALA B C 1
ATOM 5291 O O . ALA C 1 113 ? 23.812 -44.681 -14.544 1.00 15.26 92 ALA B O 1
ATOM 5293 N N . LEU C 1 114 ? 23.224 -46.731 -15.287 1.00 14.00 93 LEU B N 1
ATOM 5294 C CA . LEU C 1 114 ? 23.696 -46.517 -16.675 1.00 15.04 93 LEU B CA 1
ATOM 5295 C C . LEU C 1 114 ? 22.912 -45.390 -17.340 1.00 14.70 93 LEU B C 1
ATOM 5296 O O . LEU C 1 114 ? 23.484 -44.531 -18.005 1.00 13.88 93 LEU B O 1
ATOM 5301 N N . GLU C 1 115 ? 21.610 -45.320 -17.070 1.00 14.38 94 GLU B N 1
ATOM 5302 C CA . GLU C 1 115 ? 20.843 -44.212 -17.661 1.00 14.36 94 GLU B CA 1
ATOM 5303 C C . GLU C 1 115 ? 21.305 -42.847 -17.133 1.00 13.92 94 GLU B C 1
ATOM 5304 O O . GLU C 1 115 ? 21.542 -41.906 -17.897 1.00 13.72 94 GLU B O 1
ATOM 5310 N N . ALA C 1 116 ? 21.365 -42.742 -15.811 1.00 13.73 95 ALA B N 1
ATOM 5311 C CA . ALA C 1 116 ? 21.740 -41.510 -15.159 1.00 14.72 95 ALA B CA 1
ATOM 5312 C C . ALA C 1 116 ? 23.156 -41.065 -15.561 1.00 13.83 95 ALA B C 1
ATOM 5313 O O . ALA C 1 116 ? 23.361 -39.904 -15.890 1.00 12.54 95 ALA B O 1
ATOM 5315 N N . ASN C 1 117 ? 24.128 -41.989 -15.505 1.00 14.46 96 ASN B N 1
ATOM 5316 C CA . ASN C 1 117 ? 25.501 -41.605 -15.889 1.00 15.63 96 ASN B CA 1
ATOM 5317 C C . ASN C 1 117 ? 25.553 -41.163 -17.351 1.00 16.58 96 ASN B C 1
ATOM 5318 O O . ASN C 1 117 ? 26.172 -40.164 -17.659 1.00 14.24 96 ASN B O 1
ATOM 5323 N N . SER C 1 118 ? 24.858 -41.903 -18.240 1.00 17.41 97 SER B N 1
ATOM 5324 C CA . SER C 1 118 ? 24.841 -41.573 -19.683 1.00 16.58 97 SER B CA 1
ATOM 5325 C C . SER C 1 118 ? 24.232 -40.206 -19.924 1.00 16.87 97 SER B C 1
ATOM 5326 O O . SER C 1 118 ? 24.625 -39.498 -20.825 1.00 16.08 97 SER B O 1
ATOM 5329 N N . ASN C 1 119 ? 23.236 -39.843 -19.141 1.00 17.41 98 ASN B N 1
ATOM 5330 C CA . ASN C 1 119 ? 22.599 -38.527 -19.321 1.00 18.48 98 ASN B CA 1
ATOM 5331 C C . ASN C 1 119 ? 23.525 -37.383 -18.811 1.00 19.77 98 ASN B C 1
ATOM 5332 O O . ASN C 1 119 ? 23.308 -36.223 -19.161 1.00 22.05 98 ASN B O 1
ATOM 5337 N N . GLY C 1 120 ? 24.526 -37.704 -18.006 1.00 20.77 99 GLY B N 1
ATOM 5338 C CA . GLY C 1 120 ? 25.370 -36.675 -17.308 1.00 22.26 99 GLY B CA 1
ATOM 5339 C C . GLY C 1 120 ? 25.151 -36.532 -15.797 1.00 23.27 99 GLY B C 1
ATOM 5340 O O . GLY C 1 120 ? 25.632 -35.583 -15.196 1.00 23.91 99 GLY B O 1
ATOM 5341 N N . ASP C 1 121 ? 24.467 -37.486 -15.179 1.00 23.34 100 ASP B N 1
ATOM 5342 C CA . ASP C 1 121 ? 24.293 -37.454 -13.729 1.00 25.31 100 ASP B CA 1
ATOM 5343 C C . ASP C 1 121 ? 25.133 -38.538 -13.058 1.00 24.44 100 ASP B C 1
ATOM 5344 O O . ASP C 1 121 ? 24.852 -39.725 -13.217 1.00 26.02 100 ASP B O 1
ATOM 5349 N N . TYR C 1 122 ? 26.164 -38.142 -12.312 1.00 19.91 101 TYR B N 1
ATOM 5350 C CA . TYR C 1 122 ? 27.018 -39.139 -11.671 1.00 19.13 101 TYR B CA 1
ATOM 5351 C C . TYR C 1 122 ? 26.265 -39.997 -10.651 1.00 17.15 101 TYR B C 1
ATOM 5352 O O . TYR C 1 122 ? 25.572 -39.474 -9.780 1.00 18.91 101 TYR B O 1
ATOM 5361 N N . PHE C 1 123 ? 26.412 -41.316 -10.764 1.00 15.10 102 PHE B N 1
ATOM 5362 C CA . PHE C 1 123 ? 25.793 -42.262 -9.790 1.00 12.51 102 PHE B CA 1
ATOM 5363 C C . PHE C 1 123 ? 26.634 -43.515 -9.660 1.00 11.75 102 PHE B C 1
ATOM 5364 O O . PHE C 1 123 ? 26.652 -44.337 -10.545 1.00 11.48 102 PHE B O 1
ATOM 5372 N N . PRO C 1 124 ? 27.365 -43.653 -8.533 1.00 11.76 103 PRO B N 1
ATOM 5373 C CA . PRO C 1 124 ? 28.310 -44.757 -8.385 1.00 11.43 103 PRO B CA 1
ATOM 5374 C C . PRO C 1 124 ? 27.660 -46.085 -7.850 1.00 10.91 103 PRO B C 1
ATOM 5375 O O . PRO C 1 124 ? 26.698 -46.058 -7.078 1.00 10.43 103 PRO B O 1
ATOM 5379 N N . VAL C 1 125 ? 28.229 -47.202 -8.286 1.00 9.22 104 VAL B N 1
ATOM 5380 C CA . VAL C 1 125 ? 27.769 -48.539 -7.980 1.00 11.28 104 VAL B CA 1
ATOM 5381 C C . VAL C 1 125 ? 28.979 -49.348 -7.564 1.00 11.77 104 VAL B C 1
ATOM 5382 O O . VAL C 1 125 ? 30.066 -49.314 -8.260 1.00 12.69 104 VAL B O 1
ATOM 5386 N N . TRP C 1 126 ? 28.825 -50.031 -6.432 1.00 11.39 105 TRP B N 1
ATOM 5387 C CA . TRP C 1 126 ? 29.911 -50.904 -5.908 1.00 12.24 105 TRP B CA 1
ATOM 5388 C C . TRP C 1 126 ? 29.402 -52.339 -5.866 1.00 13.04 105 TRP B C 1
ATOM 5389 O O . TRP C 1 126 ? 28.349 -52.581 -5.287 1.00 13.92 105 TRP B O 1
ATOM 5400 N N . GLY C 1 127 ? 30.131 -53.292 -6.456 1.00 13.10 106 GLY B N 1
ATOM 5401 C CA . GLY C 1 127 ? 29.792 -54.707 -6.220 1.00 13.40 106 GLY B CA 1
ATOM 5402 C C . GLY C 1 127 ? 30.855 -55.479 -5.438 1.00 14.04 106 GLY B C 1
ATOM 5403 O O . GLY C 1 127 ? 32.038 -55.411 -5.773 1.00 13.34 106 GLY B O 1
ATOM 5404 N N . THR C 1 128 ? 30.442 -56.225 -4.408 1.00 13.37 107 THR B N 1
ATOM 5405 C CA . THR C 1 128 ? 31.436 -57.042 -3.647 1.00 14.11 107 THR B CA 1
ATOM 5406 C C . THR C 1 128 ? 31.139 -58.499 -3.804 1.00 13.69 107 THR B C 1
ATOM 5407 O O . THR C 1 128 ? 30.025 -58.904 -3.491 1.00 14.18 107 THR B O 1
ATOM 5411 N N . ALA C 1 129 ? 32.106 -59.268 -4.306 1.00 12.92 108 ALA B N 1
ATOM 5412 C CA . ALA C 1 129 ? 32.052 -60.744 -4.292 1.00 14.04 108 ALA B CA 1
ATOM 5413 C C . ALA C 1 129 ? 30.875 -61.225 -5.157 1.00 13.58 108 ALA B C 1
ATOM 5414 O O . ALA C 1 129 ? 30.895 -61.031 -6.359 1.00 13.76 108 ALA B O 1
ATOM 5416 N N . LEU C 1 130 ? 29.833 -61.747 -4.546 1.00 14.34 109 LEU B N 1
ATOM 5417 C CA . LEU C 1 130 ? 28.594 -62.046 -5.305 1.00 14.75 109 LEU B CA 1
ATOM 5418 C C . LEU C 1 130 ? 28.208 -60.831 -6.181 1.00 13.54 109 LEU B C 1
ATOM 5419 O O . LEU C 1 130 ? 27.816 -61.002 -7.330 1.00 14.81 109 LEU B O 1
ATOM 5424 N N . GLY C 1 131 ? 28.323 -59.607 -5.626 1.00 13.55 110 GLY B N 1
ATOM 5425 C CA . GLY C 1 131 ? 27.955 -58.365 -6.351 1.00 12.41 110 GLY B CA 1
ATOM 5426 C C . GLY C 1 131 ? 28.872 -58.101 -7.551 1.00 13.99 110 GLY B C 1
ATOM 5427 O O . GLY C 1 131 ? 28.419 -57.560 -8.584 1.00 12.65 110 GLY B O 1
ATOM 5428 N N . PHE C 1 132 ? 30.175 -58.382 -7.379 1.00 12.52 111 PHE B N 1
ATOM 5429 C CA . PHE C 1 132 ? 31.129 -58.434 -8.505 1.00 13.47 111 PHE B CA 1
ATOM 5430 C C . PHE C 1 132 ? 30.719 -59.481 -9.567 1.00 13.50 111 PHE B C 1
ATOM 5431 O O . PHE C 1 132 ? 30.644 -59.175 -10.748 1.00 13.52 111 PHE B O 1
ATOM 5439 N N . GLU C 1 133 ? 30.432 -60.720 -9.151 1.00 13.16 112 GLU B N 1
ATOM 5440 C CA . GLU C 1 133 ? 29.946 -61.728 -10.110 1.00 14.15 112 GLU B CA 1
ATOM 5441 C C . GLU C 1 133 ? 28.684 -61.268 -10.841 1.00 15.06 112 GLU B C 1
ATOM 5442 O O . GLU C 1 133 ? 28.571 -61.463 -12.070 1.00 16.79 112 GLU B O 1
ATOM 5448 N N . LEU C 1 134 ? 27.747 -60.688 -10.113 1.00 15.18 113 LEU B N 1
ATOM 5449 C CA . LEU C 1 134 ? 26.538 -60.145 -10.745 1.00 15.79 113 LEU B CA 1
ATOM 5450 C C . LEU C 1 134 ? 26.837 -59.124 -11.825 1.00 14.82 113 LEU B C 1
ATOM 5451 O O . LEU C 1 134 ? 26.218 -59.139 -12.914 1.00 14.97 113 LEU B O 1
ATOM 5456 N N . LEU C 1 135 ? 27.773 -58.229 -11.554 1.00 13.10 114 LEU B N 1
ATOM 5457 C CA . LEU C 1 135 ? 28.150 -57.227 -12.566 1.00 13.39 114 LEU B CA 1
ATOM 5458 C C . LEU C 1 135 ? 28.765 -57.842 -13.858 1.00 12.33 114 LEU B C 1
ATOM 5459 O O . LEU C 1 135 ? 28.499 -57.315 -14.960 1.00 14.11 114 LEU B O 1
ATOM 5464 N N . THR C 1 136 ? 29.540 -58.913 -13.749 0.50 9.33 115 THR B N 1
ATOM 5465 C CA . THR C 1 136 ? 30.050 -59.565 -14.941 0.50 11.16 115 THR B CA 1
ATOM 5466 C C . THR C 1 136 ? 28.902 -60.120 -15.788 0.50 10.17 115 THR B C 1
ATOM 5467 O O . THR C 1 136 ? 28.950 -60.095 -16.980 0.50 7.09 115 THR B O 1
ATOM 5471 N N . LEU C 1 137 ? 27.848 -60.579 -15.123 1.00 14.09 116 LEU B N 1
ATOM 5472 C CA . LEU C 1 137 ? 26.620 -61.077 -15.792 1.00 14.20 116 LEU B CA 1
ATOM 5473 C C . LEU C 1 137 ? 25.774 -59.927 -16.318 1.00 13.86 116 LEU B C 1
ATOM 5474 O O . LEU C 1 137 ? 25.284 -60.007 -17.453 1.00 16.32 116 LEU B O 1
ATOM 5479 N N . LEU C 1 138 ? 25.587 -58.866 -15.532 1.00 15.40 117 LEU B N 1
ATOM 5480 C CA . LEU C 1 138 ? 24.808 -57.709 -15.980 1.00 16.15 117 LEU B CA 1
ATOM 5481 C C . LEU C 1 138 ? 25.431 -57.075 -17.221 1.00 16.61 117 LEU B C 1
ATOM 5482 O O . LEU C 1 138 ? 24.717 -56.690 -18.202 1.00 16.98 117 LEU B O 1
ATOM 5487 N N . THR C 1 139 ? 26.750 -56.915 -17.204 1.00 16.44 118 THR B N 1
ATOM 5488 C CA . THR C 1 139 ? 27.314 -56.295 -18.412 1.00 16.26 118 THR B CA 1
ATOM 5489 C C . THR C 1 139 ? 27.574 -57.214 -19.613 1.00 16.27 118 THR B C 1
ATOM 5490 O O . THR C 1 139 ? 27.287 -56.824 -20.789 1.00 16.01 118 THR B O 1
ATOM 5494 N N . SER C 1 140 ? 28.004 -58.448 -19.383 1.00 14.44 119 SER B N 1
ATOM 5495 C CA . SER C 1 140 ? 28.260 -59.251 -20.580 1.00 14.87 119 SER B CA 1
ATOM 5496 C C . SER C 1 140 ? 26.999 -59.962 -21.075 1.00 15.71 119 SER B C 1
ATOM 5497 O O . SER C 1 140 ? 26.990 -60.406 -22.215 1.00 14.43 119 SER B O 1
ATOM 5500 N N . GLY C 1 141 ? 25.952 -60.065 -20.248 1.00 15.36 120 GLY B N 1
ATOM 5501 C CA . GLY C 1 141 ? 24.862 -60.955 -20.617 1.00 18.10 120 GLY B CA 1
ATOM 5502 C C . GLY C 1 141 ? 25.141 -62.461 -20.433 1.00 19.51 120 GLY B C 1
ATOM 5503 O O . GLY C 1 141 ? 24.298 -63.280 -20.765 1.00 19.18 120 GLY B O 1
ATOM 5504 N N . GLU C 1 142 ? 26.305 -62.861 -19.912 1.00 18.83 121 GLU B N 1
ATOM 5505 C CA . GLU C 1 142 ? 26.586 -64.303 -19.833 1.00 20.78 121 GLU B CA 1
ATOM 5506 C C . GLU C 1 142 ? 27.202 -64.708 -18.470 1.00 21.49 121 GLU B C 1
ATOM 5507 O O . GLU C 1 142 ? 27.839 -63.885 -17.781 1.00 18.06 121 GLU B O 1
ATOM 5513 N N . LEU C 1 143 ? 27.044 -65.976 -18.096 1.00 21.00 122 LEU B N 1
ATOM 5514 C CA . LEU C 1 143 ? 27.659 -66.446 -16.860 1.00 22.06 122 LEU B CA 1
ATOM 5515 C C . LEU C 1 143 ? 29.008 -67.049 -17.221 1.00 20.97 122 LEU B C 1
ATOM 5516 O O . LEU C 1 143 ? 29.071 -68.037 -17.934 1.00 22.41 122 LEU B O 1
ATOM 5521 N N . LEU C 1 144 ? 30.097 -66.470 -16.747 1.00 20.06 123 LEU B N 1
ATOM 5522 C CA . LEU C 1 144 ? 31.413 -66.841 -17.226 1.00 18.65 123 LEU B CA 1
ATOM 5523 C C . LEU C 1 144 ? 32.332 -67.323 -16.096 1.00 18.85 123 LEU B C 1
ATOM 5524 O O . LEU C 1 144 ? 33.568 -67.337 -16.227 1.00 18.46 123 LEU B O 1
ATOM 5529 N N . LEU C 1 145 ? 31.717 -67.749 -15.009 1.00 17.97 124 LEU B N 1
ATOM 5530 C CA . LEU C 1 145 ? 32.463 -68.063 -13.793 1.00 18.18 124 LEU B CA 1
ATOM 5531 C C . LEU C 1 145 ? 32.996 -69.506 -13.756 1.00 18.70 124 LEU B C 1
ATOM 5532 O O . LEU C 1 145 ? 32.427 -70.373 -14.368 1.00 18.08 124 LEU B O 1
ATOM 5537 N N . SER C 1 146 ? 34.103 -69.746 -13.068 1.00 17.05 125 SER B N 1
ATOM 5538 C CA . SER C 1 146 ? 34.661 -71.096 -12.973 1.00 17.28 125 SER B CA 1
ATOM 5539 C C . SER C 1 146 ? 35.137 -71.273 -11.554 1.00 17.91 125 SER B C 1
ATOM 5540 O O . SER C 1 146 ? 35.329 -70.272 -10.826 1.00 16.08 125 SER B O 1
ATOM 5543 N N . HIS C 1 147 ? 35.234 -72.526 -11.126 1.00 17.88 126 HIS B N 1
ATOM 5544 C CA . HIS C 1 147 ? 35.426 -72.805 -9.736 1.00 18.44 126 HIS B CA 1
ATOM 5545 C C . HIS C 1 147 ? 36.871 -72.455 -9.381 1.00 18.04 126 HIS B C 1
ATOM 5546 O O . HIS C 1 147 ? 37.824 -72.662 -10.185 1.00 16.03 126 HIS B O 1
ATOM 5553 N N . THR C 1 148 ? 37.042 -71.851 -8.219 1.00 16.61 127 THR B N 1
ATOM 5554 C CA . THR C 1 148 ? 38.426 -71.616 -7.733 1.00 15.84 127 THR B CA 1
ATOM 5555 C C . THR C 1 148 ? 38.506 -71.991 -6.293 1.00 16.30 127 THR B C 1
ATOM 5556 O O . THR C 1 148 ? 37.505 -71.949 -5.548 1.00 17.03 127 THR B O 1
ATOM 5560 N N . ASN C 1 149 ? 39.717 -72.281 -5.852 1.00 16.29 128 ASN B N 1
ATOM 5561 C CA . ASN C 1 149 ? 39.865 -72.804 -4.472 1.00 16.10 128 ASN B CA 1
ATOM 5562 C C . ASN C 1 149 ? 40.150 -71.673 -3.489 1.00 16.28 128 ASN B C 1
ATOM 5563 O O . ASN C 1 149 ? 41.251 -71.573 -2.903 1.00 15.46 128 ASN B O 1
ATOM 5568 N N . THR C 1 150 ? 39.115 -70.857 -3.278 1.00 15.40 129 THR B N 1
ATOM 5569 C CA . THR C 1 150 ? 39.247 -69.550 -2.642 1.00 15.63 129 THR B CA 1
ATOM 5570 C C . THR C 1 150 ? 38.054 -69.274 -1.740 1.00 14.68 129 THR B C 1
ATOM 5571 O O . THR C 1 150 ? 37.732 -68.137 -1.510 1.00 13.66 129 THR B O 1
ATOM 5575 N N . SER C 1 151 ? 37.430 -70.326 -1.218 1.00 14.53 130 SER B N 1
ATOM 5576 C CA . SER C 1 151 ? 36.299 -70.204 -0.306 1.00 15.80 130 SER B CA 1
ATOM 5577 C C . SER C 1 151 ? 36.615 -69.628 1.097 1.00 16.71 130 SER B C 1
ATOM 5578 O O . SER C 1 151 ? 35.685 -69.246 1.811 1.00 16.51 130 SER B O 1
ATOM 5581 N N . GLY C 1 152 ? 37.897 -69.512 1.476 1.00 15.55 131 GLY B N 1
ATOM 5582 C CA . GLY C 1 152 ? 38.253 -68.868 2.712 1.00 16.13 131 GLY B CA 1
ATOM 5583 C C . GLY C 1 152 ? 39.757 -68.750 2.847 1.00 15.81 131 GLY B C 1
ATOM 5584 O O . GLY C 1 152 ? 40.350 -69.674 3.345 1.00 16.00 131 GLY B O 1
ATOM 5585 N N . ILE C 1 153 ? 40.350 -67.655 2.350 1.00 16.34 132 ILE B N 1
ATOM 5586 C CA . ILE C 1 153 ? 41.813 -67.430 2.332 1.00 17.06 132 ILE B CA 1
ATOM 5587 C C . ILE C 1 153 ? 42.011 -65.937 2.267 1.00 16.65 132 ILE B C 1
ATOM 5588 O O . ILE C 1 153 ? 41.260 -65.231 1.557 1.00 17.13 132 ILE B O 1
ATOM 5593 N N . ALA C 1 154 ? 43.098 -65.476 2.905 1.00 15.05 133 ALA B N 1
ATOM 5594 C CA . ALA C 1 154 ? 43.579 -64.108 2.828 1.00 15.85 133 ALA B CA 1
ATOM 5595 C C . ALA C 1 154 ? 44.670 -64.059 1.762 1.00 15.92 133 ALA B C 1
ATOM 5596 O O . ALA C 1 154 ? 45.565 -64.912 1.787 1.00 14.29 133 ALA B O 1
ATOM 5598 N N . LEU C 1 155 ? 44.561 -63.118 0.823 1.00 14.50 134 LEU B N 1
ATOM 5599 C CA . LEU C 1 155 ? 45.541 -62.913 -0.289 1.00 14.50 134 LEU B CA 1
ATOM 5600 C C . LEU C 1 155 ? 45.987 -61.440 -0.406 1.00 14.15 134 LEU B C 1
ATOM 5601 O O . LEU C 1 155 ? 45.222 -60.529 -0.080 1.00 13.60 134 LEU B O 1
ATOM 5606 N N . PRO C 1 156 ? 47.201 -61.221 -0.937 1.00 15.59 135 PRO B N 1
ATOM 5607 C CA . PRO C 1 156 ? 47.601 -59.920 -1.437 1.00 16.45 135 PRO B CA 1
ATOM 5608 C C . PRO C 1 156 ? 46.843 -59.586 -2.732 1.00 16.43 135 PRO B C 1
ATOM 5609 O O . PRO C 1 156 ? 46.051 -60.408 -3.200 1.00 19.68 135 PRO B O 1
ATOM 5613 N N . LEU C 1 157 ? 47.055 -58.408 -3.293 1.00 15.46 136 LEU B N 1
ATOM 5614 C CA . LEU C 1 157 ? 46.569 -58.113 -4.616 1.00 15.66 136 LEU B CA 1
ATOM 5615 C C . LEU C 1 157 ? 47.742 -58.126 -5.591 1.00 17.34 136 LEU B C 1
ATOM 5616 O O . LEU C 1 157 ? 48.794 -57.495 -5.310 1.00 17.85 136 LEU B O 1
ATOM 5621 N N . ASP C 1 158 ? 47.587 -58.847 -6.698 1.00 16.16 137 ASP B N 1
ATOM 5622 C CA . ASP C 1 158 ? 48.577 -58.786 -7.790 1.00 17.32 137 ASP B CA 1
ATOM 5623 C C . ASP C 1 158 ? 48.122 -57.704 -8.764 1.00 16.65 137 ASP B C 1
ATOM 5624 O O . ASP C 1 158 ? 47.265 -57.949 -9.598 1.00 17.12 137 ASP B O 1
ATOM 5629 N N . PHE C 1 159 ? 48.667 -56.498 -8.637 1.00 16.97 138 PHE B N 1
ATOM 5630 C CA . PHE C 1 159 ? 48.184 -55.318 -9.385 1.00 18.08 138 PHE B CA 1
ATOM 5631 C C . PHE C 1 159 ? 48.527 -55.434 -10.855 1.00 18.55 138 PHE B C 1
ATOM 5632 O O . PHE C 1 159 ? 49.540 -56.050 -11.196 1.00 16.62 138 PHE B O 1
ATOM 5640 N N . THR C 1 160 ? 47.678 -54.913 -11.740 1.00 18.62 139 THR B N 1
ATOM 5641 C CA . THR C 1 160 ? 48.043 -54.898 -13.185 1.00 19.45 139 THR B CA 1
ATOM 5642 C C . THR C 1 160 ? 48.809 -53.621 -13.452 1.00 21.33 139 THR B C 1
ATOM 5643 O O . THR C 1 160 ? 48.939 -52.804 -12.534 1.00 20.42 139 THR B O 1
ATOM 5647 N N . GLU C 1 161 ? 49.313 -53.461 -14.687 1.00 23.95 140 GLU B N 1
ATOM 5648 C CA . GLU C 1 161 ? 50.025 -52.225 -15.117 1.00 27.56 140 GLU B CA 1
ATOM 5649 C C . GLU C 1 161 ? 49.026 -51.105 -15.008 1.00 27.61 140 GLU B C 1
ATOM 5650 O O . GLU C 1 161 ? 49.398 -49.988 -14.780 1.00 29.15 140 GLU B O 1
ATOM 5656 N N . ASP C 1 162 ? 47.747 -51.418 -15.186 1.00 28.85 141 ASP B N 1
ATOM 5657 C CA . ASP C 1 162 ? 46.687 -50.414 -15.137 1.00 29.64 141 ASP B CA 1
ATOM 5658 C C . ASP C 1 162 ? 46.301 -49.843 -13.778 1.00 29.21 141 ASP B C 1
ATOM 5659 O O . ASP C 1 162 ? 45.478 -48.913 -13.737 1.00 28.00 141 ASP B O 1
ATOM 5664 N N . VAL C 1 163 ? 46.898 -50.307 -12.668 1.00 28.59 142 VAL B N 1
ATOM 5665 C CA . VAL C 1 163 ? 46.595 -49.614 -11.429 1.00 27.94 142 VAL B CA 1
ATOM 5666 C C . VAL C 1 163 ? 47.068 -48.187 -11.389 1.00 27.43 142 VAL B C 1
ATOM 5667 O O . VAL C 1 163 ? 46.508 -47.352 -10.661 1.00 25.69 142 VAL B O 1
ATOM 5671 N N . LYS C 1 164 ? 48.139 -47.924 -12.119 1.00 29.36 143 LYS B N 1
ATOM 5672 C CA . LYS C 1 164 ? 48.864 -46.658 -12.006 1.00 30.37 143 LYS B CA 1
ATOM 5673 C C . LYS C 1 164 ? 47.968 -45.463 -12.320 1.00 30.13 143 LYS B C 1
ATOM 5674 O O . LYS C 1 164 ? 47.950 -44.465 -11.598 1.00 31.69 143 LYS B O 1
ATOM 5680 N N . GLY C 1 165 ? 47.194 -45.525 -13.378 1.00 29.04 144 GLY B N 1
ATOM 5681 C CA . GLY C 1 165 ? 46.341 -44.369 -13.548 1.00 28.29 144 GLY B CA 1
ATOM 5682 C C . GLY C 1 165 ? 44.917 -44.630 -13.097 1.00 27.32 144 GLY B C 1
ATOM 5683 O O . GLY C 1 165 ? 44.011 -43.961 -13.590 1.00 27.69 144 GLY B O 1
ATOM 5684 N N . SER C 1 166 ? 44.705 -45.601 -12.194 1.00 23.99 145 SER B N 1
ATOM 5685 C CA . SER C 1 166 ? 43.334 -46.043 -11.875 1.00 21.41 145 SER B CA 1
ATOM 5686 C C . SER C 1 166 ? 42.625 -44.946 -11.107 1.00 20.97 145 SER B C 1
ATOM 5687 O O . SER C 1 166 ? 43.285 -44.060 -10.531 1.00 20.80 145 SER B O 1
ATOM 5690 N N . ARG C 1 167 ? 41.295 -45.000 -11.054 1.00 17.56 146 ARG B N 1
ATOM 5691 C CA . ARG C 1 167 ? 40.556 -44.087 -10.171 1.00 17.02 146 ARG B CA 1
ATOM 5692 C C . ARG C 1 167 ? 40.475 -44.622 -8.702 1.00 17.51 146 ARG B C 1
ATOM 5693 O O . ARG C 1 167 ? 40.696 -43.887 -7.715 1.00 15.23 146 ARG B O 1
ATOM 5701 N N . LEU C 1 168 ? 40.153 -45.908 -8.563 1.00 16.41 147 LEU B N 1
ATOM 5702 C CA . LEU C 1 168 ? 39.869 -46.485 -7.250 1.00 16.60 147 LEU B CA 1
ATOM 5703 C C . LEU C 1 168 ? 41.044 -46.245 -6.262 1.00 16.27 147 LEU B C 1
ATOM 5704 O O . LEU C 1 168 ? 40.838 -45.960 -5.085 1.00 15.17 147 LEU B O 1
ATOM 5709 N N . PHE C 1 169 ? 42.267 -46.463 -6.743 1.00 14.51 148 PHE B N 1
ATOM 5710 C CA . PHE C 1 169 ? 43.393 -46.435 -5.835 1.00 15.44 148 PHE B CA 1
ATOM 5711 C C . PHE C 1 169 ? 44.135 -45.103 -5.886 1.00 16.69 148 PHE B C 1
ATOM 5712 O O . PHE C 1 169 ? 45.212 -44.970 -5.304 1.00 14.21 148 PHE B O 1
ATOM 5720 N N . LYS C 1 170 ? 43.565 -44.110 -6.566 1.00 17.53 149 LYS B N 1
ATOM 5721 C CA . LYS C 1 170 ? 44.314 -42.845 -6.739 1.00 20.69 149 LYS B CA 1
ATOM 5722 C C . LYS C 1 170 ? 44.703 -42.185 -5.413 1.00 21.12 149 LYS B C 1
ATOM 5723 O O . LYS C 1 170 ? 45.824 -41.736 -5.292 1.00 21.46 149 LYS B O 1
ATOM 5729 N N . GLU C 1 171 ? 43.828 -42.176 -4.411 1.00 21.09 150 GLU B N 1
ATOM 5730 C CA . GLU C 1 171 ? 44.167 -41.517 -3.130 1.00 21.54 150 GLU B CA 1
ATOM 5731 C C . GLU C 1 171 ? 44.801 -42.469 -2.059 1.00 19.92 150 GLU B C 1
ATOM 5732 O O . GLU C 1 171 ? 44.939 -42.088 -0.926 1.00 18.25 150 GLU B O 1
ATOM 5738 N N . PHE C 1 172 ? 45.126 -43.721 -2.397 1.00 18.21 151 PHE B N 1
ATOM 5739 C CA . PHE C 1 172 ? 45.703 -44.625 -1.379 1.00 17.17 151 PHE B CA 1
ATOM 5740 C C . PHE C 1 172 ? 47.132 -44.188 -1.053 1.00 16.20 151 PHE B C 1
ATOM 5741 O O . PHE C 1 172 ? 47.859 -43.856 -1.962 1.00 16.99 151 PHE B O 1
ATOM 5749 N N . PRO C 1 173 ? 47.540 -44.271 0.221 1.00 16.85 152 PRO B N 1
ATOM 5750 C CA . PRO C 1 173 ? 48.950 -44.034 0.587 1.00 17.28 152 PRO B CA 1
ATOM 5751 C C . PRO C 1 173 ? 49.863 -44.953 -0.191 1.00 17.97 152 PRO B C 1
ATOM 5752 O O . PRO C 1 173 ? 49.533 -46.127 -0.441 1.00 14.66 152 PRO B O 1
ATOM 5756 N N . GLU C 1 174 ? 51.013 -44.432 -0.605 1.00 19.11 153 GLU B N 1
ATOM 5757 C CA . GLU C 1 174 ? 52.010 -45.291 -1.298 1.00 20.70 153 GLU B CA 1
ATOM 5758 C C . GLU C 1 174 ? 52.366 -46.529 -0.496 1.00 19.29 153 GLU B C 1
ATOM 5759 O O . GLU C 1 174 ? 52.411 -47.640 -1.033 1.00 20.39 153 GLU B O 1
ATOM 5765 N N . GLU C 1 175 ? 52.636 -46.365 0.783 1.00 18.21 154 GLU B N 1
ATOM 5766 C CA . GLU C 1 175 ? 53.001 -47.522 1.589 1.00 19.43 154 GLU B CA 1
ATOM 5767 C C . GLU C 1 175 ? 51.858 -48.566 1.704 1.00 18.42 154 GLU B C 1
ATOM 5768 O O . GLU C 1 175 ? 52.131 -49.758 1.793 1.00 15.77 154 GLU B O 1
ATOM 5774 N N . LEU C 1 176 ? 50.592 -48.142 1.647 1.00 14.89 155 LEU B N 1
ATOM 5775 C CA . LEU C 1 176 ? 49.471 -49.137 1.719 1.00 15.11 155 LEU B CA 1
ATOM 5776 C C . LEU C 1 176 ? 49.393 -49.964 0.414 1.00 14.80 155 LEU B C 1
ATOM 5777 O O . LEU C 1 176 ? 49.125 -51.160 0.447 1.00 15.85 155 LEU B O 1
ATOM 5782 N N . MET C 1 177 ? 49.565 -49.302 -0.718 1.00 15.32 156 MET B N 1
ATOM 5783 C CA . MET C 1 177 ? 49.612 -49.969 -2.023 1.00 14.74 156 MET B CA 1
ATOM 5784 C C . MET C 1 177 ? 50.747 -51.000 -1.992 1.00 15.68 156 MET B C 1
ATOM 5785 O O . MET C 1 177 ? 50.581 -52.123 -2.494 1.00 13.58 156 MET B O 1
ATOM 5790 N N . LYS C 1 178 ? 51.908 -50.633 -1.424 1.00 15.85 157 LYS B N 1
ATOM 5791 C CA . LYS C 1 178 ? 52.986 -51.648 -1.272 1.00 14.99 157 LYS B CA 1
ATOM 5792 C C . LYS C 1 178 ? 52.612 -52.841 -0.385 1.00 14.04 157 LYS B C 1
ATOM 5793 O O . LYS C 1 178 ? 52.891 -54.000 -0.751 1.00 13.83 157 LYS B O 1
ATOM 5799 N N . SER C 1 179 ? 51.972 -52.584 0.743 0.50 9.71 158 SER B N 1
ATOM 5800 C CA . SER C 1 179 ? 51.530 -53.658 1.613 0.50 7.98 158 SER B CA 1
ATOM 5801 C C . SER C 1 179 ? 50.513 -54.537 0.938 0.50 8.80 158 SER B C 1
ATOM 5802 O O . SER C 1 179 ? 50.563 -55.724 1.063 0.50 6.10 158 SER B O 1
ATOM 5805 N N . LEU C 1 180 ? 49.569 -53.934 0.214 1.00 10.88 159 LEU B N 1
ATOM 5806 C CA . LEU C 1 180 ? 48.531 -54.736 -0.487 1.00 13.56 159 LEU B CA 1
ATOM 5807 C C . LEU C 1 180 ? 49.146 -55.714 -1.494 1.00 14.32 159 LEU B C 1
ATOM 5808 O O . LEU C 1 180 ? 48.592 -56.782 -1.749 1.00 14.55 159 LEU B O 1
ATOM 5813 N N . ALA C 1 181 ? 50.234 -55.283 -2.150 1.00 15.64 160 ALA B N 1
ATOM 5814 C CA . ALA C 1 181 ? 50.968 -56.120 -3.120 1.00 16.44 160 ALA B CA 1
ATOM 5815 C C . ALA C 1 181 ? 51.645 -57.321 -2.472 1.00 17.34 160 ALA B C 1
ATOM 5816 O O . ALA C 1 181 ? 51.851 -58.350 -3.129 1.00 18.15 160 ALA B O 1
ATOM 5818 N N . THR C 1 182 ? 52.051 -57.190 -1.207 1.00 18.78 161 THR B N 1
ATOM 5819 C CA . THR C 1 182 ? 52.990 -58.179 -0.600 1.00 19.76 161 THR B CA 1
ATOM 5820 C C . THR C 1 182 ? 52.497 -58.861 0.714 1.00 20.53 161 THR B C 1
ATOM 5821 O O . THR C 1 182 ? 53.225 -59.706 1.347 1.00 21.64 161 THR B O 1
ATOM 5825 N N . GLU C 1 183 ? 51.299 -58.492 1.169 1.00 19.37 162 GLU B N 1
ATOM 5826 C CA . GLU C 1 183 ? 50.819 -59.001 2.475 1.00 19.30 162 GLU B CA 1
ATOM 5827 C C . GLU C 1 183 ? 49.398 -59.528 2.286 1.00 19.02 162 GLU B C 1
ATOM 5828 O O . GLU C 1 183 ? 48.658 -58.992 1.441 1.00 18.85 162 GLU B O 1
ATOM 5834 N N . PRO C 1 184 ? 49.002 -60.537 3.082 1.00 18.59 163 PRO B N 1
ATOM 5835 C CA . PRO C 1 184 ? 47.659 -61.091 2.799 1.00 18.20 163 PRO B CA 1
ATOM 5836 C C . PRO C 1 184 ? 46.563 -60.244 3.405 1.00 15.67 163 PRO B C 1
ATOM 5837 O O . PRO C 1 184 ? 46.049 -60.570 4.454 1.00 17.02 163 PRO B O 1
ATOM 5841 N N . LEU C 1 185 ? 46.252 -59.127 2.777 1.00 13.17 164 LEU B N 1
ATOM 5842 C CA . LEU C 1 185 ? 45.278 -58.195 3.364 1.00 14.09 164 LEU B CA 1
ATOM 5843 C C . LEU C 1 185 ? 43.827 -58.310 2.851 1.00 14.36 164 LEU B C 1
ATOM 5844 O O . LEU C 1 185 ? 42.961 -57.567 3.331 1.00 14.61 164 LEU B O 1
ATOM 5849 N N . THR C 1 186 ? 43.556 -59.220 1.912 1.00 13.54 165 THR B N 1
ATOM 5850 C CA . THR C 1 186 ? 42.237 -59.201 1.270 1.00 14.60 165 THR B CA 1
ATOM 5851 C C . THR C 1 186 ? 41.496 -60.518 1.543 1.00 13.97 165 THR B C 1
ATOM 5852 O O . THR C 1 186 ? 42.070 -61.595 1.380 1.00 15.26 165 THR B O 1
ATOM 5856 N N . GLU C 1 187 ? 40.268 -60.428 2.050 1.00 13.54 166 GLU B N 1
ATOM 5857 C CA . GLU C 1 187 ? 39.556 -61.624 2.421 1.00 11.96 166 GLU B CA 1
ATOM 5858 C C . GLU C 1 187 ? 38.846 -62.177 1.202 1.00 12.54 166 GLU B C 1
ATOM 5859 O O . GLU C 1 187 ? 37.986 -61.495 0.629 1.00 10.29 166 GLU B O 1
ATOM 5865 N N . ASN C 1 188 ? 39.217 -63.392 0.797 1.00 11.94 167 ASN B N 1
ATOM 5866 C CA . ASN C 1 188 ? 38.522 -64.134 -0.246 1.00 13.40 167 ASN B CA 1
ATOM 5867 C C . ASN C 1 188 ? 37.629 -65.200 0.407 1.00 13.08 167 ASN B C 1
ATOM 5868 O O . ASN C 1 188 ? 38.085 -66.062 1.236 1.00 12.71 167 ASN B O 1
ATOM 5873 N N . SER C 1 189 ? 36.345 -65.151 0.067 1.00 14.57 168 SER B N 1
ATOM 5874 C CA . SER C 1 189 ? 35.497 -66.260 0.465 1.00 15.30 168 SER B CA 1
ATOM 5875 C C . SER C 1 189 ? 34.533 -66.606 -0.660 1.00 16.11 168 SER B C 1
ATOM 5876 O O . SER C 1 189 ? 33.334 -66.498 -0.485 1.00 16.38 168 SER B O 1
ATOM 5879 N N . HIS C 1 190 ? 35.066 -67.033 -1.803 1.00 13.84 169 HIS B N 1
ATOM 5880 C CA . HIS C 1 190 ? 34.191 -67.267 -2.990 1.00 14.78 169 HIS B CA 1
ATOM 5881 C C . HIS C 1 190 ? 34.687 -68.564 -3.618 1.00 15.65 169 HIS B C 1
ATOM 5882 O O . HIS C 1 190 ? 35.881 -68.869 -3.618 1.00 15.67 169 HIS B O 1
ATOM 5889 N N . GLN C 1 191 ? 33.764 -69.324 -4.174 1.00 16.50 170 GLN B N 1
ATOM 5890 C CA . GLN C 1 191 ? 34.135 -70.586 -4.783 1.00 17.76 170 GLN B CA 1
ATOM 5891 C C . GLN C 1 191 ? 34.101 -70.412 -6.277 1.00 17.90 170 GLN B C 1
ATOM 5892 O O . GLN C 1 191 ? 34.614 -71.282 -6.974 1.00 18.30 170 GLN B O 1
ATOM 5898 N N . TRP C 1 192 ? 33.597 -69.256 -6.750 1.00 15.27 171 TRP B N 1
ATOM 5899 C CA . TRP C 1 192 ? 33.606 -68.924 -8.162 1.00 16.91 171 TRP B CA 1
ATOM 5900 C C . TRP C 1 192 ? 34.407 -67.659 -8.413 1.00 17.49 171 TRP B C 1
ATOM 5901 O O . TRP C 1 192 ? 34.490 -66.790 -7.517 1.00 19.97 171 TRP B O 1
ATOM 5912 N N . SER C 1 193 ? 34.982 -67.554 -9.598 1.00 15.51 172 SER B N 1
ATOM 5913 C CA . SER C 1 193 ? 35.717 -66.360 -10.064 1.00 15.80 172 SER B CA 1
ATOM 5914 C C . SER C 1 193 ? 35.575 -66.251 -11.607 1.00 16.60 172 SER B C 1
ATOM 5915 O O . SER C 1 193 ? 35.133 -67.201 -12.232 1.00 17.30 172 SER B O 1
ATOM 5918 N N . ILE C 1 194 ? 36.010 -65.137 -12.236 1.00 16.58 173 ILE B N 1
ATOM 5919 C CA . ILE C 1 194 ? 36.120 -65.140 -13.700 1.00 18.21 173 ILE B CA 1
ATOM 5920 C C . ILE C 1 194 ? 37.601 -65.134 -13.898 1.00 17.22 173 ILE B C 1
ATOM 5921 O O . ILE C 1 194 ? 38.264 -64.206 -13.428 1.00 18.02 173 ILE B O 1
ATOM 5926 N N . THR C 1 195 ? 38.105 -66.086 -14.656 1.00 16.29 174 THR B N 1
ATOM 5927 C CA . THR C 1 195 ? 39.526 -66.121 -14.922 1.00 17.07 174 THR B CA 1
ATOM 5928 C C . THR C 1 195 ? 39.907 -64.983 -15.830 1.00 17.08 174 THR B C 1
ATOM 5929 O O . THR C 1 195 ? 39.118 -64.524 -16.675 1.00 15.50 174 THR B O 1
ATOM 5933 N N . THR C 1 196 ? 41.163 -64.540 -15.726 1.00 18.25 175 THR B N 1
ATOM 5934 C CA . THR C 1 196 ? 41.608 -63.462 -16.632 1.00 18.60 175 THR B CA 1
ATOM 5935 C C . THR C 1 196 ? 41.496 -63.849 -18.131 1.00 19.00 175 THR B C 1
ATOM 5936 O O . THR C 1 196 ? 41.195 -62.997 -18.999 1.00 17.15 175 THR B O 1
ATOM 5940 N N . GLU C 1 197 ? 41.691 -65.134 -18.418 1.00 18.30 176 GLU B N 1
ATOM 5941 C CA . GLU C 1 197 ? 41.537 -65.618 -19.771 1.00 20.62 176 GLU B CA 1
ATOM 5942 C C . GLU C 1 197 ? 40.067 -65.526 -20.252 1.00 19.39 176 GLU B C 1
ATOM 5943 O O . GLU C 1 197 ? 39.832 -65.052 -21.359 1.00 20.65 176 GLU B O 1
ATOM 5949 N N . ASN C 1 198 ? 39.090 -65.924 -19.437 1.00 18.89 177 ASN B N 1
ATOM 5950 C CA . ASN C 1 198 ? 37.655 -65.802 -19.826 1.00 18.39 177 ASN B CA 1
ATOM 5951 C C . ASN C 1 198 ? 37.201 -64.343 -19.866 1.00 18.11 177 ASN B C 1
ATOM 5952 O O . ASN C 1 198 ? 36.329 -63.962 -20.699 1.00 18.49 177 ASN B O 1
ATOM 5957 N N . PHE C 1 199 ? 37.787 -63.523 -18.978 1.00 17.35 178 PHE B N 1
ATOM 5958 C CA . PHE C 1 199 ? 37.534 -62.074 -18.983 1.00 18.19 178 PHE B CA 1
ATOM 5959 C C . PHE C 1 199 ? 37.917 -61.461 -20.322 1.00 19.30 178 PHE B C 1
ATOM 5960 O O . PHE C 1 199 ? 37.061 -60.900 -21.048 1.00 18.99 178 PHE B O 1
ATOM 5968 N N . THR C 1 200 ? 39.189 -61.650 -20.665 1.00 19.59 179 THR B N 1
ATOM 5969 C CA . THR C 1 200 ? 39.773 -61.122 -21.847 1.00 20.04 179 THR B CA 1
ATOM 5970 C C . THR C 1 200 ? 39.089 -61.605 -23.137 1.00 20.77 179 THR B C 1
ATOM 5971 O O . THR C 1 200 ? 39.014 -60.843 -24.085 1.00 19.20 179 THR B O 1
ATOM 5975 N N . ALA C 1 201 ? 38.582 -62.833 -23.146 1.00 19.88 180 ALA B N 1
ATOM 5976 C CA . ALA C 1 201 ? 37.935 -63.388 -24.318 1.00 20.67 180 ALA B CA 1
ATOM 5977 C C . ALA C 1 201 ? 36.512 -62.911 -24.493 1.00 20.62 180 ALA B C 1
ATOM 5978 O O . ALA C 1 201 ? 35.890 -63.191 -25.561 1.00 20.80 180 ALA B O 1
ATOM 5980 N N . ASN C 1 202 ? 35.956 -62.230 -23.477 1.00 19.34 181 ASN B N 1
ATOM 5981 C CA . ASN C 1 202 ? 34.624 -61.704 -23.626 1.00 18.79 181 ASN B CA 1
ATOM 5982 C C . ASN C 1 202 ? 34.727 -60.272 -24.126 1.00 19.21 181 ASN B C 1
ATOM 5983 O O . ASN C 1 202 ? 35.240 -59.413 -23.434 1.00 18.78 181 ASN B O 1
ATOM 5988 N N . LYS C 1 203 ? 34.250 -60.006 -25.332 1.00 20.01 182 LYS B N 1
ATOM 5989 C CA . LYS C 1 203 ? 34.410 -58.673 -25.922 1.00 20.44 182 LYS B CA 1
ATOM 5990 C C . LYS C 1 203 ? 33.742 -57.607 -25.077 1.00 20.05 182 LYS B C 1
ATOM 5991 O O . LYS C 1 203 ? 34.315 -56.518 -24.891 1.00 18.67 182 LYS B O 1
ATOM 5997 N N . LYS C 1 204 ? 32.553 -57.873 -24.577 1.00 17.21 183 LYS B N 1
ATOM 5998 C CA . LYS C 1 204 ? 31.849 -56.895 -23.783 1.00 17.55 183 LYS B CA 1
ATOM 5999 C C . LYS C 1 204 ? 32.555 -56.531 -22.480 1.00 16.65 183 LYS B C 1
ATOM 6000 O O . LYS C 1 204 ? 32.704 -55.391 -22.171 1.00 16.26 183 LYS B O 1
ATOM 6006 N N . LEU C 1 205 ? 32.985 -57.518 -21.727 1.00 15.63 184 LEU B N 1
ATOM 6007 C CA . LEU C 1 205 ? 33.727 -57.237 -20.493 1.00 16.04 184 LEU B CA 1
ATOM 6008 C C . LEU C 1 205 ? 35.042 -56.489 -20.731 1.00 16.41 184 LEU B C 1
ATOM 6009 O O . LEU C 1 205 ? 35.296 -55.525 -20.064 1.00 16.78 184 LEU B O 1
ATOM 6014 N N . LYS C 1 206 ? 35.864 -56.940 -21.687 1.00 17.65 185 LYS B N 1
ATOM 6015 C CA . LYS C 1 206 ? 37.171 -56.311 -22.006 1.00 17.28 185 LYS B CA 1
ATOM 6016 C C . LYS C 1 206 ? 37.018 -54.869 -22.417 1.00 17.35 185 LYS B C 1
ATOM 6017 O O . LYS C 1 206 ? 37.830 -54.011 -22.081 1.00 15.12 185 LYS B O 1
ATOM 6023 N N . LYS C 1 207 ? 35.950 -54.549 -23.140 1.00 17.33 186 LYS B N 1
ATOM 6024 C CA . LYS C 1 207 ? 35.767 -53.143 -23.424 1.00 17.02 186 LYS B CA 1
ATOM 6025 C C . LYS C 1 207 ? 35.103 -52.298 -22.307 1.00 16.29 186 LYS B C 1
ATOM 6026 O O . LYS C 1 207 ? 35.301 -51.079 -22.262 1.00 14.23 186 LYS B O 1
ATOM 6032 N N . PHE C 1 208 ? 34.345 -52.911 -21.389 1.00 14.66 187 PHE B N 1
ATOM 6033 C CA . PHE C 1 208 ? 33.651 -52.107 -20.407 1.00 15.09 187 PHE B CA 1
ATOM 6034 C C . PHE C 1 208 ? 34.490 -51.894 -19.123 1.00 13.55 187 PHE B C 1
ATOM 6035 O O . PHE C 1 208 ? 34.376 -50.831 -18.529 1.00 12.40 187 PHE B O 1
ATOM 6043 N N . TYR C 1 209 ? 35.296 -52.896 -18.727 1.00 14.10 188 TYR B N 1
ATOM 6044 C CA . TYR C 1 209 ? 36.084 -52.882 -17.467 1.00 12.94 188 TYR B CA 1
ATOM 6045 C C . TYR C 1 209 ? 37.589 -52.946 -17.594 1.00 14.36 188 TYR B C 1
ATOM 6046 O O . TYR C 1 209 ? 38.121 -53.701 -18.396 1.00 14.49 188 TYR B O 1
ATOM 6055 N N . ARG C 1 210 ? 38.253 -52.184 -16.723 1.00 14.65 189 ARG B N 1
ATOM 6056 C CA . ARG C 1 210 ? 39.686 -52.113 -16.605 1.00 16.15 189 ARG B CA 1
ATOM 6057 C C . ARG C 1 210 ? 39.956 -52.961 -15.395 1.00 16.06 189 ARG B C 1
ATOM 6058 O O . ARG C 1 210 ? 39.398 -52.681 -14.308 1.00 16.48 189 ARG B O 1
ATOM 6066 N N . VAL C 1 211 ? 40.833 -53.936 -15.559 1.00 13.95 190 VAL B N 1
ATOM 6067 C CA . VAL C 1 211 ? 41.208 -54.839 -14.486 1.00 15.20 190 VAL B CA 1
ATOM 6068 C C . VAL C 1 211 ? 42.369 -54.162 -13.727 1.00 14.28 190 VAL B C 1
ATOM 6069 O O . VAL C 1 211 ? 43.391 -53.800 -14.317 1.00 14.28 190 VAL B O 1
ATOM 6073 N N . LEU C 1 212 ? 42.197 -54.047 -12.418 1.00 11.96 191 LEU B N 1
ATOM 6074 C CA . LEU C 1 212 ? 43.133 -53.394 -11.531 1.00 11.62 191 LEU B CA 1
ATOM 6075 C C . LEU C 1 212 ? 44.028 -54.399 -10.790 1.00 12.06 191 LEU B C 1
ATOM 6076 O O . LEU C 1 212 ? 45.148 -54.066 -10.386 1.00 11.90 191 LEU B O 1
ATOM 6081 N N . SER C 1 213 ? 43.496 -55.582 -10.505 1.00 12.23 192 SER B N 1
ATOM 6082 C CA . SER C 1 213 ? 44.307 -56.611 -9.821 1.00 12.72 192 SER B CA 1
ATOM 6083 C C . SER C 1 213 ? 43.773 -57.953 -10.217 1.00 13.87 192 SER B C 1
ATOM 6084 O O . SER C 1 213 ? 42.549 -58.087 -10.594 1.00 12.29 192 SER B O 1
ATOM 6087 N N . THR C 1 214 ? 44.654 -58.941 -10.123 1.00 13.61 193 THR B N 1
ATOM 6088 C CA . THR C 1 214 ? 44.310 -60.334 -10.337 1.00 15.24 193 THR B CA 1
ATOM 6089 C C . THR C 1 214 ? 44.841 -61.104 -9.141 1.00 16.33 193 THR B C 1
ATOM 6090 O O . THR C 1 214 ? 45.519 -60.527 -8.262 1.00 16.15 193 THR B O 1
ATOM 6094 N N . ASN C 1 215 ? 44.473 -62.382 -9.052 1.00 16.07 194 ASN B N 1
ATOM 6095 C CA . ASN C 1 215 ? 44.988 -63.280 -8.020 1.00 17.25 194 ASN B CA 1
ATOM 6096 C C . ASN C 1 215 ? 45.013 -64.671 -8.619 1.00 18.35 194 ASN B C 1
ATOM 6097 O O . ASN C 1 215 ? 44.444 -64.912 -9.678 1.00 17.23 194 ASN B O 1
ATOM 6102 N N . THR C 1 216 ? 45.688 -65.602 -7.959 1.00 19.92 195 THR B N 1
ATOM 6103 C CA . THR C 1 216 ? 45.630 -66.958 -8.446 1.00 21.55 195 THR B CA 1
ATOM 6104 C C . THR C 1 216 ? 45.326 -67.871 -7.265 1.00 22.10 195 THR B C 1
ATOM 6105 O O . THR C 1 216 ? 45.726 -67.569 -6.151 1.00 21.23 195 THR B O 1
ATOM 6109 N N . ASP C 1 217 ? 44.607 -68.969 -7.504 1.00 23.22 196 ASP B N 1
ATOM 6110 C CA . ASP C 1 217 ? 44.432 -69.979 -6.499 1.00 23.67 196 ASP B CA 1
ATOM 6111 C C . ASP C 1 217 ? 45.509 -71.081 -6.607 1.00 24.95 196 ASP B C 1
ATOM 6112 O O . ASP C 1 217 ? 45.406 -72.134 -5.945 1.00 24.85 196 ASP B O 1
ATOM 6117 N N . GLY C 1 218 ? 46.527 -70.854 -7.431 1.00 25.96 197 GLY B N 1
ATOM 6118 C CA . GLY C 1 218 ? 47.574 -71.847 -7.650 1.00 27.06 197 GLY B CA 1
ATOM 6119 C C . GLY C 1 218 ? 47.396 -72.537 -8.993 1.00 28.18 197 GLY B C 1
ATOM 6120 O O . GLY C 1 218 ? 48.278 -73.252 -9.431 1.00 28.71 197 GLY B O 1
ATOM 6121 N N . TYR C 1 219 ? 46.242 -72.355 -9.644 1.00 28.19 198 TYR B N 1
ATOM 6122 C CA . TYR C 1 219 ? 46.002 -72.983 -10.949 1.00 27.98 198 TYR B CA 1
ATOM 6123 C C . TYR C 1 219 ? 45.286 -72.053 -11.910 1.00 27.03 198 TYR B C 1
ATOM 6124 O O . TYR C 1 219 ? 45.526 -72.125 -13.087 1.00 26.70 198 TYR B O 1
ATOM 6133 N N . ASN C 1 220 ? 44.400 -71.209 -11.381 1.00 24.99 199 ASN B N 1
ATOM 6134 C CA . ASN C 1 220 ? 43.597 -70.266 -12.153 1.00 24.50 199 ASN B CA 1
ATOM 6135 C C . ASN C 1 220 ? 43.935 -68.843 -11.729 1.00 23.06 199 ASN B C 1
ATOM 6136 O O . ASN C 1 220 ? 43.886 -68.587 -10.535 1.00 23.60 199 ASN B O 1
ATOM 6141 N N . LYS C 1 221 ? 44.277 -67.957 -12.674 1.00 19.46 200 LYS B N 1
ATOM 6142 C CA . LYS C 1 221 ? 44.508 -66.557 -12.394 1.00 18.56 200 LYS B CA 1
ATOM 6143 C C . LYS C 1 221 ? 43.203 -65.864 -12.723 1.00 17.33 200 LYS B C 1
ATOM 6144 O O . LYS C 1 221 ? 42.657 -66.039 -13.826 1.00 17.70 200 LYS B O 1
ATOM 6150 N N . PHE C 1 222 ? 42.692 -65.143 -11.739 1.00 16.14 201 PHE B N 1
ATOM 6151 C CA . PHE C 1 222 ? 41.384 -64.529 -11.817 1.00 15.63 201 PHE B CA 1
ATOM 6152 C C . PHE C 1 222 ? 41.374 -63.024 -11.551 1.00 14.36 201 PHE B C 1
ATOM 6153 O O . PHE C 1 222 ? 42.284 -62.453 -10.950 1.00 13.90 201 PHE B O 1
ATOM 6161 N N . VAL C 1 223 ? 40.346 -62.365 -12.050 1.00 15.27 202 VAL B N 1
ATOM 6162 C CA . VAL C 1 223 ? 40.166 -60.937 -11.720 1.00 14.75 202 VAL B CA 1
ATOM 6163 C C . VAL C 1 223 ? 39.718 -60.714 -10.284 1.00 14.58 202 VAL B C 1
ATOM 6164 O O . VAL C 1 223 ? 38.701 -61.255 -9.872 1.00 13.68 202 VAL B O 1
ATOM 6168 N N . SER C 1 224 ? 40.431 -59.861 -9.523 1.00 13.65 203 SER B N 1
ATOM 6169 C CA . SER C 1 224 ? 40.029 -59.623 -8.143 1.00 12.60 203 SER B CA 1
ATOM 6170 C C . SER C 1 224 ? 39.550 -58.197 -7.938 1.00 13.14 203 SER B C 1
ATOM 6171 O O . SER C 1 224 ? 38.774 -57.957 -7.027 1.00 13.93 203 SER B O 1
ATOM 6174 N N . THR C 1 225 ? 39.998 -57.251 -8.775 1.00 14.39 204 THR B N 1
ATOM 6175 C CA . THR C 1 225 ? 39.499 -55.842 -8.662 1.00 14.61 204 THR B CA 1
ATOM 6176 C C . THR C 1 225 ? 39.325 -55.231 -10.028 1.00 14.55 204 THR B C 1
ATOM 6177 O O . THR C 1 225 ? 40.206 -55.370 -10.914 1.00 15.57 204 THR B O 1
ATOM 6181 N N . MET C 1 226 ? 38.202 -54.545 -10.236 1.00 12.29 205 MET B N 1
ATOM 6182 C CA . MET C 1 226 ? 38.015 -53.851 -11.487 1.00 13.02 205 MET B CA 1
ATOM 6183 C C . MET C 1 226 ? 37.180 -52.575 -11.352 1.00 12.20 205 MET B C 1
ATOM 6184 O O . MET C 1 226 ? 36.436 -52.381 -10.348 1.00 11.25 205 MET B O 1
ATOM 6189 N N . GLU C 1 227 ? 37.312 -51.721 -12.374 1.00 12.33 206 GLU B N 1
ATOM 6190 C CA . GLU C 1 227 ? 36.496 -50.478 -12.510 1.00 12.73 206 GLU B CA 1
ATOM 6191 C C . GLU C 1 227 ? 36.100 -50.281 -13.967 1.00 12.94 206 GLU B C 1
ATOM 6192 O O . GLU C 1 227 ? 36.869 -50.590 -14.881 1.00 14.10 206 GLU B O 1
ATOM 6198 N N . ALA C 1 228 ? 34.884 -49.762 -14.189 1.00 12.93 207 ALA B N 1
ATOM 6199 C CA . ALA C 1 228 ? 34.412 -49.508 -15.552 1.00 12.18 207 ALA B CA 1
ATOM 6200 C C . ALA C 1 228 ? 35.211 -48.317 -16.132 1.00 14.60 207 ALA B C 1
ATOM 6201 O O . ALA C 1 228 ? 35.495 -47.367 -15.381 1.00 14.19 207 ALA B O 1
ATOM 6203 N N . TYR C 1 229 ? 35.596 -48.387 -17.432 1.00 14.99 208 TYR B N 1
ATOM 6204 C CA . TYR C 1 229 ? 36.327 -47.293 -18.048 1.00 16.84 208 TYR B CA 1
ATOM 6205 C C . TYR C 1 229 ? 35.482 -46.040 -18.100 1.00 17.92 208 TYR B C 1
ATOM 6206 O O . TYR C 1 229 ? 35.997 -44.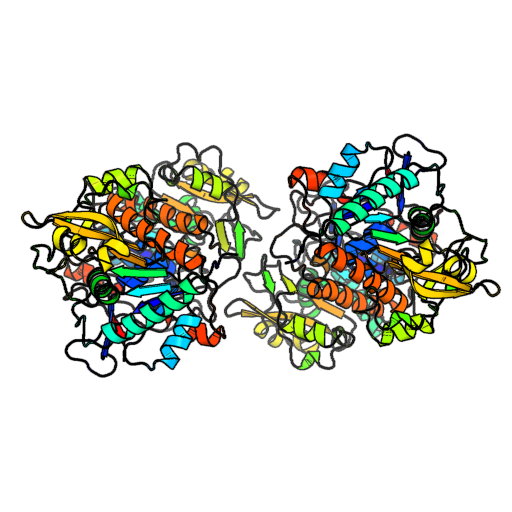981 -17.822 1.00 17.85 208 TYR B O 1
ATOM 6215 N N . ASP C 1 230 ? 34.183 -46.181 -18.395 1.00 18.43 209 ASP B N 1
ATOM 6216 C CA . ASP C 1 230 ? 33.335 -45.028 -18.726 1.00 19.06 209 ASP B CA 1
ATOM 6217 C C . ASP C 1 230 ? 32.221 -44.725 -17.748 1.00 17.84 209 ASP B C 1
ATOM 6218 O O . ASP C 1 230 ? 31.427 -43.793 -17.996 1.00 18.17 209 ASP B O 1
ATOM 6223 N N . PHE C 1 231 ? 32.155 -45.464 -16.643 1.00 15.27 210 PHE B N 1
ATOM 6224 C CA . PHE C 1 231 ? 31.137 -45.227 -15.611 1.00 14.39 210 PHE B CA 1
ATOM 6225 C C . PHE C 1 231 ? 31.792 -45.411 -14.247 1.00 13.88 210 PHE B C 1
ATOM 6226 O O . PHE C 1 231 ? 32.734 -46.221 -14.134 1.00 13.14 210 PHE B O 1
ATOM 6234 N N . PRO C 1 232 ? 31.200 -44.826 -13.214 1.00 12.82 211 PRO B N 1
ATOM 6235 C CA . PRO C 1 232 ? 31.674 -44.996 -11.788 1.00 14.26 211 PRO B CA 1
ATOM 6236 C C . PRO C 1 232 ? 31.143 -46.307 -11.198 1.00 13.81 211 PRO B C 1
ATOM 6237 O O . PRO C 1 232 ? 30.292 -46.282 -10.350 1.00 13.85 211 PRO B O 1
ATOM 6241 N N . ILE C 1 233 ? 31.616 -47.442 -11.722 1.00 13.73 212 ILE B N 1
ATOM 6242 C CA . ILE C 1 233 ? 31.211 -48.792 -11.304 1.00 13.21 212 ILE B CA 1
ATOM 6243 C C . ILE C 1 233 ? 32.506 -49.471 -10.920 1.00 12.31 212 ILE B C 1
ATOM 6244 O O . ILE C 1 233 ? 33.375 -49.550 -11.736 1.00 11.73 212 ILE B O 1
ATOM 6249 N N . TYR C 1 234 ? 32.590 -49.919 -9.673 1.00 11.86 213 TYR B N 1
ATOM 6250 C CA . TYR C 1 234 ? 33.726 -50.534 -9.055 1.00 11.73 213 TYR B CA 1
ATOM 6251 C C . TYR C 1 234 ? 33.336 -51.884 -8.468 1.00 12.61 213 TYR B C 1
ATOM 6252 O O . TYR C 1 234 ? 32.233 -52.062 -7.884 1.00 14.52 213 TYR B O 1
ATOM 6261 N N . ALA C 1 235 ? 34.237 -52.861 -8.585 1.00 11.35 214 ALA B N 1
ATOM 6262 C CA . ALA C 1 235 ? 33.925 -54.180 -8.099 1.00 11.44 214 ALA B CA 1
ATOM 6263 C C . ALA C 1 235 ? 35.164 -54.913 -7.562 1.00 11.89 214 ALA B C 1
ATOM 6264 O O . ALA C 1 235 ? 36.252 -54.826 -8.134 1.00 11.03 214 ALA B O 1
ATOM 6266 N N . THR C 1 236 ? 34.958 -55.552 -6.427 1.00 12.16 215 THR B N 1
ATOM 6267 C CA . THR C 1 236 ? 35.942 -56.459 -5.791 1.00 12.97 215 THR B CA 1
ATOM 6268 C C . THR C 1 236 ? 35.425 -57.875 -5.641 1.00 12.78 215 THR B C 1
ATOM 6269 O O . THR C 1 236 ? 34.297 -58.081 -5.185 1.00 14.00 215 THR B O 1
ATOM 6273 N N . GLN C 1 237 ? 36.234 -58.842 -6.058 1.00 13.05 216 GLN B N 1
ATOM 6274 C CA . GLN C 1 237 ? 35.858 -60.242 -5.874 1.00 13.70 216 GLN B CA 1
ATOM 6275 C C . GLN C 1 237 ? 35.987 -60.609 -4.373 1.00 13.89 216 GLN B C 1
ATOM 6276 O O . GLN C 1 237 ? 35.326 -61.535 -3.853 1.00 14.10 216 GLN B O 1
ATOM 6282 N N . TRP C 1 238 ? 36.853 -59.852 -3.693 1.00 12.14 217 TRP B N 1
ATOM 6283 C CA . TRP C 1 238 ? 37.167 -60.012 -2.282 1.00 12.69 217 TRP B CA 1
ATOM 6284 C C . TRP C 1 238 ? 36.302 -59.090 -1.409 1.00 12.13 217 TRP B C 1
ATOM 6285 O O . TRP C 1 238 ? 35.516 -58.354 -1.931 1.00 13.01 217 TRP B O 1
ATOM 6296 N N . HIS C 1 239 ? 36.389 -59.234 -0.098 1.00 11.04 218 HIS B N 1
ATOM 6297 C CA . HIS C 1 239 ? 35.525 -58.513 0.820 1.00 12.34 218 HIS B CA 1
ATOM 6298 C C . HIS C 1 239 ? 36.260 -57.443 1.661 1.00 12.13 218 HIS B C 1
ATOM 6299 O O . HIS C 1 239 ? 36.702 -57.742 2.767 1.00 12.75 218 HIS B O 1
ATOM 6306 N N . PRO C 1 240 ? 36.360 -56.177 1.154 1.00 12.33 219 PRO B N 1
ATOM 6307 C CA . PRO C 1 240 ? 36.994 -55.113 1.954 1.00 11.79 219 PRO B CA 1
ATOM 6308 C C . PRO C 1 240 ? 36.337 -54.901 3.319 1.00 12.54 219 PRO B C 1
ATOM 6309 O O . PRO C 1 240 ? 37.040 -54.618 4.276 1.00 11.84 219 PRO B O 1
ATOM 6313 N N . GLU C 1 241 ? 35.003 -55.042 3.433 1.00 10.59 220 GLU B N 1
ATOM 6314 C CA . GLU C 1 241 ? 34.322 -54.763 4.720 1.00 13.07 220 GLU B CA 1
ATOM 6315 C C . GLU C 1 241 ? 34.682 -55.711 5.903 1.00 13.71 220 GLU B C 1
ATOM 6316 O O . GLU C 1 241 ? 34.461 -55.361 7.084 1.00 15.24 220 GLU B O 1
ATOM 6322 N N . LYS C 1 242 ? 35.244 -56.878 5.617 1.00 11.68 221 LYS B N 1
ATOM 6323 C CA . LYS C 1 242 ? 35.457 -57.887 6.664 1.00 12.53 221 LYS B CA 1
ATOM 6324 C C . LYS C 1 242 ? 36.609 -57.557 7.653 1.00 12.66 221 LYS B C 1
ATOM 6325 O O . LYS C 1 242 ? 36.543 -57.851 8.847 1.00 11.52 221 LYS B O 1
ATOM 6331 N N . ASN C 1 243 ? 37.654 -56.918 7.150 1.00 12.58 222 ASN B N 1
ATOM 6332 C CA . ASN C 1 243 ? 38.875 -56.767 7.995 1.00 13.00 222 ASN B CA 1
ATOM 6333 C C . ASN C 1 243 ? 38.675 -56.042 9.317 1.00 12.85 222 ASN B C 1
ATOM 6334 O O . ASN C 1 243 ? 39.258 -56.423 10.340 1.00 12.68 222 ASN B O 1
ATOM 6339 N N . ALA C 1 244 ? 37.864 -54.972 9.307 1.00 11.37 223 ALA B N 1
ATOM 6340 C CA . ALA C 1 244 ? 37.643 -54.194 10.502 1.00 11.30 223 ALA B CA 1
ATOM 6341 C C . ALA C 1 244 ? 36.444 -54.695 11.327 1.00 11.22 223 ALA B C 1
ATOM 6342 O O . ALA C 1 244 ? 36.375 -54.416 12.500 1.00 13.32 223 ALA B O 1
ATOM 6344 N N . PHE C 1 245 ? 35.489 -55.384 10.704 1.00 10.87 224 PHE B N 1
ATOM 6345 C CA . PHE C 1 245 ? 34.191 -55.585 11.312 1.00 12.17 224 PHE B CA 1
ATOM 6346 C C . PHE C 1 245 ? 33.745 -57.026 11.479 1.00 12.78 224 PHE B C 1
ATOM 6347 O O . PHE C 1 245 ? 32.750 -57.269 12.193 1.00 13.56 224 PHE B O 1
ATOM 6355 N N . GLU C 1 246 ? 34.421 -57.991 10.867 1.00 12.98 225 GLU B N 1
ATOM 6356 C CA . GLU C 1 246 ? 33.998 -59.407 11.054 1.00 13.50 225 GLU B CA 1
ATOM 6357 C C . GLU C 1 246 ? 35.125 -60.218 11.765 1.00 14.42 225 GLU B C 1
ATOM 6358 O O . GLU C 1 246 ? 36.256 -60.136 11.348 1.00 13.69 225 GLU B O 1
ATOM 6364 N N . TRP C 1 247 ? 34.768 -61.028 12.761 1.00 15.03 226 TRP B N 1
ATOM 6365 C CA . TRP C 1 247 ? 35.763 -61.664 13.685 1.00 16.50 226 TRP B CA 1
ATOM 6366 C C . TRP C 1 247 ? 35.431 -63.136 13.860 1.00 18.09 226 TRP B C 1
ATOM 6367 O O . TRP C 1 247 ? 35.847 -63.741 14.871 1.00 18.90 226 TRP B O 1
ATOM 6378 N N . THR C 1 248 ? 34.726 -63.714 12.871 1.00 17.85 227 THR B N 1
ATOM 6379 C CA . THR C 1 248 ? 34.150 -65.077 12.971 1.00 18.18 227 THR B CA 1
ATOM 6380 C C . THR C 1 248 ? 35.079 -66.161 12.373 1.00 19.86 227 THR B C 1
ATOM 6381 O O . THR C 1 248 ? 34.901 -67.363 12.606 1.00 19.71 227 THR B O 1
ATOM 6385 N N . ARG C 1 249 ? 36.053 -65.768 11.555 1.00 18.98 228 ARG B N 1
ATOM 6386 C CA . ARG C 1 249 ? 36.866 -66.766 10.889 1.00 19.95 228 ARG B CA 1
ATOM 6387 C C . ARG C 1 249 ? 38.331 -66.414 11.009 1.00 20.22 228 ARG B C 1
ATOM 6388 O O . ARG C 1 249 ? 38.671 -65.254 10.854 1.00 19.89 228 ARG B O 1
ATOM 6396 N N . PRO C 1 250 ? 39.200 -67.405 11.252 1.00 20.27 229 PRO B N 1
ATOM 6397 C CA . PRO C 1 250 ? 40.598 -67.052 11.556 1.00 21.89 229 PRO B CA 1
ATOM 6398 C C . PRO C 1 250 ? 41.440 -66.581 10.355 1.00 21.38 229 PRO B C 1
ATOM 6399 O O . PRO C 1 250 ? 42.541 -66.081 10.567 1.00 23.50 229 PRO B O 1
ATOM 6403 N N . TYR C 1 251 ? 40.937 -66.727 9.131 1.00 21.63 230 TYR B N 1
ATOM 6404 C CA . TYR C 1 251 ? 41.588 -66.214 7.889 1.00 22.21 230 TYR B CA 1
ATOM 6405 C C . TYR C 1 251 ? 41.451 -64.688 7.692 1.00 22.39 230 TYR B C 1
ATOM 6406 O O . TYR C 1 251 ? 42.373 -64.072 7.120 1.00 24.08 230 TYR B O 1
ATOM 6415 N N . ILE C 1 252 ? 40.355 -64.089 8.198 1.00 18.99 231 ILE B N 1
ATOM 6416 C CA . ILE C 1 252 ? 40.039 -62.659 8.000 1.00 16.26 231 ILE B CA 1
ATOM 6417 C C . ILE C 1 252 ? 41.251 -61.779 8.444 1.00 16.06 231 ILE B C 1
ATOM 6418 O O . ILE C 1 252 ? 41.643 -61.845 9.586 1.00 15.56 231 ILE B O 1
ATOM 6423 N N . PRO C 1 253 ? 41.830 -60.985 7.533 1.00 14.94 232 PRO B N 1
ATOM 6424 C CA . PRO C 1 253 ? 42.978 -60.114 7.861 1.00 14.90 232 PRO B CA 1
ATOM 6425 C C . PRO C 1 253 ? 42.659 -59.023 8.878 1.00 14.39 232 PRO B C 1
ATOM 6426 O O . PRO C 1 253 ? 41.684 -58.312 8.707 1.00 14.72 232 PRO B O 1
ATOM 6430 N N . HIS C 1 254 ? 43.479 -58.857 9.924 1.00 14.00 233 HIS B N 1
ATOM 6431 C CA . HIS C 1 254 ? 43.146 -57.883 10.965 1.00 13.32 233 HIS B CA 1
ATOM 6432 C C . HIS C 1 254 ? 44.388 -57.119 11.397 1.00 13.62 233 HIS B C 1
ATOM 6433 O O . HIS C 1 254 ? 44.395 -56.564 12.474 1.00 13.68 233 HIS B O 1
ATOM 6440 N N . THR C 1 255 ? 45.442 -57.169 10.591 1.00 14.04 234 THR B N 1
ATOM 6441 C CA . THR C 1 255 ? 46.677 -56.374 10.847 1.00 15.59 234 THR B CA 1
ATOM 6442 C C . THR C 1 255 ? 46.393 -54.857 10.652 1.00 15.47 234 THR B C 1
ATOM 6443 O O . THR C 1 255 ? 45.431 -54.504 9.940 1.00 15.63 234 THR B O 1
ATOM 6447 N N . PRO C 1 256 ? 47.225 -53.943 11.239 1.00 14.99 235 PRO B N 1
ATOM 6448 C CA . PRO C 1 256 ? 46.944 -52.493 11.026 1.00 14.74 235 PRO B CA 1
ATOM 6449 C C . PRO C 1 256 ? 46.689 -52.167 9.551 1.00 16.12 235 PRO B C 1
ATOM 6450 O O . PRO C 1 256 ? 45.775 -51.398 9.210 1.00 15.45 235 PRO B O 1
ATOM 6454 N N . SER C 1 257 ? 47.509 -52.709 8.660 1.00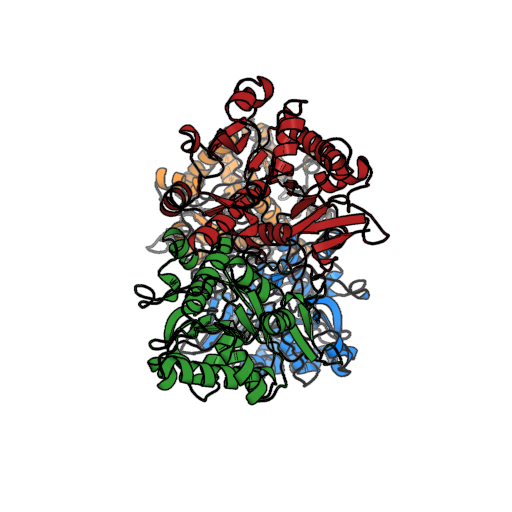 15.18 236 SER B N 1
ATOM 6455 C CA . SER C 1 257 ? 47.366 -52.307 7.306 1.00 15.98 236 SER B CA 1
ATOM 6456 C C . SER C 1 257 ? 46.104 -52.914 6.613 1.00 14.33 236 SER B C 1
ATOM 6457 O O . SER C 1 257 ? 45.485 -52.314 5.723 1.00 13.28 236 SER B O 1
ATOM 6460 N N . ALA C 1 258 ? 45.664 -54.075 7.061 1.00 13.97 237 ALA B N 1
ATOM 6461 C CA . ALA C 1 258 ? 44.368 -54.598 6.638 1.00 13.78 237 ALA B CA 1
ATOM 6462 C C . ALA C 1 258 ? 43.205 -53.672 7.074 1.00 12.68 237 ALA B C 1
ATOM 6463 O O . ALA C 1 258 ? 42.206 -53.529 6.367 1.00 13.71 237 ALA B O 1
ATOM 6465 N N . ILE C 1 259 ? 43.351 -53.023 8.219 1.00 12.32 238 ILE B N 1
ATOM 6466 C CA . ILE C 1 259 ? 42.317 -52.081 8.731 1.00 12.55 238 ILE B CA 1
ATOM 6467 C C . ILE C 1 259 ? 42.270 -50.826 7.912 1.00 14.21 238 ILE B C 1
ATOM 6468 O O . ILE C 1 259 ? 41.161 -50.321 7.559 1.00 15.75 238 ILE B O 1
ATOM 6473 N N . LYS C 1 260 ? 43.448 -50.346 7.532 1.00 13.74 239 LYS B N 1
ATOM 6474 C CA . LYS C 1 260 ? 43.565 -49.180 6.636 1.00 15.51 239 LYS B CA 1
ATOM 6475 C C . LYS C 1 260 ? 43.004 -49.485 5.258 1.00 14.61 239 LYS B C 1
ATOM 6476 O O . LYS C 1 260 ? 42.390 -48.604 4.633 1.00 13.91 239 LYS B O 1
ATOM 6482 N N . THR C 1 261 ? 43.196 -50.722 4.791 1.00 13.74 240 THR B N 1
ATOM 6483 C CA . THR C 1 261 ? 42.619 -51.124 3.537 1.00 14.34 240 THR B CA 1
ATOM 6484 C C . THR C 1 261 ? 41.099 -50.979 3.569 1.00 13.41 240 THR B C 1
ATOM 6485 O O . THR C 1 261 ? 40.473 -50.457 2.637 1.00 13.39 240 THR B O 1
ATOM 6489 N N . THR C 1 262 ? 40.466 -51.446 4.617 1.00 14.17 241 THR B N 1
ATOM 6490 C CA . THR C 1 262 ? 38.985 -51.263 4.632 1.00 13.29 241 THR B CA 1
ATOM 6491 C C . THR C 1 262 ? 38.555 -49.802 4.650 1.00 14.28 241 THR B C 1
ATOM 6492 O O . THR C 1 262 ? 37.606 -49.414 3.902 1.00 12.87 241 THR B O 1
ATOM 6496 N N . PHE C 1 263 ? 39.299 -48.954 5.393 1.00 11.66 242 PHE B N 1
ATOM 6497 C CA . PHE C 1 263 ? 38.920 -47.581 5.397 1.00 12.36 242 PHE B CA 1
ATOM 6498 C C . PHE C 1 263 ? 39.136 -46.900 4.015 1.00 13.16 242 PHE B C 1
ATOM 6499 O O . PHE C 1 263 ? 38.236 -46.188 3.515 1.00 12.67 242 PHE B O 1
ATOM 6507 N N . TYR C 1 264 ? 40.285 -47.103 3.395 1.00 11.60 243 TYR B N 1
ATOM 6508 C CA . TYR C 1 264 ? 40.571 -46.478 2.122 1.00 12.64 243 TYR B CA 1
ATOM 6509 C C . TYR C 1 264 ? 39.654 -46.914 0.942 1.00 12.17 243 TYR B C 1
ATOM 6510 O O . TYR C 1 264 ? 39.339 -46.144 0.095 1.00 11.29 243 TYR B O 1
ATOM 6519 N N . MET C 1 265 ? 39.241 -48.153 0.952 1.00 11.53 244 MET B N 1
ATOM 6520 C CA . MET C 1 265 ? 38.308 -48.636 -0.058 1.00 13.62 244 MET B CA 1
ATOM 6521 C C . MET C 1 265 ? 36.966 -47.866 0.108 1.00 12.67 244 MET B C 1
ATOM 6522 O O . MET C 1 265 ? 36.446 -47.274 -0.846 1.00 13.23 244 MET B O 1
ATOM 6527 N N . ALA C 1 266 ? 36.433 -47.864 1.334 1.00 12.73 245 ALA B N 1
ATOM 6528 C CA . ALA C 1 266 ? 35.128 -47.248 1.599 1.00 12.61 245 ALA B CA 1
ATOM 6529 C C . ALA C 1 266 ? 35.271 -45.778 1.363 1.00 13.16 245 ALA B C 1
ATOM 6530 O O . ALA C 1 266 ? 34.364 -45.138 0.841 1.00 11.57 245 ALA B O 1
ATOM 6532 N N . ASN C 1 267 ? 36.409 -45.212 1.803 1.00 11.38 246 ASN B N 1
ATOM 6533 C CA . ASN C 1 267 ? 36.629 -43.783 1.562 1.00 13.82 246 ASN B CA 1
ATOM 6534 C C . ASN C 1 267 ? 36.528 -43.372 0.079 1.00 12.83 246 ASN B C 1
ATOM 6535 O O . ASN C 1 267 ? 35.948 -42.337 -0.236 1.00 14.05 246 ASN B O 1
ATOM 6540 N N . PHE C 1 268 ? 37.063 -44.196 -0.820 1.00 11.78 247 PHE B N 1
ATOM 6541 C CA . PHE C 1 268 ? 36.983 -43.911 -2.199 1.00 12.55 247 PHE B CA 1
ATOM 6542 C C . PHE C 1 268 ? 35.507 -43.858 -2.689 1.00 12.07 247 PHE B C 1
ATOM 6543 O O . PHE C 1 268 ? 35.065 -42.896 -3.398 1.00 12.15 247 PHE B O 1
ATOM 6551 N N . PHE C 1 269 ? 34.775 -44.878 -2.300 1.00 10.99 248 PHE B N 1
ATOM 6552 C CA . PHE C 1 269 ? 33.422 -45.067 -2.844 1.00 10.43 248 PHE B CA 1
ATOM 6553 C C . PHE C 1 269 ? 32.537 -43.961 -2.265 1.00 11.24 248 PHE B C 1
ATOM 6554 O O . PHE C 1 269 ? 31.657 -43.395 -2.956 1.00 11.75 248 PHE B O 1
ATOM 6562 N N . VAL C 1 270 ? 32.698 -43.651 -0.985 1.00 10.62 249 VAL B N 1
ATOM 6563 C CA . VAL C 1 270 ? 31.830 -42.586 -0.443 1.00 11.28 249 VAL B CA 1
ATOM 6564 C C . VAL C 1 270 ? 32.125 -41.208 -1.096 1.00 11.25 249 VAL B C 1
ATOM 6565 O O . VAL C 1 270 ? 31.191 -40.390 -1.384 1.00 12.94 249 VAL B O 1
ATOM 6569 N N . ASN C 1 271 ? 33.405 -40.940 -1.358 0.50 7.11 250 ASN B N 1
ATOM 6570 C CA . ASN C 1 271 ? 33.773 -39.766 -2.114 0.50 6.26 250 ASN B CA 1
ATOM 6571 C C . ASN C 1 271 ? 33.168 -39.737 -3.521 0.50 6.32 250 ASN B C 1
ATOM 6572 O O . ASN C 1 271 ? 32.878 -38.694 -4.054 0.50 3.95 250 ASN B O 1
ATOM 6577 N N . GLU C 1 272 ? 32.981 -40.899 -4.118 1.00 9.72 251 GLU B N 1
ATOM 6578 C CA . GLU C 1 272 ? 32.214 -41.005 -5.395 1.00 12.24 251 GLU B CA 1
ATOM 6579 C C . GLU C 1 272 ? 30.787 -40.576 -5.151 1.00 12.60 251 GLU B C 1
ATOM 6580 O O . GLU C 1 272 ? 30.209 -39.860 -6.020 1.00 15.10 251 GLU B O 1
ATOM 6586 N N . ALA C 1 273 ? 30.184 -41.041 -4.031 1.00 12.43 252 ALA B N 1
ATOM 6587 C CA . ALA C 1 273 ? 28.768 -40.718 -3.753 1.00 13.57 252 ALA B CA 1
ATOM 6588 C C . ALA C 1 273 ? 28.544 -39.205 -3.503 1.00 13.76 252 ALA B C 1
ATOM 6589 O O . ALA C 1 273 ? 27.450 -38.653 -3.806 1.00 13.84 252 ALA B O 1
ATOM 6591 N N . ARG C 1 274 ? 29.562 -38.528 -2.937 1.00 13.01 253 ARG B N 1
ATOM 6592 C CA . ARG C 1 274 ? 29.481 -37.094 -2.748 1.00 13.87 253 ARG B CA 1
ATOM 6593 C C . ARG C 1 274 ? 29.377 -36.286 -4.054 1.00 13.93 253 ARG B C 1
ATOM 6594 O O . ARG C 1 274 ? 29.081 -35.090 -3.985 1.00 14.15 253 ARG B O 1
ATOM 6602 N N . LYS C 1 275 ? 29.680 -36.915 -5.200 1.00 13.05 254 LYS B N 1
ATOM 6603 C CA . LYS C 1 275 ? 29.512 -36.288 -6.511 1.00 14.46 254 LYS B CA 1
ATOM 6604 C C . LYS C 1 275 ? 28.040 -36.351 -6.982 1.00 15.23 254 LYS B C 1
ATOM 6605 O O . LYS C 1 275 ? 27.657 -35.676 -7.935 1.00 14.54 254 LYS B O 1
ATOM 6611 N N . ASN C 1 276 ? 27.244 -37.124 -6.267 1.00 14.56 255 ASN B N 1
ATOM 6612 C CA . ASN C 1 276 ? 25.850 -37.243 -6.614 1.00 15.64 255 ASN B CA 1
ATOM 6613 C C . ASN C 1 276 ? 25.034 -36.309 -5.780 1.00 17.24 255 ASN B C 1
ATOM 6614 O O . ASN C 1 276 ? 25.175 -36.294 -4.557 1.00 16.28 255 ASN B O 1
ATOM 6619 N N . LEU C 1 277 ? 24.163 -35.553 -6.448 1.00 18.03 256 LEU B N 1
ATOM 6620 C CA . LEU C 1 277 ? 23.382 -34.517 -5.805 1.00 20.08 256 LEU B CA 1
ATOM 6621 C C . LEU C 1 277 ? 21.911 -34.864 -5.529 1.00 20.61 256 LEU B C 1
ATOM 6622 O O . LEU C 1 277 ? 21.142 -34.014 -5.086 1.00 20.60 256 LEU B O 1
ATOM 6627 N N . HIS C 1 278 ? 21.518 -36.113 -5.727 1.00 19.41 257 HIS B N 1
ATOM 6628 C CA . HIS C 1 278 ? 20.166 -36.562 -5.283 1.00 19.55 257 HIS B CA 1
ATOM 6629 C C . HIS C 1 278 ? 19.831 -36.222 -3.821 1.00 20.47 257 HIS B C 1
ATOM 6630 O O . HIS C 1 278 ? 20.719 -36.268 -2.939 1.00 18.78 257 HIS B O 1
ATOM 6637 N N . SER C 1 279 ? 18.558 -35.915 -3.531 1.00 20.10 258 SER B N 1
ATOM 6638 C CA . SER C 1 279 ? 18.143 -35.880 -2.114 1.00 21.05 258 SER B CA 1
ATOM 6639 C C . SER C 1 279 ? 16.765 -36.468 -2.012 1.00 20.82 258 SER B C 1
ATOM 6640 O O . SER C 1 279 ? 16.092 -36.619 -3.050 1.00 19.30 258 SER B O 1
ATOM 6643 N N . PHE C 1 280 ? 16.379 -36.861 -0.794 1.00 20.43 259 PHE B N 1
ATOM 6644 C CA . PHE C 1 280 ? 15.019 -37.316 -0.537 1.00 22.30 259 PHE B CA 1
ATOM 6645 C C . PHE C 1 280 ? 14.060 -36.133 -0.606 1.00 23.73 259 PHE B C 1
ATOM 6646 O O . PHE C 1 280 ? 14.468 -34.990 -0.379 1.00 22.91 259 PHE B O 1
ATOM 6654 N N . ALA C 1 281 ? 12.784 -36.430 -0.852 1.00 25.64 260 ALA B N 1
ATOM 6655 C CA . ALA C 1 281 ? 11.742 -35.381 -0.983 1.00 27.98 260 ALA B CA 1
ATOM 6656 C C . ALA C 1 281 ? 11.535 -34.576 0.290 1.00 28.21 260 ALA B C 1
ATOM 6657 O O . ALA C 1 281 ? 11.145 -33.422 0.237 1.00 28.54 260 ALA B O 1
ATOM 6659 N N . SER C 1 282 ? 11.771 -35.189 1.447 1.00 28.64 261 SER B N 1
ATOM 6660 C CA . SER C 1 282 ? 11.541 -34.501 2.698 1.00 28.75 261 SER B CA 1
ATOM 6661 C C . SER C 1 282 ? 12.394 -35.203 3.715 1.00 29.78 261 SER B C 1
ATOM 6662 O O . SER C 1 282 ? 12.769 -36.373 3.510 1.00 27.43 261 SER B O 1
ATOM 6665 N N . THR C 1 283 ? 12.681 -34.497 4.814 1.00 30.83 262 THR B N 1
ATOM 6666 C CA . THR C 1 283 ? 13.497 -35.067 5.882 1.00 32.16 262 THR B CA 1
ATOM 6667 C C . THR C 1 283 ? 12.730 -36.233 6.524 1.00 31.37 262 THR B C 1
ATOM 6668 O O . THR C 1 283 ? 13.337 -37.253 6.837 1.00 30.91 262 THR B O 1
ATOM 6672 N N . GLU C 1 284 ? 11.409 -36.112 6.654 1.00 30.82 263 GLU B N 1
ATOM 6673 C CA . GLU C 1 284 ? 10.604 -37.165 7.290 1.00 31.10 263 GLU B CA 1
ATOM 6674 C C . GLU C 1 284 ? 10.734 -38.477 6.482 1.00 29.32 263 GLU B C 1
ATOM 6675 O O . GLU C 1 284 ? 10.946 -39.536 7.067 1.00 29.72 263 GLU B O 1
ATOM 6681 N N . GLU C 1 285 ? 10.647 -38.394 5.152 1.00 26.80 264 GLU B N 1
ATOM 6682 C CA . GLU C 1 285 ? 10.825 -39.563 4.299 1.00 25.57 264 GLU B CA 1
ATOM 6683 C C . GLU C 1 285 ? 12.296 -40.058 4.397 1.00 23.50 264 GLU B C 1
ATOM 6684 O O . GLU C 1 285 ? 12.548 -41.258 4.432 1.00 20.23 264 GLU B O 1
ATOM 6690 N N . GLU C 1 286 ? 13.245 -39.131 4.424 1.00 21.78 265 GLU B N 1
ATOM 6691 C CA . GLU C 1 286 ? 14.642 -39.544 4.609 1.00 23.22 265 GLU B CA 1
ATOM 6692 C C . GLU C 1 286 ? 14.782 -40.352 5.919 1.00 23.68 265 GLU B C 1
ATOM 6693 O O . GLU C 1 286 ? 15.187 -41.532 5.917 1.00 23.75 265 GLU B O 1
ATOM 6699 N N . GLU C 1 287 ? 14.397 -39.721 7.027 1.00 25.02 266 GLU B N 1
ATOM 6700 C CA . GLU C 1 287 ? 14.392 -40.377 8.351 1.00 25.90 266 GLU B CA 1
ATOM 6701 C C . GLU C 1 287 ? 13.747 -41.746 8.390 1.00 25.04 266 GLU B C 1
ATOM 6702 O O . GLU C 1 287 ? 14.272 -42.609 9.089 1.00 25.58 266 GLU B O 1
ATOM 6708 N N . LYS C 1 288 ? 12.636 -41.972 7.670 1.00 23.74 267 LYS B N 1
ATOM 6709 C CA . LYS C 1 288 ? 11.993 -43.322 7.681 1.00 23.72 267 LYS B CA 1
ATOM 6710 C C . LYS C 1 288 ? 12.726 -44.386 6.833 1.00 20.88 267 LYS B C 1
ATOM 6711 O O . LYS C 1 288 ? 12.484 -45.555 6.971 1.00 21.83 267 LYS B O 1
ATOM 6717 N N . ALA C 1 289 ? 13.616 -43.974 5.951 1.00 19.16 268 ALA B N 1
ATOM 6718 C CA . ALA C 1 289 ? 14.269 -44.949 5.077 1.00 17.31 268 ALA B CA 1
ATOM 6719 C C . ALA C 1 289 ? 15.590 -45.467 5.659 1.00 16.30 268 ALA B C 1
ATOM 6720 O O . ALA C 1 289 ? 16.044 -46.517 5.245 1.00 15.74 268 ALA B O 1
ATOM 6722 N N . LEU C 1 290 ? 16.220 -44.674 6.527 1.00 14.28 269 LEU B N 1
ATOM 6723 C CA . LEU C 1 290 ? 17.556 -44.978 7.073 1.00 14.46 269 LEU B CA 1
ATOM 6724 C C . LEU C 1 290 ? 17.636 -46.296 7.783 1.00 14.45 269 LEU B C 1
ATOM 6725 O O . LEU C 1 290 ? 16.715 -46.758 8.464 1.00 13.62 269 LEU B O 1
ATOM 6730 N N . ILE C 1 291 ? 18.795 -46.906 7.644 1.00 15.68 270 ILE B N 1
ATOM 6731 C CA . ILE C 1 291 ? 19.110 -48.104 8.423 1.00 15.82 270 ILE B CA 1
ATOM 6732 C C . ILE C 1 291 ? 18.893 -47.966 9.959 1.00 15.25 270 ILE B C 1
ATOM 6733 O O . ILE C 1 291 ? 18.642 -48.977 10.623 1.00 13.51 270 ILE B O 1
ATOM 6738 N N . TYR C 1 292 ? 18.932 -46.735 10.511 1.00 14.59 271 TYR B N 1
ATOM 6739 C CA . TYR C 1 292 ? 18.730 -46.526 11.968 1.00 15.54 271 TYR B CA 1
ATOM 6740 C C . TYR C 1 292 ? 17.386 -47.089 12.455 1.00 17.40 271 TYR B C 1
ATOM 6741 O O . TYR C 1 292 ? 17.251 -47.402 13.627 1.00 17.78 271 TYR B O 1
ATOM 6750 N N . ASN C 1 293 ? 16.400 -47.206 11.543 1.00 18.15 272 ASN B N 1
ATOM 6751 C CA . ASN C 1 293 ? 15.085 -47.762 11.873 1.00 18.91 272 ASN B CA 1
ATOM 6752 C C . ASN C 1 293 ? 15.087 -49.245 12.158 1.00 19.98 272 ASN B C 1
ATOM 6753 O O . ASN C 1 293 ? 14.049 -49.799 12.508 1.00 20.87 272 ASN B O 1
ATOM 6758 N N . TYR C 1 294 ? 16.209 -49.938 11.949 1.00 18.03 273 TYR B N 1
ATOM 6759 C CA . TYR C 1 294 ? 16.191 -51.392 12.031 1.00 17.86 273 TYR B CA 1
ATOM 6760 C C . TYR C 1 294 ? 17.210 -51.835 13.060 1.00 18.47 273 TYR B C 1
ATOM 6761 O O . TYR C 1 294 ? 18.217 -51.159 13.228 1.00 17.74 273 TYR B O 1
ATOM 6770 N N . LYS C 1 295 ? 16.986 -52.977 13.687 1.00 19.07 274 LYS B N 1
ATOM 6771 C CA . LYS C 1 295 ? 17.972 -53.482 14.644 1.00 20.59 274 LYS B CA 1
ATOM 6772 C C . LYS C 1 295 ? 18.511 -54.811 14.200 1.00 20.15 274 LYS B C 1
ATOM 6773 O O . LYS C 1 295 ? 17.728 -55.683 13.820 1.00 21.36 274 LYS B O 1
ATOM 6779 N N . PRO C 1 296 ? 19.844 -54.993 14.263 1.00 19.74 275 PRO B N 1
ATOM 6780 C CA . PRO C 1 296 ? 20.323 -56.285 13.728 1.00 20.45 275 PRO B CA 1
ATOM 6781 C C . PRO C 1 296 ? 20.237 -57.362 14.806 1.00 20.44 275 PRO B C 1
ATOM 6782 O O . PRO C 1 296 ? 19.934 -57.026 15.968 1.00 22.47 275 PRO B O 1
ATOM 6786 N N . GLU C 1 297 ? 20.411 -58.637 14.445 1.00 20.44 276 GLU B N 1
ATOM 6787 C CA . GLU C 1 297 ? 20.517 -59.759 15.425 1.00 19.30 276 GLU B CA 1
ATOM 6788 C C . GLU C 1 297 ? 21.949 -60.142 15.560 1.00 19.76 276 GLU B C 1
ATOM 6789 O O . GLU C 1 297 ? 22.666 -60.153 14.563 1.00 17.84 276 GLU B O 1
ATOM 6795 N N . TYR C 1 298 ? 22.341 -60.611 16.742 1.00 19.71 277 TYR B N 1
ATOM 6796 C CA . TYR C 1 298 ? 23.690 -61.173 16.929 1.00 20.45 277 TYR B CA 1
ATOM 6797 C C . TYR C 1 298 ? 23.692 -62.539 16.311 1.00 21.45 277 TYR B C 1
ATOM 6798 O O . TYR C 1 298 ? 23.056 -63.465 16.868 1.00 24.23 277 TYR B O 1
ATOM 6807 N N . THR C 1 299 ? 24.455 -62.711 15.231 1.00 20.07 278 THR B N 1
ATOM 6808 C CA . THR C 1 299 ? 24.527 -63.962 14.485 1.00 19.56 278 THR B CA 1
ATOM 6809 C C . THR C 1 299 ? 25.923 -64.632 14.531 1.00 19.91 278 THR B C 1
ATOM 6810 O O . THR C 1 299 ? 26.170 -65.647 13.890 1.00 19.17 278 THR B O 1
ATOM 6814 N N . GLY C 1 300 ? 26.832 -64.047 15.310 1.00 21.82 279 GLY B N 1
ATOM 6815 C CA . GLY C 1 300 ? 28.265 -64.389 15.242 1.00 22.89 279 GLY B CA 1
ATOM 6816 C C . GLY C 1 300 ? 28.669 -65.720 15.841 1.00 26.92 279 GLY B C 1
ATOM 6817 O O . GLY C 1 300 ? 29.634 -66.354 15.339 1.00 27.77 279 GLY B O 1
ATOM 6818 N N . ILE C 1 301 ? 27.951 -66.167 16.880 0.50 27.78 280 ILE B N 1
ATOM 6819 C CA . ILE C 1 301 ? 28.232 -67.472 17.528 0.50 30.71 280 ILE B CA 1
ATOM 6820 C C . ILE C 1 301 ? 28.201 -68.569 16.481 0.50 30.89 280 ILE B C 1
ATOM 6821 O O . ILE C 1 301 ? 29.025 -69.446 16.502 0.50 31.45 280 ILE B O 1
ATOM 6826 N N . GLN C 1 302 ? 27.248 -68.447 15.563 1.00 32.75 281 GLN B N 1
ATOM 6827 C CA . GLN C 1 302 ? 26.900 -69.398 14.477 1.00 34.31 281 GLN B CA 1
ATOM 6828 C C . GLN C 1 302 ? 27.371 -69.052 13.038 1.00 33.92 281 GLN B C 1
ATOM 6829 O O . GLN C 1 302 ? 28.146 -69.830 12.473 1.00 36.51 281 GLN B O 1
ATOM 6835 N N . SER C 1 303 ? 26.891 -67.949 12.421 1.00 31.14 282 SER B N 1
ATOM 6836 C CA . SER C 1 303 ? 27.129 -67.645 10.969 1.00 27.31 282 SER B CA 1
ATOM 6837 C C . SER C 1 303 ? 28.475 -66.904 10.663 1.00 23.02 282 SER B C 1
ATOM 6838 O O . SER C 1 303 ? 29.205 -66.552 11.584 1.00 21.38 282 SER B O 1
ATOM 6841 N N . ALA C 1 304 ? 28.757 -66.661 9.394 0.50 18.53 283 ALA B N 1
ATOM 6842 C CA . ALA C 1 304 ? 29.900 -65.845 8.975 0.50 16.27 283 ALA B CA 1
ATOM 6843 C C . ALA C 1 304 ? 29.858 -64.406 9.496 0.50 14.69 283 ALA B C 1
ATOM 6844 O O . ALA C 1 304 ? 30.857 -63.734 9.545 0.50 11.94 283 ALA B O 1
ATOM 6846 N N . PHE C 1 305 ? 28.669 -63.936 9.854 1.00 14.99 284 PHE B N 1
ATOM 6847 C CA . PHE C 1 305 ? 28.475 -62.529 10.191 1.00 16.17 284 PHE B CA 1
ATOM 6848 C C . PHE C 1 305 ? 28.288 -62.340 11.654 1.00 15.27 284 PHE B C 1
ATOM 6849 O O . PHE C 1 305 ? 27.443 -62.988 12.237 1.00 14.64 284 PHE B O 1
ATOM 6857 N N . GLU C 1 306 ? 29.030 -61.401 12.265 1.00 14.70 285 GLU B N 1
ATOM 6858 C CA . GLU C 1 306 ? 28.749 -61.044 13.660 1.00 15.20 285 GLU B CA 1
ATOM 6859 C C . GLU C 1 306 ? 27.345 -60.567 13.901 1.00 15.57 285 GLU B C 1
ATOM 6860 O O . GLU C 1 306 ? 26.725 -60.949 14.933 1.00 14.58 285 GLU B O 1
ATOM 6866 N N . GLN C 1 307 ? 26.875 -59.685 13.010 1.00 13.93 286 GLN B N 1
ATOM 6867 C CA . GLN C 1 307 ? 25.551 -59.113 13.151 1.00 14.10 286 GLN B CA 1
ATOM 6868 C C . GLN C 1 307 ? 24.868 -59.065 11.782 1.00 13.97 286 GLN B C 1
ATOM 6869 O O . GLN C 1 307 ? 25.525 -58.826 10.715 1.00 14.23 286 GLN B O 1
ATOM 6875 N N . THR C 1 308 ? 23.565 -59.356 11.809 1.00 13.98 287 THR B N 1
ATOM 6876 C CA . THR C 1 308 ? 22.761 -59.324 10.573 1.00 13.26 287 THR B CA 1
ATOM 6877 C C . THR C 1 308 ? 21.432 -58.624 10.734 1.00 13.88 287 THR B C 1
ATOM 6878 O O . THR C 1 308 ? 20.767 -58.886 11.743 1.00 13.31 287 THR B O 1
ATOM 6882 N N . TYR C 1 309 ? 21.049 -57.793 9.724 1.00 12.81 288 TYR B N 1
ATOM 6883 C CA . TYR C 1 309 ? 19.776 -57.145 9.685 1.00 14.34 288 TYR B CA 1
ATOM 6884 C C . TYR C 1 309 ? 18.850 -58.066 8.931 1.00 15.32 288 TYR B C 1
ATOM 6885 O O . TYR C 1 309 ? 19.162 -58.433 7.818 1.00 15.32 288 TYR B O 1
ATOM 6894 N N . PHE C 1 310 ? 17.746 -58.450 9.561 1.00 15.93 289 PHE B N 1
ATOM 6895 C CA . PHE C 1 310 ? 16.706 -59.258 8.876 1.00 17.57 289 PHE B CA 1
ATOM 6896 C C . PHE C 1 310 ? 15.513 -58.349 8.606 1.00 16.76 289 PHE B C 1
ATOM 6897 O O . PHE C 1 310 ? 15.209 -57.494 9.414 1.00 16.08 289 PHE B O 1
ATOM 6905 N N . PHE C 1 311 ? 14.877 -58.508 7.454 1.00 18.82 290 PHE B N 1
ATOM 6906 C CA . PHE C 1 311 ? 13.729 -57.665 7.097 1.00 19.35 290 PHE B CA 1
ATOM 6907 C C . PHE C 1 311 ? 12.525 -58.484 6.718 1.00 21.03 290 PHE B C 1
ATOM 6908 O O . PHE C 1 311 ? 12.666 -59.593 6.194 1.00 19.86 290 PHE B O 1
ATOM 6916 N N . ASN C 1 312 ? 11.346 -57.903 6.918 1.00 23.84 291 ASN B N 1
ATOM 6917 C CA . ASN C 1 312 ? 10.120 -58.480 6.338 1.00 27.43 291 ASN B CA 1
ATOM 6918 C C . ASN C 1 312 ? 10.114 -58.180 4.861 1.00 29.04 291 ASN B C 1
ATOM 6919 O O . ASN C 1 312 ? 9.574 -58.922 4.019 1.00 30.36 291 ASN B O 1
ATOM 6925 N N . LYS D 1 26 ? 55.249 -59.248 19.486 1.00 35.30 5 LYS A N 1
ATOM 6926 C CA . LYS D 1 26 ? 54.104 -59.882 20.223 1.00 34.07 5 LYS A CA 1
ATOM 6927 C C . LYS D 1 26 ? 52.972 -58.882 20.350 1.00 31.85 5 LYS A C 1
ATOM 6928 O O . LYS D 1 26 ? 53.044 -57.985 21.180 1.00 30.42 5 LYS A O 1
ATOM 6934 N N . THR D 1 27 ? 51.937 -59.058 19.540 1.00 29.04 6 THR A N 1
ATOM 6935 C CA . THR D 1 27 ? 50.850 -58.097 19.419 1.00 26.86 6 THR A CA 1
ATOM 6936 C C . THR D 1 27 ? 49.490 -58.845 19.554 1.00 25.71 6 THR A C 1
ATOM 6937 O O . THR D 1 27 ? 49.418 -60.095 19.393 1.00 23.67 6 THR A O 1
ATOM 6941 N N . ASN D 1 28 ? 48.440 -58.098 19.913 1.00 21.74 7 ASN A N 1
ATOM 6942 C CA . ASN D 1 28 ? 47.134 -58.678 20.044 1.00 20.86 7 ASN A CA 1
ATOM 6943 C C . ASN D 1 28 ? 46.305 -58.155 18.857 1.00 20.48 7 ASN A C 1
ATOM 6944 O O . ASN D 1 28 ? 45.898 -56.992 18.793 1.00 21.44 7 ASN A O 1
ATOM 6949 N N . GLU D 1 29 ? 46.056 -59.000 17.893 1.00 20.65 8 GLU A N 1
ATOM 6950 C CA . GLU D 1 29 ? 45.284 -58.512 16.758 1.00 21.69 8 GLU A CA 1
ATOM 6951 C C . GLU D 1 29 ? 43.804 -58.764 16.854 1.00 20.26 8 GLU A C 1
ATOM 6952 O O . GLU D 1 29 ? 43.143 -58.667 15.848 1.00 20.72 8 GLU A O 1
ATOM 6958 N N . ARG D 1 30 ? 43.300 -59.082 18.045 1.00 18.37 9 ARG A N 1
ATOM 6959 C CA . ARG D 1 30 ? 41.839 -59.152 18.274 1.00 17.56 9 ARG A CA 1
ATOM 6960 C C . ARG D 1 30 ? 41.522 -58.282 19.496 1.00 15.21 9 ARG A C 1
ATOM 6961 O O . ARG D 1 30 ? 40.898 -58.761 20.454 1.00 15.64 9 ARG A O 1
ATOM 6969 N N . PRO D 1 31 ? 41.931 -56.979 19.482 1.00 14.16 10 PRO A N 1
ATOM 6970 C CA . PRO D 1 31 ? 41.676 -56.144 20.667 1.00 13.00 10 PRO A CA 1
ATOM 6971 C C . PRO D 1 31 ? 40.193 -55.912 21.009 1.00 13.26 10 PRO A C 1
ATOM 6972 O O . PRO D 1 31 ? 39.315 -55.702 20.121 1.00 14.30 10 PRO A O 1
ATOM 6976 N N . ILE D 1 32 ? 39.926 -55.894 22.293 1.00 13.16 11 ILE A N 1
ATOM 6977 C CA . ILE D 1 32 ? 38.592 -55.537 22.774 1.00 12.61 11 ILE A CA 1
ATOM 6978 C C . ILE D 1 32 ? 38.715 -54.358 23.699 1.00 12.59 11 ILE A C 1
ATOM 6979 O O . ILE D 1 32 ? 39.515 -54.372 24.628 1.00 12.09 11 ILE A O 1
ATOM 6984 N N . ILE D 1 33 ? 37.930 -53.313 23.449 1.00 11.94 12 ILE A N 1
ATOM 6985 C CA . ILE D 1 33 ? 38.008 -52.139 24.238 1.00 11.32 12 ILE A CA 1
ATOM 6986 C C . ILE D 1 33 ? 36.691 -51.906 24.993 1.00 13.73 12 ILE A C 1
ATOM 6987 O O . ILE D 1 33 ? 35.551 -52.029 24.399 1.00 14.00 12 ILE A O 1
ATOM 6992 N N . GLY D 1 34 ? 36.804 -51.546 26.261 1.00 11.31 13 GLY A N 1
ATOM 6993 C CA . GLY D 1 34 ? 35.590 -51.191 26.995 1.00 11.93 13 GLY A CA 1
ATOM 6994 C C . GLY D 1 34 ? 35.199 -49.728 26.818 1.00 12.45 13 GLY A C 1
ATOM 6995 O O . GLY D 1 34 ? 36.049 -48.863 26.610 1.00 13.10 13 GLY A O 1
ATOM 6996 N N . VAL D 1 35 ? 33.910 -49.442 26.877 1.00 12.33 14 VAL A N 1
ATOM 6997 C CA . VAL D 1 35 ? 33.401 -48.074 26.747 1.00 12.69 14 VAL A CA 1
ATOM 6998 C C . VAL D 1 35 ? 32.442 -47.926 27.943 1.00 13.58 14 VAL A C 1
ATOM 6999 O O . VAL D 1 35 ? 31.551 -48.763 28.142 1.00 11.28 14 VAL A O 1
ATOM 7003 N N . LEU D 1 36 ? 32.682 -46.908 28.773 1.00 13.78 15 LEU A N 1
ATOM 7004 C CA . LEU D 1 36 ? 31.943 -46.734 30.002 1.00 15.71 15 LEU A CA 1
ATOM 7005 C C . LEU D 1 36 ? 30.584 -46.133 29.661 1.00 15.33 15 LEU A C 1
ATOM 7006 O O . LEU D 1 36 ? 30.527 -45.143 28.950 1.00 14.99 15 LEU A O 1
ATOM 7011 N N . ALA D 1 37 ? 29.512 -46.728 30.206 1.00 16.03 16 ALA A N 1
ATOM 7012 C CA . ALA D 1 37 ? 28.117 -46.232 30.068 1.00 16.23 16 ALA A CA 1
ATOM 7013 C C . ALA D 1 37 ? 27.986 -45.091 31.059 1.00 17.94 16 ALA A C 1
ATOM 7014 O O . ALA D 1 37 ? 28.720 -45.035 32.087 1.00 15.78 16 ALA A O 1
ATOM 7016 N N . GLN D 1 38 ? 27.098 -44.158 30.790 1.00 18.67 17 GLN A N 1
ATOM 7017 C CA . GLN D 1 38 ? 26.863 -43.126 31.805 1.00 20.63 17 GLN A CA 1
ATOM 7018 C C . GLN D 1 38 ? 25.423 -43.007 32.231 1.00 21.13 17 GLN A C 1
ATOM 7019 O O . GLN D 1 38 ? 24.520 -43.362 31.471 1.00 20.90 17 GLN A O 1
ATOM 7025 N N . ASP D 1 39 ? 25.249 -42.481 33.445 1.00 21.05 18 ASP A N 1
ATOM 7026 C CA . ASP D 1 39 ? 23.983 -42.381 34.161 1.00 21.62 18 ASP A CA 1
ATOM 7027 C C . ASP D 1 39 ? 22.907 -41.677 33.336 1.00 21.71 18 ASP A C 1
ATOM 7028 O O . ASP D 1 39 ? 23.140 -40.623 32.784 1.00 20.91 18 ASP A O 1
ATOM 7033 N N . VAL D 1 40 ? 21.737 -42.277 33.255 1.00 21.96 19 VAL A N 1
ATOM 7034 C CA . VAL D 1 40 ? 20.606 -41.622 32.599 1.00 22.76 19 VAL A CA 1
ATOM 7035 C C . VAL D 1 40 ? 20.032 -40.621 33.635 1.00 25.51 19 VAL A C 1
ATOM 7036 O O . VAL D 1 40 ? 19.786 -41.004 34.785 1.00 24.88 19 VAL A O 1
ATOM 7040 N N . PHE D 1 41 ? 19.819 -39.360 33.254 1.00 29.27 20 PHE A N 1
ATOM 7041 C CA . PHE D 1 41 ? 19.224 -38.380 34.198 1.00 33.48 20 PHE A CA 1
ATOM 7042 C C . PHE D 1 41 ? 18.004 -38.841 35.007 1.00 34.53 20 PHE A C 1
ATOM 7043 O O . PHE D 1 41 ? 18.039 -38.776 36.255 1.00 36.23 20 PHE A O 1
ATOM 7051 N N . ASP D 1 42 ? 16.932 -39.244 34.320 1.00 33.92 21 ASP A N 1
ATOM 7052 C CA . ASP D 1 42 ? 15.696 -39.653 34.984 1.00 33.92 21 ASP A CA 1
ATOM 7053 C C . ASP D 1 42 ? 15.573 -41.183 34.781 1.00 31.24 21 ASP A C 1
ATOM 7054 O O . ASP D 1 42 ? 14.829 -41.613 33.926 1.00 32.36 21 ASP A O 1
ATOM 7059 N N . PRO D 1 43 ? 16.344 -41.991 35.521 1.00 28.62 22 PRO A N 1
ATOM 7060 C CA . PRO D 1 43 ? 16.488 -43.400 35.148 1.00 28.65 22 PRO A CA 1
ATOM 7061 C C . PRO D 1 43 ? 15.240 -44.243 35.428 1.00 28.84 22 PRO A C 1
ATOM 7062 O O . PRO D 1 43 ? 14.485 -43.941 36.342 1.00 28.74 22 PRO A O 1
ATOM 7066 N N . LYS D 1 44 ? 15.071 -45.320 34.674 1.00 29.03 23 LYS A N 1
ATOM 7067 C CA . LYS D 1 44 ? 13.925 -46.227 34.797 1.00 29.21 23 LYS A CA 1
ATOM 7068 C C . LYS D 1 44 ? 14.537 -47.575 34.531 1.00 28.80 23 LYS A C 1
ATOM 7069 O O . LYS D 1 44 ? 15.647 -47.636 33.992 1.00 27.72 23 LYS A O 1
ATOM 7075 N N . PRO D 1 45 ? 13.838 -48.673 34.885 1.00 28.88 24 PRO A N 1
ATOM 7076 C CA . PRO D 1 45 ? 14.314 -50.006 34.523 1.00 27.63 24 PRO A CA 1
ATOM 7077 C C . PRO D 1 45 ? 14.664 -50.129 33.033 1.00 27.34 24 PRO A C 1
ATOM 7078 O O . PRO D 1 45 ? 13.950 -49.575 32.164 1.00 25.82 24 PRO A O 1
ATOM 7082 N N . ASP D 1 46 ? 15.772 -50.833 32.754 1.00 26.91 25 ASP A N 1
ATOM 7083 C CA . ASP D 1 46 ? 16.296 -50.969 31.394 1.00 27.07 25 ASP A CA 1
ATOM 7084 C C . ASP D 1 46 ? 16.767 -49.654 30.779 1.00 26.27 25 ASP A C 1
ATOM 7085 O O . ASP D 1 46 ? 17.152 -49.614 29.573 1.00 27.30 25 ASP A O 1
ATOM 7090 N N . ARG D 1 47 ? 16.716 -48.574 31.563 1.00 23.83 26 ARG A N 1
ATOM 7091 C CA . ARG D 1 47 ? 17.179 -47.256 31.096 1.00 21.80 26 ARG A CA 1
ATOM 7092 C C . ARG D 1 47 ? 17.926 -46.553 32.201 1.00 18.94 26 ARG A C 1
ATOM 7093 O O . ARG D 1 47 ? 17.612 -45.421 32.539 1.00 17.69 26 ARG A O 1
ATOM 7101 N N . ASN D 1 48 ? 18.861 -47.254 32.810 1.00 17.37 27 ASN A N 1
ATOM 7102 C CA . ASN D 1 48 ? 19.713 -46.652 33.876 1.00 19.30 27 ASN A CA 1
ATOM 7103 C C . ASN D 1 48 ? 20.972 -45.946 33.416 1.00 17.96 27 ASN A C 1
ATOM 7104 O O . ASN D 1 48 ? 21.520 -45.024 34.100 1.00 17.18 27 ASN A O 1
ATOM 7109 N N . SER D 1 49 ? 21.492 -46.401 32.279 1.00 17.63 28 SER A N 1
ATOM 7110 C CA . SER D 1 49 ? 22.691 -45.790 31.734 1.00 16.79 28 SER A CA 1
ATOM 7111 C C . SER D 1 49 ? 22.635 -45.924 30.226 1.00 17.37 28 SER A C 1
ATOM 7112 O O . SER D 1 49 ? 21.809 -46.673 29.690 1.00 18.22 28 SER A O 1
ATOM 7115 N N . TYR D 1 50 ? 23.530 -45.223 29.541 1.00 15.91 29 TYR A N 1
ATOM 7116 C CA . TYR D 1 50 ? 23.556 -45.248 28.100 1.00 16.49 29 TYR A CA 1
ATOM 7117 C C . TYR D 1 50 ? 24.952 -45.018 27.529 1.00 16.13 29 TYR A C 1
ATOM 7118 O O . TYR D 1 50 ? 25.859 -44.492 28.211 1.00 16.39 29 TYR A O 1
ATOM 7127 N N . ILE D 1 51 ? 25.123 -45.424 26.297 1.00 15.17 30 ILE A N 1
ATOM 7128 C CA . ILE D 1 51 ? 26.261 -45.148 25.446 1.00 13.93 30 ILE A CA 1
ATOM 7129 C C . ILE D 1 51 ? 25.758 -44.688 24.049 1.00 13.68 30 ILE A C 1
ATOM 7130 O O . ILE D 1 51 ? 25.085 -45.416 23.407 1.00 13.39 30 ILE A O 1
ATOM 7135 N N . ALA D 1 52 ? 26.077 -43.472 23.656 1.00 12.96 31 ALA A N 1
ATOM 7136 C CA . ALA D 1 52 ? 25.948 -43.100 22.243 1.00 13.59 31 ALA A CA 1
ATOM 7137 C C . ALA D 1 52 ? 26.641 -44.051 21.249 1.00 14.43 31 ALA A C 1
ATOM 7138 O O . ALA D 1 52 ? 27.841 -44.403 21.409 1.00 12.97 31 ALA A O 1
ATOM 7140 N N . ALA D 1 53 ? 25.916 -44.499 20.212 1.00 13.06 32 ALA A N 1
ATOM 7141 C CA . ALA D 1 53 ? 26.458 -45.528 19.348 1.00 13.31 32 ALA A CA 1
ATOM 7142 C C . ALA D 1 53 ? 27.706 -45.034 18.568 1.00 12.77 32 ALA A C 1
ATOM 7143 O O . ALA D 1 53 ? 28.534 -45.859 18.222 1.00 12.39 32 ALA A O 1
ATOM 7145 N N . SER D 1 54 ? 27.815 -43.717 18.303 1.00 12.13 33 SER A N 1
ATOM 7146 C CA . SER D 1 54 ? 29.017 -43.162 17.649 1.00 12.64 33 SER A CA 1
ATOM 7147 C C . SER D 1 54 ? 30.352 -43.584 18.336 1.00 13.13 33 SER A C 1
ATOM 7148 O O . SER D 1 54 ? 31.337 -43.797 17.642 1.00 12.94 33 SER A O 1
ATOM 7151 N N . TYR D 1 55 ? 30.372 -43.725 19.666 1.00 13.36 34 TYR A N 1
ATOM 7152 C CA . TYR D 1 55 ? 31.587 -44.210 20.361 1.00 14.13 34 TYR A CA 1
ATOM 7153 C C . TYR D 1 55 ? 31.914 -45.662 20.053 1.00 14.41 34 TYR A C 1
ATOM 7154 O O . TYR D 1 55 ? 33.068 -46.019 19.886 1.00 12.84 34 TYR A O 1
ATOM 7163 N N . VAL D 1 56 ? 30.883 -46.509 19.970 1.00 12.62 35 VAL A N 1
ATOM 7164 C CA . VAL D 1 56 ? 31.105 -47.873 19.514 1.00 13.71 35 VAL A CA 1
ATOM 7165 C C . VAL D 1 56 ? 31.612 -47.912 18.067 1.00 14.08 35 VAL A C 1
ATOM 7166 O O . VAL D 1 56 ? 32.527 -48.681 17.758 1.00 13.40 35 VAL A O 1
ATOM 7170 N N . LYS D 1 57 ? 30.939 -47.176 17.155 1.00 13.02 36 LYS A N 1
ATOM 7171 C CA . LYS D 1 57 ? 31.314 -47.222 15.765 1.00 12.94 36 LYS A CA 1
ATOM 7172 C C . LYS D 1 57 ? 32.750 -46.697 15.557 1.00 12.48 36 LYS A C 1
ATOM 7173 O O . LYS D 1 57 ? 33.475 -47.169 14.672 1.00 10.81 36 LYS A O 1
ATOM 7179 N N . PHE D 1 58 ? 33.124 -45.728 16.392 1.00 11.23 37 PHE A N 1
ATOM 7180 C CA . PHE D 1 58 ? 34.439 -45.087 16.324 1.00 11.46 37 PHE A CA 1
ATOM 7181 C C . PHE D 1 58 ? 35.550 -46.173 16.494 1.00 11.81 37 PHE A C 1
ATOM 7182 O O . PHE D 1 58 ? 36.498 -46.254 15.698 1.00 12.03 37 PHE A O 1
ATOM 7190 N N . LEU D 1 59 ? 35.375 -47.036 17.497 1.00 12.30 38 LEU A N 1
ATOM 7191 C CA . LEU D 1 59 ? 36.361 -48.066 17.832 1.00 12.66 38 LEU A CA 1
ATOM 7192 C C . LEU D 1 59 ? 36.292 -49.224 16.888 1.00 11.94 38 LEU A C 1
ATOM 7193 O O . LEU D 1 59 ? 37.346 -49.741 16.478 1.00 10.61 38 LEU A O 1
ATOM 7198 N N . GLU D 1 60 ? 35.074 -49.564 16.416 1.00 10.93 39 GLU A N 1
ATOM 7199 C CA . GLU D 1 60 ? 34.972 -50.739 15.506 1.00 12.01 39 GLU A CA 1
ATOM 7200 C C . GLU D 1 60 ? 35.642 -50.539 14.196 1.00 12.04 39 GLU A C 1
ATOM 7201 O O . GLU D 1 60 ? 36.265 -51.467 13.615 1.00 10.81 39 GLU A O 1
ATOM 7207 N N . SER D 1 61 ? 35.509 -49.316 13.702 1.00 12.24 40 SER A N 1
ATOM 7208 C CA . SER D 1 61 ? 36.048 -48.964 12.392 1.00 14.00 40 SER A CA 1
ATOM 7209 C C . SER D 1 61 ? 37.572 -49.041 12.372 1.00 13.16 40 SER A C 1
ATOM 7210 O O . SER D 1 61 ? 38.163 -49.221 11.308 1.00 13.04 40 SER A O 1
ATOM 7213 N N . ALA D 1 62 ? 38.215 -48.940 13.537 1.00 13.32 41 ALA A N 1
ATOM 7214 C CA . ALA D 1 62 ? 39.714 -49.042 13.596 1.00 12.63 41 ALA A CA 1
ATOM 7215 C C . ALA D 1 62 ? 40.104 -50.480 13.988 1.00 13.65 41 ALA A C 1
ATOM 7216 O O . ALA D 1 62 ? 41.260 -50.777 14.376 1.00 14.04 41 ALA A O 1
ATOM 7218 N N . GLY D 1 63 ? 39.139 -51.394 13.864 1.00 12.25 42 GLY A N 1
ATOM 7219 C CA . GLY D 1 63 ? 39.415 -52.836 14.006 1.00 13.95 42 GLY A CA 1
ATOM 7220 C C . GLY D 1 63 ? 39.471 -53.343 15.448 1.00 12.44 42 GLY A C 1
ATOM 7221 O O . GLY D 1 63 ? 40.283 -54.200 15.792 1.00 12.68 42 GLY A O 1
ATOM 7222 N N . ALA D 1 64 ? 38.611 -52.803 16.304 1.00 13.38 43 ALA A N 1
ATOM 7223 C CA . ALA D 1 64 ? 38.404 -53.357 17.670 1.00 14.11 43 ALA A CA 1
ATOM 7224 C C . ALA D 1 64 ? 36.985 -53.851 17.821 1.00 15.11 43 ALA A C 1
ATOM 7225 O O . ALA D 1 64 ? 36.081 -53.439 17.066 1.00 14.16 43 ALA A O 1
ATOM 7227 N N . ARG D 1 65 ? 36.803 -54.779 18.750 1.00 13.76 44 ARG A N 1
ATOM 7228 C CA . ARG D 1 65 ? 35.449 -55.012 19.303 1.00 13.50 44 ARG A CA 1
ATOM 7229 C C . ARG D 1 65 ? 35.237 -54.221 20.579 1.00 14.00 44 ARG A C 1
ATOM 7230 O O . ARG D 1 65 ? 36.188 -53.762 21.239 1.00 10.76 44 ARG A O 1
ATOM 7238 N N . VAL D 1 66 ? 33.974 -54.059 20.966 1.00 13.84 45 VAL A N 1
ATOM 7239 C CA . VAL D 1 66 ? 33.688 -53.226 22.116 1.00 13.68 45 VAL A CA 1
ATOM 7240 C C . VAL D 1 66 ? 32.887 -54.005 23.158 1.00 16.00 45 VAL A C 1
ATOM 7241 O O . VAL D 1 66 ? 32.011 -54.823 22.791 1.00 15.22 45 VAL A O 1
ATOM 7245 N N . VAL D 1 67 ? 33.205 -53.750 24.445 1.00 14.28 46 VAL A N 1
ATOM 7246 C CA . VAL D 1 67 ? 32.416 -54.190 25.589 1.00 15.32 46 VAL A CA 1
ATOM 7247 C C . VAL D 1 67 ? 31.874 -52.913 26.245 1.00 16.05 46 VAL A C 1
ATOM 7248 O O . VAL D 1 67 ? 32.657 -52.000 26.573 1.00 16.74 46 VAL A O 1
ATOM 7252 N N . PRO D 1 68 ? 30.557 -52.858 26.494 1.00 15.88 47 PRO A N 1
ATOM 7253 C CA . PRO D 1 68 ? 29.984 -51.779 27.347 1.00 15.11 47 PRO A CA 1
ATOM 7254 C C . PRO D 1 68 ? 30.294 -51.985 28.868 1.00 15.90 47 PRO A C 1
ATOM 7255 O O . PRO D 1 68 ? 30.153 -53.108 29.399 1.00 16.06 47 PRO A O 1
ATOM 7259 N N . VAL D 1 69 ? 30.794 -50.949 29.548 1.00 14.23 48 VAL A N 1
ATOM 7260 C CA . VAL D 1 69 ? 31.119 -51.071 30.962 1.00 14.00 48 VAL A CA 1
ATOM 7261 C C . VAL D 1 69 ? 30.003 -50.482 31.773 1.00 14.65 48 VAL A C 1
ATOM 7262 O O . VAL D 1 69 ? 29.707 -49.276 31.660 1.00 14.39 48 VAL A O 1
ATOM 7266 N N . MET D 1 70 ? 29.326 -51.339 32.536 1.00 14.89 49 MET A N 1
ATOM 7267 C CA . MET D 1 70 ? 28.115 -50.886 33.208 1.00 16.79 49 MET A CA 1
ATOM 7268 C C . MET D 1 70 ? 28.511 -50.084 34.401 1.00 18.41 49 MET A C 1
ATOM 7269 O O . MET D 1 70 ? 29.594 -50.234 34.963 1.00 18.09 49 MET A O 1
ATOM 7274 N N . ILE D 1 71 ? 27.623 -49.219 34.889 1.00 18.94 50 ILE A N 1
ATOM 7275 C CA . ILE D 1 71 ? 27.921 -48.442 36.110 1.00 22.14 50 ILE A CA 1
ATOM 7276 C C . ILE D 1 71 ? 27.308 -49.086 37.364 1.00 23.14 50 ILE A C 1
ATOM 7277 O O . ILE D 1 71 ? 26.441 -49.951 37.232 1.00 24.10 50 ILE A O 1
ATOM 7282 N N . ASN D 1 72 ? 27.705 -48.751 38.559 1.00 30.00 51 ASN A N 1
ATOM 7283 C CA . ASN D 1 72 ? 27.089 -49.357 39.769 1.00 30.00 51 ASN A CA 1
ATOM 7284 C C . ASN D 1 72 ? 27.352 -50.833 40.044 1.00 30.00 51 ASN A C 1
ATOM 7285 O O . ASN D 1 72 ? 26.630 -51.479 40.696 1.00 30.00 51 ASN A O 1
ATOM 7290 N N . LYS D 1 73 ? 28.411 -51.315 39.499 1.00 23.15 52 LYS A N 1
ATOM 7291 C CA . LYS D 1 73 ? 29.043 -52.606 39.730 1.00 23.56 52 LYS A CA 1
ATOM 7292 C C . LYS D 1 73 ? 30.107 -52.596 40.827 1.00 23.42 52 LYS A C 1
ATOM 7293 O O . LYS D 1 73 ? 30.591 -51.557 41.180 1.00 22.68 52 LYS A O 1
ATOM 7299 N N . SER D 1 74 ? 30.489 -53.772 41.309 1.00 24.12 53 SER A N 1
ATOM 7300 C CA . SER D 1 74 ? 31.519 -53.837 42.367 1.00 26.04 53 SER A CA 1
ATOM 7301 C C . SER D 1 74 ? 32.923 -53.670 41.821 1.00 26.58 53 SER A C 1
ATOM 7302 O O . SER D 1 74 ? 33.217 -53.935 40.645 1.00 25.51 53 SER A O 1
ATOM 7305 N N . GLU D 1 75 ? 33.799 -53.283 42.719 1.00 27.60 54 GLU A N 1
ATOM 7306 C CA . GLU D 1 75 ? 35.206 -53.338 42.471 1.00 28.25 54 GLU A CA 1
ATOM 7307 C C . GLU D 1 75 ? 35.703 -54.638 41.811 1.00 27.44 54 GLU A C 1
ATOM 7308 O O . GLU D 1 75 ? 36.512 -54.613 40.864 1.00 26.42 54 GLU A O 1
ATOM 7314 N N . ASP D 1 76 ? 35.251 -55.769 42.348 1.00 26.96 55 ASP A N 1
ATOM 7315 C CA . ASP D 1 76 ? 35.756 -57.073 41.919 1.00 26.78 55 ASP A CA 1
ATOM 7316 C C . ASP D 1 76 ? 35.303 -57.368 40.496 1.00 24.92 55 ASP A C 1
ATOM 7317 O O . ASP D 1 76 ? 36.058 -57.923 39.690 1.00 25.30 55 ASP A O 1
ATOM 7322 N N . GLU D 1 77 ? 34.064 -56.994 40.189 1.00 22.78 56 GLU A N 1
ATOM 7323 C CA . GLU D 1 77 ? 33.520 -57.161 38.832 1.00 23.02 56 GLU A CA 1
ATOM 7324 C C . GLU D 1 77 ? 34.361 -56.318 37.841 1.00 20.02 56 GLU A C 1
ATOM 7325 O O . GLU D 1 77 ? 34.730 -56.761 36.750 1.00 19.12 56 GLU A O 1
ATOM 7331 N N . TYR D 1 78 ? 34.657 -55.090 38.226 1.00 17.65 57 TYR A N 1
ATOM 7332 C CA . TYR D 1 78 ? 35.392 -54.239 37.331 1.00 17.06 57 TYR A CA 1
ATOM 7333 C C . TYR D 1 78 ? 36.805 -54.763 37.125 1.00 16.09 57 TYR A C 1
ATOM 7334 O O . TYR D 1 78 ? 37.366 -54.702 36.036 1.00 15.27 57 TYR A O 1
ATOM 7343 N N . SER D 1 79 ? 37.395 -55.263 38.193 1.00 18.23 58 SER A N 1
ATOM 7344 C CA . SER D 1 79 ? 38.773 -55.770 38.111 1.00 18.96 58 SER A CA 1
ATOM 7345 C C . SER D 1 79 ? 38.776 -56.982 37.179 1.00 18.97 58 SER A C 1
ATOM 7346 O O . SER D 1 79 ? 39.702 -57.170 36.397 1.00 17.28 58 SER A O 1
ATOM 7349 N N . ARG D 1 80 ? 37.698 -57.778 37.207 1.00 19.07 59 ARG A N 1
ATOM 7350 C CA . ARG D 1 80 ? 37.631 -58.947 36.312 1.00 21.11 59 ARG A CA 1
ATOM 7351 C C . ARG D 1 80 ? 37.549 -58.496 34.844 1.00 19.32 59 ARG A C 1
ATOM 7352 O O . ARG D 1 80 ? 38.211 -59.025 33.951 1.00 19.09 59 ARG A O 1
ATOM 7360 N N . LEU D 1 81 ? 36.716 -57.516 34.612 1.00 18.22 60 LEU A N 1
ATOM 7361 C CA . LEU D 1 81 ? 36.547 -56.999 33.277 1.00 18.22 60 LEU A CA 1
ATOM 7362 C C . LEU D 1 81 ? 37.870 -56.334 32.843 1.00 16.50 60 LEU A C 1
ATOM 7363 O O . LEU D 1 81 ? 38.368 -56.556 31.742 1.00 15.05 60 LEU A O 1
ATOM 7368 N N . PHE D 1 82 ? 38.476 -55.544 33.738 1.00 16.07 61 PHE A N 1
ATOM 7369 C CA . PHE D 1 82 ? 39.745 -54.873 33.375 1.00 15.30 61 PHE A CA 1
ATOM 7370 C C . PHE D 1 82 ? 40.809 -55.853 32.884 1.00 14.68 61 PHE A C 1
ATOM 7371 O O . PHE D 1 82 ? 41.450 -55.663 31.830 1.00 12.93 61 PHE A O 1
ATOM 7379 N N . LYS D 1 83 ? 40.940 -56.954 33.617 1.00 16.11 62 LYS A N 1
ATOM 7380 C CA . LYS D 1 83 ? 41.874 -58.034 33.278 1.00 16.91 62 LYS A CA 1
ATOM 7381 C C . LYS D 1 83 ? 41.575 -58.798 32.026 1.00 17.22 62 LYS A C 1
ATOM 7382 O O . LYS D 1 83 ? 42.446 -59.521 31.533 1.00 16.92 62 LYS A O 1
ATOM 7388 N N . SER D 1 84 ? 40.375 -58.608 31.475 1.00 16.28 63 SER A N 1
ATOM 7389 C CA . SER D 1 84 ? 39.989 -59.310 30.249 1.00 16.58 63 SER A CA 1
ATOM 7390 C C . SER D 1 84 ? 40.105 -58.440 28.966 1.00 16.09 63 SER A C 1
ATOM 7391 O O . SER D 1 84 ? 40.303 -58.982 27.902 1.00 17.67 63 SER A O 1
ATOM 7394 N N . ILE D 1 85 ? 39.924 -57.115 29.067 1.00 13.97 64 ILE A N 1
ATOM 7395 C CA . ILE D 1 85 ? 39.897 -56.230 27.903 1.00 13.30 64 ILE A CA 1
ATOM 7396 C C . ILE D 1 85 ? 41.225 -55.530 27.689 1.00 12.87 64 ILE A C 1
ATOM 7397 O O . ILE D 1 85 ? 42.112 -55.534 28.542 1.00 12.28 64 ILE A O 1
ATOM 7402 N N . ASN D 1 86 ? 41.357 -54.905 26.538 1.00 12.15 65 ASN A N 1
ATOM 7403 C CA . ASN D 1 86 ? 42.635 -54.371 26.146 1.00 13.98 65 ASN A CA 1
ATOM 7404 C C . ASN D 1 86 ? 42.820 -52.861 26.217 1.00 13.50 65 ASN A C 1
ATOM 7405 O O . ASN D 1 86 ? 43.860 -52.373 25.872 1.00 14.20 65 ASN A O 1
ATOM 7410 N N . GLY D 1 87 ? 41.816 -52.126 26.668 1.00 13.01 66 GLY A N 1
ATOM 7411 C CA . GLY D 1 87 ? 41.865 -50.664 26.638 1.00 12.57 66 GLY A CA 1
ATOM 7412 C C . GLY D 1 87 ? 40.497 -50.207 27.155 1.00 13.05 66 GLY A C 1
ATOM 7413 O O . GLY D 1 87 ? 39.572 -51.045 27.299 1.00 12.53 66 GLY A O 1
ATOM 7414 N N . VAL D 1 88 ? 40.367 -48.913 27.433 1.00 12.50 67 VAL A N 1
ATOM 7415 C CA . VAL D 1 88 ? 39.121 -48.359 27.949 1.00 13.82 67 VAL A CA 1
ATOM 7416 C C . VAL D 1 88 ? 38.934 -46.904 27.527 1.00 14.73 67 VAL A C 1
ATOM 7417 O O . VAL D 1 88 ? 39.861 -46.098 27.603 1.00 11.64 67 VAL A O 1
ATOM 7421 N N . LEU D 1 89 ? 37.724 -46.581 27.084 1.00 12.76 68 LEU A N 1
ATOM 7422 C CA . LEU D 1 89 ? 37.378 -45.221 26.660 1.00 12.93 68 LEU A CA 1
ATOM 7423 C C . LEU D 1 89 ? 36.343 -44.652 27.634 1.00 12.70 68 LEU A C 1
ATOM 7424 O O . LEU D 1 89 ? 35.354 -45.356 28.002 1.00 13.26 68 LEU A O 1
ATOM 7429 N N . PHE D 1 90 ? 36.535 -43.404 28.023 1.00 12.03 69 PHE A N 1
ATOM 7430 C CA . PHE D 1 90 ? 35.618 -42.672 28.877 1.00 12.54 69 PHE A CA 1
ATOM 7431 C C . PHE D 1 90 ? 35.005 -41.621 27.995 1.00 13.85 69 PHE A C 1
ATOM 7432 O O . PHE D 1 90 ? 35.673 -40.640 27.639 1.00 14.71 69 PHE A O 1
ATOM 7440 N N . PRO D 1 91 ? 33.755 -41.829 27.567 1.00 16.16 70 PRO A N 1
ATOM 7441 C CA . PRO D 1 91 ? 33.056 -40.985 26.571 1.00 17.20 70 PRO A CA 1
ATOM 7442 C C . PRO D 1 91 ? 32.459 -39.691 27.133 1.00 20.00 70 PRO A C 1
ATOM 7443 O O . PRO D 1 91 ? 32.447 -39.508 28.349 1.00 20.85 70 PRO A O 1
ATOM 7447 N N . GLY D 1 92 ? 32.044 -38.764 26.250 1.00 21.67 71 GLY A N 1
ATOM 7448 C CA . GLY D 1 92 ? 31.652 -37.335 26.652 1.00 23.49 71 GLY A CA 1
ATOM 7449 C C . GLY D 1 92 ? 30.273 -37.585 27.144 1.00 23.51 71 GLY A C 1
ATOM 7450 O O . GLY D 1 92 ? 29.901 -38.755 27.199 1.00 23.40 71 GLY A O 1
ATOM 7451 N N . GLY D 1 93 ? 29.564 -36.526 27.516 1.00 25.12 72 GLY A N 1
ATOM 7452 C CA . GLY D 1 93 ? 28.259 -36.637 28.123 1.00 27.65 72 GLY A CA 1
ATOM 7453 C C . GLY D 1 93 ? 27.946 -35.571 29.166 1.00 29.56 72 GLY A C 1
ATOM 7454 O O . GLY D 1 93 ? 28.646 -34.581 29.303 1.00 28.57 72 GLY A O 1
ATOM 7455 N N . GLY D 1 94 ? 26.822 -35.743 29.856 1.00 31.19 73 GLY A N 1
ATOM 7456 C CA . GLY D 1 94 ? 26.299 -34.669 30.704 1.00 31.75 73 GLY A CA 1
ATOM 7457 C C . GLY D 1 94 ? 26.259 -34.915 32.200 1.00 33.47 73 GLY A C 1
ATOM 7458 O O . GLY D 1 94 ? 25.647 -34.113 32.916 1.00 32.58 73 GLY A O 1
ATOM 7459 N N . VAL D 1 95 ? 26.947 -35.968 32.684 1.00 33.47 74 VAL A N 1
ATOM 7460 C CA . VAL D 1 95 ? 26.781 -36.405 34.097 1.00 33.99 74 VAL A CA 1
ATOM 7461 C C . VAL D 1 95 ? 27.719 -35.679 35.099 1.00 35.28 74 VAL A C 1
ATOM 7462 O O . VAL D 1 95 ? 28.660 -34.932 34.694 1.00 33.70 74 VAL A O 1
ATOM 7466 N N . SER D 1 96 ? 27.404 -35.818 36.400 1.00 36.14 75 SER A N 1
ATOM 7467 C CA . SER D 1 96 ? 28.171 -35.102 37.399 1.00 36.98 75 SER A CA 1
ATOM 7468 C C . SER D 1 96 ? 29.607 -35.697 37.486 1.00 37.02 75 SER A C 1
ATOM 7469 O O . SER D 1 96 ? 29.820 -36.891 37.284 1.00 35.30 75 SER A O 1
ATOM 7472 N N . LEU D 1 97 ? 30.603 -34.872 37.748 1.00 37.92 76 LEU A N 1
ATOM 7473 C CA . LEU D 1 97 ? 31.986 -35.411 37.816 1.00 40.35 76 LEU A CA 1
ATOM 7474 C C . LEU D 1 97 ? 32.422 -36.174 39.112 1.00 41.16 76 LEU A C 1
ATOM 7475 O O . LEU D 1 97 ? 33.510 -36.766 39.131 1.00 41.91 76 LEU A O 1
ATOM 7480 N N . GLU D 1 98 ? 31.612 -36.160 40.179 1.00 41.96 77 GLU A N 1
ATOM 7481 C CA . GLU D 1 98 ? 31.993 -36.820 41.457 1.00 42.92 77 GLU A CA 1
ATOM 7482 C C . GLU D 1 98 ? 30.968 -37.833 41.995 1.00 41.85 77 GLU A C 1
ATOM 7483 O O . GLU D 1 98 ? 31.334 -38.767 42.682 1.00 43.51 77 GLU A O 1
ATOM 7489 N N . SER D 1 99 ? 29.694 -37.654 41.686 1.00 40.49 78 SER A N 1
ATOM 7490 C CA . SER D 1 99 ? 28.642 -38.507 42.284 1.00 38.94 78 SER A CA 1
ATOM 7491 C C . SER D 1 99 ? 27.922 -39.449 41.282 1.00 36.06 78 SER A C 1
ATOM 7492 O O . SER D 1 99 ? 26.857 -40.031 41.550 1.00 37.17 78 SER A O 1
ATOM 7495 N N . SER D 1 100 ? 28.494 -39.618 40.111 1.00 31.76 79 SER A N 1
ATOM 7496 C CA . SER D 1 100 ? 27.763 -40.345 39.110 1.00 26.27 79 SER A CA 1
ATOM 7497 C C . SER D 1 100 ? 28.354 -41.749 39.214 1.00 24.28 79 SER A C 1
ATOM 7498 O O . SER D 1 100 ? 29.489 -41.926 39.716 1.00 21.99 79 SER A O 1
ATOM 7501 N N . GLY D 1 101 ? 27.589 -42.749 38.789 1.00 20.75 80 GLY A N 1
ATOM 7502 C CA . GLY D 1 101 ? 28.147 -44.087 38.677 1.00 19.20 80 GLY A CA 1
ATOM 7503 C C . GLY D 1 101 ? 29.293 -44.092 37.641 1.00 17.58 80 GLY A C 1
ATOM 7504 O O . GLY D 1 101 ? 30.268 -44.859 37.731 1.00 16.63 80 GLY A O 1
ATOM 7505 N N . TYR D 1 102 ? 29.151 -43.217 36.658 1.00 16.13 81 TYR A N 1
ATOM 7506 C CA . TYR D 1 102 ? 30.165 -43.055 35.602 1.00 15.37 81 TYR A CA 1
ATOM 7507 C C . TYR D 1 102 ? 31.488 -42.635 36.229 1.00 15.81 81 TYR A C 1
ATOM 7508 O O . TYR D 1 102 ? 32.538 -43.249 35.970 1.00 16.30 81 TYR A O 1
ATOM 7517 N N . SER D 1 103 ? 31.441 -41.625 37.092 1.00 15.76 82 SER A N 1
ATOM 7518 C CA . SER D 1 103 ? 32.716 -41.082 37.589 1.00 17.72 82 SER A CA 1
ATOM 7519 C C . SER D 1 103 ? 33.378 -42.086 38.523 1.00 17.62 82 SER A C 1
ATOM 7520 O O . SER D 1 103 ? 34.603 -42.205 38.553 1.00 15.76 82 SER A O 1
ATOM 7523 N N . LYS D 1 104 ? 32.574 -42.869 39.234 1.00 17.21 83 LYS A N 1
ATOM 7524 C CA . LYS D 1 104 ? 33.159 -43.782 40.171 1.00 17.24 83 LYS A CA 1
ATOM 7525 C C . LYS D 1 104 ? 33.798 -44.970 39.440 1.00 16.50 83 LYS A C 1
ATOM 7526 O O . LYS D 1 104 ? 34.953 -45.370 39.750 1.00 13.32 83 LYS A O 1
ATOM 7532 N N . ALA D 1 105 ? 33.095 -45.510 38.431 1.00 14.81 84 ALA A N 1
ATOM 7533 C CA . ALA D 1 105 ? 33.694 -46.519 37.569 1.00 14.44 84 ALA A CA 1
ATOM 7534 C C . ALA D 1 105 ? 34.922 -46.038 36.823 1.00 14.61 84 ALA A C 1
ATOM 7535 O O . ALA D 1 105 ? 35.885 -46.810 36.681 1.00 14.71 84 ALA A O 1
ATOM 7537 N N . ALA D 1 106 ? 34.921 -44.776 36.381 1.00 14.17 85 ALA A N 1
ATOM 7538 C CA . ALA D 1 106 ? 36.116 -44.258 35.684 1.00 15.12 85 ALA A CA 1
ATOM 7539 C C . ALA D 1 106 ? 37.308 -44.170 36.640 1.00 15.26 85 ALA A C 1
ATOM 7540 O O . ALA D 1 106 ? 38.403 -44.449 36.258 1.00 15.01 85 ALA A O 1
ATOM 7542 N N . GLY D 1 107 ? 37.067 -43.798 37.894 1.00 16.15 86 GLY A N 1
ATOM 7543 C CA . GLY D 1 107 ? 38.115 -43.809 38.895 1.00 14.96 86 GLY A CA 1
ATOM 7544 C C . GLY D 1 107 ? 38.707 -45.161 39.155 1.00 14.07 86 GLY A C 1
ATOM 7545 O O . GLY D 1 107 ? 39.943 -45.314 39.325 1.00 13.37 86 GLY A O 1
ATOM 7546 N N . ILE D 1 108 ? 37.848 -46.160 39.191 1.00 13.87 87 ILE A N 1
ATOM 7547 C CA . ILE D 1 108 ? 38.306 -47.564 39.332 1.00 14.23 87 ILE A CA 1
ATOM 7548 C C . ILE D 1 108 ? 39.240 -48.004 38.184 1.00 13.79 87 ILE A C 1
ATOM 7549 O O . ILE D 1 108 ? 40.338 -48.561 38.439 1.00 12.70 87 ILE A O 1
ATOM 7554 N N . PHE D 1 109 ? 38.783 -47.820 36.934 1.00 11.68 88 PHE A N 1
ATOM 7555 C CA . PHE D 1 109 ? 39.560 -48.156 35.770 1.00 13.63 88 PHE A CA 1
ATOM 7556 C C . PHE D 1 109 ? 40.826 -47.325 35.722 1.00 14.10 88 PHE A C 1
ATOM 7557 O O . PHE D 1 109 ? 41.850 -47.805 35.340 1.00 14.01 88 PHE A O 1
ATOM 7565 N N . TYR D 1 110 ? 40.723 -46.067 36.087 1.00 12.86 89 TYR A N 1
ATOM 7566 C CA . TYR D 1 110 ? 41.933 -45.224 36.105 1.00 13.97 89 TYR A CA 1
ATOM 7567 C C . TYR D 1 110 ? 42.999 -45.780 37.075 1.00 14.57 89 TYR A C 1
ATOM 7568 O O . TYR D 1 110 ? 44.167 -45.956 36.700 1.00 14.42 89 TYR A O 1
ATOM 7577 N N . ARG D 1 111 ? 42.586 -46.081 38.298 1.00 14.71 90 ARG A N 1
ATOM 7578 C CA . ARG D 1 111 ? 43.505 -46.708 39.293 1.00 16.63 90 ARG A CA 1
ATOM 7579 C C . ARG D 1 111 ? 44.056 -48.064 38.849 1.00 15.63 90 ARG A C 1
ATOM 7580 O O . ARG D 1 111 ? 45.296 -48.340 39.061 1.00 13.78 90 ARG A O 1
ATOM 7588 N N . LEU D 1 112 ? 43.188 -48.934 38.270 1.00 12.33 91 LEU A N 1
ATOM 7589 C CA . LEU D 1 112 ? 43.686 -50.216 37.695 1.00 12.31 91 LEU A CA 1
ATOM 7590 C C . LEU D 1 112 ? 44.672 -49.998 36.585 1.00 12.23 91 LEU A C 1
ATOM 7591 O O . LEU D 1 112 ? 45.570 -50.782 36.398 1.00 10.27 91 LEU A O 1
ATOM 7596 N N . ALA D 1 113 ? 44.434 -48.980 35.759 1.00 12.00 92 ALA A N 1
ATOM 7597 C CA . ALA D 1 113 ? 45.351 -48.764 34.614 1.00 12.44 92 ALA A CA 1
ATOM 7598 C C . ALA D 1 113 ? 46.702 -48.236 35.085 1.00 11.55 92 ALA A C 1
ATOM 7599 O O . ALA D 1 113 ? 47.721 -48.592 34.528 1.00 11.65 92 ALA A O 1
ATOM 7601 N N . LEU D 1 114 ? 46.693 -47.326 36.034 1.00 11.97 93 LEU A N 1
ATOM 7602 C CA . LEU D 1 114 ? 48.027 -46.810 36.555 1.00 12.94 93 LEU A CA 1
ATOM 7603 C C . LEU D 1 114 ? 48.812 -47.940 37.186 1.00 12.91 93 LEU A C 1
ATOM 7604 O O . LEU D 1 114 ? 50.044 -48.039 36.964 1.00 11.59 93 LEU A O 1
ATOM 7609 N N . GLU D 1 115 ? 48.111 -48.826 37.915 1.00 12.18 94 GLU A N 1
ATOM 7610 C CA . GLU D 1 115 ? 48.817 -49.982 38.586 1.00 14.13 94 GLU A CA 1
ATOM 7611 C C . GLU D 1 115 ? 49.423 -50.893 37.525 1.00 14.55 94 GLU A C 1
ATOM 7612 O O . GLU D 1 115 ? 50.620 -51.291 37.609 1.00 15.21 94 GLU A O 1
ATOM 7618 N N . ALA D 1 116 ? 48.590 -51.311 36.554 1.00 15.22 95 ALA A N 1
ATOM 7619 C CA . ALA D 1 116 ? 49.064 -52.220 35.538 1.00 14.73 95 ALA A CA 1
ATOM 7620 C C . ALA D 1 116 ? 50.244 -51.599 34.745 1.00 14.57 95 ALA A C 1
ATOM 7621 O O . ALA D 1 116 ? 51.287 -52.278 34.529 1.00 15.37 95 ALA A O 1
ATOM 7623 N N . ASN D 1 117 ? 50.095 -50.353 34.284 1.00 12.48 96 ASN A N 1
ATOM 7624 C CA . ASN D 1 117 ? 51.192 -49.727 33.509 1.00 14.68 96 ASN A CA 1
ATOM 7625 C C . ASN D 1 117 ? 52.422 -49.561 34.382 1.00 15.21 96 ASN A C 1
ATOM 7626 O O . ASN D 1 117 ? 53.519 -49.776 33.894 1.00 17.69 96 ASN A O 1
ATOM 7631 N N . SER D 1 118 ? 52.239 -49.161 35.638 1.00 14.99 97 SER A N 1
ATOM 7632 C CA . SER D 1 118 ? 53.403 -49.003 36.610 1.00 16.09 97 SER A CA 1
ATOM 7633 C C . SER D 1 118 ? 54.105 -50.337 36.832 1.00 16.41 97 SER A C 1
ATOM 7634 O O . SER D 1 118 ? 55.349 -50.423 36.975 1.00 16.53 97 SER A O 1
ATOM 7637 N N . ASN D 1 119 ? 53.321 -51.405 36.831 1.00 16.98 98 ASN A N 1
ATOM 7638 C CA . ASN D 1 119 ? 53.910 -52.741 36.987 1.00 17.72 98 ASN A CA 1
ATOM 7639 C C . ASN D 1 119 ? 54.696 -53.251 35.779 1.00 19.07 98 ASN A C 1
ATOM 7640 O O . ASN D 1 119 ? 55.488 -54.172 35.938 1.00 18.22 98 ASN A O 1
ATOM 7645 N N . GLY D 1 120 ? 54.392 -52.742 34.583 1.00 19.05 99 GLY A N 1
ATOM 7646 C CA . GLY D 1 120 ? 54.958 -53.200 33.325 1.00 20.85 99 GLY A CA 1
ATOM 7647 C C . GLY D 1 120 ? 53.968 -53.780 32.314 1.00 21.48 99 GLY A C 1
ATOM 7648 O O . GLY D 1 120 ? 54.407 -54.213 31.278 1.00 21.40 99 GLY A O 1
ATOM 7649 N N . ASP D 1 121 ? 52.670 -53.743 32.597 1.00 22.66 100 ASP A N 1
ATOM 7650 C CA . ASP D 1 121 ? 51.666 -54.139 31.610 1.00 24.29 100 ASP A CA 1
ATOM 7651 C C . ASP D 1 121 ? 51.150 -52.891 30.898 1.00 23.99 100 ASP A C 1
ATOM 7652 O O . ASP D 1 121 ? 50.976 -51.850 31.532 1.00 26.23 100 ASP A O 1
ATOM 7657 N N . TYR D 1 122 ? 50.911 -52.975 29.590 1.00 20.39 101 TYR A N 1
ATOM 7658 C CA . TYR D 1 122 ? 50.517 -51.789 28.863 1.00 18.82 101 TYR A CA 1
ATOM 7659 C C . TYR D 1 122 ? 49.007 -51.786 28.736 1.00 17.55 101 TYR A C 1
ATOM 7660 O O . TYR D 1 122 ? 48.457 -52.761 28.245 1.00 15.83 101 TYR A O 1
ATOM 7669 N N . PHE D 1 123 ? 48.358 -50.722 29.219 1.00 14.64 102 PHE A N 1
ATOM 7670 C CA . PHE D 1 123 ? 46.910 -50.626 29.165 1.00 13.76 102 PHE A CA 1
ATOM 7671 C C . PHE D 1 123 ? 46.457 -49.179 28.903 1.00 12.42 102 PHE A C 1
ATOM 7672 O O . PHE D 1 123 ? 46.600 -48.293 29.755 1.00 12.00 102 PHE A O 1
ATOM 7680 N N . PRO D 1 124 ? 45.879 -48.948 27.701 1.00 12.68 103 PRO A N 1
ATOM 7681 C CA . PRO D 1 124 ? 45.662 -47.559 27.297 1.00 11.74 103 PRO A CA 1
ATOM 7682 C C . PRO D 1 124 ? 44.253 -47.080 27.694 1.00 12.08 103 PRO A C 1
ATOM 7683 O O . PRO D 1 124 ? 43.307 -47.897 27.784 1.00 10.88 103 PRO A O 1
ATOM 7687 N N . VAL D 1 125 ? 44.137 -45.781 27.907 1.00 12.42 104 VAL A N 1
ATOM 7688 C CA . VAL D 1 125 ? 42.905 -45.168 28.385 1.00 13.35 104 VAL A CA 1
ATOM 7689 C C . VAL D 1 125 ? 42.680 -43.977 27.488 1.00 14.44 104 VAL A C 1
ATOM 7690 O O . VAL D 1 125 ? 43.635 -43.182 27.233 1.00 11.78 104 VAL A O 1
ATOM 7694 N N . TRP D 1 126 ? 41.426 -43.798 27.045 1.00 13.85 105 TRP A N 1
ATOM 7695 C CA . TRP D 1 126 ? 41.130 -42.630 26.240 1.00 12.30 105 TRP A CA 1
ATOM 7696 C C . TRP D 1 126 ? 39.999 -41.819 26.900 1.00 13.56 105 TRP A C 1
ATOM 7697 O O . TRP D 1 126 ? 39.033 -42.406 27.324 1.00 13.09 105 TRP A O 1
ATOM 7708 N N . GLY D 1 127 ? 40.113 -40.488 27.015 1.00 11.74 106 GLY A N 1
ATOM 7709 C CA . GLY D 1 127 ? 38.961 -39.702 27.540 1.00 13.20 106 GLY A CA 1
ATOM 7710 C C . GLY D 1 127 ? 38.499 -38.661 26.547 1.00 13.74 106 GLY A C 1
ATOM 7711 O O . GLY D 1 127 ? 39.303 -37.852 26.095 1.00 15.33 106 GLY A O 1
ATOM 7712 N N . THR D 1 128 ? 37.203 -38.652 26.221 1.00 14.89 107 THR A N 1
ATOM 7713 C CA . THR D 1 128 ? 36.637 -37.714 25.251 1.00 13.91 107 THR A CA 1
ATOM 7714 C C . THR D 1 128 ? 35.663 -36.807 25.974 1.00 15.59 107 THR A C 1
ATOM 7715 O O . THR D 1 128 ? 34.688 -37.288 26.612 1.00 15.81 107 THR A O 1
ATOM 7719 N N . ALA D 1 129 ? 35.924 -35.498 25.905 1.00 16.10 108 ALA A N 1
ATOM 7720 C CA . ALA D 1 129 ? 34.988 -34.500 26.453 1.00 16.47 108 ALA A CA 1
ATOM 7721 C C . ALA D 1 129 ? 34.752 -34.705 27.925 1.00 16.50 108 ALA A C 1
ATOM 7722 O O . ALA D 1 129 ? 35.628 -34.392 28.721 1.00 14.67 108 ALA A O 1
ATOM 7724 N N . LEU D 1 130 ? 33.592 -35.230 28.336 1.00 16.80 109 LEU A N 1
ATOM 7725 C CA . LEU D 1 130 ? 33.413 -35.559 29.767 1.00 18.09 109 LEU A CA 1
ATOM 7726 C C . LEU D 1 130 ? 34.597 -36.415 30.277 1.00 17.83 109 LEU A C 1
ATOM 7727 O O . LEU D 1 130 ? 35.050 -36.230 31.426 1.00 16.84 109 LEU A O 1
ATOM 7732 N N . GLY D 1 131 ? 35.063 -37.339 29.423 1.00 15.92 110 GLY A N 1
ATOM 7733 C CA . GLY D 1 131 ? 36.165 -38.218 29.756 1.00 14.31 110 GLY A CA 1
ATOM 7734 C C . GLY D 1 131 ? 37.451 -37.425 30.015 1.00 13.73 110 GLY A C 1
ATOM 7735 O O . GLY D 1 131 ? 38.258 -37.803 30.835 1.00 14.74 110 GLY A O 1
ATOM 7736 N N . PHE D 1 132 ? 37.639 -36.373 29.241 1.00 15.26 111 PHE A N 1
ATOM 7737 C CA . PHE D 1 132 ? 38.813 -35.547 29.330 1.00 15.72 111 PHE A CA 1
ATOM 7738 C C . PHE D 1 132 ? 38.722 -34.785 30.625 1.00 16.24 111 PHE A C 1
ATOM 7739 O O . PHE D 1 132 ? 39.703 -34.673 31.372 1.00 14.12 111 PHE A O 1
ATOM 7747 N N . GLU D 1 133 ? 37.530 -34.275 30.919 1.00 16.54 112 GLU A N 1
ATOM 7748 C CA . GLU D 1 133 ? 37.287 -33.586 32.180 1.00 18.67 112 GLU A CA 1
ATOM 7749 C C . GLU D 1 133 ? 37.656 -34.489 33.353 1.00 17.54 112 GLU A C 1
ATOM 7750 O O . GLU D 1 133 ? 38.452 -34.112 34.212 1.00 15.88 112 GLU A O 1
ATOM 7756 N N . LEU D 1 134 ? 37.074 -35.685 33.379 1.00 16.83 113 LEU A N 1
ATOM 7757 C CA . LEU D 1 134 ? 37.383 -36.679 34.434 1.00 16.85 113 LEU A CA 1
ATOM 7758 C C . LEU D 1 134 ? 38.866 -36.987 34.615 1.00 15.59 113 LEU A C 1
ATOM 7759 O O . LEU D 1 134 ? 39.365 -37.064 35.762 1.00 16.69 113 LEU A O 1
ATOM 7764 N N . LEU D 1 135 ? 39.568 -37.163 33.502 1.00 14.15 114 LEU A N 1
ATOM 7765 C CA . LEU D 1 135 ? 41.026 -37.367 33.593 1.00 15.27 114 LEU A CA 1
ATOM 7766 C C . LEU D 1 135 ? 41.729 -36.193 34.337 1.00 14.47 114 LEU A C 1
ATOM 7767 O O . LEU D 1 135 ? 42.481 -36.470 35.286 1.00 15.49 114 LEU A O 1
ATOM 7772 N N . THR D 1 136 ? 41.435 -34.934 34.016 0.50 13.58 115 THR A N 1
ATOM 7773 C CA . THR D 1 136 ? 42.025 -33.791 34.751 0.50 13.73 115 THR A CA 1
ATOM 7774 C C . THR D 1 136 ? 41.709 -33.848 36.251 0.50 12.63 115 THR A C 1
ATOM 7775 O O . THR D 1 136 ? 42.572 -33.627 37.098 0.50 8.55 115 THR A O 1
ATOM 7779 N N . LEU D 1 137 ? 40.465 -34.180 36.585 1.00 13.01 116 LEU A N 1
ATOM 7780 C CA . LEU D 1 137 ? 40.061 -34.376 37.998 1.00 14.79 116 LEU A CA 1
ATOM 7781 C C . LEU D 1 137 ? 40.780 -35.535 38.746 1.00 14.82 116 LEU A C 1
ATOM 7782 O O . LEU D 1 137 ? 41.324 -35.342 39.836 1.00 16.02 116 LEU A O 1
ATOM 7787 N N . LEU D 1 138 ? 40.798 -36.731 38.140 1.00 16.37 117 LEU A N 1
ATOM 7788 C CA . LEU D 1 138 ? 41.405 -37.918 38.704 1.00 16.63 117 LEU A CA 1
ATOM 7789 C C . LEU D 1 138 ? 42.903 -37.688 38.878 1.00 18.04 117 LEU A C 1
ATOM 7790 O O . LEU D 1 138 ? 43.465 -38.135 39.862 1.00 19.21 117 LEU A O 1
ATOM 7795 N N . THR D 1 139 ? 43.573 -37.038 37.932 1.00 17.70 118 THR A N 1
ATOM 7796 C CA . THR D 1 139 ? 45.007 -36.850 38.190 1.00 18.90 118 THR A CA 1
ATOM 7797 C C . THR D 1 139 ? 45.359 -35.676 39.129 1.00 19.95 118 THR A C 1
ATOM 7798 O O . THR D 1 139 ? 46.239 -35.792 40.004 1.00 19.85 118 THR A O 1
ATOM 7802 N N . SER D 1 140 ? 44.626 -34.584 38.993 1.00 19.77 119 SER A N 1
ATOM 7803 C CA . SER D 1 140 ? 44.929 -33.395 39.801 1.00 20.65 119 SER A CA 1
ATOM 7804 C C . SER D 1 140 ? 44.267 -33.450 41.163 1.00 22.16 119 SER A C 1
ATOM 7805 O O . SER D 1 140 ? 44.743 -32.797 42.099 1.00 23.11 119 SER A O 1
ATOM 7808 N N . GLY D 1 141 ? 43.179 -34.214 41.299 1.00 21.30 120 GLY A N 1
ATOM 7809 C CA . GLY D 1 141 ? 42.398 -34.165 42.528 1.00 22.96 120 GLY A CA 1
ATOM 7810 C C . GLY D 1 141 ? 41.651 -32.861 42.700 1.00 24.30 120 GLY A C 1
ATOM 7811 O O . GLY D 1 141 ? 41.059 -32.629 43.746 1.00 24.47 120 GLY A O 1
ATOM 7812 N N . GLU D 1 142 ? 41.632 -32.002 41.680 1.00 25.16 121 GLU A N 1
ATOM 7813 C CA . GLU D 1 142 ? 40.863 -30.759 41.807 1.00 27.84 121 GLU A CA 1
ATOM 7814 C C . GLU D 1 142 ? 39.924 -30.577 40.643 1.00 27.01 121 GLU A C 1
ATOM 7815 O O . GLU D 1 142 ? 40.155 -31.129 39.598 1.00 25.63 121 GLU A O 1
ATOM 7821 N N . LEU D 1 143 ? 38.945 -29.713 40.830 1.00 28.54 122 LEU A N 1
ATOM 7822 C CA . LEU D 1 143 ? 37.991 -29.268 39.786 1.00 30.14 122 LEU A CA 1
ATOM 7823 C C . LEU D 1 143 ? 38.402 -27.878 39.195 1.00 29.27 122 LEU A C 1
ATOM 7824 O O . LEU D 1 143 ? 38.246 -26.851 39.842 1.00 30.61 122 LEU A O 1
ATOM 7829 N N . LEU D 1 144 ? 38.973 -27.878 38.001 1.00 26.68 123 LEU A N 1
ATOM 7830 C CA . LEU D 1 144 ? 39.644 -26.695 37.477 1.00 26.26 123 LEU A CA 1
ATOM 7831 C C . LEU D 1 144 ? 38.990 -26.092 36.243 1.00 26.32 123 LEU A C 1
ATOM 7832 O O . LEU D 1 144 ? 39.612 -25.306 35.562 1.00 26.56 123 LEU A O 1
ATOM 7837 N N . LEU D 1 145 ? 37.756 -26.485 35.955 1.00 26.09 124 LEU A N 1
ATOM 7838 C CA . LEU D 1 145 ? 37.060 -26.099 34.718 1.00 27.09 124 LEU A CA 1
ATOM 7839 C C . LEU D 1 145 ? 36.530 -24.700 34.784 1.00 25.48 124 LEU A C 1
ATOM 7840 O O . LEU D 1 145 ? 36.218 -24.252 35.858 1.00 26.18 124 LEU A O 1
ATOM 7845 N N . SER D 1 146 ? 36.454 -24.031 33.632 1.00 23.62 125 SER A N 1
ATOM 7846 C CA . SER D 1 146 ? 36.005 -22.649 33.456 1.00 24.02 125 SER A CA 1
ATOM 7847 C C . SER D 1 146 ? 34.992 -22.657 32.325 1.00 23.16 125 SER A C 1
ATOM 7848 O O . SER D 1 146 ? 35.075 -23.492 31.414 1.00 22.04 125 SER A O 1
ATOM 7851 N N . HIS D 1 147 ? 34.082 -21.692 32.336 1.00 22.38 126 HIS A N 1
ATOM 7852 C CA . HIS D 1 147 ? 33.059 -21.622 31.289 1.00 23.34 126 HIS A CA 1
ATOM 7853 C C . HIS D 1 147 ? 33.603 -21.144 29.930 1.00 22.57 126 HIS A C 1
ATOM 7854 O O . HIS D 1 147 ? 34.405 -20.209 29.881 1.00 21.16 126 HIS A O 1
ATOM 7861 N N . THR D 1 148 ? 33.185 -21.810 28.839 1.00 20.72 127 THR A N 1
ATOM 7862 C CA . THR D 1 148 ? 33.510 -21.384 27.482 1.00 19.95 127 THR A CA 1
ATOM 7863 C C . THR D 1 148 ? 32.259 -21.562 26.617 1.00 19.38 127 THR A C 1
ATOM 7864 O O . THR D 1 148 ? 31.415 -22.425 26.926 1.00 19.46 127 THR A O 1
ATOM 7868 N N . ASN D 1 149 ? 32.126 -20.724 25.606 0.50 17.40 128 ASN A N 1
ATOM 7869 C CA . ASN D 1 149 ? 31.004 -20.797 24.705 0.50 18.70 128 ASN A CA 1
ATOM 7870 C C . ASN D 1 149 ? 31.216 -21.788 23.598 0.50 16.44 128 ASN A C 1
ATOM 7871 O O . ASN D 1 149 ? 31.334 -21.447 22.447 0.50 14.03 128 ASN A O 1
ATOM 7876 N N . THR D 1 150 ? 31.328 -23.045 23.995 1.00 16.06 129 THR A N 1
ATOM 7877 C CA . THR D 1 150 ? 31.740 -24.084 23.067 1.00 16.39 129 THR A CA 1
ATOM 7878 C C . THR D 1 150 ? 30.706 -25.169 23.003 1.00 17.87 129 THR A C 1
ATOM 7879 O O . THR D 1 150 ? 31.017 -26.374 22.746 1.00 17.05 129 THR A O 1
ATOM 7883 N N . SER D 1 151 ? 29.446 -24.779 23.263 1.00 17.21 130 SER A N 1
ATOM 7884 C CA . SER D 1 151 ? 28.347 -25.763 23.234 1.00 16.72 130 SER A CA 1
ATOM 7885 C C . SER D 1 151 ? 28.067 -26.410 21.843 1.00 17.28 130 SER A C 1
ATOM 7886 O O . SER D 1 151 ? 27.461 -27.475 21.783 1.00 17.22 130 SER A O 1
ATOM 7889 N N . GLY D 1 152 ? 28.502 -25.781 20.761 1.00 16.24 131 GLY A N 1
ATOM 7890 C CA . GLY D 1 152 ? 28.290 -26.320 19.399 1.00 17.66 131 GLY A CA 1
ATOM 7891 C C . GLY D 1 152 ? 29.121 -25.589 18.352 1.00 17.45 131 GLY A C 1
ATOM 7892 O O . GLY D 1 152 ? 28.647 -24.684 17.653 1.00 16.71 131 GLY A O 1
ATOM 7893 N N . ILE D 1 153 ? 30.396 -25.950 18.262 1.00 16.36 132 ILE A N 1
ATOM 7894 C CA . ILE D 1 153 ? 31.296 -25.217 17.350 1.00 15.05 132 ILE A CA 1
ATOM 7895 C C . ILE D 1 153 ? 32.373 -26.136 16.772 1.00 15.87 132 ILE A C 1
ATOM 7896 O O . ILE D 1 153 ? 32.906 -26.982 17.494 1.00 15.54 132 ILE A O 1
ATOM 7901 N N . ALA D 1 154 ? 32.730 -25.926 15.505 1.00 15.22 133 ALA A N 1
ATOM 7902 C CA . ALA D 1 154 ? 33.744 -26.759 14.840 1.00 16.14 133 ALA A CA 1
ATOM 7903 C C . ALA D 1 154 ? 35.004 -25.915 14.798 1.00 16.41 133 ALA A C 1
ATOM 7904 O O . ALA D 1 154 ? 34.947 -24.752 14.471 1.00 15.34 133 ALA A O 1
ATOM 7906 N N . LEU D 1 155 ? 36.124 -26.495 15.204 1.00 16.79 134 LEU A N 1
ATOM 7907 C CA . LEU D 1 155 ? 37.353 -25.745 15.396 1.00 17.23 134 LEU A CA 1
ATOM 7908 C C . LEU D 1 155 ? 38.545 -26.498 14.804 1.00 16.74 134 LEU A C 1
ATOM 7909 O O . LEU D 1 155 ? 38.533 -27.740 14.784 1.00 14.67 134 LEU A O 1
ATOM 7914 N N . PRO D 1 156 ? 39.544 -25.765 14.278 1.00 17.01 135 PRO A N 1
ATOM 7915 C CA . PRO D 1 156 ? 40.825 -26.408 13.916 1.00 18.80 135 PRO A CA 1
ATOM 7916 C C . PRO D 1 156 ? 41.513 -26.765 15.200 1.00 18.93 135 PRO A C 1
ATOM 7917 O O . PRO D 1 156 ? 40.930 -26.507 16.223 1.00 21.08 135 PRO A O 1
ATOM 7921 N N . LEU D 1 157 ? 42.719 -27.337 15.175 1.00 16.67 136 LEU A N 1
ATOM 7922 C CA . LEU D 1 157 ? 43.504 -27.481 16.390 1.00 16.30 136 LEU A CA 1
ATOM 7923 C C . LEU D 1 157 ? 44.686 -26.542 16.258 1.00 16.70 136 LEU A C 1
ATOM 7924 O O . LEU D 1 157 ? 45.306 -26.471 15.184 1.00 17.47 136 LEU A O 1
ATOM 7929 N N . ASP D 1 158 ? 44.964 -25.784 17.307 1.00 16.95 137 ASP A N 1
ATOM 7930 C CA . ASP D 1 158 ? 46.189 -24.987 17.380 1.00 18.51 137 ASP A CA 1
ATOM 7931 C C . ASP D 1 158 ? 47.223 -25.872 18.080 1.00 17.70 137 ASP A C 1
ATOM 7932 O O . ASP D 1 158 ? 47.257 -25.995 19.298 1.00 16.90 137 ASP A O 1
ATOM 7937 N N . PHE D 1 159 ? 48.051 -26.510 17.273 1.00 18.09 138 PHE A N 1
ATOM 7938 C CA . PHE D 1 159 ? 48.992 -27.472 17.823 1.00 18.68 138 PHE A CA 1
ATOM 7939 C C . PHE D 1 159 ? 50.045 -26.771 18.630 1.00 19.84 138 PHE A C 1
ATOM 7940 O O . PHE D 1 159 ? 50.374 -25.637 18.347 1.00 20.05 138 PHE A O 1
ATOM 7948 N N . THR D 1 160 ? 50.582 -27.454 19.621 1.00 19.83 139 THR A N 1
ATOM 7949 C CA . THR D 1 160 ? 51.713 -26.938 20.339 1.00 20.36 139 THR A CA 1
ATOM 7950 C C . THR D 1 160 ? 52.979 -27.406 19.657 1.00 22.66 139 THR A C 1
ATOM 7951 O O . THR D 1 160 ? 52.953 -28.250 18.756 1.00 21.84 139 THR A O 1
ATOM 7955 N N . GLU D 1 161 ? 54.110 -26.848 20.084 1.00 25.98 140 GLU A N 1
ATOM 7956 C CA . GLU D 1 161 ? 55.386 -27.301 19.587 1.00 29.03 140 GLU A CA 1
ATOM 7957 C C . GLU D 1 161 ? 55.600 -28.790 19.867 1.00 29.27 140 GLU A C 1
ATOM 7958 O O . GLU D 1 161 ? 56.298 -29.467 19.117 1.00 30.31 140 GLU A O 1
ATOM 7964 N N . ASP D 1 162 ? 54.965 -29.290 20.935 1.00 30.44 141 ASP A N 1
ATOM 7965 C CA . ASP D 1 162 ? 55.118 -30.658 21.424 1.00 30.35 141 ASP A CA 1
ATOM 7966 C C . ASP D 1 162 ? 54.398 -31.752 20.579 1.00 29.86 141 ASP A C 1
ATOM 7967 O O . ASP D 1 162 ? 54.556 -32.923 20.889 1.00 29.51 141 ASP A O 1
ATOM 7972 N N . VAL D 1 163 ? 53.616 -31.368 19.558 1.00 28.29 142 VAL A N 1
ATOM 7973 C CA . VAL D 1 163 ? 52.931 -32.328 18.686 1.00 28.55 142 VAL A CA 1
ATOM 7974 C C . VAL D 1 163 ? 53.944 -33.028 17.841 1.00 28.71 142 VAL A C 1
ATOM 7975 O O . VAL D 1 163 ? 53.712 -34.139 17.371 1.00 25.71 142 VAL A O 1
ATOM 7979 N N . LYS D 1 164 ? 55.083 -32.334 17.710 1.00 30.38 143 LYS A N 1
ATOM 7980 C CA . LYS D 1 164 ? 56.286 -32.754 17.027 1.00 32.03 143 LYS A CA 1
ATOM 7981 C C . LYS D 1 164 ? 56.557 -34.246 17.216 1.00 31.30 143 LYS A C 1
ATOM 7982 O O . LYS D 1 164 ? 56.230 -35.077 16.348 1.00 32.30 143 LYS A O 1
ATOM 7988 N N . GLY D 1 165 ? 57.173 -34.610 18.324 1.00 29.53 144 GLY A N 1
ATOM 7989 C CA . GLY D 1 165 ? 57.386 -36.040 18.522 1.00 27.55 144 GLY A CA 1
ATOM 7990 C C . GLY D 1 165 ? 56.338 -36.607 19.489 1.00 25.41 144 GLY A C 1
ATOM 7991 O O . GLY D 1 165 ? 56.695 -37.323 20.431 1.00 26.02 144 GLY A O 1
ATOM 7992 N N . SER D 1 166 ? 55.056 -36.244 19.289 1.00 21.76 145 SER A N 1
ATOM 7993 C CA . SER D 1 166 ? 53.979 -36.701 20.168 1.00 18.56 145 SER A CA 1
ATOM 7994 C C . SER D 1 166 ? 53.749 -38.188 19.808 1.00 17.92 145 SER A C 1
ATOM 7995 O O . SER D 1 166 ? 54.121 -38.625 18.740 1.00 18.28 145 SER A O 1
ATOM 7998 N N . ARG D 1 167 ? 53.137 -38.966 20.687 1.00 16.60 146 ARG A N 1
ATOM 7999 C CA . ARG D 1 167 ? 52.821 -40.333 20.311 1.00 15.96 146 ARG A CA 1
ATOM 8000 C C . ARG D 1 167 ? 51.525 -40.317 19.487 1.00 15.11 146 ARG A C 1
ATOM 8001 O O . ARG D 1 167 ? 51.451 -40.973 18.495 1.00 14.18 146 ARG A O 1
ATOM 8009 N N . LEU D 1 168 ? 50.516 -39.563 19.939 1.00 14.54 147 LEU A N 1
ATOM 8010 C CA . LEU D 1 168 ? 49.173 -39.613 19.321 1.00 15.09 147 LEU A CA 1
ATOM 8011 C C . LEU D 1 168 ? 49.239 -39.412 17.819 1.00 15.28 147 LEU A C 1
ATOM 8012 O O . LEU D 1 168 ? 48.672 -40.187 17.045 1.00 15.76 147 LEU A O 1
ATOM 8017 N N . PHE D 1 169 ? 49.904 -38.354 17.390 1.00 17.36 148 PHE A N 1
ATOM 8018 C CA . PHE D 1 169 ? 49.875 -37.957 15.994 1.00 18.79 148 PHE A CA 1
ATOM 8019 C C . PHE D 1 169 ? 51.005 -38.505 15.118 1.00 19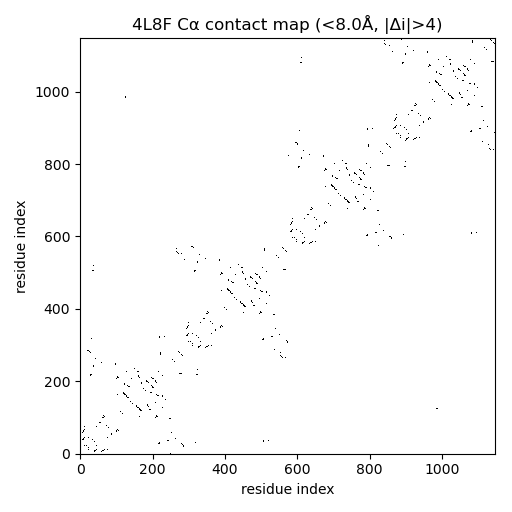.31 148 PHE A C 1
ATOM 8020 O O . PHE D 1 169 ? 51.089 -38.168 13.948 1.00 18.53 148 PHE A O 1
ATOM 8028 N N . LYS D 1 170 ? 51.855 -39.352 15.672 1.00 20.93 149 LYS A N 1
ATOM 8029 C CA . LYS D 1 170 ? 53.084 -39.755 14.944 1.00 22.56 149 LYS A CA 1
ATOM 8030 C C . LYS D 1 170 ? 52.767 -40.363 13.576 1.00 23.84 149 LYS A C 1
ATOM 8031 O O . LYS D 1 170 ? 53.479 -40.117 12.589 1.00 25.27 149 LYS A O 1
ATOM 8037 N N . GLU D 1 171 ? 51.683 -41.084 13.494 1.00 22.83 150 GLU A N 1
ATOM 8038 C CA . GLU D 1 171 ? 51.352 -41.735 12.261 1.00 23.44 150 GLU A CA 1
ATOM 8039 C C . GLU D 1 171 ? 50.346 -41.006 11.358 1.00 21.83 150 GLU A C 1
ATOM 8040 O O . GLU D 1 171 ? 49.957 -41.545 10.387 1.00 20.77 150 GLU A O 1
ATOM 8046 N N . PHE D 1 172 ? 49.933 -39.799 11.705 1.00 18.98 151 PHE A N 1
ATOM 8047 C CA . PHE D 1 172 ? 49.017 -39.051 10.839 1.00 17.24 151 PHE A CA 1
ATOM 8048 C C . PHE D 1 172 ? 49.739 -38.579 9.582 1.00 16.43 151 PHE A C 1
ATOM 8049 O O . PHE D 1 172 ? 50.916 -38.214 9.668 1.00 13.78 151 PHE A O 1
ATOM 8057 N N . PRO D 1 173 ? 49.049 -38.605 8.412 1.00 16.18 152 PRO A N 1
ATOM 8058 C CA . PRO D 1 173 ? 49.564 -38.006 7.174 1.00 16.41 152 PRO A CA 1
ATOM 8059 C C . PRO D 1 173 ? 49.889 -36.545 7.357 1.00 17.62 152 PRO A C 1
ATOM 8060 O O . PRO D 1 173 ? 49.141 -35.836 8.058 1.00 17.41 152 PRO A O 1
ATOM 8064 N N . GLU D 1 174 ? 50.978 -36.075 6.746 1.00 17.28 153 GLU A N 1
ATOM 8065 C CA . GLU D 1 174 ? 51.349 -34.679 6.925 1.00 18.92 153 GLU A CA 1
ATOM 8066 C C . GLU D 1 174 ? 50.202 -33.810 6.399 1.00 18.24 153 GLU A C 1
ATOM 8067 O O . GLU D 1 174 ? 49.886 -32.822 6.996 1.00 18.24 153 GLU A O 1
ATOM 8073 N N . GLU D 1 175 ? 49.547 -34.171 5.303 1.00 17.75 154 GLU A N 1
ATOM 8074 C CA . GLU D 1 175 ? 48.469 -33.298 4.840 1.00 18.62 154 GLU A CA 1
ATOM 8075 C C . GLU D 1 175 ? 47.316 -33.206 5.800 1.00 17.09 154 GLU A C 1
ATOM 8076 O O . GLU D 1 175 ? 46.590 -32.190 5.851 1.00 18.00 154 GLU A O 1
ATOM 8082 N N . LEU D 1 176 ? 47.064 -34.294 6.515 1.00 16.49 155 LEU A N 1
ATOM 8083 C CA . LEU D 1 176 ? 45.957 -34.301 7.486 1.00 15.61 155 LEU A CA 1
ATOM 8084 C C . LEU D 1 176 ? 46.278 -33.389 8.662 1.00 14.66 155 LEU A C 1
ATOM 8085 O O . LEU D 1 176 ? 45.409 -32.632 9.124 1.00 13.98 155 LEU A O 1
ATOM 8090 N N . MET D 1 177 ? 47.522 -33.460 9.142 1.00 13.58 156 MET A N 1
ATOM 8091 C CA . MET D 1 177 ? 48.001 -32.560 10.184 1.00 15.79 156 MET A CA 1
ATOM 8092 C C . MET D 1 177 ? 47.854 -31.074 9.767 1.00 15.37 156 MET A C 1
ATOM 8093 O O . MET D 1 177 ? 47.475 -30.193 10.579 1.00 15.72 156 MET A O 1
ATOM 8098 N N . LYS D 1 178 ? 48.155 -30.798 8.512 1.00 16.79 157 LYS A N 1
ATOM 8099 C CA . LYS D 1 178 ? 47.967 -29.455 7.962 1.00 18.80 157 LYS A CA 1
ATOM 8100 C C . LYS D 1 178 ? 46.507 -29.044 7.927 1.00 17.59 157 LYS A C 1
ATOM 8101 O O . LYS D 1 178 ? 46.132 -27.882 8.248 1.00 17.17 157 LYS A O 1
ATOM 8107 N N . SER D 1 179 ? 45.669 -29.951 7.470 1.00 16.97 158 SER A N 1
ATOM 8108 C CA . SER D 1 179 ? 44.229 -29.661 7.416 1.00 17.52 158 SER A CA 1
ATOM 8109 C C . SER D 1 179 ? 43.695 -29.433 8.813 1.00 17.32 158 SER A C 1
ATOM 8110 O O . SER D 1 179 ? 42.834 -28.566 9.045 1.00 18.97 158 SER A O 1
ATOM 8113 N N . LEU D 1 180 ? 44.167 -30.230 9.758 1.00 17.74 159 LEU A N 1
ATOM 8114 C CA . LEU D 1 180 ? 43.715 -30.126 11.150 1.00 17.41 159 LEU A CA 1
ATOM 8115 C C . LEU D 1 180 ? 44.068 -28.763 11.768 1.00 16.95 159 LEU A C 1
ATOM 8116 O O . LEU D 1 180 ? 43.303 -28.238 12.563 1.00 16.71 159 LEU A O 1
ATOM 8121 N N . ALA D 1 181 ? 45.240 -28.225 11.420 1.00 17.20 160 ALA A N 1
ATOM 8122 C CA . ALA D 1 181 ? 45.695 -26.898 11.898 1.00 17.23 160 ALA A CA 1
ATOM 8123 C C . ALA D 1 181 ? 44.908 -25.752 11.273 1.00 18.00 160 ALA A C 1
ATOM 8124 O O . ALA D 1 181 ? 44.887 -24.657 11.810 1.00 17.13 160 ALA A O 1
ATOM 8126 N N . THR D 1 182 ? 44.259 -25.995 10.138 1.00 18.57 161 THR A N 1
ATOM 8127 C CA . THR D 1 182 ? 43.699 -24.876 9.365 1.00 20.59 161 THR A CA 1
ATOM 8128 C C . THR D 1 182 ? 42.232 -24.938 9.007 1.00 21.11 161 THR A C 1
ATOM 8129 O O . THR D 1 182 ? 41.697 -23.950 8.491 1.00 22.04 161 THR A O 1
ATOM 8133 N N . GLU D 1 183 ? 41.582 -26.085 9.205 1.00 20.07 162 GLU A N 1
ATOM 8134 C CA . GLU D 1 183 ? 40.183 -26.235 8.851 1.00 19.96 162 GLU A CA 1
ATOM 8135 C C . GLU D 1 183 ? 39.355 -26.611 10.137 1.00 19.69 162 GLU A C 1
ATOM 8136 O O . GLU D 1 183 ? 39.928 -27.163 11.095 1.00 18.16 162 GLU A O 1
ATOM 8142 N N . PRO D 1 184 ? 38.041 -26.300 10.149 1.00 18.19 163 PRO A N 1
ATOM 8143 C CA . PRO D 1 184 ? 37.241 -26.558 11.333 1.00 17.68 163 PRO A CA 1
ATOM 8144 C C . PRO D 1 184 ? 36.819 -28.026 11.339 1.00 16.84 163 PRO A C 1
ATOM 8145 O O . PRO D 1 184 ? 35.697 -28.371 10.960 1.00 16.27 163 PRO A O 1
ATOM 8149 N N . LEU D 1 185 ? 37.741 -28.868 11.785 1.00 15.37 164 LEU A N 1
ATOM 8150 C CA . LEU D 1 185 ? 37.545 -30.276 11.675 1.00 15.71 164 LEU A CA 1
ATOM 8151 C C . LEU D 1 185 ? 37.146 -30.936 12.968 1.00 14.02 164 LEU A C 1
ATOM 8152 O O . LEU D 1 185 ? 36.900 -32.129 12.971 1.00 16.63 164 LEU A O 1
ATOM 8157 N N . THR D 1 186 ? 37.123 -30.207 14.078 1.00 14.15 165 THR A N 1
ATOM 8158 C CA . THR D 1 186 ? 36.922 -30.848 15.398 1.00 14.46 165 THR A CA 1
ATOM 8159 C C . THR D 1 186 ? 35.659 -30.326 16.059 1.00 14.68 165 THR A C 1
ATOM 8160 O O . THR D 1 186 ? 35.439 -29.079 16.193 1.00 14.46 165 THR A O 1
ATOM 8164 N N . GLU D 1 187 ? 34.835 -31.284 16.449 1.00 14.26 166 GLU A N 1
ATOM 8165 C CA . GLU D 1 187 ? 33.549 -30.957 17.069 1.00 14.59 166 GLU A CA 1
ATOM 8166 C C . GLU D 1 187 ? 33.635 -30.644 18.534 1.00 14.68 166 GLU A C 1
ATOM 8167 O O . GLU D 1 187 ? 34.004 -31.496 19.345 1.00 13.14 166 GLU A O 1
ATOM 8173 N N . ASN D 1 188 ? 33.185 -29.447 18.918 1.00 15.01 167 ASN A N 1
ATOM 8174 C CA . ASN D 1 188 ? 33.155 -29.107 20.340 1.00 15.93 167 ASN A CA 1
ATOM 8175 C C . ASN D 1 188 ? 31.724 -28.971 20.758 1.00 16.82 167 ASN A C 1
ATOM 8176 O O . ASN D 1 188 ? 30.946 -28.308 20.058 1.00 17.30 167 ASN A O 1
ATOM 8181 N N . SER D 1 189 ? 31.368 -29.575 21.884 1.00 16.70 168 SER A N 1
ATOM 8182 C CA . SER D 1 189 ? 30.007 -29.443 22.401 1.00 18.93 168 SER A CA 1
ATOM 8183 C C . SER D 1 189 ? 30.021 -29.588 23.895 1.00 20.07 168 SER A C 1
ATOM 8184 O O . SER D 1 189 ? 29.293 -30.369 24.458 1.00 22.12 168 SER A O 1
ATOM 8187 N N . HIS D 1 190 ? 30.871 -28.811 24.537 1.00 20.60 169 HIS A N 1
ATOM 8188 C CA . HIS D 1 190 ? 30.967 -28.777 25.984 1.00 22.38 169 HIS A CA 1
ATOM 8189 C C . HIS D 1 190 ? 30.862 -27.297 26.445 1.00 22.93 169 HIS A C 1
ATOM 8190 O O . HIS D 1 190 ? 31.057 -26.360 25.648 1.00 25.57 169 HIS A O 1
ATOM 8197 N N . GLN D 1 191 ? 30.576 -27.054 27.697 1.00 21.09 170 GLN A N 1
ATOM 8198 C CA . GLN D 1 191 ? 30.699 -25.677 28.075 1.00 22.87 170 GLN A CA 1
ATOM 8199 C C . GLN D 1 191 ? 31.614 -25.372 29.221 1.00 21.70 170 GLN A C 1
ATOM 8200 O O . GLN D 1 191 ? 31.573 -24.267 29.711 1.00 20.50 170 GLN A O 1
ATOM 8206 N N . TRP D 1 192 ? 32.444 -26.327 29.629 1.00 21.89 171 TRP A N 1
ATOM 8207 C CA . TRP D 1 192 ? 33.418 -26.094 30.729 1.00 23.02 171 TRP A CA 1
ATOM 8208 C C . TRP D 1 192 ? 34.743 -26.627 30.170 1.00 22.80 171 TRP A C 1
ATOM 8209 O O . TRP D 1 192 ? 34.763 -27.745 29.653 1.00 23.00 171 TRP A O 1
ATOM 8220 N N . SER D 1 193 ? 35.815 -25.835 30.208 1.00 20.16 172 SER A N 1
ATOM 8221 C CA . SER D 1 193 ? 37.113 -26.241 29.619 1.00 18.97 172 SER A CA 1
ATOM 8222 C C . SER D 1 193 ? 38.204 -26.008 30.687 1.00 17.95 172 SER A C 1
ATOM 8223 O O . SER D 1 193 ? 37.918 -25.311 31.637 1.00 17.57 172 SER A O 1
ATOM 8226 N N . ILE D 1 194 ? 39.444 -26.467 30.513 1.00 17.31 173 ILE A N 1
ATOM 8227 C CA . ILE D 1 194 ? 40.504 -26.016 31.462 1.00 18.12 173 ILE A CA 1
ATOM 8228 C C . ILE D 1 194 ? 41.339 -25.073 30.676 1.00 17.41 173 ILE A C 1
ATOM 8229 O O . ILE D 1 194 ? 41.860 -25.501 29.650 1.00 16.67 173 ILE A O 1
ATOM 8234 N N . THR D 1 195 ? 41.565 -23.842 31.159 1.00 17.86 174 THR A N 1
ATOM 8235 C CA . THR D 1 195 ? 42.363 -22.891 30.422 1.00 16.95 174 THR A CA 1
ATOM 8236 C C . THR D 1 195 ? 43.809 -23.334 30.533 1.00 19.16 174 THR A C 1
ATOM 8237 O O . THR D 1 195 ? 44.173 -24.057 31.529 1.00 18.83 174 THR A O 1
ATOM 8241 N N . THR D 1 196 ? 44.634 -22.918 29.576 1.00 18.47 175 THR A N 1
ATOM 8242 C CA . THR D 1 196 ? 46.066 -23.234 29.655 1.00 21.17 175 THR A CA 1
ATOM 8243 C C . THR D 1 196 ? 46.707 -22.618 30.924 1.00 21.04 175 THR A C 1
ATOM 8244 O O . THR D 1 196 ? 47.629 -23.212 31.474 1.00 22.27 175 THR A O 1
ATOM 8248 N N . GLU D 1 197 ? 46.226 -21.452 31.386 1.00 21.95 176 GLU A N 1
ATOM 8249 C CA . GLU D 1 197 ? 46.784 -20.836 32.601 1.00 22.59 176 GLU A CA 1
ATOM 8250 C C . GLU D 1 197 ? 46.493 -21.758 33.765 1.00 22.06 176 GLU A C 1
ATOM 8251 O O . GLU D 1 197 ? 47.397 -22.047 34.566 1.00 21.58 176 GLU A O 1
ATOM 8257 N N . ASN D 1 198 ? 45.231 -22.202 33.883 1.00 18.61 177 ASN A N 1
ATOM 8258 C CA . ASN D 1 198 ? 44.906 -23.090 34.997 1.00 19.12 177 ASN A CA 1
ATOM 8259 C C . ASN D 1 198 ? 45.618 -24.451 34.900 1.00 18.38 177 ASN A C 1
ATOM 8260 O O . ASN D 1 198 ? 46.008 -25.017 35.915 1.00 17.71 177 ASN A O 1
ATOM 8265 N N . PHE D 1 199 ? 45.785 -24.979 33.692 1.00 17.39 178 PHE A N 1
ATOM 8266 C CA . PHE D 1 199 ? 46.509 -26.231 33.546 1.00 16.25 178 PHE A CA 1
ATOM 8267 C C . PHE D 1 199 ? 47.975 -26.014 34.036 1.00 17.02 178 PHE A C 1
ATOM 8268 O O . PHE D 1 199 ? 48.485 -26.780 34.862 1.00 15.73 178 PHE A O 1
ATOM 8276 N N . THR D 1 200 ? 48.631 -24.995 33.503 0.50 15.63 179 THR A N 1
ATOM 8277 C CA . THR D 1 200 ? 50.022 -24.711 33.867 0.50 16.21 179 THR A CA 1
ATOM 8278 C C . THR D 1 200 ? 50.233 -24.436 35.340 0.50 16.50 179 THR A C 1
ATOM 8279 O O . THR D 1 200 ? 51.208 -24.863 35.913 0.50 14.79 179 THR A O 1
ATOM 8283 N N . ALA D 1 201 ? 49.290 -23.727 35.945 1.00 19.68 180 ALA A N 1
ATOM 8284 C CA . ALA D 1 201 ? 49.297 -23.489 37.398 1.00 21.39 180 ALA A CA 1
ATOM 8285 C C . ALA D 1 201 ? 49.039 -24.693 38.266 1.00 21.94 180 ALA A C 1
ATOM 8286 O O . ALA D 1 201 ? 49.230 -24.615 39.465 1.00 23.05 180 ALA A O 1
ATOM 8288 N N . ASN D 1 202 ? 48.627 -25.827 37.696 1.00 20.99 181 ASN A N 1
ATOM 8289 C CA . ASN D 1 202 ? 48.497 -27.019 38.536 1.00 19.19 181 ASN A CA 1
ATOM 8290 C C . ASN D 1 202 ? 49.717 -27.871 38.369 1.00 19.74 181 ASN A C 1
ATOM 8291 O O . ASN D 1 202 ? 49.901 -28.409 37.280 1.00 17.94 181 ASN A O 1
ATOM 8296 N N . LYS D 1 203 ? 50.538 -28.051 39.424 1.00 17.86 182 LYS A N 1
ATOM 8297 C CA . LYS D 1 203 ? 51.803 -28.807 39.233 1.00 18.19 182 LYS A CA 1
ATOM 8298 C C . LYS D 1 203 ? 51.556 -30.249 38.808 1.00 17.49 182 LYS A C 1
ATOM 8299 O O . LYS D 1 203 ? 52.302 -30.816 37.973 1.00 16.62 182 LYS A O 1
ATOM 8305 N N . LYS D 1 204 ? 50.535 -30.856 39.397 1.00 14.60 183 LYS A N 1
ATOM 8306 C CA . LYS D 1 204 ? 50.279 -32.274 39.091 1.00 16.89 183 LYS A CA 1
ATOM 8307 C C . LYS D 1 204 ? 49.907 -32.439 37.629 1.00 15.34 183 LYS A C 1
ATOM 8308 O O . LYS D 1 204 ? 50.444 -33.296 36.967 1.00 16.95 183 LYS A O 1
ATOM 8314 N N . LEU D 1 205 ? 48.989 -31.641 37.099 1.00 15.90 184 LEU A N 1
ATOM 8315 C CA . LEU D 1 205 ? 48.678 -31.743 35.644 1.00 14.89 184 LEU A CA 1
ATOM 8316 C C . LEU D 1 205 ? 49.896 -31.448 34.790 1.00 15.65 184 LEU A C 1
ATOM 8317 O O . LEU D 1 205 ? 50.224 -32.130 33.811 1.00 14.86 184 LEU A O 1
ATOM 8322 N N . LYS D 1 206 ? 50.612 -30.401 35.154 1.00 17.21 185 LYS A N 1
ATOM 8323 C CA . LYS D 1 206 ? 51.762 -29.982 34.339 1.00 17.82 185 LYS A CA 1
ATOM 8324 C C . LYS D 1 206 ? 52.812 -31.035 34.220 1.00 17.24 185 LYS A C 1
ATOM 8325 O O . LYS D 1 206 ? 53.455 -31.175 33.175 1.00 16.93 185 LYS A O 1
ATOM 8331 N N . LYS D 1 207 ? 53.027 -31.786 35.295 1.00 17.50 186 LYS A N 1
ATOM 8332 C CA . LYS D 1 207 ? 54.067 -32.815 35.272 1.00 18.82 186 LYS A CA 1
ATOM 8333 C C . LYS D 1 207 ? 53.535 -34.130 34.619 1.00 17.48 186 LYS A C 1
ATOM 8334 O O . LYS D 1 207 ? 54.290 -34.968 34.108 1.00 17.51 186 LYS A O 1
ATOM 8340 N N . PHE D 1 208 ? 52.214 -34.284 34.586 1.00 14.51 187 PHE A N 1
ATOM 8341 C CA . PHE D 1 208 ? 51.633 -35.541 34.147 1.00 13.22 187 PHE A CA 1
ATOM 8342 C C . PHE D 1 208 ? 51.284 -35.580 32.662 1.00 12.54 187 PHE A C 1
ATOM 8343 O O . PHE D 1 208 ? 51.423 -36.619 32.015 1.00 14.69 187 PHE A O 1
ATOM 8351 N N . TYR D 1 209 ? 50.808 -34.464 32.107 1.00 14.20 188 TYR A N 1
ATOM 8352 C CA . TYR D 1 209 ? 50.239 -34.404 30.734 1.00 13.56 188 TYR A CA 1
ATOM 8353 C C . TYR D 1 209 ? 51.008 -33.469 29.831 1.00 14.06 188 TYR A C 1
ATOM 8354 O O . TYR D 1 209 ? 51.302 -32.321 30.178 1.00 16.34 188 TYR A O 1
ATOM 8363 N N . ARG D 1 210 ? 51.290 -33.950 28.648 1.00 14.94 189 ARG A N 1
ATOM 8364 C CA . ARG D 1 210 ? 51.866 -33.154 27.579 1.00 16.36 189 ARG A CA 1
ATOM 8365 C C . ARG D 1 210 ? 50.684 -32.571 26.798 1.00 16.52 189 ARG A C 1
ATOM 8366 O O . ARG D 1 210 ? 49.859 -33.316 26.252 1.00 14.31 189 ARG A O 1
ATOM 8374 N N . VAL D 1 211 ? 50.593 -31.238 26.752 1.00 15.68 190 VAL A N 1
ATOM 8375 C CA . VAL D 1 211 ? 49.571 -30.598 25.906 1.00 16.67 190 VAL A CA 1
ATOM 8376 C C . VAL D 1 211 ? 49.981 -30.650 24.419 1.00 16.15 190 VAL A C 1
ATOM 8377 O O . VAL D 1 211 ? 51.038 -30.117 24.028 1.00 16.79 190 VAL A O 1
ATOM 8381 N N . LEU D 1 212 ? 49.104 -31.171 23.571 1.00 14.71 191 LEU A N 1
ATOM 8382 C CA . LEU D 1 212 ? 49.382 -31.301 22.153 1.00 14.87 191 LEU A CA 1
ATOM 8383 C C . LEU D 1 212 ? 48.679 -30.204 21.330 1.00 15.92 191 LEU A C 1
ATOM 8384 O O . LEU D 1 212 ? 49.178 -29.790 20.279 1.00 16.29 191 LEU A O 1
ATOM 8389 N N . SER D 1 213 ? 47.511 -29.751 21.779 1.00 14.55 192 SER A N 1
ATOM 8390 C CA . SER D 1 213 ? 46.796 -28.705 21.068 1.00 14.91 192 SER A CA 1
ATOM 8391 C C . SER D 1 213 ? 45.959 -27.883 22.072 1.00 14.98 192 SER A C 1
ATOM 8392 O O . SER D 1 213 ? 45.618 -28.346 23.160 1.00 14.24 192 SER A O 1
ATOM 8395 N N . THR D 1 214 ? 45.620 -26.656 21.674 1.00 15.04 193 THR A N 1
ATOM 8396 C CA . THR D 1 214 ? 44.836 -25.746 22.475 1.00 15.92 193 THR A CA 1
ATOM 8397 C C . THR D 1 214 ? 43.819 -25.158 21.485 1.00 16.77 193 THR A C 1
ATOM 8398 O O . THR D 1 214 ? 43.918 -25.366 20.250 1.00 17.20 193 THR A O 1
ATOM 8402 N N . ASN D 1 215 ? 42.817 -24.497 22.019 1.00 16.84 194 ASN A N 1
ATOM 8403 C CA . ASN D 1 215 ? 41.957 -23.660 21.204 1.00 18.68 194 ASN A CA 1
ATOM 8404 C C . ASN D 1 215 ? 41.622 -22.384 21.983 1.00 21.54 194 ASN A C 1
ATOM 8405 O O . ASN D 1 215 ? 41.883 -22.296 23.222 1.00 19.69 194 ASN A O 1
ATOM 8410 N N . THR D 1 216 ? 41.037 -21.399 21.310 1.00 22.75 195 THR A N 1
ATOM 8411 C CA . THR D 1 216 ? 40.723 -20.134 21.970 1.00 26.69 195 THR A CA 1
ATOM 8412 C C . THR D 1 216 ? 39.248 -19.745 21.882 1.00 27.83 195 THR A C 1
ATOM 8413 O O . THR D 1 216 ? 38.678 -19.676 20.793 1.00 27.75 195 THR A O 1
ATOM 8417 N N . ASP D 1 217 ? 38.638 -19.516 23.026 1.00 28.47 196 ASP A N 1
ATOM 8418 C CA . ASP D 1 217 ? 37.294 -18.975 23.095 1.00 32.12 196 ASP A CA 1
ATOM 8419 C C . ASP D 1 217 ? 37.442 -17.576 23.606 1.00 32.82 196 ASP A C 1
ATOM 8420 O O . ASP D 1 217 ? 37.605 -17.384 24.817 1.00 37.22 196 ASP A O 1
ATOM 8425 N N . GLY D 1 218 ? 37.472 -16.614 22.692 1.00 31.56 197 GLY A N 1
ATOM 8426 C CA . GLY D 1 218 ? 37.513 -15.223 23.107 1.00 28.61 197 GLY A CA 1
ATOM 8427 C C . GLY D 1 218 ? 38.836 -14.899 23.760 1.00 27.14 197 GLY A C 1
ATOM 8428 O O . GLY D 1 218 ? 39.876 -14.955 23.104 1.00 25.91 197 GLY A O 1
ATOM 8429 N N . TYR D 1 219 ? 38.821 -14.568 25.049 1.00 26.72 198 TYR A N 1
ATOM 8430 C CA . TYR D 1 219 ? 40.106 -14.336 25.727 1.00 28.08 198 TYR A CA 1
ATOM 8431 C C . TYR D 1 219 ? 40.722 -15.608 26.347 1.00 27.97 198 TYR A C 1
ATOM 8432 O O . TYR D 1 219 ? 41.872 -15.580 26.780 1.00 28.91 198 TYR A O 1
ATOM 8441 N N . ASN D 1 220 ? 39.974 -16.718 26.346 1.00 26.66 199 ASN A N 1
ATOM 8442 C CA . ASN D 1 220 ? 40.320 -17.925 27.094 1.00 27.31 199 ASN A CA 1
ATOM 8443 C C . ASN D 1 220 ? 40.895 -18.978 26.200 1.00 26.00 199 ASN A C 1
ATOM 8444 O O . ASN D 1 220 ? 40.216 -19.527 25.316 1.00 25.00 199 ASN A O 1
ATOM 8449 N N . LYS D 1 221 ? 42.177 -19.211 26.378 1.00 23.67 200 LYS A N 1
ATOM 8450 C CA . LYS D 1 221 ? 42.827 -20.224 25.600 1.00 22.30 200 LYS A CA 1
ATOM 8451 C C . LYS D 1 221 ? 42.773 -21.500 26.429 1.00 20.80 200 LYS A C 1
ATOM 8452 O O . LYS D 1 221 ? 43.186 -21.462 27.601 1.00 21.06 200 LYS A O 1
ATOM 8458 N N . PHE D 1 222 ? 42.254 -22.609 25.862 1.00 18.36 201 PHE A N 1
ATOM 8459 C CA . PHE D 1 222 ? 42.018 -23.855 26.624 1.00 15.53 201 PHE A CA 1
ATOM 8460 C C . PHE D 1 222 ? 42.697 -25.099 26.016 1.00 13.93 201 PHE A C 1
ATOM 8461 O O . PHE D 1 222 ? 42.876 -25.158 24.809 1.00 15.78 201 PHE A O 1
ATOM 8469 N N . VAL D 1 223 ? 43.062 -26.066 26.849 0.50 10.76 202 VAL A N 1
ATOM 8470 C CA . VAL D 1 223 ? 43.627 -27.322 26.376 0.50 9.77 202 VAL A CA 1
ATOM 8471 C C . VAL D 1 223 ? 42.608 -28.145 25.616 0.50 8.04 202 VAL A C 1
ATOM 8472 O O . VAL D 1 223 ? 41.569 -28.429 26.106 0.50 4.94 202 VAL A O 1
ATOM 8476 N N . SER D 1 224 ? 42.939 -28.540 24.401 1.00 11.39 203 SER A N 1
ATOM 8477 C CA . SER D 1 224 ? 41.992 -29.317 23.590 1.00 12.65 203 SER A CA 1
ATOM 8478 C C . SER D 1 224 ? 42.408 -30.778 23.299 1.00 13.37 203 SER A C 1
ATOM 8479 O O . SER D 1 224 ? 41.534 -31.606 23.044 1.00 15.25 203 SER A O 1
ATOM 8482 N N . THR D 1 225 ? 43.716 -31.090 23.306 1.00 11.83 204 THR A N 1
ATOM 8483 C CA . THR D 1 225 ? 44.213 -32.485 23.128 1.00 12.44 204 THR A CA 1
ATOM 8484 C C . THR D 1 225 ? 45.462 -32.618 24.052 1.00 12.96 204 THR A C 1
ATOM 8485 O O . THR D 1 225 ? 46.300 -31.667 24.138 1.00 12.18 204 THR A O 1
ATOM 8489 N N . MET D 1 226 ? 45.603 -33.753 24.740 1.00 13.88 205 MET A N 1
ATOM 8490 C CA . MET D 1 226 ? 46.802 -33.968 25.615 1.00 13.84 205 MET A CA 1
ATOM 8491 C C . MET D 1 226 ? 47.097 -35.460 25.683 1.00 14.89 205 MET A C 1
ATOM 8492 O O . MET D 1 226 ? 46.230 -36.284 25.363 1.00 14.18 205 MET A O 1
ATOM 8497 N N . GLU D 1 227 ? 48.297 -35.798 26.131 1.00 14.30 206 GLU A N 1
ATOM 8498 C CA . GLU D 1 227 ? 48.647 -37.195 26.327 1.00 14.17 206 GLU A CA 1
ATOM 8499 C C . GLU D 1 227 ? 49.611 -37.276 27.527 1.00 15.16 206 GLU A C 1
ATOM 8500 O O . GLU D 1 227 ? 50.434 -36.327 27.751 1.00 14.16 206 GLU A O 1
ATOM 8506 N N . ALA D 1 228 ? 49.514 -38.345 28.331 1.00 14.62 207 ALA A N 1
ATOM 8507 C CA . ALA D 1 228 ? 50.382 -38.428 29.520 1.00 15.32 207 ALA A CA 1
ATOM 8508 C C . ALA D 1 228 ? 51.808 -38.694 29.065 1.00 15.55 207 ALA A C 1
ATOM 8509 O O . ALA D 1 228 ? 52.030 -39.467 28.132 1.00 15.37 207 ALA A O 1
ATOM 8511 N N . TYR D 1 229 ? 52.749 -37.995 29.692 1.00 15.22 208 TYR A N 1
ATOM 8512 C CA . TYR D 1 229 ? 54.176 -38.225 29.455 1.00 15.05 208 TYR A CA 1
ATOM 8513 C C . TYR D 1 229 ? 54.543 -39.666 29.695 1.00 14.76 208 TYR A C 1
ATOM 8514 O O . TYR D 1 229 ? 55.274 -40.230 28.929 1.00 13.68 208 TYR A O 1
ATOM 8523 N N . ASP D 1 230 ? 54.072 -40.244 30.791 1.00 13.75 209 ASP A N 1
ATOM 8524 C CA . ASP D 1 230 ? 54.628 -41.541 31.205 1.00 15.81 209 ASP A CA 1
ATOM 8525 C C . ASP D 1 230 ? 53.663 -42.728 31.152 1.00 15.91 209 ASP A C 1
ATOM 8526 O O . ASP D 1 230 ? 53.999 -43.803 31.668 1.00 16.52 209 ASP A O 1
ATOM 8531 N N . PHE D 1 231 ? 52.445 -42.518 30.616 1.00 13.91 210 PHE A N 1
ATOM 8532 C CA . PHE D 1 231 ? 51.448 -43.581 30.588 1.00 12.94 210 PHE A CA 1
ATOM 8533 C C . PHE D 1 231 ? 50.680 -43.467 29.239 1.00 12.96 210 PHE A C 1
ATOM 8534 O O . PHE D 1 231 ? 50.597 -42.375 28.710 1.00 14.03 210 PHE A O 1
ATOM 8542 N N . PRO D 1 232 ? 50.106 -44.559 28.720 1.00 12.18 211 PRO A N 1
ATOM 8543 C CA . PRO D 1 232 ? 49.351 -44.488 27.480 1.00 13.71 211 PRO A CA 1
ATOM 8544 C C . PRO D 1 232 ? 47.926 -44.035 27.811 1.00 14.36 211 PRO A C 1
ATOM 8545 O O . PRO D 1 232 ? 46.945 -44.833 27.800 1.00 15.14 211 PRO A O 1
ATOM 8549 N N . ILE D 1 233 ? 47.830 -42.761 28.170 1.00 14.54 212 ILE A N 1
ATOM 8550 C CA . ILE D 1 233 ? 46.559 -42.103 28.473 1.00 14.79 212 ILE A CA 1
ATOM 8551 C C . ILE D 1 233 ? 46.438 -40.854 27.596 1.00 14.40 212 ILE A C 1
ATOM 8552 O O . ILE D 1 233 ? 47.333 -39.997 27.606 1.00 14.24 212 ILE A O 1
ATOM 8557 N N . TYR D 1 234 ? 45.319 -40.740 26.870 1.00 13.04 213 TYR A N 1
ATOM 8558 C CA . TYR D 1 234 ? 45.128 -39.750 25.812 1.00 12.89 213 TYR A CA 1
ATOM 8559 C C . TYR D 1 234 ? 43.768 -39.152 26.005 1.00 14.59 213 TYR A C 1
ATOM 8560 O O . TYR D 1 234 ? 42.829 -39.866 26.402 1.00 14.04 213 TYR A O 1
ATOM 8569 N N . ALA D 1 235 ? 43.643 -37.841 25.742 1.00 14.08 214 ALA A N 1
ATOM 8570 C CA . ALA D 1 235 ? 42.367 -37.185 26.001 1.00 13.00 214 ALA A CA 1
ATOM 8571 C C . ALA D 1 235 ? 42.151 -36.037 25.014 1.00 13.32 214 ALA A C 1
ATOM 8572 O O . ALA D 1 235 ? 43.112 -35.308 24.649 1.00 11.77 214 ALA A O 1
ATOM 8574 N N . THR D 1 236 ? 40.922 -35.931 24.519 1.00 13.97 215 THR A N 1
ATOM 8575 C CA . THR D 1 236 ? 40.490 -34.813 23.665 1.00 11.98 215 THR A CA 1
ATOM 8576 C C . THR D 1 236 ? 39.316 -34.090 24.319 1.00 13.05 215 THR A C 1
ATOM 8577 O O . THR D 1 236 ? 38.296 -34.737 24.806 1.00 12.03 215 THR A O 1
ATOM 8581 N N . GLN D 1 237 ? 39.419 -32.771 24.354 1.00 12.21 216 GLN A N 1
ATOM 8582 C CA . GLN D 1 237 ? 38.227 -31.957 24.783 1.00 13.32 216 GLN A CA 1
ATOM 8583 C C . GLN D 1 237 ? 37.070 -32.071 23.747 1.00 12.72 216 GLN A C 1
ATOM 8584 O O . GLN D 1 237 ? 35.858 -31.965 24.089 1.00 13.28 216 GLN A O 1
ATOM 8590 N N . TRP D 1 238 ? 37.459 -32.280 22.500 1.00 13.26 217 TRP A N 1
ATOM 8591 C CA . TRP D 1 238 ? 36.532 -32.314 21.371 1.00 13.76 217 TRP A CA 1
ATOM 8592 C C . TRP D 1 238 ? 36.124 -33.789 21.089 1.00 14.60 217 TRP A C 1
ATOM 8593 O O . TRP D 1 238 ? 36.698 -34.701 21.674 1.00 13.52 217 TRP A O 1
ATOM 8604 N N . HIS D 1 239 ? 35.151 -33.986 20.182 1.00 13.15 218 HIS A N 1
ATOM 8605 C CA . HIS D 1 239 ? 34.519 -35.312 19.900 1.00 13.75 218 HIS A CA 1
ATOM 8606 C C . HIS D 1 239 ? 34.940 -35.931 18.535 1.00 13.30 218 HIS A C 1
ATOM 8607 O O . HIS D 1 239 ? 34.259 -35.706 17.541 1.00 12.51 218 HIS A O 1
ATOM 8614 N N . PRO D 1 240 ? 36.096 -36.673 18.479 1.00 13.12 219 PRO A N 1
ATOM 8615 C CA . PRO D 1 240 ? 36.547 -37.257 17.204 1.00 13.57 219 PRO A CA 1
ATOM 8616 C C . PRO D 1 240 ? 35.424 -38.130 16.522 1.00 13.79 219 PRO A C 1
ATOM 8617 O O . PRO D 1 240 ? 35.344 -38.212 15.294 1.00 13.62 219 PRO A O 1
ATOM 8621 N N . GLU D 1 241 ? 34.558 -38.733 17.325 1.00 11.72 220 GLU A N 1
ATOM 8622 C CA . GLU D 1 241 ? 33.689 -39.745 16.802 1.00 11.93 220 GLU A CA 1
ATOM 8623 C C . GLU D 1 241 ? 32.548 -39.129 16.044 1.00 12.13 220 GLU A C 1
ATOM 8624 O O . GLU D 1 241 ? 31.831 -39.829 15.324 1.00 14.13 220 GLU A O 1
ATOM 8630 N N . LYS D 1 242 ? 32.322 -37.840 16.205 1.00 12.97 221 LYS A N 1
ATOM 8631 C CA . LYS D 1 242 ? 31.111 -37.270 15.558 1.00 14.10 221 LYS A CA 1
ATOM 8632 C C . LYS D 1 242 ? 31.174 -37.104 14.046 1.00 14.54 221 LYS A C 1
ATOM 8633 O O . LYS D 1 242 ? 30.142 -37.180 13.330 1.00 14.70 221 LYS A O 1
ATOM 8639 N N . ASN D 1 243 ? 32.385 -36.916 13.515 1.00 13.57 222 ASN A N 1
ATOM 8640 C CA . ASN D 1 243 ? 32.494 -36.470 12.130 1.00 13.49 222 ASN A CA 1
ATOM 8641 C C . ASN D 1 243 ? 31.929 -37.482 11.141 1.00 13.78 222 ASN A C 1
ATOM 8642 O O . ASN D 1 243 ? 31.264 -37.090 10.138 1.00 14.29 222 ASN A O 1
ATOM 8647 N N . ALA D 1 244 ? 32.242 -38.764 11.373 1.00 12.26 223 ALA A N 1
ATOM 8648 C CA . ALA D 1 244 ? 31.807 -39.796 10.450 1.00 11.51 223 ALA A CA 1
ATOM 8649 C C . ALA D 1 244 ? 30.469 -40.323 10.774 1.00 11.05 223 ALA A C 1
ATOM 8650 O O . ALA D 1 244 ? 29.843 -40.966 9.909 1.00 12.26 223 ALA A O 1
ATOM 8652 N N . PHE D 1 245 ? 30.024 -40.122 12.011 1.00 12.01 224 PHE A N 1
ATOM 8653 C CA . PHE D 1 245 ? 28.894 -40.952 12.479 1.00 13.14 224 PHE A CA 1
ATOM 8654 C C . PHE D 1 245 ? 27.621 -40.227 12.935 1.00 12.67 224 PHE A C 1
ATOM 8655 O O . PHE D 1 245 ? 26.616 -40.874 13.141 1.00 13.52 224 PHE A O 1
ATOM 8663 N N . GLU D 1 246 ? 27.696 -38.921 13.190 1.00 14.56 225 GLU A N 1
ATOM 8664 C CA . GLU D 1 246 ? 26.548 -38.203 13.781 1.00 14.26 225 GLU A CA 1
ATOM 8665 C C . GLU D 1 246 ? 26.158 -37.101 12.809 1.00 15.08 225 GLU A C 1
ATOM 8666 O O . GLU D 1 246 ? 26.997 -36.374 12.367 1.00 15.41 225 GLU A O 1
ATOM 8672 N N . TRP D 1 247 ? 24.871 -36.960 12.512 1.00 17.43 226 TRP A N 1
ATOM 8673 C CA . TRP D 1 247 ? 24.391 -36.102 11.405 1.00 17.32 226 TRP A CA 1
ATOM 8674 C C . TRP D 1 247 ? 23.266 -35.186 11.905 1.00 18.71 226 TRP A C 1
ATOM 8675 O O . TRP D 1 247 ? 22.444 -34.738 11.123 1.00 17.43 226 TRP A O 1
ATOM 8686 N N . THR D 1 248 ? 23.236 -34.955 13.216 1.00 20.65 227 THR A N 1
ATOM 8687 C CA . THR D 1 248 ? 22.099 -34.294 13.920 1.00 20.66 227 THR A CA 1
ATOM 8688 C C . THR D 1 248 ? 22.224 -32.761 14.020 1.00 22.39 227 THR A C 1
ATOM 8689 O O . THR D 1 248 ? 21.220 -32.089 14.306 1.00 23.84 227 THR A O 1
ATOM 8693 N N . ARG D 1 249 ? 23.417 -32.199 13.785 1.00 20.02 228 ARG A N 1
ATOM 8694 C CA . ARG D 1 249 ? 23.623 -30.748 13.928 1.00 22.39 228 ARG A CA 1
ATOM 8695 C C . ARG D 1 249 ? 24.444 -30.258 12.742 1.00 22.26 228 ARG A C 1
ATOM 8696 O O . ARG D 1 249 ? 25.445 -30.893 12.408 1.00 22.52 228 ARG A O 1
ATOM 8704 N N . PRO D 1 250 ? 24.057 -29.114 12.132 1.00 23.94 229 PRO A N 1
ATOM 8705 C CA . PRO D 1 250 ? 24.649 -28.596 10.877 1.00 23.86 229 PRO A CA 1
ATOM 8706 C C . PRO D 1 250 ? 26.127 -28.211 10.973 1.00 22.92 229 PRO A C 1
ATOM 8707 O O . PRO D 1 250 ? 26.840 -28.140 9.951 1.00 22.97 229 PRO A O 1
ATOM 8711 N N . TYR D 1 251 ? 26.598 -27.936 12.159 1.00 19.92 230 TYR A N 1
ATOM 8712 C CA . TYR D 1 251 ? 27.977 -27.542 12.264 1.00 21.11 230 TYR A CA 1
ATOM 8713 C C . TYR D 1 251 ? 28.955 -28.769 12.401 1.00 21.13 230 TYR A C 1
ATOM 8714 O O . TYR D 1 251 ? 30.189 -28.589 12.339 1.00 23.29 230 TYR A O 1
ATOM 8723 N N . ILE D 1 252 ? 28.444 -29.985 12.576 1.00 19.60 231 ILE A N 1
ATOM 8724 C CA . ILE D 1 252 ? 29.354 -31.175 12.781 1.00 17.67 231 ILE A CA 1
ATOM 8725 C C . ILE D 1 252 ? 30.256 -31.279 11.538 1.00 16.20 231 ILE A C 1
ATOM 8726 O O . ILE D 1 252 ? 29.743 -31.300 10.440 1.00 16.34 231 ILE A O 1
ATOM 8731 N N . PRO D 1 253 ? 31.593 -31.331 11.694 1.00 15.57 232 PRO A N 1
ATOM 8732 C CA . PRO D 1 253 ? 32.471 -31.448 10.516 1.00 15.30 232 PRO A CA 1
ATOM 8733 C C . PRO D 1 253 ? 32.242 -32.754 9.702 1.00 15.54 232 PRO A C 1
ATOM 8734 O O . PRO D 1 253 ? 32.234 -33.833 10.265 1.00 15.14 232 PRO A O 1
ATOM 8738 N N . HIS D 1 254 ? 32.013 -32.643 8.383 1.00 14.77 233 HIS A N 1
ATOM 8739 C CA . HIS D 1 254 ? 31.760 -33.780 7.486 1.00 15.35 233 HIS A CA 1
ATOM 8740 C C . HIS D 1 254 ? 32.575 -33.723 6.189 1.00 14.93 233 HIS A C 1
ATOM 8741 O O . HIS D 1 254 ? 32.291 -34.469 5.254 1.00 14.34 233 HIS A O 1
ATOM 8748 N N . THR D 1 255 ? 33.557 -32.825 6.110 1.00 15.34 234 THR A N 1
ATOM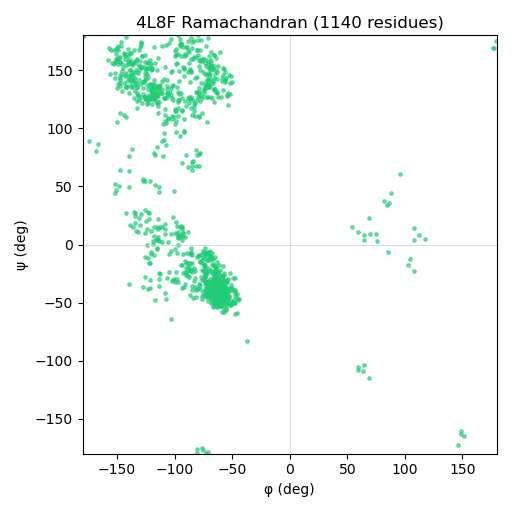 8749 C CA . THR D 1 255 ? 34.438 -32.802 4.916 1.00 15.89 234 THR A CA 1
ATOM 8750 C C . THR D 1 255 ? 35.268 -34.094 4.858 1.00 17.34 234 THR A C 1
ATOM 8751 O O . THR D 1 255 ? 35.386 -34.790 5.901 1.00 17.01 234 THR A O 1
ATOM 8755 N N . PRO D 1 256 ? 35.868 -34.415 3.673 1.00 17.82 235 PRO A N 1
ATOM 8756 C CA . PRO D 1 256 ? 36.691 -35.600 3.601 1.00 17.78 235 PRO A CA 1
ATOM 8757 C C . PRO D 1 256 ? 37.794 -35.622 4.654 1.00 17.42 235 PRO A C 1
ATOM 8758 O O . PRO D 1 256 ? 38.069 -36.693 5.211 1.00 15.55 235 PRO A O 1
ATOM 8762 N N . SER D 1 257 ? 38.444 -34.488 4.929 1.00 15.49 236 SER A N 1
ATOM 8763 C CA . SER D 1 257 ? 39.508 -34.565 5.928 1.00 16.23 236 SER A CA 1
ATOM 8764 C C . SER D 1 257 ? 38.949 -34.713 7.377 1.00 14.04 236 SER A C 1
ATOM 8765 O O . SER D 1 257 ? 39.630 -35.231 8.264 1.00 11.23 236 SER A O 1
ATOM 8768 N N . ALA D 1 258 ? 37.721 -34.234 7.614 1.00 12.13 237 ALA A N 1
ATOM 8769 C CA . ALA D 1 258 ? 37.033 -34.492 8.877 1.00 12.23 237 ALA A CA 1
ATOM 8770 C C . ALA D 1 258 ? 36.821 -35.993 9.073 1.00 12.75 237 ALA A C 1
ATOM 8771 O O . ALA D 1 258 ? 37.020 -36.497 10.170 1.00 13.10 237 ALA A O 1
ATOM 8773 N N . ILE D 1 259 ? 36.408 -36.708 8.015 1.00 14.28 238 ILE A N 1
ATOM 8774 C CA . ILE D 1 259 ? 36.268 -38.168 8.045 1.00 15.51 238 ILE A CA 1
ATOM 8775 C C . ILE D 1 259 ? 37.610 -38.883 8.354 1.00 15.03 238 ILE A C 1
ATOM 8776 O O . ILE D 1 259 ? 37.662 -39.837 9.161 1.00 12.52 238 ILE A O 1
ATOM 8781 N N . LYS D 1 260 ? 38.699 -38.451 7.704 1.00 14.68 239 LYS A N 1
ATOM 8782 C CA . LYS D 1 260 ? 39.995 -39.123 7.935 1.00 15.98 239 LYS A CA 1
ATOM 8783 C C . LYS D 1 260 ? 40.441 -38.891 9.360 1.00 15.11 239 LYS A C 1
ATOM 8784 O O . LYS D 1 260 ? 41.024 -39.775 9.962 1.00 16.69 239 LYS A O 1
ATOM 8790 N N . THR D 1 261 ? 40.164 -37.699 9.894 1.00 15.62 240 THR A N 1
ATOM 8791 C CA . THR D 1 261 ? 40.482 -37.384 11.316 1.00 14.56 240 THR A CA 1
ATOM 8792 C C . THR D 1 261 ? 39.850 -38.407 12.237 1.00 13.83 240 THR A C 1
ATOM 8793 O O . THR D 1 261 ? 40.508 -38.976 13.077 1.00 11.83 240 THR A O 1
ATOM 8797 N N . THR D 1 262 ? 38.546 -38.665 12.101 1.00 14.56 241 THR A N 1
ATOM 8798 C CA . THR D 1 262 ? 37.988 -39.671 13.020 1.00 14.56 241 THR A CA 1
ATOM 8799 C C . THR D 1 262 ? 38.624 -41.055 12.870 1.00 14.44 241 THR A C 1
ATOM 8800 O O . THR D 1 262 ? 38.882 -41.696 13.890 1.00 13.28 241 THR A O 1
ATOM 8804 N N . PHE D 1 263 ? 38.914 -41.481 11.636 1.00 13.17 242 PHE A N 1
ATOM 8805 C CA . PHE D 1 263 ? 39.605 -42.766 11.469 1.00 12.06 242 PHE A CA 1
ATOM 8806 C C . PHE D 1 263 ? 41.031 -42.745 12.104 1.00 12.18 242 PHE A C 1
ATOM 8807 O O . PHE D 1 263 ? 41.423 -43.623 12.865 1.00 12.37 242 PHE A O 1
ATOM 8815 N N . TYR D 1 264 ? 41.831 -41.768 11.745 1.00 12.47 243 TYR A N 1
ATOM 8816 C CA . TYR D 1 264 ? 43.219 -41.759 12.293 1.00 13.05 243 TYR A CA 1
ATOM 8817 C C . TYR D 1 264 ? 43.276 -41.651 13.806 1.00 12.26 243 TYR A C 1
ATOM 8818 O O . TYR D 1 264 ? 44.207 -42.198 14.449 1.00 14.18 243 TYR A O 1
ATOM 8827 N N . MET D 1 265 ? 42.346 -40.914 14.396 1.00 11.86 244 MET A N 1
ATOM 8828 C CA . MET D 1 265 ? 42.301 -40.779 15.875 1.00 11.82 244 MET A CA 1
ATOM 8829 C C . MET D 1 265 ? 41.974 -42.190 16.451 1.00 13.27 244 MET A C 1
ATOM 8830 O O . MET D 1 265 ? 42.644 -42.714 17.376 1.00 11.34 244 MET A O 1
ATOM 8835 N N . ALA D 1 266 ? 40.992 -42.854 15.847 1.00 12.19 245 ALA A N 1
ATOM 8836 C CA . ALA D 1 266 ? 40.618 -44.158 16.416 1.00 10.34 245 ALA A CA 1
ATOM 8837 C C . ALA D 1 266 ? 41.732 -45.196 16.147 1.00 11.51 245 ALA A C 1
ATOM 8838 O O . ALA D 1 266 ? 42.052 -46.015 17.003 1.00 9.48 245 ALA A O 1
ATOM 8840 N N . ASN D 1 267 ? 42.358 -45.093 14.985 1.00 10.24 246 ASN A N 1
ATOM 8841 C CA . ASN D 1 267 ? 43.404 -46.038 14.578 1.00 12.47 246 ASN A CA 1
ATOM 8842 C C . ASN D 1 267 ? 44.581 -45.981 15.550 1.00 12.04 246 ASN A C 1
ATOM 8843 O O . ASN D 1 267 ? 45.146 -47.036 15.958 1.00 12.61 246 ASN A O 1
ATOM 8848 N N . PHE D 1 268 ? 45.002 -44.763 15.884 1.00 12.25 247 PHE A N 1
ATOM 8849 C CA . PHE D 1 268 ? 46.031 -44.628 16.925 1.00 11.54 247 PHE A CA 1
ATOM 8850 C C . PHE D 1 268 ? 45.631 -45.406 18.218 1.00 11.89 247 PHE A C 1
ATOM 8851 O O . PHE D 1 268 ? 46.434 -46.214 18.799 1.00 9.99 247 PHE A O 1
ATOM 8859 N N . PHE D 1 269 ? 44.416 -45.170 18.704 1.00 10.30 248 PHE A N 1
ATOM 8860 C CA . PHE D 1 269 ? 44.072 -45.712 19.997 1.00 10.73 248 PHE A CA 1
ATOM 8861 C C . PHE D 1 269 ? 43.944 -47.250 19.989 1.00 11.50 248 PHE A C 1
ATOM 8862 O O . PHE D 1 269 ? 44.428 -47.957 20.931 1.00 10.88 248 PHE A O 1
ATOM 8870 N N . VAL D 1 270 ? 43.316 -47.797 18.919 1.00 10.92 249 VAL A N 1
ATOM 8871 C CA . VAL D 1 270 ? 43.245 -49.273 18.787 1.00 9.62 249 VAL A CA 1
ATOM 8872 C C . VAL D 1 270 ? 44.655 -49.876 18.648 1.00 10.32 249 VAL A C 1
ATOM 8873 O O . VAL D 1 270 ? 44.862 -50.954 19.228 1.00 11.97 249 VAL A O 1
ATOM 8877 N N . ASN D 1 271 ? 45.591 -49.197 17.957 0.50 4.66 250 ASN A N 1
ATOM 8878 C CA . ASN D 1 271 ? 46.978 -49.640 17.876 0.50 4.96 250 ASN A CA 1
ATOM 8879 C C . ASN D 1 271 ? 47.629 -49.621 19.259 0.50 4.57 250 ASN A C 1
ATOM 8880 O O . ASN D 1 271 ? 48.459 -50.424 19.554 0.50 2.52 250 ASN A O 1
ATOM 8885 N N . GLU D 1 272 ? 47.144 -48.767 20.155 1.00 8.21 251 GLU A N 1
ATOM 8886 C CA . GLU D 1 272 ? 47.568 -48.834 21.613 1.00 10.23 251 GLU A CA 1
ATOM 8887 C C . GLU D 1 272 ? 47.055 -50.108 22.315 1.00 11.06 251 GLU A C 1
ATOM 8888 O O . GLU D 1 272 ? 47.801 -50.806 23.055 1.00 12.11 251 GLU A O 1
ATOM 8894 N N . ALA D 1 273 ? 45.792 -50.427 22.073 1.00 10.89 252 ALA A N 1
ATOM 8895 C CA . ALA D 1 273 ? 45.120 -51.595 22.669 1.00 11.45 252 ALA A CA 1
ATOM 8896 C C . ALA D 1 273 ? 45.793 -52.887 22.160 1.00 11.09 252 ALA A C 1
ATOM 8897 O O . ALA D 1 273 ? 45.856 -53.878 22.902 1.00 13.10 252 ALA A O 1
ATOM 8899 N N . ARG D 1 274 ? 46.306 -52.886 20.923 1.00 10.47 253 ARG A N 1
ATOM 8900 C CA . ARG D 1 274 ? 46.954 -54.085 20.382 1.00 13.69 253 ARG A CA 1
ATOM 8901 C C . ARG D 1 274 ? 48.280 -54.386 21.140 1.00 14.32 253 ARG A C 1
ATOM 8902 O O . ARG D 1 274 ? 48.834 -55.461 21.020 1.00 14.70 253 ARG A O 1
ATOM 8910 N N . LYS D 1 275 ? 48.746 -53.454 21.939 1.00 15.46 254 LYS A N 1
ATOM 8911 C CA . LYS D 1 275 ? 49.966 -53.749 22.752 1.00 15.67 254 LYS A CA 1
ATOM 8912 C C . LYS D 1 275 ? 49.573 -54.439 24.062 1.00 16.96 254 LYS A C 1
ATOM 8913 O O . LYS D 1 275 ? 50.437 -54.848 24.845 1.00 16.44 254 LYS A O 1
ATOM 8919 N N . ASN D 1 276 ? 48.273 -54.547 24.338 1.00 14.01 255 ASN A N 1
ATOM 8920 C CA . ASN D 1 276 ? 47.865 -55.191 25.571 1.00 16.00 255 ASN A CA 1
ATOM 8921 C C . ASN D 1 276 ? 47.402 -56.656 25.304 1.00 17.11 255 ASN A C 1
ATOM 8922 O O . ASN D 1 276 ? 46.630 -56.921 24.369 1.00 15.43 255 ASN A O 1
ATOM 8927 N N . LEU D 1 277 ? 47.824 -57.559 26.177 1.00 16.72 256 LEU A N 1
ATOM 8928 C CA . LEU D 1 277 ? 47.700 -58.960 25.907 1.00 19.84 256 LEU A CA 1
ATOM 8929 C C . LEU D 1 277 ? 46.638 -59.634 26.766 1.00 19.77 256 LEU A C 1
ATOM 8930 O O . LEU D 1 277 ? 46.510 -60.858 26.716 1.00 21.34 256 LEU A O 1
ATOM 8935 N N . HIS D 1 278 ? 45.841 -58.860 27.494 1.00 17.45 257 HIS A N 1
ATOM 8936 C CA . HIS D 1 278 ? 44.772 -59.449 28.299 1.00 18.27 257 HIS A CA 1
ATOM 8937 C C . HIS D 1 278 ? 43.845 -60.250 27.374 1.00 18.85 257 HIS A C 1
ATOM 8938 O O . HIS D 1 278 ? 43.755 -59.907 26.185 1.00 17.98 257 HIS A O 1
ATOM 8945 N N . SER D 1 279 ? 43.188 -61.297 27.893 1.00 20.10 258 SER A N 1
ATOM 8946 C CA . SER D 1 279 ? 42.020 -61.911 27.199 1.00 21.72 258 SER A CA 1
ATOM 8947 C C . SER D 1 279 ? 40.986 -62.380 28.234 1.00 21.05 258 SER A C 1
ATOM 8948 O O . SER D 1 279 ? 41.281 -62.490 29.439 1.00 18.75 258 SER A O 1
ATOM 8951 N N . PHE D 1 280 ? 39.783 -62.649 27.771 1.00 19.71 259 PHE A N 1
ATOM 8952 C CA . PHE D 1 280 ? 38.738 -63.199 28.631 1.00 21.15 259 PHE A CA 1
ATOM 8953 C C . PHE D 1 280 ? 39.084 -64.617 29.028 1.00 22.65 259 PHE A C 1
ATOM 8954 O O . PHE D 1 280 ? 39.748 -65.316 28.276 1.00 23.23 259 PHE A O 1
ATOM 8962 N N . ALA D 1 281 ? 38.634 -65.036 30.204 1.00 25.10 260 ALA A N 1
ATOM 8963 C CA . ALA D 1 281 ? 38.887 -66.416 30.687 1.00 26.98 260 ALA A CA 1
ATOM 8964 C C . ALA D 1 281 ? 38.273 -67.485 29.771 1.00 27.95 260 ALA A C 1
ATOM 8965 O O . ALA D 1 281 ? 38.754 -68.618 29.729 1.00 29.00 260 ALA A O 1
ATOM 8967 N N . SER D 1 282 ? 37.234 -67.157 29.010 1.00 28.36 261 SER A N 1
ATOM 8968 C CA . SER D 1 282 ? 36.748 -68.132 28.038 1.00 28.98 261 SER A CA 1
ATOM 8969 C C . SER D 1 282 ? 36.057 -67.412 26.913 1.00 29.62 261 SER A C 1
ATOM 8970 O O . SER D 1 282 ? 35.548 -66.322 27.107 1.00 27.97 261 SER A O 1
ATOM 8973 N N . THR D 1 283 ? 35.990 -68.046 25.747 1.00 30.30 262 THR A N 1
ATOM 8974 C CA . THR D 1 283 ? 35.271 -67.438 24.607 1.00 31.45 262 THR A CA 1
ATOM 8975 C C . THR D 1 283 ? 33.777 -67.213 24.903 1.00 29.99 262 THR A C 1
ATOM 8976 O O . THR D 1 283 ? 33.178 -66.258 24.388 1.00 28.21 262 THR A O 1
ATOM 8980 N N . GLU D 1 284 ? 33.188 -68.057 25.760 1.00 29.83 263 GLU A N 1
ATOM 8981 C CA . GLU D 1 284 ? 31.791 -67.853 26.191 1.00 29.91 263 GLU A CA 1
ATOM 8982 C C . GLU D 1 284 ? 31.593 -66.590 27.014 1.00 29.14 263 GLU A C 1
ATOM 8983 O O . GLU D 1 284 ? 30.591 -65.886 26.817 1.00 28.84 263 GLU A O 1
ATOM 8989 N N . GLU D 1 285 ? 32.506 -66.307 27.947 1.00 27.01 264 GLU A N 1
ATOM 8990 C CA . GLU D 1 285 ? 32.438 -65.042 28.700 1.00 27.53 264 GLU A CA 1
ATOM 8991 C C . GLU D 1 285 ? 32.663 -63.844 27.780 1.00 24.80 264 GLU A C 1
ATOM 8992 O O . GLU D 1 285 ? 32.012 -62.830 27.944 1.00 24.95 264 GLU A O 1
ATOM 8998 N N . GLU D 1 286 ? 33.569 -63.990 26.821 1.00 24.02 265 GLU A N 1
ATOM 8999 C CA . GLU D 1 286 ? 33.869 -62.938 25.843 1.00 23.24 265 GLU A CA 1
ATOM 9000 C C . GLU D 1 286 ? 32.593 -62.602 25.072 1.00 23.46 265 GLU A C 1
ATOM 9001 O O . GLU D 1 286 ? 32.181 -61.472 25.038 1.00 21.24 265 GLU A O 1
ATOM 9007 N N . GLU D 1 287 ? 31.959 -63.630 24.513 1.00 23.22 266 GLU A N 1
ATOM 9008 C CA . GLU D 1 287 ? 30.764 -63.487 23.711 1.00 24.33 266 GLU A CA 1
ATOM 9009 C C . GLU D 1 287 ? 29.611 -62.826 24.455 1.00 24.24 266 GLU A C 1
ATOM 9010 O O . GLU D 1 287 ? 28.881 -62.053 23.833 1.00 24.86 266 GLU A O 1
ATOM 9016 N N . LYS D 1 288 ? 29.443 -63.119 25.749 1.00 23.25 267 LYS A N 1
ATOM 9017 C CA . LYS D 1 288 ? 28.346 -62.511 26.495 1.00 23.12 267 LYS A CA 1
ATOM 9018 C C . LYS D 1 288 ? 28.627 -61.016 26.833 1.00 21.54 267 LYS A C 1
ATOM 9019 O O . LYS D 1 288 ? 27.721 -60.264 27.151 1.00 21.71 267 LYS A O 1
ATOM 9025 N N . ALA D 1 289 ? 29.885 -60.597 26.762 1.00 18.90 268 ALA A N 1
ATOM 9026 C CA . ALA D 1 289 ? 30.227 -59.249 27.219 1.00 18.68 268 ALA A CA 1
ATOM 9027 C C . ALA D 1 289 ? 30.116 -58.225 26.069 1.00 17.20 268 ALA A C 1
ATOM 9028 O O . ALA D 1 289 ? 30.001 -57.023 26.283 1.00 17.81 268 ALA A O 1
ATOM 9030 N N . LEU D 1 290 ? 30.164 -58.713 24.838 1.00 16.72 269 LEU A N 1
ATOM 9031 C CA . LEU D 1 290 ? 30.312 -57.832 23.671 1.00 15.44 269 LEU A CA 1
ATOM 9032 C C . LEU D 1 290 ? 29.082 -57.004 23.461 1.00 14.93 269 LEU A C 1
ATOM 9033 O O . LEU D 1 290 ? 27.986 -57.419 23.892 1.00 14.55 269 LEU A O 1
ATOM 9038 N N . ILE D 1 291 ? 29.279 -55.840 22.841 1.00 14.67 270 ILE A N 1
ATOM 9039 C CA . ILE D 1 291 ? 28.192 -54.856 22.574 1.00 14.94 270 ILE A CA 1
ATOM 9040 C C . ILE D 1 291 ? 27.133 -55.478 21.599 1.00 14.80 270 ILE A C 1
ATOM 9041 O O . ILE D 1 291 ? 26.011 -54.983 21.500 1.00 16.03 270 ILE A O 1
ATOM 9046 N N . TYR D 1 292 ? 27.524 -56.510 20.875 1.00 15.43 271 TYR A N 1
ATOM 9047 C CA . TYR D 1 292 ? 26.629 -57.213 19.922 1.00 17.19 271 TYR A CA 1
ATOM 9048 C C . TYR D 1 292 ? 25.431 -57.813 20.645 1.00 18.15 271 TYR A C 1
ATOM 9049 O O . TYR D 1 292 ? 24.416 -58.110 19.984 1.00 18.99 271 TYR A O 1
ATOM 9058 N N . ASN D 1 293 ? 25.530 -57.951 21.973 1.00 17.48 272 ASN A N 1
ATOM 9059 C CA . ASN D 1 293 ? 24.378 -58.415 22.750 1.00 20.38 272 ASN A CA 1
ATOM 9060 C C . ASN D 1 293 ? 23.291 -57.390 22.952 1.00 19.29 272 ASN A C 1
ATOM 9061 O O . ASN D 1 293 ? 22.280 -57.701 23.542 1.00 19.68 272 ASN A O 1
ATOM 9066 N N . TYR D 1 294 ? 23.557 -56.158 22.546 1.00 17.49 273 TYR A N 1
ATOM 9067 C CA . TYR D 1 294 ? 22.663 -55.070 22.808 1.00 17.76 273 TYR A CA 1
ATOM 9068 C C . TYR D 1 294 ? 22.191 -54.441 21.528 1.00 16.62 273 TYR A C 1
ATOM 9069 O O . TYR D 1 294 ? 22.948 -54.432 20.525 1.00 16.74 273 TYR A O 1
ATOM 9078 N N . LYS D 1 295 ? 20.989 -53.870 21.598 0.50 15.06 274 LYS A N 1
ATOM 9079 C CA . LYS D 1 295 ? 20.378 -53.167 20.499 0.50 16.13 274 LYS A CA 1
ATOM 9080 C C . LYS D 1 295 ? 20.139 -51.717 20.851 0.50 15.12 274 LYS A C 1
ATOM 9081 O O . LYS D 1 295 ? 19.503 -51.407 21.842 0.50 14.51 274 LYS A O 1
ATOM 9087 N N . PRO D 1 296 ? 20.648 -50.816 20.023 1.00 15.12 275 PRO A N 1
ATOM 9088 C CA . PRO D 1 296 ? 20.483 -49.370 20.284 1.00 16.27 275 PRO A CA 1
ATOM 9089 C C . PRO D 1 296 ? 19.053 -48.907 19.876 1.00 17.49 275 PRO A C 1
ATOM 9090 O O . PRO D 1 296 ? 18.373 -49.714 19.243 1.00 18.64 275 PRO A O 1
ATOM 9094 N N . GLU D 1 297 ? 18.622 -47.704 20.261 0.50 15.66 276 GLU A N 1
ATOM 9095 C CA . GLU D 1 297 ? 17.401 -47.091 19.762 0.50 15.62 276 GLU A CA 1
ATOM 9096 C C . GLU D 1 297 ? 17.757 -45.958 18.836 0.50 14.87 276 GLU A C 1
ATOM 9097 O O . GLU D 1 297 ? 18.757 -45.287 18.996 0.50 9.89 276 GLU A O 1
ATOM 9103 N N . TYR D 1 298 ? 16.855 -45.684 17.912 1.00 16.20 277 TYR A N 1
ATOM 9104 C CA . TYR D 1 298 ? 16.988 -44.570 17.003 1.00 17.82 277 TYR A CA 1
ATOM 9105 C C . TYR D 1 298 ? 16.582 -43.310 17.725 1.00 20.33 277 TYR A C 1
ATOM 9106 O O . TYR D 1 298 ? 15.398 -43.126 17.960 1.00 21.43 277 TYR A O 1
ATOM 9115 N N . THR D 1 299 ? 17.537 -42.426 18.017 1.00 18.97 278 THR A N 1
ATOM 9116 C CA . THR D 1 299 ? 17.313 -41.277 18.865 1.00 19.67 278 THR A CA 1
ATOM 9117 C C . THR D 1 299 ? 17.585 -39.992 18.051 1.00 20.79 278 THR A C 1
ATOM 9118 O O . THR D 1 299 ? 17.520 -38.891 18.591 1.00 20.33 278 THR A O 1
ATOM 9122 N N . GLY D 1 300 ? 17.895 -40.170 16.758 1.00 21.25 279 GLY A N 1
ATOM 9123 C CA . GLY D 1 300 ? 18.265 -39.086 15.896 1.00 23.53 279 GLY A CA 1
ATOM 9124 C C . GLY D 1 300 ? 17.237 -38.009 15.536 1.00 25.05 279 GLY A C 1
ATOM 9125 O O . GLY D 1 300 ? 17.637 -36.918 15.177 1.00 25.48 279 GLY A O 1
ATOM 9126 N N . ILE D 1 301 ? 15.945 -38.293 15.593 0.50 25.90 280 ILE A N 1
ATOM 9127 C CA . ILE D 1 301 ? 14.983 -37.284 15.149 0.50 27.94 280 ILE A CA 1
ATOM 9128 C C . ILE D 1 301 ? 14.967 -36.137 16.148 0.50 28.64 280 ILE A C 1
ATOM 9129 O O . ILE D 1 301 ? 14.803 -34.986 15.775 0.50 27.75 280 ILE A O 1
ATOM 9134 N N . GLN D 1 302 ? 15.207 -36.476 17.411 1.00 30.75 281 GLN A N 1
ATOM 9135 C CA . GLN D 1 302 ? 15.143 -35.543 18.539 1.00 31.59 281 GLN A CA 1
ATOM 9136 C C . GLN D 1 302 ? 16.504 -35.116 19.170 1.00 30.75 281 GLN A C 1
ATOM 9137 O O . GLN D 1 302 ? 16.689 -33.917 19.464 1.00 32.07 281 GLN A O 1
ATOM 9143 N N . SER D 1 303 ? 17.401 -36.072 19.442 1.00 27.75 282 SER A N 1
ATOM 9144 C CA . SER D 1 303 ? 18.618 -35.837 20.284 1.00 24.53 282 SER A CA 1
ATOM 9145 C C . SER D 1 303 ? 19.902 -35.550 19.495 1.00 22.89 282 SER A C 1
ATOM 9146 O O . SER D 1 303 ? 19.892 -35.566 18.259 1.00 21.32 282 SER A O 1
ATOM 9149 N N . ALA D 1 304 ? 21.013 -35.332 20.187 0.50 19.44 283 ALA A N 1
ATOM 9150 C CA . ALA D 1 304 ? 22.252 -35.086 19.481 0.50 17.26 283 ALA A CA 1
ATOM 9151 C C . ALA D 1 304 ? 22.842 -36.342 18.900 0.50 15.47 283 ALA A C 1
ATOM 9152 O O . ALA D 1 304 ? 23.780 -36.285 18.128 0.50 10.37 283 ALA A O 1
ATOM 9154 N N . PHE D 1 305 ? 22.310 -37.487 19.293 1.00 16.42 284 PHE A N 1
ATOM 9155 C CA . PHE D 1 305 ? 22.867 -38.785 18.780 1.00 17.73 284 PHE A CA 1
ATOM 9156 C C . PHE D 1 305 ? 21.887 -39.526 17.872 1.00 17.59 284 PHE A C 1
ATOM 9157 O O . PHE D 1 305 ? 20.690 -39.630 18.177 1.00 17.68 284 PHE A O 1
ATOM 9165 N N . GLU D 1 306 ? 22.389 -40.081 16.771 1.00 17.28 285 GLU A N 1
ATOM 9166 C CA . GLU D 1 306 ? 21.469 -40.799 15.824 1.00 16.90 285 GLU A CA 1
ATOM 9167 C C . GLU D 1 306 ? 20.972 -42.054 16.486 1.00 16.85 285 GLU A C 1
ATOM 9168 O O . GLU D 1 306 ? 19.799 -42.431 16.315 1.00 17.51 285 GLU A O 1
ATOM 9174 N N . GLN D 1 307 ? 21.871 -42.722 17.240 1.00 14.54 286 GLN A N 1
ATOM 9175 C CA . GLN D 1 307 ? 21.497 -43.946 17.895 1.00 15.14 286 GLN A CA 1
ATOM 9176 C C . GLN D 1 307 ? 22.073 -43.983 19.321 1.00 16.81 286 GLN A C 1
ATOM 9177 O O . GLN D 1 307 ? 23.219 -43.552 19.539 1.00 15.64 286 GLN A O 1
ATOM 9183 N N . THR D 1 308 ? 21.296 -44.489 20.271 1.00 15.62 287 THR A N 1
ATOM 9184 C CA . THR D 1 308 ? 21.872 -44.745 21.600 1.00 18.38 287 THR A CA 1
ATOM 9185 C C . THR D 1 308 ? 21.534 -46.058 22.209 1.00 17.32 287 THR A C 1
ATOM 9186 O O . THR D 1 308 ? 20.435 -46.532 21.991 1.00 17.77 287 THR A O 1
ATOM 9190 N N . TYR D 1 309 ? 22.530 -46.684 22.867 1.00 16.60 288 TYR A N 1
ATOM 9191 C CA . TYR D 1 309 ? 22.362 -47.924 23.610 1.00 16.26 288 TYR A CA 1
ATOM 9192 C C . TYR D 1 309 ? 21.932 -47.537 25.007 1.00 18.23 288 TYR A C 1
ATOM 9193 O O . TYR D 1 309 ? 22.613 -46.741 25.685 1.00 17.61 288 TYR A O 1
ATOM 9202 N N . PHE D 1 310 ? 20.761 -48.036 25.409 1.00 17.73 289 PHE A N 1
ATOM 9203 C CA . PHE D 1 310 ? 20.287 -47.922 26.800 1.00 18.81 289 PHE A CA 1
ATOM 9204 C C . PHE D 1 310 ? 20.458 -49.230 27.575 1.00 18.21 289 PHE A C 1
ATOM 9205 O O . PHE D 1 310 ? 20.223 -50.316 27.027 1.00 18.72 289 PHE A O 1
ATOM 9213 N N . PHE D 1 311 ? 20.932 -49.149 28.821 1.00 17.61 290 PHE A N 1
ATOM 9214 C CA . PHE D 1 311 ? 21.168 -50.355 29.605 1.00 17.87 290 PHE A CA 1
ATOM 9215 C C . PHE D 1 311 ? 20.427 -50.348 30.934 1.00 18.64 290 PHE A C 1
ATOM 9216 O O . PHE D 1 311 ? 20.274 -49.307 31.540 1.00 19.31 290 PHE A O 1
ATOM 9224 N N . ASN D 1 312 ? 20.005 -51.517 31.397 1.00 19.94 291 ASN A N 1
ATOM 9225 C CA . ASN D 1 312 ? 19.591 -51.675 32.800 1.00 21.51 291 ASN A CA 1
ATOM 9226 C C . ASN D 1 312 ? 20.795 -51.576 33.751 1.00 22.99 291 ASN A C 1
ATOM 9227 O O . ASN D 1 312 ? 20.646 -51.134 34.923 1.00 23.07 291 ASN A O 1
#

Nearest PDB structures (foldseek):
  4l8f-assembly1_C  TM=1.003E+00  e=5.622E-65  Danio rerio
  4l7q-assembly1_C  TM=1.002E+00  e=7.064E-61  Danio rerio
  4l95-assembly3_M  TM=9.986E-01  e=1.514E-59  Danio rerio
  1l9x-assembly3_C  TM=9.849E-01  e=2.901E-46  Homo sapiens
  4o3f-assembly1_A  TM=4.317E-01  e=4.574E-01  Mus musculus

Foldseek 3Di:
DWAQAAEEEEEWWADPVADALFGTKDFCLVQVLQVLLRYFYFYDDFDDDLVVLVQVLLAGQEYEYEADDDDCPDTSSNVSVLSSVVVQCVCVVVPFAYAYEYEAVGQQSVVCSFQVDNQKDFAPQAWAFQAWAFDPPLVVDLQCPPPDPVLNVCSNPPRLWHAHHRIFHFPVSQCVRPRNVQFKDQTTWDHSPPTIGGAWIAGPRGNYTYGSTDLSCQVAFDQGPRHHPPPSSVVSSNSNSNSVVSSSRSGDRHRPDVVVVVVRTPVPWDWDQPRVPDSGRTMTGGD/DFAQAAEEEEEWWADPVADALFGTWDFCLVQVLQVLLPYFYFYDYQDDDLVVLVQVLLAGLEYEYEADDHDLPDTSSVVSLLSSVVVQVVCVVVPFAYAYEYEANRQQSVLCSFLVDRQKDFAPFQWAFQAWAFDPVQVVDLQCPPPPPVLNVCSNPDRLWTTRHGIFHAPVSQCVRPRSVQFKDQTTWDHSPPTIGGAWIATPRHNYIYGSTDLSCQVFFDQDPRNHPPVSSVVSSNSNSNSRVVSSRSGDRHNPDVVVVVVRTPVVWDWDQPRVPDRGRTMTGGD/DWAQAAEEEEEWWADDVADALFGTKDFCLVQVLQVLLRYFYFYDYFDDDLVVLVQVLLAHQEYEYEADDDDLPDISSVVSLLSSVVVQVVCVVVPFAYAYEYEASGQQSVVCSFLVDRQKDFAPFQWAFQAWAFDPPLVVDQQCPPPDPVLNVCSNPDRLWTTRHGIFHAPVSQCPRPRNVQFKDQTTWDHRVDTIGGAWIAGPRGNYIYGSTDLSCQPFFDQDPRHHPPVSSVVSSNSNSNSRVRSSRSGDRHRPDVVVVVVRTPVPWDWDQCRVPDRGRTMTGGD/DWAQAAEEEEEWWADPVADVLFGTWDFCLVQVLQVLLRYFYFYHYFPDDLVVLLQVLLAGQEYEYEADDDDCPPISSNVSLLSSVVVQCVCVVVPFAYAYEYEANGQQSVCCSQLVDRQWDFFPQQWAFQAWAFDPVLVPDLQCPPPDPVLNVCSNPPRQWTARHTIFHFPVSQCVRVRSVQFKDQTTWDDGPPGIGGAWIATPRGNYIYGSTDLSCQVAFDQDVNHHPPPSSVVSSNSNSNSVVSSSRSGDRHRPDVVVVVVRTCVVWDWDQPRVPDRGRTMTGGD

Organism: Danio rerio (NCBI:txid7955)

Sequence (1148 aa):
KTNERPIIGVLAQDVFDPKPDRNSYIAASYVKFLESAGARVVPVMINKSEDEYSRLFKSINGVLFPGGGVSLESSGYSKAAGIFYRLALEANSNGDYFPVWGTALGFELLTLLTSGELLLSHTNTSGIALPLDFTEDVKGSRLFKEFPEELMKSLATEPLTENSHQWSITTENFTANKKLKKFYRVLSTNTDGYNKFVSTMEAYDFPIYATQWHPEKNAFEWTRPYIPHTPSAIKTTFYMANFFVNEARKNLHSFASTEEEEKALIYNYKPEYTGIQSAFEQTYFFNKTNERPIIGVLAQDVFDPKPDRNSYIAASYVKFLESAGARVVPVMINKSEDEYSRLFKSINGVLFPGGGVSLESSGYSKAAGIFYRLALEANSNGDYFPVWGTALGFELLTLLTSGELLLSHTNTSGIALPLDFTEDVKGSRLFKEFPEELMKSLATEPLTENSHQWSITTENFTANKKLKKFYRVLSTNTDGYNKFVSTMEAYDFPIYATQWHPEKNAFEWTRPYIPHTPSAIKTTFYMANFFVNEARKNLHSFASTEEEEKALIYNYKPEYTGIQSAFEQTYFFNKTNERPIIGVLAQDVFDPKPDRNSYIAASYVKFLESAGARVVPVMINKSEDEYSRLFKSINGVLFPGGGVSLESSGYSKAAGIFYRLALEANSNGDYFPVWGTALGFELLTLLTSGELLLSHTNTSGIALPLDFTEDVKGSRLFKEFPEELMKSLATEPLTENSHQWSITTENFTANKKLKKFYRVLSTNTDGYNKFVSTMEAYDFPIYATQWHPEKNAFEWTRPYIPHTPSAIKTTFYMANFFVNEARKNLHSFASTEEEEKALIYNYKPEYTGIQSAFEQTYFFNKTNERPIIGVLAQDVFDPKPDRNSYIAASYVKFLESAGARVVPVMINKSEDEYSRLFKSINGVLFPGGGVSLESSGYSKAAGIFYRLALEANSNGDYFPVWGTALGFELLTLLTSGELLLSHTNTSGIALPLDFTEDVKGSRLFKEFPEELMKSLATEPLTENSHQWSITTENFTANKKLKKFYRVLSTNTDGYNKFVSTMEAYDFPIYATQWHPEKNAFEWTRPYIPHTPSAIKTTFYMANFFVNEARKNLHSFASTEEEEKALIYNYKPEYTGIQSAFEQTYFFN

GO terms:
  GO:0034722 gamma-glutamyl-peptidase activity (F, IDA)
  GO:0006760 folic acid-containing compound metabolic process (P, IDA)

Solvent-accessible surface area: 44394 Å² total; per-residue (Å²): 220,84,25,63,102,0,7,0,0,0,0,0,2,38,22,207,96,75,111,116,101,94,49,1,32,1,1,2,2,4,6,33,2,0,9,8,0,0,0,6,1,4,10,4,37,14,122,97,64,84,118,102,6,23,106,28,8,135,6,0,2,0,0,0,0,2,2,34,77,28,51,18,130,101,13,11,0,9,128,1,0,8,0,0,18,135,28,0,38,101,10,25,81,117,63,79,68,0,0,0,0,0,0,4,11,0,0,9,1,0,1,25,52,19,1,56,98,84,38,23,37,88,2,68,0,0,0,33,28,29,40,1,66,44,30,166,71,23,184,66,2,71,0,9,155,115,18,47,130,141,8,38,136,21,0,43,105,66,80,1,1,4,1,32,8,49,86,0,0,12,31,141,61,10,75,80,24,175,125,0,120,161,42,3,50,18,0,0,12,3,67,31,49,140,58,117,0,0,1,0,0,0,0,92,119,40,8,1,0,1,0,0,1,11,0,1,10,1,0,9,2,8,25,41,104,24,10,12,15,50,59,22,0,0,46,0,4,4,8,0,1,6,23,0,0,41,5,0,6,108,3,85,37,86,15,96,40,89,102,62,28,45,142,22,5,3,8,63,76,115,11,69,44,14,14,112,90,9,37,35,11,15,6,20,43,6,118,203,94,25,69,103,0,7,0,0,0,0,0,2,36,23,165,106,73,110,114,103,85,48,2,36,2,1,3,2,4,5,36,1,0,11,8,0,0,1,6,0,2,7,0,34,14,119,102,54,96,89,78,6,22,144,32,8,123,9,0,3,0,0,0,0,2,2,36,53,10,49,24,114,82,9,6,0,9,121,0,0,9,21,0,20,148,24,0,43,101,9,21,84,116,64,82,60,0,0,0,0,0,1,4,16,0,0,12,1,0,2,24,47,19,5,56,90,89,38,39,33,94,1,118,0,69,30,56,25,26,39,0,65,50,30,155,75,25,191,72,2,68,1,9,172,89,15,46,129,116,6,37,113,22,0,42,108,67,75,2,0,3,0,40,10,101,116,0,0,18,30,132,54,10,74,83,18,167,116,0,122,150,39,2,53,22,0,0,11,3,68,29,58,204,46,120,0,0,0,0,0,0,0,99,123,38,8,0,0,0,0,0,2,10,0,1,11,0,0,7,2,9,28,84,136,64,7,11,17,49,45,24,0,0,46,0,4,4,4,0,1,3,14,0,0,27,6,0,6,102,3,93,36,86,19,99,42,90,115,70,30,46,156,26,4,2,5,63,75,102,16,70,53,20,15,92,163,42,35,33,12,16,5,18,43,5,120,214,84,24,67,102,0,5,0,0,0,0,0,3,37,25,154,103,70,109,113,104,81,51,2,37,3,1,2,2,5,5,32,2,0,9,8,0,0,1,8,0,3,9,0,35,16,118,98,55,112,100,81,7,33,142,30,7,130,8,0,3,0,0,0,0,2,3,34,55,8,52,24,113,88,6,4,0,10,114,1,0,9,16,0,18,150,25,0,41,102,11,23,82,117,65,81,71,0,0,0,0,0,0,5,18,0,0,11,1,0,1,25,48,19,3,57,92,89,38,34,37,96,2,118,0,79,32,55,24,26,37,1,65,50,33,142,73,24,166,67,2,70,1,10,170,110,16,45,144,139,7,37,136,18,0,43,108,67,78,1,0,3,1,38,11,88,106,0,0,18,29,138,58,8,79,79,17,174,113,0,121,147,38,3,52,25,0,0,9,5,65,30,55,207,49,117,0,0,0,0,0,0,0,95,122,39,6,0,0,0,0,0,1,10,0,0,12,0,0,9,1,9,30,83,135,70,6,10,18,50,46,22,0,0,44,0,4,4,4,0,1,4,21,0,0,29,6,0,2,109,3,110,41,86,18,93,44,90,110,63,29,47,159,24,5,3,8,66,77,116,15,65,52,20,13,108,162,41,32,34,15,16,5,17,44,6,118,223,81,22,59,99,0,7,0,0,0,0,0,4,33,27,190,90,72,120,117,96,85,48,2,27,2,1,2,2,5,5,32,2,0,9,7,0,0,0,8,0,3,8,0,37,15,117,83,58,89,115,89,7,27,121,31,5,129,7,0,3,0,0,0,0,2,3,37,67,28,61,25,105,85,6,6,1,8,115,2,0,6,22,0,16,140,26,0,43,100,13,23,84,119,68,75,70,0,0,0,0,0,1,4,6,0,0,18,1,0,4,28,50,18,2,56,90,101,39,41,28,48,0,25,2,12,6,16,21,27,37,0,66,48,38,131,67,24,164,64,1,69,0,7,154,95,15,43,145,141,6,37,137,20,0,44,105,66,78,1,0,2,1,42,16,10,82,0,0,12,30,141,58,10,78,82,22,174,127,0,116,171,39,2,50,25,0,0,8,3,71,25,12,141,60,103,0,0,0,0,1,0,0,88,120,40,8,0,0,0,0,0,1,9,0,1,12,0,1,9,3,9,26,82,133,52,8,9,17,49,56,22,0,0,47,0,4,4,7,0,1,5,15,0,0,39,6,0,5,111,3,98,32,83,20,87,43,91,99,90,27,48,151,23,5,3,10,65,77,116,13,59,42,10,14,101,121,34,38,23,14,13,6,21,48,5,117

Radius of gyration: 34.33 Å; Cα contacts (8 Å, |Δi|>4): 2636; chains: 4; bounding box: 60×98×71 Å

B-factor: mean 20.84, std 8.95, range [2.0, 88.0]

Secondary structure (DSSP, 8-state):
---SS-EEEEE-EEEEEEETTEEEEEEHHHHHHHHHTT-EEEEE-SS--HHHHHHHHHH-S-EEE---S--SSSSHHHHHHHHHHHHHHHHHHHT----EEEETHHHHHHHHHHHSS---EEEEEEEEEE--EE-GGGTT-STTTTS-HHHHHHHHHS--EEEEEEEE-BHHHHHH-HHHHHHEEEEEEEEETTEEEEEEEEESSSSEEEESS-TTHHHH--SSTTS--SHHHHHHHHHHHHHHHHHHTT-----SSHHHHHHHSGGG---EE-TTTSS-SEEEEE-/---SS-EEEEE-EEEEEEETTEEEEEEHHHHHHHHHTT-EEEEE-SS--HHHHHHHHTT-SEEEE---SS-TTTSHHHHHHHHHHHHHHHHHHHT----EEEETHHHHHHHHHHHSS---EEEEEEEEEE--EE-GGGTT-STTTTS-HHHHHHHHHS--EEEEEEEE-BHHHHHH-HHHHHHEEEEEEEESSS-EEEEEEEESSSSEEEESS-TTHHHH--SSTTS--SHHHHHHHHHHHHHHHHHHTT-----S-HHHHHHHSGGG---EE-TTTSS-SEEEEE-/---SS-EEEEE-EEEEEEETTEEEEEEHHHHHHHHHTT-EEEEEPSS--HHHHHHHHTT-S-EEE---SS-TTTSHHHHHHHHHHHHHHHHHHHT----EEEETHHHHHHHHHHHSS---EEEEEEEEEE--EE-GGGTT-SGGGGS-HHHHHHHHHS--EEEEEEEE-BHHHHHH-HHHHHHEEEEEEEE-SS-EEEEEEEESSS-EEEESS-TTHHHH--SSTTS--SHHHHHHHHHHHHHHHHHHTT-----SSHHHHHHHSGGG---EE-TTTSSSSEEEEE-/---SS-EEEEE-EEEEEEETTEEEEEEHHHHHHHHTTT-EEEEE-SS--HHHHHHHHTTSSEEEE---SS-TTTSHHHHHHHHHHHHHHHHHHHT----EEEETHHHHHHHHHHHSS---EEEEEEEEEE--EE-GGGTT-STTTTS-HHHHHHHHHS--EEEEEEEE-BHHHHHH-HHHHHHEEEEEEEESSS-EEEEEEEESSS-EEEESS-TTHHHH--SSTTS--SHHHHHHHHHHHHHHHHHHTT-----S-HHHHHHHSGGG---EE-TTTSS-SEEEEE-

InterPro domains:
  IPR011697 Peptidase C26 [PF07722] (31-241)
  IPR015527 Peptidase C26, gamma-glutamyl hydrolase [PS51275] (22-312)
  IPR015527 Peptidase C26, gamma-glutamyl hydrolase [PTHR11315] (25-312)
  IPR029062 Class I glutamine amidotransferase-like [G3DSA:3.40.50.880] (26-312)
  IPR029062 Class I glutamine amidotransferase-like [SSF52317] (29-312)

CATH classification: 3.40.50.880